Protein AF-0000000086152116 (afdb_homodimer)

Structure (mmCIF, N/CA/C/O backbone):
data_AF-0000000086152116-model_v1
#
loop_
_entity.id
_entity.type
_entity.pdbx_description
1 polymer 'Amino acid transporter transmembrane domain-containing protein'
#
loop_
_atom_site.group_PDB
_atom_site.id
_atom_site.type_symbol
_atom_site.label_atom_id
_atom_site.label_alt_id
_atom_site.label_comp_id
_atom_site.label_asym_id
_atom_site.label_entity_id
_atom_site.label_seq_id
_atom_site.pdbx_PDB_ins_code
_atom_site.Cartn_x
_atom_site.Cartn_y
_atom_site.Cartn_z
_atom_site.occupancy
_atom_site.B_iso_or_equiv
_atom_site.auth_seq_id
_atom_site.auth_comp_id
_atom_site.auth_asym_id
_atom_site.auth_atom_id
_atom_site.pdbx_PDB_model_num
ATOM 1 N N . MET A 1 1 ? 39.969 -23.703 12.078 1 17.89 1 MET A N 1
ATOM 2 C CA . MET A 1 1 ? 38.719 -24.203 11.516 1 17.89 1 MET A CA 1
ATOM 3 C C . MET A 1 1 ? 37.781 -23.047 11.133 1 17.89 1 MET A C 1
ATOM 5 O O . MET A 1 1 ? 37.344 -22.281 11.992 1 17.89 1 MET A O 1
ATOM 9 N N . ALA A 1 2 ? 38.031 -22.391 10.047 1 19.7 2 ALA A N 1
ATOM 10 C CA . ALA A 1 2 ? 37.781 -21.047 9.508 1 19.7 2 ALA A CA 1
ATOM 11 C C . ALA A 1 2 ? 36.281 -20.844 9.242 1 19.7 2 ALA A C 1
ATOM 13 O O . ALA A 1 2 ? 35.719 -21.469 8.328 1 19.7 2 ALA A O 1
ATOM 14 N N . GLY A 1 3 ? 35.469 -21 10.25 1 22.48 3 GLY A N 1
ATOM 15 C CA . GLY A 1 3 ? 34.031 -20.875 10.336 1 22.48 3 GLY A CA 1
ATOM 16 C C . GLY A 1 3 ? 33.469 -19.672 9.586 1 22.48 3 GLY A C 1
ATOM 17 O O . GLY A 1 3 ? 33.688 -18.531 10 1 22.48 3 GLY A O 1
ATOM 18 N N . GLY A 1 4 ? 33.75 -19.641 8.305 1 25.33 4 GLY A N 1
ATOM 19 C CA . GLY A 1 4 ? 33.469 -18.578 7.344 1 25.33 4 GLY A CA 1
ATOM 20 C C . GLY A 1 4 ? 32.094 -17.953 7.512 1 25.33 4 GLY A C 1
ATOM 21 O O . GLY A 1 4 ? 31.125 -18.641 7.766 1 25.33 4 GLY A O 1
ATOM 22 N N . GLY A 1 5 ? 32 -16.906 8.156 1 28.56 5 GLY A N 1
ATOM 23 C CA . GLY A 1 5 ? 30.875 -16.047 8.461 1 28.56 5 GLY A CA 1
ATOM 24 C C . GLY A 1 5 ? 29.922 -15.875 7.285 1 28.56 5 GLY A C 1
ATOM 25 O O . GLY A 1 5 ? 30.344 -15.914 6.129 1 28.56 5 GLY A O 1
ATOM 26 N N . PRO A 1 6 ? 28.656 -16.578 7.266 1 33.41 6 PRO A N 1
ATOM 27 C CA . PRO A 1 6 ? 27.719 -16.531 6.148 1 33.41 6 PRO A CA 1
ATOM 28 C C . PRO A 1 6 ? 27.656 -15.148 5.488 1 33.41 6 PRO A C 1
ATOM 30 O O . PRO A 1 6 ? 27.625 -14.125 6.184 1 33.41 6 PRO A O 1
ATOM 33 N N . THR A 1 7 ? 28.281 -14.789 4.547 1 36.78 7 THR A N 1
ATOM 34 C CA . THR A 1 7 ? 28.234 -13.586 3.727 1 36.78 7 THR A CA 1
ATOM 35 C C . THR A 1 7 ? 26.797 -13.148 3.482 1 36.78 7 THR A C 1
ATOM 37 O O . THR A 1 7 ? 25.906 -13.992 3.348 1 36.78 7 THR A O 1
ATOM 40 N N . SER A 1 8 ? 26.172 -11.984 3.898 1 45.09 8 SER A N 1
ATOM 41 C CA . SER A 1 8 ? 24.938 -11.258 4.156 1 45.09 8 SER A CA 1
ATOM 42 C C . SER A 1 8 ? 23.891 -11.539 3.076 1 45.09 8 SER A C 1
ATOM 44 O O . SER A 1 8 ? 22.688 -11.438 3.324 1 45.09 8 SER A O 1
ATOM 46 N N . GLY A 1 9 ? 24.203 -12.227 1.813 1 59.81 9 GLY A N 1
ATOM 47 C CA . GLY A 1 9 ? 23.266 -12.445 0.718 1 59.81 9 GLY A CA 1
ATOM 48 C C . GLY A 1 9 ? 23.031 -13.914 0.423 1 59.81 9 GLY A C 1
ATOM 49 O O . GLY A 1 9 ? 22.203 -14.266 -0.42 1 59.81 9 GLY A O 1
ATOM 50 N N . SER A 1 10 ? 23.594 -14.797 1.063 1 72.31 10 SER A N 1
ATOM 51 C CA . SER A 1 10 ? 23.484 -16.203 0.727 1 72.31 10 SER A CA 1
ATOM 52 C C . SER A 1 10 ? 22.625 -16.953 1.752 1 72.31 10 SER A C 1
ATOM 54 O O . SER A 1 10 ? 22.5 -16.516 2.895 1 72.31 10 SER A O 1
ATOM 56 N N . TYR A 1 11 ? 21.828 -17.984 1.289 1 79.88 11 TYR A N 1
ATOM 57 C CA . TYR A 1 11 ? 21.031 -18.812 2.191 1 79.88 11 TYR A CA 1
ATOM 58 C C . TYR A 1 11 ? 21.25 -20.297 1.926 1 79.88 11 TYR A C 1
ATOM 60 O O . TYR A 1 11 ? 21.797 -20.672 0.879 1 79.88 11 TYR A O 1
ATOM 68 N N . SER A 1 12 ? 20.906 -21.125 2.904 1 87.06 12 SER A N 1
ATOM 69 C CA . SER A 1 12 ? 21.078 -22.578 2.857 1 87.06 12 SER A CA 1
ATOM 70 C C . SER A 1 12 ? 20.172 -23.203 1.801 1 87.06 12 SER A C 1
ATOM 72 O O . SER A 1 12 ? 19.203 -22.594 1.354 1 87.06 12 SER A O 1
ATOM 74 N N . PRO A 1 13 ? 20.469 -24.469 1.345 1 90.62 13 PRO A N 1
ATOM 75 C CA . PRO A 1 13 ? 19.625 -25.172 0.378 1 90.62 13 PRO A CA 1
ATOM 76 C C . PRO A 1 13 ? 18.219 -25.406 0.893 1 90.62 13 PRO A C 1
ATOM 78 O O . PRO A 1 13 ? 17.25 -25.375 0.113 1 90.62 13 PRO A O 1
ATOM 81 N N . LEU A 1 14 ? 18.078 -25.609 2.168 1 89 14 LEU A N 1
ATOM 82 C CA . LEU A 1 14 ? 16.75 -25.781 2.729 1 89 14 LEU A CA 1
ATOM 83 C C . LEU A 1 14 ? 15.93 -24.5 2.594 1 89 14 LEU A C 1
ATOM 85 O O . LEU A 1 14 ? 14.742 -24.547 2.262 1 89 14 LEU A O 1
ATOM 89 N N . THR A 1 15 ? 16.609 -23.438 2.805 1 83.75 15 THR A N 1
ATOM 90 C CA . THR A 1 15 ? 15.938 -22.141 2.635 1 83.75 15 THR A CA 1
ATOM 91 C C . THR A 1 15 ? 15.609 -21.891 1.166 1 83.75 15 THR A C 1
ATOM 93 O O . THR A 1 15 ? 14.555 -21.344 0.847 1 83.75 15 THR A O 1
ATOM 96 N N . GLY A 1 16 ? 16.5 -22.328 0.352 1 86.19 16 GLY A N 1
ATOM 97 C CA . GLY A 1 16 ? 16.219 -22.25 -1.072 1 86.19 16 GLY A CA 1
ATOM 98 C C . GLY A 1 16 ? 15.016 -23.062 -1.494 1 86.19 16 GLY A C 1
ATOM 99 O O . GLY A 1 16 ? 14.203 -22.609 -2.305 1 86.19 16 GLY A O 1
ATOM 100 N N . PHE A 1 17 ? 14.906 -24.219 -0.862 1 90.19 17 PHE A N 1
ATOM 101 C CA . PHE A 1 17 ? 13.75 -25.062 -1.116 1 90.19 17 PHE A CA 1
ATOM 102 C C . PHE A 1 17 ? 12.461 -24.375 -0.715 1 90.19 17 PHE A C 1
ATOM 104 O O . PHE A 1 17 ? 11.484 -24.391 -1.468 1 90.19 17 PHE A O 1
ATOM 111 N N . ILE A 1 18 ? 12.453 -23.734 0.366 1 84 18 ILE A N 1
ATOM 112 C CA . ILE A 1 18 ? 11.258 -23.078 0.885 1 84 18 ILE A CA 1
ATOM 113 C C . ILE A 1 18 ? 10.898 -21.891 -0.006 1 84 18 ILE A C 1
ATOM 115 O O . ILE A 1 18 ? 9.719 -21.672 -0.309 1 84 18 ILE A O 1
ATOM 119 N N . PHE A 1 19 ? 11.852 -21.25 -0.47 1 83.38 19 PHE A N 1
ATOM 120 C CA . PHE A 1 19 ? 11.602 -20.078 -1.31 1 83.38 19 PHE A CA 1
ATOM 121 C C . PHE A 1 19 ? 11.016 -20.5 -2.654 1 83.38 19 PHE A C 1
ATOM 123 O O . PHE A 1 19 ? 10.07 -19.875 -3.143 1 83.38 19 PHE A O 1
ATOM 130 N N . ILE A 1 20 ? 11.57 -21.562 -3.188 1 88.69 20 ILE A N 1
ATOM 131 C CA . ILE A 1 20 ? 11.078 -22.031 -4.48 1 88.69 20 ILE A CA 1
ATOM 132 C C . ILE A 1 20 ? 9.672 -22.609 -4.324 1 88.69 20 ILE A C 1
ATOM 134 O O . ILE A 1 20 ? 8.805 -22.359 -5.16 1 88.69 20 ILE A O 1
ATOM 138 N N . PHE A 1 21 ? 9.5 -23.312 -3.252 1 89.44 21 PHE A N 1
ATOM 139 C CA . PHE A 1 21 ? 8.18 -23.859 -2.953 1 89.44 21 PHE A CA 1
ATOM 140 C C . PHE A 1 21 ? 7.148 -22.75 -2.832 1 89.44 21 PHE A C 1
ATOM 142 O O . PHE A 1 21 ? 6.074 -22.828 -3.432 1 89.44 21 PHE A O 1
ATOM 149 N N . ASN A 1 22 ? 7.5 -21.719 -2.197 1 84 22 ASN A N 1
ATOM 150 C CA . ASN A 1 22 ? 6.59 -20.609 -1.971 1 84 22 ASN A CA 1
ATOM 151 C C . ASN A 1 22 ? 6.34 -19.812 -3.254 1 84 22 ASN A C 1
ATOM 153 O O . ASN A 1 22 ? 5.254 -19.266 -3.447 1 84 22 ASN A O 1
ATOM 157 N N . LEU A 1 23 ? 7.25 -19.844 -3.998 1 84.44 23 LEU A N 1
ATOM 158 C CA . LEU A 1 23 ? 7.121 -19.125 -5.262 1 84.44 23 LEU A CA 1
ATOM 159 C C . LEU A 1 23 ? 6.121 -19.812 -6.184 1 84.44 23 LEU A C 1
ATOM 161 O O . LEU A 1 23 ? 5.352 -19.156 -6.879 1 84.44 23 LEU A O 1
ATOM 165 N N . ILE A 1 24 ? 6.191 -21.047 -6.129 1 90.19 24 ILE A N 1
ATOM 166 C CA . ILE A 1 24 ? 5.348 -21.828 -7.035 1 90.19 24 ILE A CA 1
ATOM 167 C C . ILE A 1 24 ? 3.906 -21.812 -6.535 1 90.19 24 ILE A C 1
ATOM 169 O O . ILE A 1 24 ? 2.975 -21.594 -7.312 1 90.19 24 ILE A O 1
ATOM 173 N N . VAL A 1 25 ? 3.836 -21.953 -5.227 1 88.75 25 VAL A N 1
ATOM 174 C CA . VAL A 1 25 ? 2.494 -22 -4.656 1 88.75 25 VAL A CA 1
ATOM 175 C C . VAL A 1 25 ? 1.938 -20.578 -4.531 1 88.75 25 VAL A C 1
ATOM 177 O O . VAL A 1 25 ? 2.092 -19.938 -3.49 1 88.75 25 VAL A O 1
ATOM 180 N N . GLY A 1 26 ? 1.409 -20.062 -5.551 1 82.69 26 GLY A N 1
ATOM 181 C CA . GLY A 1 26 ? 0.861 -18.719 -5.59 1 82.69 26 GLY A CA 1
ATOM 182 C C . GLY A 1 26 ? -0.635 -18.688 -5.844 1 82.69 26 GLY A C 1
ATOM 183 O O . GLY A 1 26 ? -1.378 -19.5 -5.297 1 82.69 26 GLY A O 1
ATOM 184 N N . ALA A 1 27 ? -1.077 -17.781 -6.578 1 81.81 27 ALA A N 1
ATOM 185 C CA . ALA A 1 27 ? -2.492 -17.547 -6.867 1 81.81 27 ALA A CA 1
ATOM 186 C C . ALA A 1 27 ? -3.084 -18.719 -7.645 1 81.81 27 ALA A C 1
ATOM 188 O O . ALA A 1 27 ? -4.273 -19.031 -7.516 1 81.81 27 ALA A O 1
ATOM 189 N N . GLY A 1 28 ? -2.26 -19.422 -8.414 1 89.69 28 GLY A N 1
ATOM 190 C CA . GLY A 1 28 ? -2.746 -20.578 -9.172 1 89.69 28 GLY A CA 1
ATOM 191 C C . GLY A 1 28 ? -3.26 -21.703 -8.297 1 89.69 28 GLY A C 1
ATOM 192 O O . GLY A 1 28 ? -4.164 -22.438 -8.688 1 89.69 28 GLY A O 1
ATOM 193 N N . ALA A 1 29 ? -2.744 -21.766 -7.117 1 91.81 29 ALA A N 1
ATOM 194 C CA . ALA A 1 29 ? -3.137 -22.828 -6.191 1 91.81 29 ALA A CA 1
ATOM 195 C C . ALA A 1 29 ? -4.574 -22.641 -5.715 1 91.81 29 ALA A C 1
ATOM 197 O O . ALA A 1 29 ? -5.242 -23.594 -5.324 1 91.81 29 ALA A O 1
ATOM 198 N N . LEU A 1 30 ? -5.055 -21.453 -5.816 1 91.94 30 LEU A N 1
ATOM 199 C CA . LEU A 1 30 ? -6.398 -21.141 -5.344 1 91.94 30 LEU A CA 1
ATOM 200 C C . LEU A 1 30 ? -7.445 -21.578 -6.367 1 91.94 30 LEU A C 1
ATOM 202 O O . LEU A 1 30 ? -8.609 -21.781 -6.023 1 91.94 30 LEU A O 1
ATOM 206 N N . THR A 1 31 ? -7.031 -21.766 -7.582 1 93.62 31 THR A N 1
ATOM 207 C CA . THR A 1 31 ? -8.008 -22.016 -8.633 1 93.62 31 THR A CA 1
ATOM 208 C C . THR A 1 31 ? -7.902 -23.453 -9.141 1 93.62 31 THR A C 1
ATOM 210 O O . THR A 1 31 ? -8.805 -23.953 -9.812 1 93.62 31 THR A O 1
ATOM 213 N N . ILE A 1 32 ? -6.855 -24.219 -8.797 1 95.38 32 ILE A N 1
ATOM 214 C CA . ILE A 1 32 ? -6.59 -25.531 -9.352 1 95.38 32 ILE A CA 1
ATOM 215 C C . ILE A 1 32 ? -7.699 -26.5 -8.938 1 95.38 32 ILE A C 1
ATOM 217 O O . ILE A 1 32 ? -8.172 -27.297 -9.758 1 95.38 32 ILE A O 1
ATOM 221 N N . PRO A 1 33 ? -8.211 -26.406 -7.711 1 95.94 33 PRO A N 1
ATOM 222 C CA . PRO A 1 33 ? -9.242 -27.391 -7.32 1 95.94 33 PRO A CA 1
ATOM 223 C C . PRO A 1 33 ? -10.516 -27.266 -8.156 1 95.94 33 PRO A C 1
ATOM 225 O O . PRO A 1 33 ? -11.109 -28.281 -8.523 1 95.94 33 PRO A O 1
ATOM 228 N N . HIS A 1 34 ? -10.898 -26.078 -8.453 1 95.31 34 HIS A N 1
ATOM 229 C CA . HIS A 1 34 ? -12.086 -25.859 -9.266 1 95.31 34 HIS A CA 1
ATOM 230 C C . HIS A 1 34 ? -11.906 -26.438 -10.664 1 95.31 34 HIS A C 1
ATOM 232 O O . HIS A 1 34 ? -12.758 -27.203 -11.141 1 95.31 34 HIS A O 1
ATOM 238 N N . ALA A 1 35 ? -10.812 -26.156 -11.32 1 93.94 35 ALA A N 1
ATOM 239 C CA . ALA A 1 35 ? -10.555 -26.641 -12.672 1 93.94 35 ALA A CA 1
ATOM 240 C C . ALA A 1 35 ? -10.344 -28.156 -12.688 1 93.94 35 ALA A C 1
ATOM 242 O O . ALA A 1 35 ? -10.773 -28.844 -13.617 1 93.94 35 ALA A O 1
ATOM 243 N N . PHE A 1 36 ? -9.711 -28.672 -11.688 1 95.69 36 PHE A N 1
ATOM 244 C CA . PHE A 1 36 ? -9.445 -30.109 -11.547 1 95.69 36 PHE A CA 1
ATOM 245 C C . PHE A 1 36 ? -10.75 -30.891 -11.43 1 95.69 36 PHE A C 1
ATOM 247 O O . PHE A 1 36 ? -10.93 -31.906 -12.094 1 95.69 36 PHE A O 1
ATOM 254 N N . ALA A 1 37 ? -11.672 -30.375 -10.625 1 94.56 37 ALA A N 1
ATOM 255 C CA . ALA A 1 37 ? -12.945 -31.047 -10.391 1 94.56 37 ALA A CA 1
ATOM 256 C C . ALA A 1 37 ? -13.812 -31.031 -11.641 1 94.56 37 ALA A C 1
ATOM 258 O O . ALA A 1 37 ? -14.617 -31.938 -11.859 1 94.56 37 ALA A O 1
ATOM 259 N N . GLN A 1 38 ? -13.641 -30.062 -12.477 1 92.81 38 GLN A N 1
ATOM 260 C CA . GLN A 1 38 ? -14.438 -29.953 -13.688 1 92.81 38 GLN A CA 1
ATOM 261 C C . GLN A 1 38 ? -13.984 -30.953 -14.742 1 92.81 38 GLN A C 1
ATOM 263 O O . GLN A 1 38 ? -14.766 -31.344 -15.617 1 92.81 38 GLN A O 1
ATOM 268 N N . VAL A 1 39 ? -12.766 -31.391 -14.719 1 93.38 39 VAL A N 1
ATOM 269 C CA . VAL A 1 39 ? -12.227 -32.344 -15.688 1 93.38 39 VAL A CA 1
ATOM 270 C C . VAL A 1 39 ? -12.469 -33.781 -15.188 1 93.38 39 VAL A C 1
ATOM 272 O O . VAL A 1 39 ? -12.852 -34.656 -15.969 1 93.38 39 VAL A O 1
ATOM 275 N N . GLY A 1 40 ? -12.312 -34.031 -13.953 1 94.25 40 GLY A N 1
ATOM 276 C CA . GLY A 1 40 ? -12.43 -35.344 -13.367 1 94.25 40 GLY A CA 1
ATOM 277 C C . GLY A 1 40 ? -11.148 -35.812 -12.711 1 94.25 40 GLY A C 1
ATOM 278 O O . GLY A 1 40 ? -10.055 -35.344 -13.039 1 94.25 40 GLY A O 1
ATOM 279 N N . LEU A 1 41 ? -11.258 -36.75 -11.867 1 94.25 41 LEU A N 1
ATOM 280 C CA . LEU A 1 41 ? -10.172 -37.188 -11.008 1 94.25 41 LEU A CA 1
ATOM 281 C C . LEU A 1 41 ? -9.062 -37.844 -11.828 1 94.25 41 LEU A C 1
ATOM 283 O O . LEU A 1 41 ? -7.887 -37.5 -11.672 1 94.25 41 LEU A O 1
ATOM 287 N N . LEU A 1 42 ? -9.367 -38.75 -12.711 1 92.94 42 LEU A N 1
ATOM 288 C CA . LEU A 1 42 ? -8.359 -39.5 -13.445 1 92.94 42 LEU A CA 1
ATOM 289 C C . LEU A 1 42 ? -7.652 -38.625 -14.469 1 92.94 42 LEU A C 1
ATOM 291 O O . LEU A 1 42 ? -6.422 -38.562 -14.484 1 92.94 42 LEU A O 1
ATOM 295 N N . TYR A 1 43 ? -8.422 -37.938 -15.297 1 93.06 43 TYR A N 1
ATOM 296 C CA . TYR A 1 43 ? -7.832 -37.062 -16.297 1 93.06 43 TYR A CA 1
ATOM 297 C C . TYR A 1 43 ? -7.105 -35.906 -15.641 1 93.06 43 TYR A C 1
ATOM 299 O O . TYR A 1 43 ? -6.051 -35.469 -16.125 1 93.06 43 TYR A O 1
ATOM 307 N N . GLY A 1 44 ? -7.66 -35.438 -14.57 1 94.56 44 GLY A N 1
ATOM 308 C CA . GLY A 1 44 ? -7.027 -34.344 -13.852 1 94.56 44 GLY A CA 1
ATOM 309 C C . GLY A 1 44 ? -5.691 -34.75 -13.234 1 94.56 44 GLY A C 1
ATOM 310 O O . GLY A 1 44 ? -4.715 -34 -13.344 1 94.56 44 GLY A O 1
ATOM 311 N N . ALA A 1 45 ? -5.645 -35.844 -12.641 1 95.69 45 ALA A N 1
ATOM 312 C CA . ALA A 1 45 ? -4.418 -36.312 -12 1 95.69 45 ALA A CA 1
ATOM 313 C C . ALA A 1 45 ? -3.33 -36.594 -13.039 1 95.69 45 ALA A C 1
ATOM 315 O O . ALA A 1 45 ? -2.16 -36.25 -12.82 1 95.69 45 ALA A O 1
ATOM 316 N N . LEU A 1 46 ? -3.717 -37.125 -14.109 1 94.5 46 LEU A N 1
ATOM 317 C CA . LEU A 1 46 ? -2.756 -37.406 -15.172 1 94.5 46 LEU A CA 1
ATOM 318 C C . LEU A 1 46 ? -2.221 -36.125 -15.781 1 94.5 46 LEU A C 1
ATOM 320 O O . LEU A 1 46 ? -1.016 -36 -16 1 94.5 46 LEU A O 1
ATOM 324 N N . ALA A 1 47 ? -3.119 -35.25 -16.047 1 93.69 47 ALA A N 1
ATOM 325 C CA . ALA A 1 47 ? -2.711 -33.969 -16.625 1 93.69 47 ALA A CA 1
ATOM 326 C C . ALA A 1 47 ? -1.817 -33.188 -15.656 1 93.69 47 ALA A C 1
ATOM 328 O O . ALA A 1 47 ? -0.811 -32.625 -16.062 1 93.69 47 ALA A O 1
ATOM 329 N N . LEU A 1 48 ? -2.182 -33.156 -14.414 1 96.19 48 LEU A N 1
ATOM 330 C CA . LEU A 1 48 ? -1.387 -32.5 -13.398 1 96.19 48 LEU A CA 1
ATOM 331 C C . LEU A 1 48 ? 0.013 -33.094 -13.312 1 96.19 48 LEU A C 1
ATOM 333 O O . LEU A 1 48 ? 1.002 -32.344 -13.227 1 96.19 48 LEU A O 1
ATOM 337 N N . GLY A 1 49 ? 0.13 -34.375 -13.359 1 96.19 49 GLY A N 1
ATOM 338 C CA . GLY A 1 49 ? 1.421 -35.031 -13.336 1 96.19 49 GLY A CA 1
ATOM 339 C C . GLY A 1 49 ? 2.268 -34.75 -14.562 1 96.19 49 GLY A C 1
ATOM 340 O O . GLY A 1 49 ? 3.461 -34.469 -14.445 1 96.19 49 GLY A O 1
ATOM 341 N N . LEU A 1 50 ? 1.684 -34.75 -15.672 1 94 50 LEU A N 1
ATOM 342 C CA . LEU A 1 50 ? 2.396 -34.5 -16.922 1 94 50 LEU A CA 1
ATOM 343 C C . LEU A 1 50 ? 2.889 -33.062 -16.984 1 94 50 LEU A C 1
ATOM 345 O O . LEU A 1 50 ? 4.012 -32.812 -17.422 1 94 50 LEU A O 1
ATOM 349 N N . LEU A 1 51 ? 2.037 -32.219 -16.609 1 94.25 51 LEU A N 1
ATOM 350 C CA . LEU A 1 51 ? 2.404 -30.812 -16.672 1 94.25 51 LEU A CA 1
ATOM 351 C C . LEU A 1 51 ? 3.449 -30.469 -15.609 1 94.25 51 LEU A C 1
ATOM 353 O O . LEU A 1 51 ? 4.301 -29.609 -15.82 1 94.25 51 LEU A O 1
ATOM 357 N N . ALA A 1 52 ? 3.348 -31.109 -14.461 1 96.5 52 ALA A N 1
ATOM 358 C CA . ALA A 1 52 ? 4.395 -30.953 -13.453 1 96.5 52 ALA A CA 1
ATOM 359 C C . ALA A 1 52 ? 5.742 -31.438 -13.984 1 96.5 52 ALA A C 1
ATOM 361 O O . ALA A 1 52 ? 6.773 -30.812 -13.758 1 96.5 52 ALA A O 1
ATOM 362 N N . LEU A 1 53 ? 5.719 -32.531 -14.68 1 95.06 53 LEU A N 1
ATOM 363 C CA . LEU A 1 53 ? 6.938 -33.062 -15.25 1 95.06 53 LEU A CA 1
ATOM 364 C C . LEU A 1 53 ? 7.512 -32.156 -16.312 1 95.06 53 LEU A C 1
ATOM 366 O O . LEU A 1 53 ? 8.719 -31.891 -16.344 1 95.06 53 LEU A O 1
ATOM 370 N N . THR A 1 54 ? 6.668 -31.703 -17.172 1 94.81 54 THR A N 1
ATOM 371 C CA . THR A 1 54 ? 7.133 -30.797 -18.219 1 94.81 54 THR A CA 1
ATOM 372 C C . THR A 1 54 ? 7.699 -29.516 -17.625 1 94.81 54 THR A C 1
ATOM 374 O O . THR A 1 54 ? 8.711 -29 -18.094 1 94.81 54 THR A O 1
ATOM 377 N N . SER A 1 55 ? 6.977 -29 -16.656 1 95.56 55 SER A N 1
ATOM 378 C CA . SER A 1 55 ? 7.465 -27.797 -15.969 1 95.56 55 SER A CA 1
ATOM 379 C C . SER A 1 55 ? 8.812 -28.047 -15.305 1 95.56 55 SER A C 1
ATOM 381 O O . SER A 1 55 ? 9.68 -27.172 -15.297 1 95.56 55 SER A O 1
ATOM 383 N N . TYR A 1 56 ? 9 -29.188 -14.75 1 96.31 56 TYR A N 1
ATOM 384 C CA . TYR A 1 56 ? 10.266 -29.547 -14.133 1 96.31 56 TYR A CA 1
ATOM 385 C C . TYR A 1 56 ? 11.383 -29.609 -15.172 1 96.31 56 TYR A C 1
ATOM 387 O O . TYR A 1 56 ? 12.484 -29.109 -14.938 1 96.31 56 TYR A O 1
ATOM 395 N N . VAL A 1 57 ? 11.117 -30.234 -16.266 1 96.12 57 VAL A N 1
ATOM 396 C CA . VAL A 1 57 ? 12.102 -30.344 -17.344 1 96.12 57 VAL A CA 1
ATOM 397 C C . VAL A 1 57 ? 12.57 -28.953 -17.766 1 96.12 57 VAL A C 1
ATOM 399 O O . VAL A 1 57 ? 13.773 -28.703 -17.891 1 96.12 57 VAL A O 1
ATOM 402 N N . THR A 1 58 ? 11.664 -28.078 -17.938 1 96.75 58 THR A N 1
ATOM 403 C CA . THR A 1 58 ? 12.031 -26.75 -18.391 1 96.75 58 THR A CA 1
ATOM 404 C C . THR A 1 58 ? 12.734 -25.969 -17.281 1 96.75 58 THR A C 1
ATOM 406 O O . THR A 1 58 ? 13.539 -25.062 -17.562 1 96.75 58 THR A O 1
ATOM 409 N N . ALA A 1 59 ? 12.406 -26.281 -16.062 1 96 59 ALA A N 1
ATOM 410 C CA . ALA A 1 59 ? 13.125 -25.656 -14.953 1 96 59 ALA A CA 1
ATOM 411 C C . ALA A 1 59 ? 14.602 -26.062 -14.969 1 96 59 ALA A C 1
ATOM 413 O O . ALA A 1 59 ? 15.469 -25.25 -14.633 1 96 59 ALA A O 1
ATOM 414 N N . THR A 1 60 ? 14.891 -27.281 -15.328 1 95.56 60 THR A N 1
ATOM 415 C CA . THR A 1 60 ? 16.281 -27.719 -15.438 1 95.56 60 THR A CA 1
ATOM 416 C C . THR A 1 60 ? 16.984 -27.016 -16.594 1 95.56 60 THR A C 1
ATOM 418 O O . THR A 1 60 ? 18.188 -26.781 -16.547 1 95.56 60 THR A O 1
ATOM 421 N N . PHE A 1 61 ? 16.219 -26.75 -17.641 1 95.94 61 PHE A N 1
ATOM 422 C CA . PHE A 1 61 ? 16.781 -25.969 -18.75 1 95.94 61 PHE A CA 1
ATOM 423 C C . PHE A 1 61 ? 17.203 -24.578 -18.266 1 95.94 61 PHE A C 1
ATOM 425 O O . PHE A 1 61 ? 18.234 -24.062 -18.703 1 95.94 61 PHE A O 1
ATOM 432 N N . MET A 1 62 ? 16.438 -24.062 -17.375 1 94.88 62 MET A N 1
ATOM 433 C CA . MET A 1 62 ? 16.766 -22.75 -16.828 1 94.88 62 MET A CA 1
ATOM 434 C C . MET A 1 62 ? 18.078 -22.781 -16.062 1 94.88 62 MET A C 1
ATOM 436 O O . MET A 1 62 ? 18.891 -21.875 -16.188 1 94.88 62 MET A O 1
ATOM 440 N N . ILE A 1 63 ? 18.266 -23.766 -15.336 1 93.94 63 ILE A N 1
ATOM 441 C CA . ILE A 1 63 ? 19.484 -23.906 -14.555 1 93.94 63 ILE A CA 1
ATOM 442 C C . ILE A 1 63 ? 20.688 -24.031 -15.484 1 93.94 63 ILE A C 1
ATOM 444 O O . ILE A 1 63 ? 21.719 -23.391 -15.258 1 93.94 63 ILE A O 1
ATOM 448 N N . GLU A 1 64 ? 20.547 -24.781 -16.453 1 94.12 64 GLU A N 1
ATOM 449 C CA . GLU A 1 64 ? 21.609 -24.938 -17.438 1 94.12 64 GLU A CA 1
ATOM 450 C C . GLU A 1 64 ? 21.922 -23.609 -18.125 1 94.12 64 GLU A C 1
ATOM 452 O O . GLU A 1 64 ? 23.094 -23.266 -18.328 1 94.12 64 GLU A O 1
ATOM 457 N N . ALA A 1 65 ? 20.891 -22.953 -18.422 1 93.94 65 ALA A N 1
ATOM 458 C CA . ALA A 1 65 ? 21.062 -21.672 -19.109 1 93.94 65 ALA A CA 1
ATOM 459 C C . ALA A 1 65 ? 21.766 -20.656 -18.203 1 93.94 65 ALA A C 1
ATOM 461 O O . ALA A 1 65 ? 22.578 -19.859 -18.656 1 93.94 65 ALA A O 1
ATOM 462 N N . ILE A 1 66 ? 21.422 -20.625 -16.953 1 93.62 66 ILE A N 1
ATOM 463 C CA . ILE A 1 66 ? 22.047 -19.703 -16.016 1 93.62 66 ILE A CA 1
ATOM 464 C C . ILE A 1 66 ? 23.547 -19.969 -15.938 1 93.62 66 ILE A C 1
ATOM 466 O O . ILE A 1 66 ? 24.359 -19.047 -16.047 1 93.62 66 ILE A O 1
ATOM 470 N N . ALA A 1 67 ? 23.938 -21.172 -15.789 1 92.5 67 ALA A N 1
ATOM 471 C CA . ALA A 1 67 ? 25.344 -21.562 -15.695 1 92.5 67 ALA A CA 1
ATOM 472 C C . ALA A 1 67 ? 26.078 -21.266 -17 1 92.5 67 ALA A C 1
ATOM 474 O O . ALA A 1 67 ? 27.219 -20.797 -16.984 1 92.5 67 ALA A O 1
ATOM 475 N N . GLY A 1 68 ? 25.422 -21.531 -18.047 1 92.12 68 GLY A N 1
ATOM 476 C CA . GLY A 1 68 ? 26.047 -21.312 -19.344 1 92.12 68 GLY A CA 1
ATOM 477 C C . GLY A 1 68 ? 26.25 -19.828 -19.656 1 92.12 68 GLY A C 1
ATOM 478 O O . GLY A 1 68 ? 27.297 -19.453 -20.172 1 92.12 68 GLY A O 1
ATOM 479 N N . VAL A 1 69 ? 25.281 -19.062 -19.391 1 92.06 69 VAL A N 1
ATOM 480 C CA . VAL A 1 69 ? 25.391 -17.625 -19.656 1 92.06 69 VAL A CA 1
ATOM 481 C C . VAL A 1 69 ? 26.453 -17 -18.766 1 92.06 69 VAL A C 1
ATOM 483 O O . VAL A 1 69 ? 27.188 -16.109 -19.188 1 92.06 69 VAL A O 1
ATOM 486 N N . ASN A 1 70 ? 26.484 -17.453 -17.531 1 90.19 70 ASN A N 1
ATOM 487 C CA . ASN A 1 70 ? 27.547 -16.984 -16.641 1 90.19 70 ASN A CA 1
ATOM 488 C C . ASN A 1 70 ? 28.938 -17.312 -17.203 1 90.19 70 ASN A C 1
ATOM 490 O O . ASN A 1 70 ? 29.859 -16.5 -17.094 1 90.19 70 ASN A O 1
ATOM 494 N N . ALA A 1 71 ? 29.094 -18.406 -17.766 1 88.12 71 ALA A N 1
ATOM 495 C CA . ALA A 1 71 ? 30.359 -18.812 -18.359 1 88.12 71 ALA A CA 1
ATOM 496 C C . ALA A 1 71 ? 30.688 -17.984 -19.594 1 88.12 71 ALA A C 1
ATOM 498 O O . ALA A 1 71 ? 31.828 -17.594 -19.797 1 88.12 71 ALA A O 1
ATOM 499 N N . LEU A 1 72 ? 29.703 -17.766 -20.375 1 87.69 72 LEU A N 1
ATOM 500 C CA . LEU A 1 72 ? 29.891 -16.969 -21.578 1 87.69 72 LEU A CA 1
ATOM 501 C C . LEU A 1 72 ? 30.281 -15.539 -21.234 1 87.69 72 LEU A C 1
ATOM 503 O O . LEU A 1 72 ? 31.141 -14.945 -21.891 1 87.69 72 LEU A O 1
ATOM 507 N N . ARG A 1 73 ? 29.641 -15.008 -20.281 1 86.88 73 ARG A N 1
ATOM 508 C CA . ARG A 1 73 ? 29.922 -13.633 -19.875 1 86.88 73 ARG A CA 1
ATOM 509 C C . ARG A 1 73 ? 31.312 -13.516 -19.266 1 86.88 73 ARG A C 1
ATOM 511 O O . ARG A 1 73 ? 32 -12.508 -19.453 1 86.88 73 ARG A O 1
ATOM 518 N N . LYS A 1 74 ? 31.656 -14.445 -18.484 1 83.69 74 LYS A N 1
ATOM 519 C CA . LYS A 1 74 ? 33 -14.461 -17.922 1 83.69 74 LYS A CA 1
ATOM 520 C C . LYS A 1 74 ? 34.062 -14.547 -19.016 1 83.69 74 LYS A C 1
ATOM 522 O O . LYS A 1 74 ? 35.094 -13.867 -18.953 1 83.69 74 LYS A O 1
ATOM 527 N N . ARG A 1 75 ? 33.844 -15.297 -19.922 1 80.62 75 ARG A N 1
ATOM 528 C CA . ARG A 1 75 ? 34.75 -15.453 -21.031 1 80.62 75 ARG A CA 1
ATOM 529 C C . ARG A 1 75 ? 34.875 -14.164 -21.828 1 80.62 75 ARG A C 1
ATOM 531 O O . ARG A 1 75 ? 35.969 -13.773 -22.219 1 80.62 75 ARG A O 1
ATOM 538 N N . SER A 1 76 ? 33.812 -13.594 -22.078 1 80.44 76 SER A N 1
ATOM 539 C CA . SER A 1 76 ? 33.812 -12.336 -22.828 1 80.44 76 SER A CA 1
ATOM 540 C C . SER A 1 76 ? 34.562 -11.25 -22.094 1 80.44 76 SER A C 1
ATOM 542 O O . SER A 1 76 ? 35.281 -10.453 -22.719 1 80.44 76 SER A O 1
ATOM 544 N N . ARG A 1 77 ? 34.5 -11.281 -20.828 1 76.81 77 ARG A N 1
ATOM 545 C CA . ARG A 1 77 ? 35.25 -10.305 -20.031 1 76.81 77 ARG A CA 1
ATOM 546 C C . ARG A 1 77 ? 36.75 -10.578 -20.047 1 76.81 77 ARG A C 1
ATOM 548 O O . ARG A 1 77 ? 37.531 -9.648 -20.078 1 76.81 77 ARG A O 1
ATOM 555 N N . GLU A 1 78 ? 37.125 -11.797 -20.078 1 73.38 78 GLU A N 1
ATOM 556 C CA . GLU A 1 78 ? 38.531 -12.195 -20.125 1 73.38 78 GLU A CA 1
ATOM 557 C C . GLU A 1 78 ? 39.156 -11.859 -21.484 1 73.38 78 GLU A C 1
ATOM 559 O O . GLU A 1 78 ? 40.312 -11.461 -21.547 1 73.38 78 GLU A O 1
ATOM 564 N N . LEU A 1 79 ? 38.469 -12.031 -22.438 1 69.88 79 LEU A N 1
ATOM 565 C CA . LEU A 1 79 ? 38.938 -11.719 -23.781 1 69.88 79 LEU A CA 1
ATOM 566 C C . LEU A 1 79 ? 39.094 -10.219 -23.969 1 69.88 79 LEU A C 1
ATOM 568 O O . LEU A 1 79 ? 40 -9.766 -24.672 1 69.88 79 LEU A O 1
ATOM 572 N N . GLU A 1 80 ? 38.312 -9.445 -23.391 1 64.06 80 GLU A N 1
ATOM 573 C CA . GLU A 1 80 ? 38.406 -7.992 -23.453 1 64.06 80 GLU A CA 1
ATOM 574 C C . GLU A 1 80 ? 39.594 -7.477 -22.656 1 64.06 80 GLU A C 1
ATOM 576 O O . GLU A 1 80 ? 40.281 -6.547 -23.094 1 64.06 80 GLU A O 1
ATOM 581 N N . THR A 1 81 ? 39.938 -8 -21.531 1 59 81 THR A N 1
ATOM 582 C CA . THR A 1 81 ? 41.062 -7.578 -20.703 1 59 81 THR A CA 1
ATOM 583 C C . THR A 1 81 ? 42.406 -8.102 -21.266 1 59 81 THR A C 1
ATOM 585 O O . THR A 1 81 ? 43.438 -7.48 -21.094 1 59 81 THR A O 1
ATOM 588 N N . GLY A 1 82 ? 42.562 -9.188 -21.844 1 50.81 82 GLY A N 1
ATOM 589 C CA . GLY A 1 82 ? 43.812 -9.719 -22.391 1 50.81 82 GLY A CA 1
ATOM 590 C C . GLY A 1 82 ? 44.281 -8.977 -23.609 1 50.81 82 GLY A C 1
ATOM 591 O O . GLY A 1 82 ? 45.438 -9.109 -24.016 1 50.81 82 GLY A O 1
ATOM 592 N N . SER A 1 83 ? 43.625 -8.297 -24.453 1 46.12 83 SER A N 1
ATOM 593 C CA . SER A 1 83 ? 44.188 -7.66 -25.641 1 46.12 83 SER A CA 1
ATOM 594 C C . SER A 1 83 ? 44.969 -6.402 -25.266 1 46.12 83 SER A C 1
ATOM 596 O O . SER A 1 83 ? 45.625 -5.797 -26.125 1 46.12 83 SER A O 1
ATOM 598 N N . THR A 1 84 ? 44.812 -5.57 -24.234 1 37.94 84 THR A N 1
ATOM 599 C CA . THR A 1 84 ? 45.688 -4.402 -24.094 1 37.94 84 THR A CA 1
ATOM 600 C C . THR A 1 84 ? 46.938 -4.762 -23.312 1 37.94 84 THR A C 1
ATOM 602 O O . THR A 1 84 ? 46.906 -4.961 -22.094 1 37.94 84 THR A O 1
ATOM 605 N N . PRO A 1 85 ? 48 -5.391 -23.922 1 37.47 85 PRO A N 1
ATOM 606 C CA . PRO A 1 85 ? 49.375 -5.465 -23.359 1 37.47 85 PRO A CA 1
ATOM 607 C C . PRO A 1 85 ? 49.969 -4.09 -23.094 1 37.47 85 PRO A C 1
ATOM 609 O O . PRO A 1 85 ? 51.188 -3.961 -22.969 1 37.47 85 PRO A O 1
ATOM 612 N N . SER A 1 86 ? 49.438 -2.893 -23.047 1 31.52 86 SER A N 1
ATOM 613 C CA . SER A 1 86 ? 50.344 -1.768 -22.891 1 31.52 86 SER A CA 1
ATOM 614 C C . SER A 1 86 ? 51.281 -1.973 -21.688 1 31.52 86 SER A C 1
ATOM 616 O O . SER A 1 86 ? 50.906 -2.615 -20.703 1 31.52 86 SER A O 1
ATOM 618 N N . THR A 1 87 ? 52.688 -1.587 -21.859 1 28.61 87 THR A N 1
ATOM 619 C CA . THR A 1 87 ? 54 -1.342 -21.234 1 28.61 87 THR A CA 1
ATOM 620 C C . THR A 1 87 ? 53.812 -0.485 -19.984 1 28.61 87 THR A C 1
ATOM 622 O O . THR A 1 87 ? 54.531 0.499 -19.797 1 28.61 87 THR A O 1
ATOM 625 N N . ARG A 1 88 ? 52.719 -0.012 -19.484 1 26.45 88 ARG A N 1
ATOM 626 C CA . ARG A 1 88 ? 53 0.881 -18.359 1 26.45 88 ARG A CA 1
ATOM 627 C C . ARG A 1 88 ? 53.844 0.185 -17.297 1 26.45 88 ARG A C 1
ATOM 629 O O . ARG A 1 88 ? 53.594 -0.967 -16.953 1 26.45 88 ARG A O 1
ATOM 636 N N . GLU A 1 89 ? 55.188 0.772 -17.016 1 25.33 89 GLU A N 1
ATOM 637 C CA . GLU A 1 89 ? 56.25 0.689 -16.031 1 25.33 89 GLU A CA 1
ATOM 638 C C . GLU A 1 89 ? 55.688 0.331 -14.656 1 25.33 89 GLU A C 1
ATOM 640 O O . GLU A 1 89 ? 54.531 0.652 -14.336 1 25.33 89 GLU A O 1
ATOM 645 N N . GLU A 1 90 ? 56.344 -0.569 -13.938 1 26.28 90 GLU A N 1
ATOM 646 C CA . GLU A 1 90 ? 56.344 -1.133 -12.594 1 26.28 90 GLU A CA 1
ATOM 647 C C . GLU A 1 90 ? 56.406 -0.035 -11.531 1 26.28 90 GLU A C 1
ATOM 649 O O . GLU A 1 90 ? 57.5 0.409 -11.164 1 26.28 90 GLU A O 1
ATOM 654 N N . ARG A 1 91 ? 55.875 1.226 -11.68 1 24.95 91 ARG A N 1
ATOM 655 C CA . ARG A 1 91 ? 56.094 1.975 -10.438 1 24.95 91 ARG A CA 1
ATOM 656 C C . ARG A 1 91 ? 55.719 1.129 -9.227 1 24.95 91 ARG A C 1
ATOM 658 O O . ARG A 1 91 ? 54.812 0.295 -9.289 1 24.95 91 ARG A O 1
ATOM 665 N N . SER A 1 92 ? 56.812 1.001 -8.258 1 22.97 92 SER A N 1
ATOM 666 C CA . SER A 1 92 ? 56.938 0.391 -6.941 1 22.97 92 SER A CA 1
ATOM 667 C C . SER A 1 92 ? 55.719 0.617 -6.082 1 22.97 92 SER A C 1
ATOM 669 O O . SER A 1 92 ? 55.25 1.751 -5.934 1 22.97 92 SER A O 1
ATOM 671 N N . GLU A 1 93 ? 54.844 -0.269 -6.152 1 24.2 93 GLU A N 1
ATOM 672 C CA . GLU A 1 93 ? 53.625 -0.463 -5.375 1 24.2 93 GLU A CA 1
ATOM 673 C C . GLU A 1 93 ? 53.906 -0.478 -3.877 1 24.2 93 GLU A C 1
ATOM 675 O O . GLU A 1 93 ? 53.906 -1.537 -3.246 1 24.2 93 GLU A O 1
ATOM 680 N N . ASP A 1 94 ? 55.125 0.194 -3.496 1 23.42 94 ASP A N 1
ATOM 681 C CA . ASP A 1 94 ? 55.312 -0.015 -2.062 1 23.42 94 ASP A CA 1
ATOM 682 C C . ASP A 1 94 ? 54.031 0.366 -1.302 1 23.42 94 ASP A C 1
ATOM 684 O O . ASP A 1 94 ? 53.719 -0.214 -0.256 1 23.42 94 ASP A O 1
ATOM 688 N N . GLU A 1 95 ? 53.75 1.675 -1.466 1 22.64 95 GLU A N 1
ATOM 689 C CA . GLU A 1 95 ? 53.094 2.223 -0.274 1 22.64 95 GLU A CA 1
ATOM 690 C C . GLU A 1 95 ? 51.719 1.604 -0.055 1 22.64 95 GLU A C 1
ATOM 692 O O . GLU A 1 95 ? 50.812 1.784 -0.873 1 22.64 95 GLU A O 1
ATOM 697 N N . SER A 1 96 ? 51.688 0.337 0.444 1 24.08 96 SER A N 1
ATOM 698 C CA . SER A 1 96 ? 50.594 -0.46 1.008 1 24.08 96 SER A CA 1
ATOM 699 C C . SER A 1 96 ? 49.719 0.381 1.921 1 24.08 96 SER A C 1
ATOM 701 O O . SER A 1 96 ? 49.75 0.23 3.145 1 24.08 96 SER A O 1
ATOM 703 N N . GLU A 1 97 ? 49.625 1.696 1.641 1 22.45 97 GLU A N 1
ATOM 704 C CA . GLU A 1 97 ? 48.812 2.324 2.682 1 22.45 97 GLU A CA 1
ATOM 705 C C . GLU A 1 97 ? 47.469 1.604 2.852 1 22.45 97 GLU A C 1
ATOM 707 O O . GLU A 1 97 ? 46.844 1.24 1.866 1 22.45 97 GLU A O 1
ATOM 712 N N . ASP A 1 98 ? 47.344 0.891 4.016 1 23.27 98 ASP A N 1
ATOM 713 C CA . ASP A 1 98 ? 46.281 0.228 4.75 1 23.27 98 ASP A CA 1
ATOM 714 C C . ASP A 1 98 ? 44.969 1.053 4.711 1 23.27 98 ASP A C 1
ATOM 716 O O . ASP A 1 98 ? 44.844 2.029 5.449 1 23.27 98 ASP A O 1
ATOM 720 N N . VAL A 1 99 ? 44.719 1.634 3.553 1 23.61 99 VAL A N 1
ATOM 721 C CA . VAL A 1 99 ? 43.469 2.348 3.723 1 23.61 99 VAL A CA 1
ATOM 722 C C . VAL A 1 99 ? 42.406 1.394 4.258 1 23.61 99 VAL A C 1
ATOM 724 O O . VAL A 1 99 ? 42.188 0.317 3.697 1 23.61 99 VAL A O 1
ATOM 727 N N . THR A 1 100 ? 42.281 1.382 5.594 1 24.34 100 THR A N 1
ATOM 728 C CA . THR A 1 100 ? 41.219 0.799 6.402 1 24.34 100 THR A CA 1
ATOM 729 C C . THR A 1 100 ? 39.844 1.029 5.75 1 24.34 100 THR A C 1
ATOM 731 O O . THR A 1 100 ? 39.469 2.172 5.488 1 24.34 100 THR A O 1
ATOM 734 N N . GLU A 1 101 ? 39.625 0.281 4.68 1 23.62 101 GLU A N 1
ATOM 735 C CA . GLU A 1 101 ? 38.312 0.17 4.074 1 23.62 101 GLU A CA 1
ATOM 736 C C . GLU A 1 101 ? 37.219 0.117 5.141 1 23.62 101 GLU A C 1
ATOM 738 O O . GLU A 1 101 ? 37.156 -0.834 5.922 1 23.62 101 GLU A O 1
ATOM 743 N N . ASP A 1 102 ? 37.094 1.178 5.855 1 23.03 102 ASP A N 1
ATOM 744 C CA . ASP A 1 102 ? 35.938 1.252 6.738 1 23.03 102 ASP A CA 1
ATOM 745 C C . ASP A 1 102 ? 34.688 0.792 6.02 1 23.03 102 ASP A C 1
ATOM 747 O O . ASP A 1 102 ? 34.281 1.362 4.996 1 23.03 102 ASP A O 1
ATOM 751 N N . SER A 1 103 ? 34.594 -0.559 5.883 1 25.02 103 SER A N 1
ATOM 752 C CA . SER A 1 103 ? 33.438 -1.329 5.52 1 25.02 103 SER A CA 1
ATOM 753 C C . SER A 1 103 ? 32.156 -0.706 6.102 1 25.02 103 SER A C 1
ATOM 755 O O . SER A 1 103 ? 31.891 -0.847 7.297 1 25.02 103 SER A O 1
ATOM 757 N N . ASN A 1 104 ? 32.062 0.528 6.082 1 24.61 104 ASN A N 1
ATOM 758 C CA . ASN A 1 104 ? 30.719 0.979 6.457 1 24.61 104 ASN A CA 1
ATOM 759 C C . ASN A 1 104 ? 29.625 0.156 5.77 1 24.61 104 ASN A C 1
ATOM 761 O O . ASN A 1 104 ? 29.422 0.28 4.562 1 24.61 104 ASN A O 1
ATOM 765 N N . ARG A 1 105 ? 29.5 -1.121 6.062 1 26.56 105 ARG A N 1
ATOM 766 C CA . ARG A 1 105 ? 28.5 -2.17 5.875 1 26.56 105 ARG A CA 1
ATOM 767 C C . ARG A 1 105 ? 27.078 -1.616 6.02 1 26.56 105 ARG A C 1
ATOM 769 O O . ARG A 1 105 ? 26.562 -1.514 7.133 1 26.56 105 ARG A O 1
ATOM 776 N N . ASP A 1 106 ? 26.812 -0.493 5.621 1 28.22 106 ASP A N 1
ATOM 777 C CA . ASP A 1 106 ? 25.391 -0.16 5.648 1 28.22 106 ASP A CA 1
ATOM 778 C C . ASP A 1 106 ? 24.547 -1.359 5.242 1 28.22 106 ASP A C 1
ATOM 780 O O . ASP A 1 106 ? 24.875 -2.072 4.293 1 28.22 106 ASP A O 1
ATOM 784 N N . GLU A 1 107 ? 23.906 -2.053 6.188 1 30.31 107 GLU A N 1
ATOM 785 C CA . GLU A 1 107 ? 22.875 -3.09 6.203 1 30.31 107 GLU A CA 1
ATOM 786 C C . GLU A 1 107 ? 21.953 -2.961 5 1 30.31 107 GLU A C 1
ATOM 788 O O . GLU A 1 107 ? 21.125 -2.049 4.945 1 30.31 107 GLU A O 1
ATOM 793 N N . ASN A 1 108 ? 22.406 -2.975 3.812 1 30.12 108 ASN A N 1
ATOM 794 C CA . ASN A 1 108 ? 21.578 -3.193 2.629 1 30.12 108 ASN A CA 1
ATOM 795 C C . ASN A 1 108 ? 20.469 -4.191 2.902 1 30.12 108 ASN A C 1
ATOM 797 O O . ASN A 1 108 ? 20.719 -5.371 3.148 1 30.12 108 ASN A O 1
ATOM 801 N N . LEU A 1 109 ? 19.547 -3.949 3.672 1 32.28 109 LEU A N 1
ATOM 802 C CA . LEU A 1 109 ? 18.328 -4.738 3.637 1 32.28 109 LEU A CA 1
ATOM 803 C C . LEU A 1 109 ? 18.094 -5.328 2.248 1 32.28 109 LEU A C 1
ATOM 805 O O . LEU A 1 109 ? 18.031 -4.59 1.264 1 32.28 109 LEU A O 1
ATOM 809 N N . THR A 1 110 ? 18.562 -6.461 1.949 1 33.25 110 THR A N 1
ATOM 810 C CA . THR A 1 110 ? 18.422 -7.332 0.787 1 33.25 110 THR A CA 1
ATOM 811 C C . THR A 1 110 ? 17.031 -7.23 0.196 1 33.25 110 THR A C 1
ATOM 813 O O . THR A 1 110 ? 16.047 -7.656 0.82 1 33.25 110 THR A O 1
ATOM 816 N N . THR A 1 111 ? 16.719 -6.188 -0.362 1 36.06 111 THR A N 1
ATOM 817 C CA . THR A 1 111 ? 15.523 -6.133 -1.192 1 36.06 111 THR A CA 1
ATOM 818 C C . THR A 1 111 ? 15.438 -7.363 -2.092 1 36.06 111 THR A C 1
ATOM 820 O O . THR A 1 111 ? 16.391 -7.703 -2.789 1 36.06 111 THR A O 1
ATOM 823 N N . GLU A 1 112 ? 14.695 -8.297 -1.729 1 35.62 112 GLU A N 1
ATOM 824 C CA . GLU A 1 112 ? 14.445 -9.469 -2.568 1 35.62 112 GLU A CA 1
ATOM 825 C C . GLU A 1 112 ? 14.203 -9.062 -4.02 1 35.62 112 GLU A C 1
ATOM 827 O O . GLU A 1 112 ? 13.586 -8.031 -4.285 1 35.62 112 GLU A O 1
ATOM 832 N N . PHE A 1 113 ? 14.898 -9.719 -4.863 1 36.19 113 PHE A N 1
ATOM 833 C CA . PHE A 1 113 ? 14.992 -9.703 -6.316 1 36.19 113 PHE A CA 1
ATOM 834 C C . PHE A 1 113 ? 13.602 -9.781 -6.945 1 36.19 113 PHE A C 1
ATOM 836 O O . PHE A 1 113 ? 12.75 -10.547 -6.484 1 36.19 113 PHE A O 1
ATOM 843 N N . MET A 1 114 ? 13.227 -8.766 -7.488 1 38.62 114 MET A N 1
ATOM 844 C CA . MET A 1 114 ? 12.062 -8.906 -8.367 1 38.62 114 MET A CA 1
ATOM 845 C C . MET A 1 114 ? 12.469 -9.469 -9.719 1 38.62 114 MET A C 1
ATOM 847 O O . MET A 1 114 ? 13.18 -8.812 -10.484 1 38.62 114 MET A O 1
ATOM 851 N N . PRO A 1 115 ? 12.445 -10.727 -9.969 1 34 115 PRO A N 1
ATOM 852 C CA . PRO A 1 115 ? 13.023 -11.5 -11.07 1 34 115 PRO A CA 1
ATOM 853 C C . PRO A 1 115 ? 12.852 -10.812 -12.422 1 34 115 PRO A C 1
ATOM 855 O O . PRO A 1 115 ? 13.625 -11.062 -13.352 1 34 115 PRO A O 1
ATOM 858 N N . LEU A 1 116 ? 11.812 -10.094 -12.562 1 39.06 116 LEU A N 1
ATOM 859 C CA . LEU A 1 116 ? 11.516 -9.531 -13.875 1 39.06 116 LEU A CA 1
ATOM 860 C C . LEU A 1 116 ? 11.844 -8.047 -13.922 1 39.06 116 LEU A C 1
ATOM 862 O O . LEU A 1 116 ? 11.375 -7.328 -14.805 1 39.06 116 LEU A O 1
ATOM 866 N N . MET A 1 117 ? 12.742 -7.676 -12.891 1 38.91 117 MET A N 1
ATOM 867 C CA . MET A 1 117 ? 13.164 -6.277 -12.93 1 38.91 117 MET A CA 1
ATOM 868 C C . MET A 1 117 ? 14.414 -6.109 -13.781 1 38.91 117 MET A C 1
ATOM 870 O O . MET A 1 117 ? 15.336 -6.922 -13.711 1 38.91 117 MET A O 1
ATOM 874 N N . VAL A 1 118 ? 14.484 -5.238 -14.758 1 38.59 118 VAL A N 1
ATOM 875 C CA . VAL A 1 118 ? 15.641 -4.867 -15.562 1 38.59 118 VAL A CA 1
ATOM 876 C C . VAL A 1 118 ? 16.719 -4.266 -14.664 1 38.59 118 VAL A C 1
ATOM 878 O O . VAL A 1 118 ? 16.438 -3.367 -13.867 1 38.59 118 VAL A O 1
ATOM 881 N N . PRO A 1 119 ? 17.859 -4.941 -14.445 1 36.25 119 PRO A N 1
ATOM 882 C CA . PRO A 1 119 ? 18.938 -4.406 -13.609 1 36.25 119 PRO A CA 1
ATOM 883 C C . PRO A 1 119 ? 19.344 -2.99 -14.008 1 36.25 119 PRO A C 1
ATOM 885 O O . PRO A 1 119 ? 19.359 -2.662 -15.195 1 36.25 119 PRO A O 1
ATOM 888 N N . THR A 1 120 ? 19.281 -2.102 -13.086 1 31.03 120 THR A N 1
ATOM 889 C CA . THR A 1 120 ? 20.016 -0.869 -13.352 1 31.03 120 THR A CA 1
ATOM 890 C C . THR A 1 120 ? 21.516 -1.131 -13.383 1 31.03 120 THR A C 1
ATOM 892 O O . THR A 1 120 ? 22 -2.082 -12.766 1 31.03 120 THR A O 1
ATOM 895 N N . GLN A 1 121 ? 22.375 -0.513 -14.234 1 32.09 121 GLN A N 1
ATOM 896 C CA . GLN A 1 121 ? 23.781 -0.574 -14.617 1 32.09 121 GLN A CA 1
ATOM 897 C C . GLN A 1 121 ? 24.672 -0.655 -13.391 1 32.09 121 GLN A C 1
ATOM 899 O O . GLN A 1 121 ? 25.844 -1.055 -13.492 1 32.09 121 GLN A O 1
ATOM 904 N N . ASP A 1 122 ? 24.328 -0.259 -12.25 1 31.89 122 ASP A N 1
ATOM 905 C CA . ASP A 1 122 ? 25.375 0.058 -11.289 1 31.89 122 ASP A CA 1
ATOM 906 C C . ASP A 1 122 ? 25.875 -1.203 -10.586 1 31.89 122 ASP A C 1
ATOM 908 O O . ASP A 1 122 ? 26.766 -1.134 -9.734 1 31.89 122 ASP A O 1
ATOM 912 N N . ASP A 1 123 ? 25.359 -2.311 -10.695 1 33.59 123 ASP A N 1
ATOM 913 C CA . ASP A 1 123 ? 25.766 -3.457 -9.891 1 33.59 123 ASP A CA 1
ATOM 914 C C . ASP A 1 123 ? 27.078 -4.039 -10.391 1 33.59 123 ASP A C 1
ATOM 916 O O . ASP A 1 123 ? 27.562 -5.039 -9.852 1 33.59 123 ASP A O 1
ATOM 920 N N . ASP A 1 124 ? 27.641 -3.67 -11.422 1 30.84 124 ASP A N 1
ATOM 921 C CA . ASP A 1 124 ? 28.859 -4.27 -11.945 1 30.84 124 ASP A CA 1
ATOM 922 C C . ASP A 1 124 ? 30.062 -3.924 -11.078 1 30.84 124 ASP A C 1
ATOM 924 O O . ASP A 1 124 ? 31.156 -4.449 -11.281 1 30.84 124 ASP A O 1
ATOM 928 N N . ARG A 1 125 ? 30 -2.889 -10.219 1 30.12 125 ARG A N 1
ATOM 929 C CA . ARG A 1 125 ? 31.266 -2.443 -9.641 1 30.12 125 ARG A CA 1
ATOM 930 C C . ARG A 1 125 ? 31.719 -3.377 -8.516 1 30.12 125 ARG A C 1
ATOM 932 O O . ARG A 1 125 ? 32.906 -3.412 -8.164 1 30.12 125 ARG A O 1
ATOM 939 N N . LEU A 1 126 ? 30.906 -4.02 -7.816 1 27.47 126 LEU A N 1
ATOM 940 C CA . LEU A 1 126 ? 31.391 -4.711 -6.621 1 27.47 126 LEU A CA 1
ATOM 941 C C . LEU A 1 126 ? 32.219 -5.934 -6.996 1 27.47 126 LEU A C 1
ATOM 943 O O . LEU A 1 126 ? 33.125 -6.316 -6.262 1 27.47 126 LEU A O 1
ATOM 947 N N . GLU A 1 127 ? 31.938 -6.535 -8.172 1 30.92 127 GLU A N 1
ATOM 948 C CA . GLU A 1 127 ? 32.562 -7.824 -8.453 1 30.92 127 GLU A CA 1
ATOM 949 C C . GLU A 1 127 ? 34.062 -7.656 -8.773 1 30.92 127 GLU A C 1
ATOM 951 O O . GLU A 1 127 ? 34.75 -8.641 -9.016 1 30.92 127 GLU A O 1
ATOM 956 N N . LYS A 1 128 ? 34.469 -6.469 -8.969 1 32.12 128 LYS A N 1
ATOM 957 C CA . LYS A 1 128 ? 35.875 -6.453 -9.398 1 32.12 128 LYS A CA 1
ATOM 958 C C . LYS A 1 128 ? 36.781 -7.047 -8.328 1 32.12 128 LYS A C 1
ATOM 960 O O . LYS A 1 128 ? 37.906 -7.418 -8.609 1 32.12 128 LYS A O 1
ATOM 965 N N . LYS A 1 129 ? 36.438 -6.879 -7.012 1 29.56 129 LYS A N 1
ATOM 966 C CA . LYS A 1 129 ? 37.562 -7.082 -6.105 1 29.56 129 LYS A CA 1
ATOM 967 C C . LYS A 1 129 ? 37.844 -8.57 -5.902 1 29.56 129 LYS A C 1
ATOM 969 O O . LYS A 1 129 ? 38.875 -8.938 -5.359 1 29.56 129 LYS A O 1
ATOM 974 N N . LEU A 1 130 ? 36.656 -9.422 -5.84 1 28.78 130 LEU A N 1
ATOM 975 C CA . LEU A 1 130 ? 37.031 -10.742 -5.336 1 28.78 130 LEU A CA 1
ATOM 976 C C . LEU A 1 130 ? 37.75 -11.547 -6.406 1 28.78 130 LEU A C 1
ATOM 978 O O . LEU A 1 130 ? 37.875 -12.773 -6.293 1 28.78 130 LEU A O 1
ATOM 982 N N . ARG A 1 131 ? 38.125 -11 -7.492 1 33.62 131 ARG A N 1
ATOM 983 C CA . ARG A 1 131 ? 38.719 -11.922 -8.453 1 33.62 131 ARG A CA 1
ATOM 984 C C . ARG A 1 131 ? 40.094 -12.383 -7.977 1 33.62 131 ARG A C 1
ATOM 986 O O . ARG A 1 131 ? 41.062 -11.602 -7.988 1 33.62 131 ARG A O 1
ATOM 993 N N . ILE A 1 132 ? 40.125 -13.266 -7.086 1 28.75 132 ILE A N 1
ATOM 994 C CA . ILE A 1 132 ? 41.375 -13.992 -7.012 1 28.75 132 ILE A CA 1
ATOM 995 C C . ILE A 1 132 ? 41.75 -14.508 -8.398 1 28.75 132 ILE A C 1
ATOM 997 O O . ILE A 1 132 ? 40.938 -15.109 -9.094 1 28.75 132 ILE A O 1
ATOM 1001 N N . ARG A 1 133 ? 42.781 -14.164 -9.047 1 33.16 133 ARG A N 1
ATOM 1002 C CA . ARG A 1 133 ? 43.531 -14.375 -10.281 1 33.16 133 ARG A CA 1
ATOM 1003 C C . ARG A 1 133 ? 43.688 -15.859 -10.586 1 33.16 133 ARG A C 1
ATOM 1005 O O . ARG A 1 133 ? 44.719 -16.453 -10.234 1 33.16 133 ARG A O 1
ATOM 1012 N N . SER A 1 134 ? 42.844 -16.859 -10.109 1 29.11 134 SER A N 1
ATOM 1013 C CA . SER A 1 134 ? 43.469 -18.078 -10.625 1 29.11 134 SER A CA 1
ATOM 1014 C C . SER A 1 134 ? 43.531 -18.062 -12.141 1 29.11 134 SER A C 1
ATOM 1016 O O . SER A 1 134 ? 42.594 -17.609 -12.812 1 29.11 134 SER A O 1
ATOM 1018 N N . PRO A 1 135 ? 44.594 -18.125 -12.914 1 35.84 135 PRO A N 1
ATOM 1019 C CA . PRO A 1 135 ? 44.969 -18.141 -14.336 1 35.84 135 PRO A CA 1
ATOM 1020 C C . PRO A 1 135 ? 44.094 -19.062 -15.172 1 35.84 135 PRO A C 1
ATOM 1022 O O . PRO A 1 135 ? 44.406 -19.344 -16.328 1 35.84 135 PRO A O 1
ATOM 1025 N N . GLU A 1 136 ? 43.281 -20 -14.617 1 38.5 136 GLU A N 1
ATOM 1026 C CA . GLU A 1 136 ? 42.812 -21.031 -15.523 1 38.5 136 GLU A CA 1
ATOM 1027 C C . GLU A 1 136 ? 41.781 -20.5 -16.484 1 38.5 136 GLU A C 1
ATOM 1029 O O . GLU A 1 136 ? 40.781 -19.922 -16.047 1 38.5 136 GLU A O 1
ATOM 1034 N N . LEU A 1 137 ? 41.969 -20.156 -17.781 1 44.62 137 LEU A N 1
ATOM 1035 C CA . LEU A 1 137 ? 41.312 -19.594 -18.953 1 44.62 137 LEU A CA 1
ATOM 1036 C C . LEU A 1 137 ? 40.062 -20.391 -19.312 1 44.62 137 LEU A C 1
ATOM 1038 O O . LEU A 1 137 ? 39.469 -20.156 -20.359 1 44.62 137 LEU A O 1
ATOM 1042 N N . GLY A 1 138 ? 39.562 -21.625 -18.828 1 50.41 138 GLY A N 1
ATOM 1043 C CA . GLY A 1 138 ? 38.438 -22.406 -19.281 1 50.41 138 GLY A CA 1
ATOM 1044 C C . GLY A 1 138 ? 37.094 -21.797 -18.891 1 50.41 138 GLY A C 1
ATOM 1045 O O . GLY A 1 138 ? 37.062 -20.781 -18.203 1 50.41 138 GLY A O 1
ATOM 1046 N N . PHE A 1 139 ? 35.844 -22.344 -19.609 1 62.09 139 PHE A N 1
ATOM 1047 C CA . PHE A 1 139 ? 34.531 -21.953 -19.188 1 62.09 139 PHE A CA 1
ATOM 1048 C C . PHE A 1 139 ? 34.281 -22.297 -17.719 1 62.09 139 PHE A C 1
ATOM 1050 O O . PHE A 1 139 ? 34.562 -23.422 -17.297 1 62.09 139 PHE A O 1
ATOM 1057 N N . ASP A 1 140 ? 34.188 -21.344 -16.875 1 73.06 140 ASP A N 1
ATOM 1058 C CA . ASP A 1 140 ? 33.844 -21.531 -15.477 1 73.06 140 ASP A CA 1
ATOM 1059 C C . ASP A 1 140 ? 32.344 -21.375 -15.25 1 73.06 140 ASP A C 1
ATOM 1061 O O . ASP A 1 140 ? 31.828 -20.266 -15.141 1 73.06 140 ASP A O 1
ATOM 1065 N N . PHE A 1 141 ? 31.734 -22.625 -15.414 1 82.38 141 PHE A N 1
ATOM 1066 C CA . PHE A 1 141 ? 30.297 -22.625 -15.18 1 82.38 141 PHE A CA 1
ATOM 1067 C C . PHE A 1 141 ? 29.984 -22.406 -13.695 1 82.38 141 PHE A C 1
ATOM 1069 O O . PHE A 1 141 ? 30.516 -23.109 -12.836 1 82.38 141 PHE A O 1
ATOM 1076 N N . ASP A 1 142 ? 29.328 -21.266 -13.375 1 80.38 142 ASP A N 1
ATOM 1077 C CA . ASP A 1 142 ? 29.031 -20.938 -11.984 1 80.38 142 ASP A CA 1
ATOM 1078 C C . ASP A 1 142 ? 27.625 -20.359 -11.844 1 80.38 142 ASP A C 1
ATOM 1080 O O . ASP A 1 142 ? 27.062 -19.828 -12.805 1 80.38 142 ASP A O 1
ATOM 1084 N N . LEU A 1 143 ? 27.031 -20.672 -10.789 1 85 143 LEU A N 1
ATOM 1085 C CA . LEU A 1 143 ? 25.703 -20.172 -10.453 1 85 143 LEU A CA 1
ATOM 1086 C C . LEU A 1 143 ? 25.812 -19.047 -9.414 1 85 143 LEU A C 1
ATOM 1088 O O . LEU A 1 143 ? 24.797 -18.656 -8.82 1 85 143 LEU A O 1
ATOM 1092 N N . THR A 1 144 ? 26.875 -18.469 -9.172 1 79.69 144 THR A N 1
ATOM 1093 C CA . THR A 1 144 ? 27.109 -17.578 -8.039 1 79.69 144 THR A CA 1
ATOM 1094 C C . THR A 1 144 ? 26.688 -16.156 -8.391 1 79.69 144 THR A C 1
ATOM 1096 O O . THR A 1 144 ? 26.312 -15.375 -7.516 1 79.69 144 THR A O 1
ATOM 1099 N N . ARG A 1 145 ? 26.672 -15.922 -9.664 1 81.31 145 ARG A N 1
ATOM 1100 C CA . ARG A 1 145 ? 26.312 -14.562 -10.055 1 81.31 145 ARG A CA 1
ATOM 1101 C C . ARG A 1 145 ? 24.812 -14.43 -10.258 1 81.31 145 ARG A C 1
ATOM 1103 O O . ARG A 1 145 ? 24.203 -15.227 -10.977 1 81.31 145 ARG A O 1
ATOM 1110 N N . LYS A 1 146 ? 24.312 -13.414 -9.555 1 82.25 146 LYS A N 1
ATOM 1111 C CA . LYS A 1 146 ? 22.891 -13.148 -9.68 1 82.25 146 LYS A CA 1
ATOM 1112 C C . LYS A 1 146 ? 22.562 -12.602 -11.07 1 82.25 146 LYS A C 1
ATOM 1114 O O . LYS A 1 146 ? 23.234 -11.703 -11.562 1 82.25 146 LYS A O 1
ATOM 1119 N N . MET A 1 147 ? 21.562 -13.305 -11.734 1 85.06 147 MET A N 1
ATOM 1120 C CA . MET A 1 147 ? 21.125 -12.883 -13.062 1 85.06 147 MET A CA 1
ATOM 1121 C C . MET A 1 147 ? 19.609 -12.875 -13.156 1 85.06 147 MET A C 1
ATOM 1123 O O . MET A 1 147 ? 18.938 -13.625 -12.445 1 85.06 147 MET A O 1
ATOM 1127 N N . GLU A 1 148 ? 19.156 -11.922 -13.938 1 85.25 148 GLU A N 1
ATOM 1128 C CA . GLU A 1 148 ? 17.734 -11.883 -14.219 1 85.25 148 GLU A CA 1
ATOM 1129 C C . GLU A 1 148 ? 17.422 -12.523 -15.57 1 85.25 148 GLU A C 1
ATOM 1131 O O . GLU A 1 148 ? 18.297 -12.633 -16.422 1 85.25 148 GLU A O 1
ATOM 1136 N N . LEU A 1 149 ? 16.25 -12.945 -15.656 1 89.81 149 LEU A N 1
ATOM 1137 C CA . LEU A 1 149 ? 15.812 -13.586 -16.891 1 89.81 149 LEU A CA 1
ATOM 1138 C C . LEU A 1 149 ? 15.992 -12.656 -18.078 1 89.81 149 LEU A C 1
ATOM 1140 O O . LEU A 1 149 ? 16.391 -13.094 -19.156 1 89.81 149 LEU A O 1
ATOM 1144 N N . ALA A 1 150 ? 15.773 -11.438 -17.828 1 87.56 150 ALA A N 1
ATOM 1145 C CA . ALA A 1 150 ? 15.906 -10.469 -18.906 1 87.56 150 ALA A CA 1
ATOM 1146 C C . ALA A 1 150 ? 17.359 -10.359 -19.375 1 87.56 150 ALA A C 1
ATOM 1148 O O . ALA A 1 150 ? 17.625 -10.227 -20.578 1 87.56 150 ALA A O 1
ATOM 1149 N N . GLN A 1 151 ? 18.25 -10.461 -18.531 1 88.06 151 GLN A N 1
ATOM 1150 C CA . GLN A 1 151 ? 19.672 -10.406 -18.859 1 88.06 151 GLN A CA 1
ATOM 1151 C C . GLN A 1 151 ? 20.094 -11.617 -19.688 1 88.06 151 GLN A C 1
ATOM 1153 O O . GLN A 1 151 ? 20.891 -11.492 -20.609 1 88.06 151 GLN A O 1
ATOM 1158 N N . MET A 1 152 ? 19.578 -12.703 -19.359 1 92.5 152 MET A N 1
ATOM 1159 C CA . MET A 1 152 ? 19.875 -13.914 -20.125 1 92.5 152 MET A CA 1
ATOM 1160 C C . MET A 1 152 ? 19.328 -13.812 -21.547 1 92.5 152 MET A C 1
ATOM 1162 O O . MET A 1 152 ? 20.016 -14.203 -22.5 1 92.5 152 MET A O 1
ATOM 1166 N N . ALA A 1 153 ? 18.156 -13.258 -21.609 1 92.62 153 ALA A N 1
ATOM 1167 C CA . ALA A 1 153 ? 17.547 -13.086 -22.922 1 92.62 153 ALA A CA 1
ATOM 1168 C C . ALA A 1 153 ? 18.359 -12.125 -23.781 1 92.62 153 ALA A C 1
ATOM 1170 O O . ALA A 1 153 ? 18.562 -12.383 -24.969 1 92.62 153 ALA A O 1
ATOM 1171 N N . HIS A 1 154 ? 18.906 -11.133 -23.172 1 90.19 154 HIS A N 1
ATOM 1172 C CA . HIS A 1 154 ? 19.688 -10.148 -23.906 1 90.19 154 HIS A CA 1
ATOM 1173 C C . HIS A 1 154 ? 21.016 -10.742 -24.375 1 90.19 154 HIS A C 1
ATOM 1175 O O . HIS A 1 154 ? 21.547 -10.328 -25.422 1 90.19 154 HIS A O 1
ATOM 1181 N N . THR A 1 155 ? 21.5 -11.633 -23.656 1 91.06 155 THR A N 1
ATOM 1182 C CA . THR A 1 155 ? 22.781 -12.242 -23.984 1 91.06 155 THR A CA 1
ATOM 1183 C C . THR A 1 155 ? 22.625 -13.281 -25.094 1 91.06 155 THR A C 1
ATOM 1185 O O . THR A 1 155 ? 23.5 -13.422 -25.938 1 91.06 155 THR A O 1
ATOM 1188 N N . LEU A 1 156 ? 21.5 -13.93 -25.141 1 94.12 156 LEU A N 1
ATOM 1189 C CA . LEU A 1 156 ? 21.422 -15.109 -26 1 94.12 156 LEU A CA 1
ATOM 1190 C C . LEU A 1 156 ? 20.5 -14.844 -27.203 1 94.12 156 LEU A C 1
ATOM 1192 O O . LEU A 1 156 ? 20.688 -15.445 -28.266 1 94.12 156 LEU A O 1
ATOM 1196 N N . PHE A 1 157 ? 19.516 -14.031 -27.078 1 94.06 157 PHE A N 1
ATOM 1197 C CA . PHE A 1 157 ? 18.5 -13.883 -28.109 1 94.06 157 PHE A CA 1
ATOM 1198 C C . PHE A 1 157 ? 18.875 -12.773 -29.078 1 94.06 157 PHE A C 1
ATOM 1200 O O . PHE A 1 157 ? 19.656 -11.883 -28.75 1 94.06 157 PHE A O 1
ATOM 1207 N N . SER A 1 158 ? 18.281 -12.922 -30.297 1 93.06 158 SER A N 1
ATOM 1208 C CA . SER A 1 158 ? 18.375 -11.852 -31.281 1 93.06 158 SER A CA 1
ATOM 1209 C C . SER A 1 158 ? 17.391 -10.727 -30.969 1 93.06 158 SER A C 1
ATOM 1211 O O . SER A 1 158 ? 16.625 -10.812 -30.016 1 93.06 158 SER A O 1
ATOM 1213 N N . HIS A 1 159 ? 17.406 -9.719 -31.734 1 91 159 HIS A N 1
ATOM 1214 C CA . HIS A 1 159 ? 16.531 -8.57 -31.5 1 91 159 HIS A CA 1
ATOM 1215 C C . HIS A 1 159 ? 15.062 -8.969 -31.562 1 91 159 HIS A C 1
ATOM 1217 O O . HIS A 1 159 ? 14.273 -8.57 -30.719 1 91 159 HIS A O 1
ATOM 1223 N N . ASN A 1 160 ? 14.75 -9.758 -32.5 1 92.31 160 ASN A N 1
ATOM 1224 C CA . ASN A 1 160 ? 13.375 -10.234 -32.625 1 92.31 160 ASN A CA 1
ATOM 1225 C C . ASN A 1 160 ? 12.992 -11.141 -31.469 1 92.31 160 ASN A C 1
ATOM 1227 O O . ASN A 1 160 ? 11.852 -11.133 -31.016 1 92.31 160 ASN A O 1
ATOM 1231 N N . GLY A 1 161 ? 13.969 -11.914 -31.031 1 93.19 161 GLY A N 1
ATOM 1232 C CA . GLY A 1 161 ? 13.742 -12.766 -29.891 1 93.19 161 GLY A CA 1
ATOM 1233 C C . GLY A 1 161 ? 13.508 -11.992 -28.609 1 93.19 161 GLY A C 1
ATOM 1234 O O . GLY A 1 161 ? 12.664 -12.367 -27.781 1 93.19 161 GLY A O 1
ATOM 1235 N N . ILE A 1 162 ? 14.18 -10.883 -28.5 1 92.88 162 ILE A N 1
ATOM 1236 C CA . ILE A 1 162 ? 14.031 -10.031 -27.328 1 92.88 162 ILE A CA 1
ATOM 1237 C C . ILE A 1 162 ? 12.664 -9.359 -27.328 1 92.88 162 ILE A C 1
ATOM 1239 O O . ILE A 1 162 ? 12 -9.273 -26.297 1 92.88 162 ILE A O 1
ATOM 1243 N N . LEU A 1 163 ? 12.266 -8.922 -28.453 1 93.19 163 LEU A N 1
ATOM 1244 C CA . LEU A 1 163 ? 10.945 -8.305 -28.578 1 93.19 163 LEU A CA 1
ATOM 1245 C C . LEU A 1 163 ? 9.844 -9.305 -28.234 1 93.19 163 LEU A C 1
ATOM 1247 O O . LEU A 1 163 ? 8.883 -8.961 -27.547 1 93.19 163 LEU A O 1
ATOM 1251 N N . ALA A 1 164 ? 10.016 -10.469 -28.734 1 93.69 164 ALA A N 1
ATOM 1252 C CA . ALA A 1 164 ? 9.039 -11.516 -28.438 1 93.69 164 ALA A CA 1
ATOM 1253 C C . ALA A 1 164 ? 9.031 -11.852 -26.953 1 93.69 164 ALA A C 1
ATOM 1255 O O . ALA A 1 164 ? 7.969 -12.07 -26.359 1 93.69 164 ALA A O 1
ATOM 1256 N N . PHE A 1 165 ? 10.18 -11.898 -26.406 1 94.12 165 PHE A N 1
ATOM 1257 C CA . PHE A 1 165 ? 10.328 -12.195 -24.984 1 94.12 165 PHE A CA 1
ATOM 1258 C C . PHE A 1 165 ? 9.617 -11.148 -24.141 1 94.12 165 PHE A C 1
ATOM 1260 O O . PHE A 1 165 ? 8.805 -11.492 -23.281 1 94.12 165 PHE A O 1
ATOM 1267 N N . TYR A 1 166 ? 9.859 -9.914 -24.406 1 93.06 166 TYR A N 1
ATOM 1268 C CA . TYR A 1 166 ? 9.266 -8.852 -23.609 1 93.06 166 TYR A CA 1
ATOM 1269 C C . TYR A 1 166 ? 7.758 -8.773 -23.828 1 93.06 166 TYR A C 1
ATOM 1271 O O . TYR A 1 166 ? 6.996 -8.469 -22.906 1 93.06 166 TYR A O 1
ATOM 1279 N N . THR A 1 167 ? 7.352 -9.047 -25 1 94.19 167 THR A N 1
ATOM 1280 C CA . THR A 1 167 ? 5.918 -9.07 -25.266 1 94.19 167 THR A CA 1
ATOM 1281 C C . THR A 1 167 ? 5.234 -10.172 -24.453 1 94.19 167 THR A C 1
ATOM 1283 O O . THR A 1 167 ? 4.168 -9.945 -23.875 1 94.19 167 THR A O 1
ATOM 1286 N N . CYS A 1 168 ? 5.863 -11.273 -24.422 1 93.75 168 CYS A N 1
ATOM 1287 C CA . CYS A 1 168 ? 5.332 -12.391 -23.641 1 93.75 168 CYS A CA 1
ATOM 1288 C C . CYS A 1 168 ? 5.277 -12.055 -22.156 1 93.75 168 CYS A C 1
ATOM 1290 O O . CYS A 1 168 ? 4.281 -12.336 -21.484 1 93.75 168 CYS A O 1
ATOM 1292 N N . VAL A 1 169 ? 6.27 -11.445 -21.672 1 94.44 169 VAL A N 1
ATOM 1293 C CA . VAL A 1 169 ? 6.344 -11.078 -20.266 1 94.44 169 VAL A CA 1
ATOM 1294 C C . VAL A 1 169 ? 5.27 -10.047 -19.938 1 94.44 169 VAL A C 1
ATOM 1296 O O . VAL A 1 169 ? 4.57 -10.164 -18.938 1 94.44 169 VAL A O 1
ATOM 1299 N N . VAL A 1 170 ? 5.102 -9.094 -20.797 1 95.69 170 VAL A N 1
ATOM 1300 C CA . VAL A 1 170 ? 4.137 -8.023 -20.578 1 95.69 170 VAL A CA 1
ATOM 1301 C C . VAL A 1 170 ? 2.721 -8.602 -20.562 1 95.69 170 VAL A C 1
ATOM 1303 O O . VAL A 1 170 ? 1.926 -8.273 -19.672 1 95.69 170 VAL A O 1
ATOM 1306 N N . VAL A 1 171 ? 2.443 -9.453 -21.453 1 95.75 171 VAL A N 1
ATOM 1307 C CA . VAL A 1 171 ? 1.113 -10.055 -21.516 1 95.75 171 VAL A CA 1
ATOM 1308 C C . VAL A 1 171 ? 0.876 -10.914 -20.281 1 95.75 171 VAL A C 1
ATOM 1310 O O . VAL A 1 171 ? -0.216 -10.906 -19.703 1 95.75 171 VAL A O 1
ATOM 1313 N N . TYR A 1 172 ? 1.848 -11.609 -19.891 1 95.69 172 TYR A N 1
ATOM 1314 C CA . TYR A 1 172 ? 1.739 -12.445 -18.703 1 95.69 172 TYR A CA 1
ATOM 1315 C C . TYR A 1 172 ? 1.471 -11.602 -17.453 1 95.69 172 TYR A C 1
ATOM 1317 O O . TYR A 1 172 ? 0.608 -11.938 -16.641 1 95.69 172 TYR A O 1
ATOM 1325 N N . LEU A 1 173 ? 2.197 -10.547 -17.312 1 96 173 LEU A N 1
ATOM 1326 C CA . LEU A 1 173 ? 2.047 -9.68 -16.141 1 96 173 LEU A CA 1
ATOM 1327 C C . LEU A 1 173 ? 0.678 -9.008 -16.141 1 96 173 LEU A C 1
ATOM 1329 O O . LEU A 1 173 ? 0.079 -8.82 -15.078 1 96 173 LEU A O 1
ATOM 1333 N N . TYR A 1 174 ? 0.196 -8.648 -17.328 1 97.19 174 TYR A N 1
ATOM 1334 C CA . TYR A 1 174 ? -1.167 -8.133 -17.406 1 97.19 174 TYR A CA 1
ATOM 1335 C C . TYR A 1 174 ? -2.172 -9.172 -16.922 1 97.19 174 TYR A C 1
ATOM 1337 O O . TYR A 1 174 ? -3.121 -8.844 -16.219 1 97.19 174 TYR A O 1
ATOM 1345 N N . GLY A 1 175 ? -1.932 -10.398 -17.344 1 96.25 175 GLY A N 1
ATOM 1346 C CA . GLY A 1 175 ? -2.789 -11.469 -16.859 1 96.25 175 GLY A CA 1
ATOM 1347 C C . GLY A 1 175 ? -2.74 -11.656 -15.359 1 96.25 175 GLY A C 1
ATOM 1348 O O . GLY A 1 175 ? -3.779 -11.812 -14.719 1 96.25 175 GLY A O 1
ATOM 1349 N N . ASP A 1 176 ? -1.589 -11.602 -14.781 1 95.25 176 ASP A N 1
ATOM 1350 C CA . ASP A 1 176 ? -1.409 -11.719 -13.336 1 95.25 176 ASP A CA 1
ATOM 1351 C C . ASP A 1 176 ? -2.176 -10.625 -12.594 1 95.25 176 ASP A C 1
ATOM 1353 O O . ASP A 1 176 ? -2.895 -10.906 -11.633 1 95.25 176 ASP A O 1
ATOM 1357 N N . LEU A 1 177 ? -1.992 -9.461 -13.062 1 97.19 177 LEU A N 1
ATOM 1358 C CA . LEU A 1 177 ? -2.633 -8.312 -12.422 1 97.19 177 LEU A CA 1
ATOM 1359 C C . LEU A 1 177 ? -4.152 -8.406 -12.531 1 97.19 177 LEU A C 1
ATOM 1361 O O . LEU A 1 177 ? -4.871 -8.07 -11.594 1 97.19 177 LEU A O 1
ATOM 1365 N N . ALA A 1 178 ? -4.609 -8.844 -13.656 1 97.25 178 ALA A N 1
ATOM 1366 C CA . ALA A 1 178 ? -6.051 -9.008 -13.836 1 97.25 178 ALA A CA 1
ATOM 1367 C C . ALA A 1 178 ? -6.609 -10.047 -12.875 1 97.25 178 ALA A C 1
ATOM 1369 O O . ALA A 1 178 ? -7.684 -9.859 -12.305 1 97.25 178 ALA A O 1
ATOM 1370 N N . ILE A 1 179 ? -5.898 -11.109 -12.734 1 96.19 179 ILE A N 1
ATOM 1371 C CA . ILE A 1 179 ? -6.316 -12.172 -11.82 1 96.19 179 ILE A CA 1
ATOM 1372 C C . ILE A 1 179 ? -6.434 -11.609 -10.406 1 96.19 179 ILE A C 1
ATOM 1374 O O . ILE A 1 179 ? -7.43 -11.844 -9.719 1 96.19 179 ILE A O 1
ATOM 1378 N N . TYR A 1 180 ? -5.453 -10.852 -9.984 1 96.06 180 TYR A N 1
ATOM 1379 C CA . TYR A 1 180 ? -5.457 -10.258 -8.648 1 96.06 180 TYR A CA 1
ATOM 1380 C C . TYR A 1 180 ? -6.598 -9.266 -8.492 1 96.06 180 TYR A C 1
ATOM 1382 O O . TYR A 1 180 ? -7.289 -9.258 -7.469 1 96.06 180 TYR A O 1
ATOM 1390 N N . ALA A 1 181 ? -6.816 -8.469 -9.547 1 97.19 181 ALA A N 1
ATOM 1391 C CA . ALA A 1 181 ? -7.828 -7.418 -9.523 1 97.19 181 ALA A CA 1
ATOM 1392 C C . ALA A 1 181 ? -9.234 -8.008 -9.492 1 97.19 181 ALA A C 1
ATOM 1394 O O . ALA A 1 181 ? -10.195 -7.328 -9.125 1 97.19 181 ALA A O 1
ATOM 1395 N N . VAL A 1 182 ? -9.367 -9.234 -9.875 1 96.5 182 VAL A N 1
ATOM 1396 C CA . VAL A 1 182 ? -10.68 -9.883 -9.828 1 96.5 182 VAL A CA 1
ATOM 1397 C C . VAL A 1 182 ? -10.82 -10.688 -8.539 1 96.5 182 VAL A C 1
ATOM 1399 O O . VAL A 1 182 ? -11.859 -10.633 -7.883 1 96.5 182 VAL A O 1
ATOM 1402 N N . ALA A 1 183 ? -9.781 -11.375 -8.148 1 95.75 183 ALA A N 1
ATOM 1403 C CA . ALA A 1 183 ? -9.836 -12.305 -7.023 1 95.75 183 ALA A CA 1
ATOM 1404 C C . ALA A 1 183 ? -10.07 -11.562 -5.707 1 95.75 183 ALA A C 1
ATOM 1406 O O . ALA A 1 183 ? -10.859 -12 -4.871 1 95.75 183 ALA A O 1
ATOM 1407 N N . VAL A 1 184 ? -9.445 -10.43 -5.488 1 95.5 184 VAL A N 1
ATOM 1408 C CA . VAL A 1 184 ? -9.516 -9.695 -4.227 1 95.5 184 VAL A CA 1
ATOM 1409 C C . VAL A 1 184 ? -10.906 -9.102 -4.055 1 95.5 184 VAL A C 1
ATOM 1411 O O . VAL A 1 184 ? -11.586 -9.367 -3.062 1 95.5 184 VAL A O 1
ATOM 1414 N N . PRO A 1 185 ? -11.445 -8.32 -5.016 1 96.12 185 PRO A N 1
ATOM 1415 C CA . PRO A 1 185 ? -12.789 -7.766 -4.863 1 96.12 185 PRO A CA 1
ATOM 1416 C C . PRO A 1 185 ? -13.867 -8.844 -4.77 1 96.12 185 PRO A C 1
ATOM 1418 O O . PRO A 1 185 ? -14.852 -8.68 -4.043 1 96.12 185 PRO A O 1
ATOM 1421 N N . LYS A 1 186 ? -13.648 -9.914 -5.496 1 94.38 186 LYS A N 1
ATOM 1422 C CA . LYS A 1 186 ? -14.602 -11.016 -5.426 1 94.38 186 LYS A CA 1
ATOM 1423 C C . LYS A 1 186 ? -14.648 -11.617 -4.023 1 94.38 186 LYS A C 1
ATOM 1425 O O . LYS A 1 186 ? -15.727 -11.867 -3.486 1 94.38 186 LYS A O 1
ATOM 1430 N N . SER A 1 187 ? -13.484 -11.859 -3.459 1 93.25 187 SER A N 1
ATOM 1431 C CA . SER A 1 187 ? -13.406 -12.375 -2.096 1 93.25 187 SER A CA 1
ATOM 1432 C C . SER A 1 187 ? -14.055 -11.414 -1.103 1 93.25 187 SER A C 1
ATOM 1434 O O . SER A 1 187 ? -14.781 -11.844 -0.204 1 93.25 187 SER A O 1
ATOM 1436 N N . LEU A 1 188 ? -13.891 -10.133 -1.32 1 92.88 188 LEU A N 1
ATOM 1437 C CA . LEU A 1 188 ? -14.453 -9.133 -0.427 1 92.88 188 LEU A CA 1
ATOM 1438 C C . LEU A 1 188 ? -15.969 -9.094 -0.543 1 92.88 188 LEU A C 1
ATOM 1440 O O . LEU A 1 188 ? -16.672 -8.992 0.467 1 92.88 188 LEU A O 1
ATOM 1444 N N . ARG A 1 189 ? -16.453 -9.148 -1.754 1 92.5 189 ARG A N 1
ATOM 1445 C CA . ARG A 1 189 ? -17.906 -9.164 -1.957 1 92.5 189 ARG A CA 1
ATOM 1446 C C . ARG A 1 189 ? -18.547 -10.359 -1.264 1 92.5 189 ARG A C 1
ATOM 1448 O O . ARG A 1 189 ? -19.578 -10.227 -0.613 1 92.5 189 ARG A O 1
ATOM 1455 N N . GLU A 1 190 ? -17.859 -11.5 -1.36 1 90.81 190 GLU A N 1
ATOM 1456 C CA . GLU A 1 190 ? -18.422 -12.727 -0.794 1 90.81 190 GLU A CA 1
ATOM 1457 C C . GLU A 1 190 ? -18.406 -12.68 0.731 1 90.81 190 GLU A C 1
ATOM 1459 O O . GLU A 1 190 ? -19.234 -13.336 1.38 1 90.81 190 GLU A O 1
ATOM 1464 N N . ILE A 1 191 ? -17.562 -11.914 1.303 1 87.38 191 ILE A N 1
ATOM 1465 C CA . ILE A 1 191 ? -17.5 -11.766 2.754 1 87.38 191 ILE A CA 1
ATOM 1466 C C . ILE A 1 191 ? -18.578 -10.789 3.221 1 87.38 191 ILE A C 1
ATOM 1468 O O . ILE A 1 191 ? -19.266 -11.039 4.211 1 87.38 191 ILE A O 1
ATOM 1472 N N . VAL A 1 192 ? -18.719 -9.672 2.494 1 88.12 192 VAL A N 1
ATOM 1473 C CA . VAL A 1 192 ? -19.609 -8.594 2.906 1 88.12 192 VAL A CA 1
ATOM 1474 C C . VAL A 1 192 ? -21.062 -8.961 2.566 1 88.12 192 VAL A C 1
ATOM 1476 O O . VAL A 1 192 ? -21.969 -8.68 3.344 1 88.12 192 VAL A O 1
ATOM 1479 N N . CYS A 1 193 ? -21.203 -9.547 1.371 1 88.94 193 CYS A N 1
ATOM 1480 C CA . CYS A 1 193 ? -22.516 -9.977 0.877 1 88.94 193 CYS A CA 1
ATOM 1481 C C . CYS A 1 193 ? -22.438 -11.391 0.301 1 88.94 193 CYS A C 1
ATOM 1483 O O . CYS A 1 193 ? -22.359 -11.562 -0.917 1 88.94 193 CYS A O 1
ATOM 1485 N N . PRO A 1 194 ? -22.516 -12.336 1.215 1 86.62 194 PRO A N 1
ATOM 1486 C CA . PRO A 1 194 ? -22.375 -13.719 0.763 1 86.62 194 PRO A CA 1
ATOM 1487 C C . PRO A 1 194 ? -23.484 -14.141 -0.188 1 86.62 194 PRO A C 1
ATOM 1489 O O . PRO A 1 194 ? -24.641 -13.727 -0.019 1 86.62 194 PRO A O 1
ATOM 1492 N N . ARG A 1 195 ? -23.125 -14.898 -1.154 1 86.62 195 ARG A N 1
ATOM 1493 C CA . ARG A 1 195 ? -24.078 -15.438 -2.121 1 86.62 195 ARG A CA 1
ATOM 1494 C C . ARG A 1 195 ? -25.078 -16.375 -1.445 1 86.62 195 ARG A C 1
ATOM 1496 O O . ARG A 1 195 ? -24.688 -17.297 -0.73 1 86.62 195 ARG A O 1
ATOM 1503 N N . PRO A 1 196 ? -26.359 -16.109 -1.658 1 83.44 196 PRO A N 1
ATOM 1504 C CA . PRO A 1 196 ? -27.359 -16.938 -1.004 1 83.44 196 PRO A CA 1
ATOM 1505 C C . PRO A 1 196 ? -27.438 -18.344 -1.586 1 83.44 196 PRO A C 1
ATOM 1507 O O . PRO A 1 196 ? -27.547 -19.328 -0.839 1 83.44 196 PRO A O 1
ATOM 1510 N N . HIS A 1 197 ? -27.344 -18.484 -2.914 1 81 197 HIS A N 1
ATOM 1511 C CA . HIS A 1 197 ? -27.391 -19.766 -3.602 1 81 197 HIS A CA 1
ATOM 1512 C C . HIS A 1 197 ? -26.344 -19.828 -4.711 1 81 197 HIS A C 1
ATOM 1514 O O . HIS A 1 197 ? -26 -18.797 -5.309 1 81 197 HIS A O 1
ATOM 1520 N N . PRO A 1 198 ? -25.734 -20.969 -4.906 1 77.5 198 PRO A N 1
ATOM 1521 C CA . PRO A 1 198 ? -24.672 -21.125 -5.91 1 77.5 198 PRO A CA 1
ATOM 1522 C C . PRO A 1 198 ? -25.125 -20.672 -7.305 1 77.5 198 PRO A C 1
ATOM 1524 O O . PRO A 1 198 ? -24.297 -20.266 -8.117 1 77.5 198 PRO A O 1
ATOM 1527 N N . GLU A 1 199 ? -26.375 -20.641 -7.523 1 78.75 199 GLU A N 1
ATOM 1528 C CA . GLU A 1 199 ? -26.859 -20.328 -8.859 1 78.75 199 GLU A CA 1
ATOM 1529 C C . GLU A 1 199 ? -27.234 -18.844 -8.977 1 78.75 199 GLU A C 1
ATOM 1531 O O . GLU A 1 199 ? -27.547 -18.375 -10.07 1 78.75 199 GLU A O 1
ATOM 1536 N N . ALA A 1 200 ? -27.047 -18.141 -7.961 1 81.94 200 ALA A N 1
ATOM 1537 C CA . ALA A 1 200 ? -27.438 -16.734 -8 1 81.94 200 ALA A CA 1
ATOM 1538 C C . ALA A 1 200 ? -26.359 -15.891 -8.688 1 81.94 200 ALA A C 1
ATOM 1540 O O . ALA A 1 200 ? -25.203 -15.859 -8.242 1 81.94 200 ALA A O 1
ATOM 1541 N N . VAL A 1 201 ? -26.719 -15.344 -9.805 1 82.94 201 VAL A N 1
ATOM 1542 C CA . VAL A 1 201 ? -25.766 -14.523 -10.555 1 82.94 201 VAL A CA 1
ATOM 1543 C C . VAL A 1 201 ? -25.719 -13.117 -9.961 1 82.94 201 VAL A C 1
ATOM 1545 O O . VAL A 1 201 ? -24.641 -12.602 -9.672 1 82.94 201 VAL A O 1
ATOM 1548 N N . VAL A 1 202 ? -26.844 -12.461 -9.719 1 90.12 202 VAL A N 1
ATOM 1549 C CA . VAL A 1 202 ? -26.938 -11.148 -9.094 1 90.12 202 VAL A CA 1
ATOM 1550 C C . VAL A 1 202 ? -27.938 -11.188 -7.945 1 90.12 202 VAL A C 1
ATOM 1552 O O . VAL A 1 202 ? -29.047 -11.703 -8.094 1 90.12 202 VAL A O 1
ATOM 1555 N N . TRP A 1 203 ? -27.5 -10.812 -6.789 1 88.81 203 TRP A N 1
ATOM 1556 C CA . TRP A 1 203 ? -28.406 -10.773 -5.645 1 88.81 203 TRP A CA 1
ATOM 1557 C C . TRP A 1 203 ? -28.297 -9.438 -4.91 1 88.81 203 TRP A C 1
ATOM 1559 O O . TRP A 1 203 ? -27.359 -8.672 -5.141 1 88.81 203 TRP A O 1
ATOM 1569 N N . GLU A 1 204 ? -29.25 -9.078 -4.051 1 86.69 204 GLU A N 1
ATOM 1570 C CA . GLU A 1 204 ? -29.328 -7.801 -3.354 1 86.69 204 GLU A CA 1
ATOM 1571 C C . GLU A 1 204 ? -28.516 -7.828 -2.057 1 86.69 204 GLU A C 1
ATOM 1573 O O . GLU A 1 204 ? -28.609 -8.789 -1.291 1 86.69 204 GLU A O 1
ATOM 1578 N N . CYS A 1 205 ? -27.656 -6.938 -1.873 1 84.56 205 CYS A N 1
ATOM 1579 C CA . CYS A 1 205 ? -26.844 -6.852 -0.673 1 84.56 205 CYS A CA 1
ATOM 1580 C C . CYS A 1 205 ? -27.391 -5.816 0.297 1 84.56 205 CYS A C 1
ATOM 1582 O O . CYS A 1 205 ? -27.672 -6.129 1.456 1 84.56 205 CYS A O 1
ATOM 1584 N N . SER A 1 206 ? -27.422 -4.562 -0.013 1 79.19 206 SER A N 1
ATOM 1585 C CA . SER A 1 206 ? -27.984 -3.477 0.792 1 79.19 206 SER A CA 1
ATOM 1586 C C . SER A 1 206 ? -28.938 -2.619 -0.023 1 79.19 206 SER A C 1
ATOM 1588 O O . SER A 1 206 ? -29.141 -2.867 -1.213 1 79.19 206 SER A O 1
ATOM 1590 N N . ASP A 1 207 ? -29.516 -1.763 0.764 1 73.88 207 ASP A N 1
ATOM 1591 C CA . ASP A 1 207 ? -30.484 -0.899 0.102 1 73.88 207 ASP A CA 1
ATOM 1592 C C . ASP A 1 207 ? -29.828 -0.077 -1.004 1 73.88 207 ASP A C 1
ATOM 1594 O O . ASP A 1 207 ? -29.016 0.802 -0.728 1 73.88 207 ASP A O 1
ATOM 1598 N N . GLY A 1 208 ? -30.109 -0.562 -2.262 1 73.81 208 GLY A N 1
ATOM 1599 C CA . GLY A 1 208 ? -29.641 0.209 -3.406 1 73.81 208 GLY A CA 1
ATOM 1600 C C . GLY A 1 208 ? -28.375 -0.332 -4.02 1 73.81 208 GLY A C 1
ATOM 1601 O O . GLY A 1 208 ? -27.891 0.183 -5.035 1 73.81 208 GLY A O 1
ATOM 1602 N N . LEU A 1 209 ? -27.812 -1.33 -3.322 1 83.38 209 LEU A N 1
ATOM 1603 C CA . LEU A 1 209 ? -26.578 -1.876 -3.865 1 83.38 209 LEU A CA 1
ATOM 1604 C C . LEU A 1 209 ? -26.719 -3.371 -4.137 1 83.38 209 LEU A C 1
ATOM 1606 O O . LEU A 1 209 ? -27.016 -4.145 -3.223 1 83.38 209 LEU A O 1
ATOM 1610 N N . ASN A 1 210 ? -26.641 -3.727 -5.383 1 89.81 210 ASN A N 1
ATOM 1611 C CA . ASN A 1 210 ? -26.641 -5.141 -5.75 1 89.81 210 ASN A CA 1
ATOM 1612 C C . ASN A 1 210 ? -25.25 -5.734 -5.711 1 89.81 210 ASN A C 1
ATOM 1614 O O . ASN A 1 210 ? -24.266 -5.016 -5.496 1 89.81 210 ASN A O 1
ATOM 1618 N N . SER A 1 211 ? -25.188 -7.023 -5.789 1 92.06 211 SER A N 1
ATOM 1619 C CA . SER A 1 211 ? -23.922 -7.727 -5.672 1 92.06 211 SER A CA 1
ATOM 1620 C C . SER A 1 211 ? -22.953 -7.312 -6.781 1 92.06 211 SER A C 1
ATOM 1622 O O . SER A 1 211 ? -21.75 -7.211 -6.555 1 92.06 211 SER A O 1
ATOM 1624 N N . SER A 1 212 ? -23.406 -7.051 -8.008 1 92.56 212 SER A N 1
ATOM 1625 C CA . SER A 1 212 ? -22.547 -6.625 -9.109 1 92.56 212 SER A CA 1
ATOM 1626 C C . SER A 1 212 ? -22.016 -5.219 -8.883 1 92.56 212 SER A C 1
ATOM 1628 O O . SER A 1 212 ? -20.844 -4.938 -9.164 1 92.56 212 SER A O 1
ATOM 1630 N N . ASP A 1 213 ? -22.844 -4.348 -8.336 1 90.56 213 ASP A N 1
ATOM 1631 C CA . ASP A 1 213 ? -22.422 -2.99 -8.016 1 90.56 213 ASP A CA 1
ATOM 1632 C C . ASP A 1 213 ? -21.391 -2.988 -6.887 1 90.56 213 ASP A C 1
ATOM 1634 O O . ASP A 1 213 ? -20.422 -2.215 -6.914 1 90.56 213 ASP A O 1
ATOM 1638 N N . LEU A 1 214 ? -21.688 -3.791 -5.977 1 92.12 214 LEU A N 1
ATOM 1639 C CA . LEU A 1 214 ? -20.75 -3.895 -4.859 1 92.12 214 LEU A CA 1
ATOM 1640 C C . LEU A 1 214 ? -19.391 -4.402 -5.328 1 92.12 214 LEU A C 1
ATOM 1642 O O . LEU A 1 214 ? -18.359 -3.896 -4.891 1 92.12 214 LEU A O 1
ATOM 1646 N N . TYR A 1 215 ? -19.406 -5.391 -6.199 1 94.69 215 TYR A N 1
ATOM 1647 C CA . TYR A 1 215 ? -18.156 -5.906 -6.777 1 94.69 215 TYR A CA 1
ATOM 1648 C C . TYR A 1 215 ? -17.391 -4.801 -7.492 1 94.69 215 TYR A C 1
ATOM 1650 O O . TYR A 1 215 ? -16.188 -4.629 -7.277 1 94.69 215 TYR A O 1
ATOM 1658 N N . ARG A 1 216 ? -18.062 -4.023 -8.297 1 94.19 216 ARG A N 1
ATOM 1659 C CA . ARG A 1 216 ? -17.406 -2.951 -9.047 1 94.19 216 ARG A CA 1
ATOM 1660 C C . ARG A 1 216 ? -16.875 -1.869 -8.117 1 94.19 216 ARG A C 1
ATOM 1662 O O . ARG A 1 216 ? -15.836 -1.274 -8.375 1 94.19 216 ARG A O 1
ATOM 1669 N N . LEU A 1 217 ? -17.594 -1.654 -7.078 1 91.44 217 LEU A N 1
ATOM 1670 C CA . LEU A 1 217 ? -17.125 -0.701 -6.082 1 91.44 217 LEU A CA 1
ATOM 1671 C C . LEU A 1 217 ? -15.82 -1.183 -5.441 1 91.44 217 LEU A C 1
ATOM 1673 O O . LEU A 1 217 ? -14.906 -0.39 -5.219 1 91.44 217 LEU A O 1
ATOM 1677 N N . PHE A 1 218 ? -15.75 -2.451 -5.18 1 94.38 218 PHE A N 1
ATOM 1678 C CA . PHE A 1 218 ? -14.555 -2.996 -4.559 1 94.38 218 PHE A CA 1
ATOM 1679 C C . PHE A 1 218 ? -13.391 -3.006 -5.547 1 94.38 218 PHE A C 1
ATOM 1681 O O . PHE A 1 218 ? -12.227 -2.891 -5.148 1 94.38 218 PHE A O 1
ATOM 1688 N N . VAL A 1 219 ? -13.672 -3.172 -6.848 1 96.38 219 VAL A N 1
ATOM 1689 C CA . VAL A 1 219 ? -12.617 -3.066 -7.852 1 96.38 219 VAL A CA 1
ATOM 1690 C C . VAL A 1 219 ? -12.039 -1.654 -7.848 1 96.38 219 VAL A C 1
ATOM 1692 O O . VAL A 1 219 ? -10.82 -1.477 -7.867 1 96.38 219 VAL A O 1
ATOM 1695 N N . ILE A 1 220 ? -12.898 -0.665 -7.738 1 92.44 220 ILE A N 1
ATOM 1696 C CA . ILE A 1 220 ? -12.477 0.729 -7.699 1 92.44 220 ILE A CA 1
ATOM 1697 C C . ILE A 1 220 ? -11.688 0.993 -6.418 1 92.44 220 ILE A C 1
ATOM 1699 O O . ILE A 1 220 ? -10.625 1.621 -6.453 1 92.44 220 ILE A O 1
ATOM 1703 N N . LEU A 1 221 ? -12.18 0.449 -5.371 1 91.56 221 LEU A N 1
ATOM 1704 C CA . LEU A 1 221 ? -11.508 0.614 -4.086 1 91.56 221 LEU A CA 1
ATOM 1705 C C . LEU A 1 221 ? -10.117 -0.007 -4.117 1 91.56 221 LEU A C 1
ATOM 1707 O O . LEU A 1 221 ? -9.164 0.58 -3.609 1 91.56 221 LEU A O 1
ATOM 1711 N N . PHE A 1 222 ? -10.047 -1.159 -4.641 1 94 222 PHE A N 1
ATOM 1712 C CA . PHE A 1 222 ? -8.781 -1.86 -4.785 1 94 222 PHE A CA 1
ATOM 1713 C C . PHE A 1 222 ? -7.789 -1.026 -5.59 1 94 222 PHE A C 1
ATOM 1715 O O . PHE A 1 222 ? -6.633 -0.867 -5.188 1 94 222 PHE A O 1
ATOM 1722 N N . GLY A 1 223 ? -8.227 -0.447 -6.672 1 92.19 223 GLY A N 1
ATOM 1723 C CA . GLY A 1 223 ? -7.387 0.38 -7.523 1 92.19 223 GLY A CA 1
ATOM 1724 C C . GLY A 1 223 ? -6.961 1.677 -6.863 1 92.19 223 GLY A C 1
ATOM 1725 O O . GLY A 1 223 ? -5.789 2.059 -6.934 1 92.19 223 GLY A O 1
ATOM 1726 N N . VAL A 1 224 ? -7.855 2.287 -6.164 1 87.31 224 VAL A N 1
ATOM 1727 C CA . VAL A 1 224 ? -7.59 3.604 -5.598 1 87.31 224 VAL A CA 1
ATOM 1728 C C . VAL A 1 224 ? -6.688 3.467 -4.371 1 87.31 224 VAL A C 1
ATOM 1730 O O . VAL A 1 224 ? -5.863 4.344 -4.102 1 87.31 224 VAL A O 1
ATOM 1733 N N . THR A 1 225 ? -6.793 2.373 -3.672 1 88.25 225 THR A N 1
ATOM 1734 C CA . THR A 1 225 ? -6.008 2.182 -2.459 1 88.25 225 THR A CA 1
ATOM 1735 C C . THR A 1 225 ? -4.594 1.714 -2.797 1 88.25 225 THR A C 1
ATOM 1737 O O . THR A 1 225 ? -3.623 2.162 -2.186 1 88.25 225 THR A O 1
ATOM 1740 N N . LEU A 1 226 ? -4.488 0.873 -3.748 1 90.94 226 LEU A N 1
ATOM 1741 C CA . LEU A 1 226 ? -3.184 0.284 -4.039 1 90.94 226 LEU A CA 1
ATOM 1742 C C . LEU A 1 226 ? -2.539 0.958 -5.246 1 90.94 226 LEU A C 1
ATOM 1744 O O . LEU A 1 226 ? -1.331 0.837 -5.457 1 90.94 226 LEU A O 1
ATOM 1748 N N . GLY A 1 227 ? -3.287 1.669 -6.039 1 88.06 227 GLY A N 1
ATOM 1749 C CA . GLY A 1 227 ? -2.807 2.311 -7.25 1 88.06 227 GLY A CA 1
ATOM 1750 C C . GLY A 1 227 ? -1.681 3.295 -7 1 88.06 227 GLY A C 1
ATOM 1751 O O . GLY A 1 227 ? -0.67 3.283 -7.707 1 88.06 227 GLY A O 1
ATOM 1752 N N . PRO A 1 228 ? -1.757 4.031 -5.988 1 83.81 228 PRO A N 1
ATOM 1753 C CA . PRO A 1 228 ? -0.714 5.027 -5.727 1 83.81 228 PRO A CA 1
ATOM 1754 C C . PRO A 1 228 ? 0.662 4.398 -5.52 1 83.81 228 PRO A C 1
ATOM 1756 O O . PRO A 1 228 ? 1.681 5.02 -5.836 1 83.81 228 PRO A O 1
ATOM 1759 N N . PHE A 1 229 ? 0.735 3.242 -5.137 1 85.25 229 PHE A N 1
ATOM 1760 C CA . PHE A 1 229 ? 2.012 2.596 -4.852 1 85.25 229 PHE A CA 1
ATOM 1761 C C . PHE A 1 229 ? 2.684 2.135 -6.137 1 85.25 229 PHE A C 1
ATOM 1763 O O . PHE A 1 229 ? 3.857 1.754 -6.129 1 85.25 229 PHE A O 1
ATOM 1770 N N . THR A 1 230 ? 1.949 2.193 -7.184 1 86.75 230 THR A N 1
ATOM 1771 C CA . THR A 1 230 ? 2.498 1.801 -8.477 1 86.75 230 THR A CA 1
ATOM 1772 C C . THR A 1 230 ? 3.412 2.891 -9.031 1 86.75 230 THR A C 1
ATOM 1774 O O . THR A 1 230 ? 4.234 2.631 -9.914 1 86.75 230 THR A O 1
ATOM 1777 N N . PHE A 1 231 ? 3.234 4.09 -8.539 1 83.06 231 PHE A N 1
ATOM 1778 C CA . PHE A 1 231 ? 3.988 5.227 -9.055 1 83.06 231 PHE A CA 1
ATOM 1779 C C . PHE A 1 231 ? 5.324 5.363 -8.336 1 83.06 231 PHE A C 1
ATOM 1781 O O . PHE A 1 231 ? 6.215 6.082 -8.797 1 83.06 231 PHE A O 1
ATOM 1788 N N . GLY A 1 232 ? 5.43 4.652 -7.277 1 77.38 232 GLY A N 1
ATOM 1789 C CA . GLY A 1 232 ? 6.668 4.73 -6.516 1 77.38 232 GLY A CA 1
ATOM 1790 C C . GLY A 1 232 ? 7.48 3.453 -6.566 1 77.38 232 GLY A C 1
ATOM 1791 O O . GLY A 1 232 ? 7.5 2.762 -7.586 1 77.38 232 GLY A O 1
ATOM 1792 N N . HIS A 1 233 ? 8.32 3.346 -5.594 1 77.5 233 HIS A N 1
ATOM 1793 C CA . HIS A 1 233 ? 9.141 2.146 -5.449 1 77.5 233 HIS A CA 1
ATOM 1794 C C . HIS A 1 233 ? 8.797 1.394 -4.168 1 77.5 233 HIS A C 1
ATOM 1796 O O . HIS A 1 233 ? 8.672 2 -3.102 1 77.5 233 HIS A O 1
ATOM 1802 N N . VAL A 1 234 ? 8.359 0.203 -4.453 1 76.06 234 VAL A N 1
ATOM 1803 C CA . VAL A 1 234 ? 8.047 -0.679 -3.334 1 76.06 234 VAL A CA 1
ATOM 1804 C C . VAL A 1 234 ? 8.977 -1.894 -3.363 1 76.06 234 VAL A C 1
ATOM 1806 O O . VAL A 1 234 ? 9.234 -2.461 -4.43 1 76.06 234 VAL A O 1
ATOM 1809 N N . HIS A 1 235 ? 9.625 -2.086 -2.246 1 69.56 235 HIS A N 1
ATOM 1810 C CA . HIS A 1 235 ? 10.461 -3.279 -2.162 1 69.56 235 HIS A CA 1
ATOM 1811 C C . HIS A 1 235 ? 9.859 -4.305 -1.204 1 69.56 235 HIS A C 1
ATOM 1813 O O . HIS A 1 235 ? 9.297 -3.939 -0.17 1 69.56 235 HIS A O 1
ATOM 1819 N N . LYS A 1 236 ? 9.875 -5.5 -1.747 1 67.31 236 LYS A N 1
ATOM 1820 C CA . LYS A 1 236 ? 9.438 -6.582 -0.867 1 67.31 236 LYS A CA 1
ATOM 1821 C C . LYS A 1 236 ? 10.508 -6.922 0.163 1 67.31 236 LYS A C 1
ATOM 1823 O O . LYS A 1 236 ? 11.672 -7.125 -0.19 1 67.31 236 LYS A O 1
ATOM 1828 N N . THR A 1 237 ? 10.086 -6.848 1.431 1 67.56 237 THR A N 1
ATOM 1829 C CA . THR A 1 237 ? 11.039 -7.148 2.498 1 67.56 237 THR A CA 1
ATOM 1830 C C . THR A 1 237 ? 11.008 -8.633 2.846 1 67.56 237 THR A C 1
ATOM 1832 O O . THR A 1 237 ? 10.039 -9.336 2.523 1 67.56 237 THR A O 1
ATOM 1835 N N . ARG A 1 238 ? 12.023 -9.148 3.324 1 70.25 238 ARG A N 1
ATOM 1836 C CA . ARG A 1 238 ? 12.117 -10.531 3.783 1 70.25 238 ARG A CA 1
ATOM 1837 C C . ARG A 1 238 ? 11.016 -10.852 4.793 1 70.25 238 ARG A C 1
ATOM 1839 O O . ARG A 1 238 ? 10.453 -11.945 4.781 1 70.25 238 ARG A O 1
ATOM 1846 N N . THR A 1 239 ? 10.703 -9.828 5.523 1 72.81 239 THR A N 1
ATOM 1847 C CA . THR A 1 239 ? 9.688 -10.031 6.551 1 72.81 239 THR A CA 1
ATOM 1848 C C . THR A 1 239 ? 8.312 -10.234 5.918 1 72.81 239 THR A C 1
ATOM 1850 O O . THR A 1 239 ? 7.559 -11.109 6.336 1 72.81 239 THR A O 1
ATOM 1853 N N . LEU A 1 240 ? 8.07 -9.469 4.961 1 73.88 240 LEU A N 1
ATOM 1854 C CA . LEU A 1 240 ? 6.789 -9.594 4.277 1 73.88 240 LEU A CA 1
ATOM 1855 C C . LEU A 1 240 ? 6.668 -10.961 3.604 1 73.88 240 LEU A C 1
ATOM 1857 O O . LEU A 1 240 ? 5.594 -11.562 3.604 1 73.88 240 LEU A O 1
ATOM 1861 N N . GLN A 1 241 ? 7.699 -11.508 3.152 1 72.56 241 GLN A N 1
ATOM 1862 C CA . GLN A 1 241 ? 7.715 -12.82 2.5 1 72.56 241 GLN A CA 1
ATOM 1863 C C . GLN A 1 241 ? 7.469 -13.938 3.508 1 72.56 241 GLN A C 1
ATOM 1865 O O . GLN A 1 241 ? 6.746 -14.891 3.217 1 72.56 241 GLN A O 1
ATOM 1870 N N . LEU A 1 242 ? 8.055 -13.734 4.625 1 76.94 242 LEU A N 1
ATOM 1871 C CA . LEU A 1 242 ? 7.883 -14.758 5.656 1 76.94 242 LEU A CA 1
ATOM 1872 C C . LEU A 1 242 ? 6.441 -14.789 6.156 1 76.94 242 LEU A C 1
ATOM 1874 O O . LEU A 1 242 ? 5.859 -15.867 6.316 1 76.94 242 LEU A O 1
ATOM 1878 N N . ILE A 1 243 ? 5.891 -13.641 6.324 1 76.88 243 ILE A N 1
ATOM 1879 C CA . ILE A 1 243 ? 4.52 -13.555 6.816 1 76.88 243 ILE A CA 1
ATOM 1880 C C . ILE A 1 243 ? 3.561 -14.148 5.785 1 76.88 243 ILE A C 1
ATOM 1882 O O . ILE A 1 243 ? 2.688 -14.945 6.129 1 76.88 243 ILE A O 1
ATOM 1886 N N . THR A 1 244 ? 3.748 -13.828 4.582 1 79.06 244 THR A N 1
ATOM 1887 C CA . THR A 1 244 ? 2.871 -14.328 3.527 1 79.06 244 THR A CA 1
ATOM 1888 C C . THR A 1 244 ? 3.021 -15.836 3.369 1 79.06 244 THR A C 1
ATOM 1890 O O . THR A 1 244 ? 2.049 -16.531 3.08 1 79.06 244 THR A O 1
ATOM 1893 N N . THR A 1 245 ? 4.234 -16.359 3.633 1 82.94 245 THR A N 1
ATOM 1894 C CA . THR A 1 245 ? 4.484 -17.797 3.541 1 82.94 245 THR A CA 1
ATOM 1895 C C . THR A 1 245 ? 3.74 -18.547 4.641 1 82.94 245 THR A C 1
ATOM 1897 O O . THR A 1 245 ? 3.098 -19.562 4.379 1 82.94 245 THR A O 1
ATOM 1900 N N . VAL A 1 246 ? 3.797 -17.953 5.781 1 85 246 VAL A N 1
ATOM 1901 C CA . VAL A 1 246 ? 3.139 -18.609 6.91 1 85 246 VAL A CA 1
ATOM 1902 C C . VAL A 1 246 ? 1.626 -18.609 6.695 1 85 246 VAL A C 1
ATOM 1904 O O . VAL A 1 246 ? 0.963 -19.625 6.906 1 85 246 VAL A O 1
ATOM 1907 N N . ILE A 1 247 ? 1.143 -17.531 6.246 1 86.5 247 ILE A N 1
ATOM 1908 C CA . ILE A 1 247 ? -0.294 -17.422 6.02 1 86.5 247 ILE A CA 1
ATOM 1909 C C . ILE A 1 247 ? -0.721 -18.375 4.906 1 86.5 247 ILE A C 1
ATOM 1911 O O . ILE A 1 247 ? -1.751 -19.031 5.012 1 86.5 247 ILE A O 1
ATOM 1915 N N . ARG A 1 248 ? 0.013 -18.453 3.871 1 87.38 248 ARG A N 1
ATOM 1916 C CA . ARG A 1 248 ? -0.284 -19.328 2.736 1 87.38 248 ARG A CA 1
ATOM 1917 C C . ARG A 1 248 ? -0.318 -20.797 3.16 1 87.38 248 ARG A C 1
ATOM 1919 O O . ARG A 1 248 ? -1.284 -21.5 2.879 1 87.38 248 ARG A O 1
ATOM 1926 N N . HIS A 1 249 ? 0.663 -21.25 3.932 1 88.75 249 HIS A N 1
ATOM 1927 C CA . HIS A 1 249 ? 0.744 -22.641 4.336 1 88.75 249 HIS A CA 1
ATOM 1928 C C . HIS A 1 249 ? -0.334 -22.984 5.363 1 88.75 249 HIS A C 1
ATOM 1930 O O . HIS A 1 249 ? -0.902 -24.078 5.336 1 88.75 249 HIS A O 1
ATOM 1936 N N . ALA A 1 250 ? -0.577 -22.031 6.203 1 92.25 250 ALA A N 1
ATOM 1937 C CA . ALA A 1 250 ? -1.654 -22.234 7.168 1 92.25 250 ALA A CA 1
ATOM 1938 C C . ALA A 1 250 ? -3.004 -22.359 6.465 1 92.25 250 ALA A C 1
ATOM 1940 O O . ALA A 1 250 ? -3.828 -23.203 6.836 1 92.25 250 ALA A O 1
ATOM 1941 N N . SER A 1 251 ? -3.178 -21.578 5.531 1 93.56 251 SER A N 1
ATOM 1942 C CA . SER A 1 251 ? -4.445 -21.578 4.805 1 93.56 251 SER A CA 1
ATOM 1943 C C . SER A 1 251 ? -4.629 -22.875 4.023 1 93.56 251 SER A C 1
ATOM 1945 O O . SER A 1 251 ? -5.695 -23.5 4.07 1 93.56 251 SER A O 1
ATOM 1947 N N . PHE A 1 252 ? -3.648 -23.391 3.371 1 93 252 PHE A N 1
ATOM 1948 C CA . PHE A 1 252 ? -3.738 -24.609 2.582 1 93 252 PHE A CA 1
ATOM 1949 C C . PHE A 1 252 ? -3.936 -25.828 3.482 1 93 252 PHE A C 1
ATOM 1951 O O . PHE A 1 252 ? -4.734 -26.703 3.174 1 93 252 PHE A O 1
ATOM 1958 N N . THR A 1 253 ? -3.24 -25.781 4.539 1 94.25 253 THR A N 1
ATOM 1959 C CA . THR A 1 253 ? -3.4 -26.875 5.484 1 94.25 253 THR A CA 1
ATOM 1960 C C . THR A 1 253 ? -4.812 -26.891 6.062 1 94.25 253 THR A C 1
ATOM 1962 O O . THR A 1 253 ? -5.434 -27.953 6.168 1 94.25 253 THR A O 1
ATOM 1965 N N . LEU A 1 254 ? -5.238 -25.734 6.367 1 95.69 254 LEU A N 1
ATOM 1966 C CA . LEU A 1 254 ? -6.582 -25.625 6.93 1 95.69 254 LEU A CA 1
ATOM 1967 C C . LEU A 1 254 ? -7.633 -26.078 5.922 1 95.69 254 LEU A C 1
ATOM 1969 O O . LEU A 1 254 ? -8.594 -26.75 6.285 1 95.69 254 LEU A O 1
ATOM 1973 N N . MET A 1 255 ? -7.52 -25.703 4.715 1 95.94 255 MET A N 1
ATOM 1974 C CA . MET A 1 255 ? -8.469 -26.094 3.676 1 95.94 255 MET A CA 1
ATOM 1975 C C . MET A 1 255 ? -8.5 -27.609 3.518 1 95.94 255 MET A C 1
ATOM 1977 O O . MET A 1 255 ? -9.57 -28.219 3.41 1 95.94 255 MET A O 1
ATOM 1981 N N . ILE A 1 256 ? -7.371 -28.25 3.57 1 95.94 256 ILE A N 1
ATOM 1982 C CA . ILE A 1 256 ? -7.273 -29.688 3.432 1 95.94 256 ILE A CA 1
ATOM 1983 C C . ILE A 1 256 ? -7.91 -30.375 4.645 1 95.94 256 ILE A C 1
ATOM 1985 O O . ILE A 1 256 ? -8.719 -31.297 4.496 1 95.94 256 ILE A O 1
ATOM 1989 N N . VAL A 1 257 ? -7.574 -29.844 5.789 1 96.38 257 VAL A N 1
ATOM 1990 C CA . VAL A 1 257 ? -8.102 -30.422 7.023 1 96.38 257 VAL A CA 1
ATOM 1991 C C . VAL A 1 257 ? -9.617 -30.281 7.059 1 96.38 257 VAL A C 1
ATOM 1993 O O . VAL A 1 257 ? -10.328 -31.234 7.398 1 96.38 257 VAL A O 1
ATOM 1996 N N . LEU A 1 258 ? -10.102 -29.141 6.727 1 96.06 258 LEU A N 1
ATOM 1997 C CA . LEU A 1 258 ? -11.539 -28.906 6.746 1 96.06 258 LEU A CA 1
ATOM 1998 C C . LEU A 1 258 ? -12.242 -29.781 5.719 1 96.06 258 LEU A C 1
ATOM 2000 O O . LEU A 1 258 ? -13.352 -30.266 5.961 1 96.06 258 LEU A O 1
ATOM 2004 N N . ALA A 1 259 ? -11.633 -29.984 4.57 1 96.25 259 ALA A N 1
ATOM 2005 C CA . ALA A 1 259 ? -12.203 -30.875 3.557 1 96.25 259 ALA A CA 1
ATOM 2006 C C . ALA A 1 259 ? -12.273 -32.312 4.059 1 96.25 259 ALA A C 1
ATOM 2008 O O . ALA A 1 259 ? -13.281 -33 3.879 1 96.25 259 ALA A O 1
ATOM 2009 N N . VAL A 1 260 ? -11.25 -32.719 4.762 1 96 260 VAL A N 1
ATOM 2010 C CA . VAL A 1 260 ? -11.188 -34.094 5.281 1 96 260 VAL A CA 1
ATOM 2011 C C . VAL A 1 260 ? -12.219 -34.281 6.391 1 96 260 VAL A C 1
ATOM 2013 O O . VAL A 1 260 ? -12.883 -35.312 6.469 1 96 260 VAL A O 1
ATOM 2016 N N . ILE A 1 261 ? -12.336 -33.281 7.211 1 95.31 261 ILE A N 1
ATOM 2017 C CA . ILE A 1 261 ? -13.344 -33.312 8.273 1 95.31 261 ILE A CA 1
ATOM 2018 C C . ILE A 1 261 ? -14.734 -33.438 7.66 1 95.31 261 ILE A C 1
ATOM 2020 O O . ILE A 1 261 ? -15.57 -34.188 8.125 1 95.31 261 ILE A O 1
ATOM 2024 N N . GLY A 1 262 ? -14.969 -32.656 6.648 1 94.81 262 GLY A N 1
ATOM 2025 C CA . GLY A 1 262 ? -16.25 -32.75 5.961 1 94.81 262 GLY A CA 1
ATOM 2026 C C . GLY A 1 262 ? -16.531 -34.094 5.359 1 94.81 262 GLY A C 1
ATOM 2027 O O . GLY A 1 262 ? -17.641 -34.594 5.445 1 94.81 262 GLY A O 1
ATOM 2028 N N . ILE A 1 263 ? -15.57 -34.75 4.816 1 94.94 263 ILE A N 1
ATOM 2029 C CA . ILE A 1 263 ? -15.703 -36.094 4.238 1 94.94 263 ILE A CA 1
ATOM 2030 C C . ILE A 1 263 ? -15.984 -37.125 5.348 1 94.94 263 ILE A C 1
ATOM 2032 O O . ILE A 1 263 ? -16.859 -37.969 5.203 1 94.94 263 ILE A O 1
ATOM 2036 N N . ALA A 1 264 ? -15.289 -36.938 6.41 1 94.69 264 ALA A N 1
ATOM 2037 C CA . ALA A 1 264 ? -15.438 -37.844 7.531 1 94.69 264 ALA A CA 1
ATOM 2038 C C . ALA A 1 264 ? -16.828 -37.719 8.156 1 94.69 264 ALA A C 1
ATOM 2040 O O . ALA A 1 264 ? -17.359 -38.719 8.68 1 94.69 264 ALA A O 1
ATOM 2041 N N . ARG A 1 265 ? -17.438 -36.594 8.062 1 94.69 265 ARG A N 1
ATOM 2042 C CA . ARG A 1 265 ? -18.766 -36.375 8.625 1 94.69 265 ARG A CA 1
ATOM 2043 C C . ARG A 1 265 ? -19.859 -36.812 7.66 1 94.69 265 ARG A C 1
ATOM 2045 O O . ARG A 1 265 ? -21.047 -36.656 7.953 1 94.69 265 ARG A O 1
ATOM 2052 N N . GLY A 1 266 ? -19.516 -37.219 6.473 1 92.19 266 GLY A N 1
ATOM 2053 C CA . GLY A 1 266 ? -20.484 -37.75 5.523 1 92.19 266 GLY A CA 1
ATOM 2054 C C . GLY A 1 266 ? -20.969 -36.719 4.52 1 92.19 266 GLY A C 1
ATOM 2055 O O . GLY A 1 266 ? -21.953 -36.938 3.82 1 92.19 266 GLY A O 1
ATOM 2056 N N . GLU A 1 267 ? -20.344 -35.594 4.531 1 91.75 267 GLU A N 1
ATOM 2057 C CA . GLU A 1 267 ? -20.75 -34.531 3.623 1 91.75 267 GLU A CA 1
ATOM 2058 C C . GLU A 1 267 ? -20.031 -34.625 2.279 1 91.75 267 GLU A C 1
ATOM 2060 O O . GLU A 1 267 ? -20.203 -33.781 1.411 1 91.75 267 GLU A O 1
ATOM 2065 N N . GLY A 1 268 ? -19.297 -35.688 2.119 1 92.5 268 GLY A N 1
ATOM 2066 C CA . GLY A 1 268 ? -18.547 -35.844 0.887 1 92.5 268 GLY A CA 1
ATOM 2067 C C . GLY A 1 268 ? -19.25 -36.75 -0.123 1 92.5 268 GLY A C 1
ATOM 2068 O O . GLY A 1 268 ? -20.391 -37.125 0.086 1 92.5 268 GLY A O 1
ATOM 2069 N N . ARG A 1 269 ? -18.547 -36.906 -1.186 1 92.81 269 ARG A N 1
ATOM 2070 C CA . ARG A 1 269 ? -19.047 -37.719 -2.285 1 92.81 269 ARG A CA 1
ATOM 2071 C C . ARG A 1 269 ? -18.5 -39.156 -2.217 1 92.81 269 ARG A C 1
ATOM 2073 O O . ARG A 1 269 ? -17.422 -39.375 -1.667 1 92.81 269 ARG A O 1
ATOM 2080 N N . SER A 1 270 ? -19.312 -40.094 -2.797 1 92.38 270 SER A N 1
ATOM 2081 C CA . SER A 1 270 ? -18.844 -41.469 -2.869 1 92.38 270 SER A CA 1
ATOM 2082 C C . SER A 1 270 ? -17.766 -41.656 -3.936 1 92.38 270 SER A C 1
ATOM 2084 O O . SER A 1 270 ? -17.703 -40.844 -4.887 1 92.38 270 SER A O 1
ATOM 2086 N N . ALA A 1 271 ? -16.891 -42.531 -3.727 1 90.88 271 ALA A N 1
ATOM 2087 C CA . ALA A 1 271 ? -15.805 -42.812 -4.66 1 90.88 271 ALA A CA 1
ATOM 2088 C C . ALA A 1 271 ? -16.344 -43.125 -6.055 1 90.88 271 ALA A C 1
ATOM 2090 O O . ALA A 1 271 ? -15.75 -42.719 -7.059 1 90.88 271 ALA A O 1
ATOM 2091 N N . GLU A 1 272 ? -17.484 -43.781 -6.125 1 92.19 272 GLU A N 1
ATOM 2092 C CA . GLU A 1 272 ? -18.094 -44.156 -7.402 1 92.19 272 GLU A CA 1
ATOM 2093 C C . GLU A 1 272 ? -18.562 -42.906 -8.156 1 92.19 272 GLU A C 1
ATOM 2095 O O . GLU A 1 272 ? -18.406 -42.812 -9.367 1 92.19 272 GLU A O 1
ATOM 2100 N N . GLU A 1 273 ? -19.047 -42.031 -7.41 1 92.25 273 GLU A N 1
ATOM 2101 C CA . GLU A 1 273 ? -19.547 -40.781 -8.016 1 92.25 273 GLU A CA 1
ATOM 2102 C C . GLU A 1 273 ? -18.391 -39.938 -8.547 1 92.25 273 GLU A C 1
ATOM 2104 O O . GLU A 1 273 ? -18.516 -39.312 -9.602 1 92.25 273 GLU A O 1
ATOM 2109 N N . VAL A 1 274 ? -17.328 -39.875 -7.793 1 93.12 274 VAL A N 1
ATOM 2110 C CA . VAL A 1 274 ? -16.172 -39.062 -8.148 1 93.12 274 VAL A CA 1
ATOM 2111 C C . VAL A 1 274 ? -15.5 -39.625 -9.391 1 93.12 274 VAL A C 1
ATOM 2113 O O . VAL A 1 274 ? -15.141 -38.875 -10.305 1 93.12 274 VAL A O 1
ATOM 2116 N N . ILE A 1 275 ? -15.406 -40.969 -9.484 1 91.31 275 ILE A N 1
ATOM 2117 C CA . ILE A 1 275 ? -14.719 -41.625 -10.594 1 91.31 275 ILE A CA 1
ATOM 2118 C C . ILE A 1 275 ? -15.602 -41.594 -11.844 1 91.31 275 ILE A C 1
ATOM 2120 O O . ILE A 1 275 ? -15.102 -41.469 -12.961 1 91.31 275 ILE A O 1
ATOM 2124 N N . ALA A 1 276 ? -16.891 -41.531 -11.641 1 89.12 276 ALA A N 1
ATOM 2125 C CA . ALA A 1 276 ? -17.844 -41.531 -12.742 1 89.12 276 ALA A CA 1
ATOM 2126 C C . ALA A 1 276 ? -17.906 -40.156 -13.438 1 89.12 276 ALA A C 1
ATOM 2128 O O . ALA A 1 276 ? -18.219 -40.094 -14.625 1 89.12 276 ALA A O 1
ATOM 2129 N N . TYR A 1 277 ? -17.562 -39.156 -12.766 1 88.94 277 TYR A N 1
ATOM 2130 C CA . TYR A 1 277 ? -17.625 -37.844 -13.344 1 88.94 277 TYR A CA 1
ATOM 2131 C C . TYR A 1 277 ? -16.375 -37.531 -14.172 1 88.94 277 TYR A C 1
ATOM 2133 O O . TYR A 1 277 ? -15.266 -37.5 -13.641 1 88.94 277 TYR A O 1
ATOM 2141 N N . GLU A 1 278 ? -16.547 -37.469 -15.547 1 87.81 278 GLU A N 1
ATOM 2142 C CA . GLU A 1 278 ? -15.453 -37.125 -16.453 1 87.81 278 GLU A CA 1
ATOM 2143 C C . GLU A 1 278 ? -15.93 -36.188 -17.578 1 87.81 278 GLU A C 1
ATOM 2145 O O . GLU A 1 278 ? -16.875 -36.531 -18.297 1 87.81 278 GLU A O 1
ATOM 2150 N N . LYS A 1 279 ? -15.398 -35.062 -17.625 1 89.75 279 LYS A N 1
ATOM 2151 C CA . LYS A 1 279 ? -15.641 -34.125 -18.719 1 89.75 279 LYS A CA 1
ATOM 2152 C C . LYS A 1 279 ? -14.336 -33.656 -19.359 1 89.75 279 LYS A C 1
ATOM 2154 O O . LYS A 1 279 ? -13.859 -32.562 -19.094 1 89.75 279 LYS A O 1
ATOM 2159 N N . PRO A 1 280 ? -13.844 -34.375 -20.344 1 84.88 280 PRO A N 1
ATOM 2160 C CA . PRO A 1 280 ? -12.547 -34.062 -20.953 1 84.88 280 PRO A CA 1
ATOM 2161 C C . PRO A 1 280 ? -12.555 -32.781 -21.766 1 84.88 280 PRO A C 1
ATOM 2163 O O . PRO A 1 280 ? -11.492 -32.25 -22.078 1 84.88 280 PRO A O 1
ATOM 2166 N N . THR A 1 281 ? -13.711 -32.219 -22.047 1 82.75 281 THR A N 1
ATOM 2167 C CA . THR A 1 281 ? -13.805 -30.969 -22.812 1 82.75 281 THR A CA 1
ATOM 2168 C C . THR A 1 281 ? -13.219 -29.797 -22.031 1 82.75 281 THR A C 1
ATOM 2170 O O . THR A 1 281 ? -12.766 -28.812 -22.625 1 82.75 281 THR A O 1
ATOM 2173 N N . ASN A 1 282 ? -13.172 -29.969 -20.719 1 87.12 282 ASN A N 1
ATOM 2174 C CA . ASN A 1 282 ? -12.688 -28.875 -19.891 1 87.12 282 ASN A CA 1
ATOM 2175 C C . ASN A 1 282 ? -11.18 -28.984 -19.641 1 87.12 282 ASN A C 1
ATOM 2177 O O . ASN A 1 282 ? -10.617 -28.203 -18.875 1 87.12 282 ASN A O 1
ATOM 2181 N N . ILE A 1 283 ? -10.539 -29.828 -20.375 1 87.44 283 ILE A N 1
ATOM 2182 C CA . ILE A 1 283 ? -9.125 -30.109 -20.125 1 87.44 283 ILE A CA 1
ATOM 2183 C C . ILE A 1 283 ? -8.281 -28.922 -20.609 1 87.44 283 ILE A C 1
ATOM 2185 O O . ILE A 1 283 ? -7.211 -28.656 -20.062 1 87.44 283 ILE A O 1
ATOM 2189 N N . ALA A 1 284 ? -8.789 -28.219 -21.594 1 85.81 284 ALA A N 1
ATOM 2190 C CA . ALA A 1 284 ? -8.031 -27.078 -22.141 1 85.81 284 ALA A CA 1
ATOM 2191 C C . ALA A 1 284 ? -7.859 -26 -21.078 1 85.81 284 ALA A C 1
ATOM 2193 O O . ALA A 1 284 ? -6.758 -25.469 -20.891 1 85.81 284 ALA A O 1
ATOM 2194 N N . THR A 1 285 ? -8.922 -25.734 -20.391 1 87.38 285 THR A N 1
ATOM 2195 C CA . THR A 1 285 ? -8.852 -24.75 -19.312 1 87.38 285 THR A CA 1
ATOM 2196 C C . THR A 1 285 ? -7.973 -25.234 -18.172 1 87.38 285 THR A C 1
ATOM 2198 O O . THR A 1 285 ? -7.211 -24.453 -17.594 1 87.38 285 THR A O 1
ATOM 2201 N N . PHE A 1 286 ? -8.086 -26.469 -17.938 1 92.5 286 PHE A N 1
ATOM 2202 C CA . PHE A 1 286 ? -7.297 -27.047 -16.859 1 92.5 286 PHE A CA 1
ATOM 2203 C C . PHE A 1 286 ? -5.809 -27 -17.203 1 92.5 286 PHE A C 1
ATOM 2205 O O . PHE A 1 286 ? -4.977 -26.766 -16.312 1 92.5 286 PHE A O 1
ATOM 2212 N N . PHE A 1 287 ? -5.457 -27.125 -18.453 1 92.5 287 PHE A N 1
ATOM 2213 C CA . PHE A 1 287 ? -4.07 -27.047 -18.906 1 92.5 287 PHE A CA 1
ATOM 2214 C C . PHE A 1 287 ? -3.49 -25.672 -18.609 1 92.5 287 PHE A C 1
ATOM 2216 O O . PHE A 1 287 ? -2.383 -25.547 -18.078 1 92.5 287 PHE A O 1
ATOM 2223 N N . GLY A 1 288 ? -4.246 -24.688 -18.906 1 92.12 288 GLY A N 1
ATOM 2224 C CA . GLY A 1 288 ? -3.801 -23.328 -18.641 1 92.12 288 GLY A CA 1
ATOM 2225 C C . GLY A 1 288 ? -3.639 -23.031 -17.156 1 92.12 288 GLY A C 1
ATOM 2226 O O . GLY A 1 288 ? -2.664 -22.391 -16.75 1 92.12 288 GLY A O 1
ATOM 2227 N N . VAL A 1 289 ? -4.547 -23.516 -16.375 1 93.75 289 VAL A N 1
ATOM 2228 C CA . VAL A 1 289 ? -4.512 -23.297 -14.922 1 93.75 289 VAL A CA 1
ATOM 2229 C C . VAL A 1 289 ? -3.285 -23.984 -14.328 1 93.75 289 VAL A C 1
ATOM 2231 O O . VAL A 1 289 ? -2.617 -23.422 -13.453 1 93.75 289 VAL A O 1
ATOM 2234 N N . CYS A 1 290 ? -2.945 -25.125 -14.852 1 94 290 CYS A N 1
ATOM 2235 C CA . CYS A 1 290 ? -1.795 -25.859 -14.352 1 94 290 CYS A CA 1
ATOM 2236 C C . CYS A 1 290 ? -0.492 -25.156 -14.703 1 94 290 CYS A C 1
ATOM 2238 O O . CYS A 1 290 ? 0.404 -25.047 -13.867 1 94 290 CYS A O 1
ATOM 2240 N N . ILE A 1 291 ? -0.403 -24.703 -15.875 1 94.38 291 ILE A N 1
ATOM 2241 C CA . ILE A 1 291 ? 0.802 -23.984 -16.297 1 94.38 291 ILE A CA 1
ATOM 2242 C C . ILE A 1 291 ? 0.999 -22.75 -15.414 1 94.38 291 ILE A C 1
ATOM 2244 O O . ILE A 1 291 ? 2.104 -22.5 -14.93 1 94.38 291 ILE A O 1
ATOM 2248 N N . TYR A 1 292 ? -0.076 -22.062 -15.195 1 94.81 292 TYR A N 1
ATOM 2249 C CA . TYR A 1 292 ? -0.013 -20.875 -14.344 1 94.81 292 TYR A CA 1
ATOM 2250 C C . TYR A 1 292 ? 0.39 -21.234 -12.922 1 94.81 292 TYR A C 1
ATOM 2252 O O . TYR A 1 292 ? 1.131 -20.5 -12.266 1 94.81 292 TYR A O 1
ATOM 2260 N N . SER A 1 293 ? -0.032 -22.344 -12.438 1 94.81 293 SER A N 1
ATOM 2261 C CA . SER A 1 293 ? 0.194 -22.75 -11.055 1 94.81 293 SER A CA 1
ATOM 2262 C C . SER A 1 293 ? 1.63 -23.219 -10.836 1 94.81 293 SER A C 1
ATOM 2264 O O . SER A 1 293 ? 2.145 -23.172 -9.719 1 94.81 293 SER A O 1
ATOM 2266 N N . PHE A 1 294 ? 2.27 -23.656 -11.859 1 95.31 294 PHE A N 1
ATOM 2267 C CA . PHE A 1 294 ? 3.643 -24.125 -11.719 1 95.31 294 PHE A CA 1
ATOM 2268 C C . PHE A 1 294 ? 4.625 -23.062 -12.211 1 95.31 294 PHE A C 1
ATOM 2270 O O . PHE A 1 294 ? 5.793 -23.359 -12.469 1 95.31 294 PHE A O 1
ATOM 2277 N N . MET A 1 295 ? 4.133 -21.875 -12.289 1 92.88 295 MET A N 1
ATOM 2278 C CA . MET A 1 295 ? 4.957 -20.797 -12.82 1 92.88 295 MET A CA 1
ATOM 2279 C C . MET A 1 295 ? 6.047 -20.406 -11.828 1 92.88 295 MET A C 1
ATOM 2281 O O . MET A 1 295 ? 5.758 -20.078 -10.672 1 92.88 295 MET A O 1
ATOM 2285 N N . CYS A 1 296 ? 7.375 -20.516 -12.109 1 91.81 296 CYS A N 1
ATOM 2286 C CA . CYS A 1 296 ? 8.5 -20.094 -11.273 1 91.81 296 CYS A CA 1
ATOM 2287 C C . CYS A 1 296 ? 9.711 -19.766 -12.133 1 91.81 296 CYS A C 1
ATOM 2289 O O . CYS A 1 296 ? 10.711 -19.234 -11.617 1 91.81 296 CYS A O 1
ATOM 2291 N N . HIS A 1 297 ? 9.703 -19.984 -13.391 1 92.69 297 HIS A N 1
ATOM 2292 C CA . HIS A 1 297 ? 10.844 -19.938 -14.297 1 92.69 297 HIS A CA 1
ATOM 2293 C C . HIS A 1 297 ? 11.422 -18.531 -14.383 1 92.69 297 HIS A C 1
ATOM 2295 O O . HIS A 1 297 ? 12.633 -18.359 -14.5 1 92.69 297 HIS A O 1
ATOM 2301 N N . HIS A 1 298 ? 10.547 -17.578 -14.258 1 87.69 298 HIS A N 1
ATOM 2302 C CA . HIS A 1 298 ? 11.008 -16.188 -14.383 1 87.69 298 HIS A CA 1
ATOM 2303 C C . HIS A 1 298 ? 11.727 -15.742 -13.117 1 87.69 298 HIS A C 1
ATOM 2305 O O . HIS A 1 298 ? 12.461 -14.742 -13.141 1 87.69 298 HIS A O 1
ATOM 2311 N N . SER A 1 299 ? 11.562 -16.469 -12.078 1 86.19 299 SER A N 1
ATOM 2312 C CA . SER A 1 299 ? 12.148 -16.062 -10.805 1 86.19 299 SER A CA 1
ATOM 2313 C C . SER A 1 299 ? 13.289 -16.984 -10.406 1 86.19 299 SER A C 1
ATOM 2315 O O . SER A 1 299 ? 14.078 -16.656 -9.516 1 86.19 299 SER A O 1
ATOM 2317 N N . ILE A 1 300 ? 13.492 -18.031 -11.055 1 88 300 ILE A N 1
ATOM 2318 C CA . ILE A 1 300 ? 14.492 -19.031 -10.711 1 88 300 ILE A CA 1
ATOM 2319 C C . ILE A 1 300 ? 15.891 -18.422 -10.773 1 88 300 ILE A C 1
ATOM 2321 O O . ILE A 1 300 ? 16.703 -18.641 -9.875 1 88 300 ILE A O 1
ATOM 2325 N N . PRO A 1 301 ? 16.219 -17.625 -11.766 1 87.19 301 PRO A N 1
ATOM 2326 C CA . PRO A 1 301 ? 17.562 -17.078 -11.852 1 87.19 301 PRO A CA 1
ATOM 2327 C C . PRO A 1 301 ? 17.938 -16.219 -10.648 1 87.19 301 PRO A C 1
ATOM 2329 O O . PRO A 1 301 ? 19.078 -16.219 -10.203 1 87.19 301 PRO A O 1
ATOM 2332 N N . GLY A 1 302 ? 17 -15.625 -10.07 1 84.31 302 GLY A N 1
ATOM 2333 C CA . GLY A 1 302 ? 17.266 -14.781 -8.914 1 84.31 302 GLY A CA 1
ATOM 2334 C C . GLY A 1 302 ? 17.344 -15.562 -7.613 1 84.31 302 GLY A C 1
ATOM 2335 O O . GLY A 1 302 ? 17.922 -15.086 -6.633 1 84.31 302 GLY A O 1
ATOM 2336 N N . LEU A 1 303 ? 16.891 -16.719 -7.637 1 85.25 303 LEU A N 1
ATOM 2337 C CA . LEU A 1 303 ? 16.781 -17.469 -6.391 1 85.25 303 LEU A CA 1
ATOM 2338 C C . LEU A 1 303 ? 17.906 -18.484 -6.266 1 85.25 303 LEU A C 1
ATOM 2340 O O . LEU A 1 303 ? 18.219 -18.953 -5.16 1 85.25 303 LEU A O 1
ATOM 2344 N N . VAL A 1 304 ? 18.547 -18.781 -7.309 1 87.62 304 VAL A N 1
ATOM 2345 C CA . VAL A 1 304 ? 19.516 -19.859 -7.305 1 87.62 304 VAL A CA 1
ATOM 2346 C C . VAL A 1 304 ? 20.891 -19.312 -6.887 1 87.62 304 VAL A C 1
ATOM 2348 O O . VAL A 1 304 ? 21.656 -20.016 -6.219 1 87.62 304 VAL A O 1
ATOM 2351 N N . ALA A 1 305 ? 21.188 -18.062 -7.195 1 84.88 305 ALA A N 1
ATOM 2352 C CA . ALA A 1 305 ? 22.5 -17.484 -6.961 1 84.88 305 ALA A CA 1
ATOM 2353 C C . ALA A 1 305 ? 22.812 -17.406 -5.469 1 84.88 305 ALA A C 1
ATOM 2355 O O . ALA A 1 305 ? 23.922 -17.75 -5.039 1 84.88 305 ALA A O 1
ATOM 2356 N N . PRO A 1 306 ? 21.859 -17.078 -4.703 1 84.94 306 PRO A N 1
ATOM 2357 C CA . PRO A 1 306 ? 22.188 -16.938 -3.283 1 84.94 306 PRO A CA 1
ATOM 2358 C C . PRO A 1 306 ? 22.281 -18.281 -2.557 1 84.94 306 PRO A C 1
ATOM 2360 O O . PRO A 1 306 ? 22.703 -18.328 -1.402 1 84.94 306 PRO A O 1
ATOM 2363 N N . ILE A 1 307 ? 21.969 -19.391 -3.182 1 88.12 307 ILE A N 1
ATOM 2364 C CA . ILE A 1 307 ? 22.094 -20.688 -2.539 1 88.12 307 ILE A CA 1
ATOM 2365 C C . ILE A 1 307 ? 23.562 -21.031 -2.34 1 88.12 307 ILE A C 1
ATOM 2367 O O . ILE A 1 307 ? 24.359 -20.922 -3.271 1 88.12 307 ILE A O 1
ATOM 2371 N N . THR A 1 308 ? 23.984 -21.375 -1.146 1 87.31 308 THR A N 1
ATOM 2372 C CA . THR A 1 308 ? 25.375 -21.578 -0.764 1 87.31 308 THR A CA 1
ATOM 2373 C C . THR A 1 308 ? 25.969 -22.781 -1.477 1 87.31 308 THR A C 1
ATOM 2375 O O . THR A 1 308 ? 27.047 -22.703 -2.066 1 87.31 308 THR A O 1
ATOM 2378 N N . ASN A 1 309 ? 25.328 -23.953 -1.389 1 88.75 309 ASN A N 1
ATOM 2379 C CA . ASN A 1 309 ? 25.828 -25.156 -2.049 1 88.75 309 ASN A CA 1
ATOM 2380 C C . ASN A 1 309 ? 25.219 -25.328 -3.439 1 88.75 309 ASN A C 1
ATOM 2382 O O . ASN A 1 309 ? 24.109 -25.844 -3.582 1 88.75 309 ASN A O 1
ATOM 2386 N N . LYS A 1 310 ? 26.062 -25.047 -4.41 1 89.38 310 LYS A N 1
ATOM 2387 C CA . LYS A 1 310 ? 25.562 -25.031 -5.785 1 89.38 310 LYS A CA 1
ATOM 2388 C C . LYS A 1 310 ? 25.359 -26.453 -6.301 1 89.38 310 LYS A C 1
ATOM 2390 O O . LYS A 1 310 ? 24.578 -26.688 -7.223 1 89.38 310 LYS A O 1
ATOM 2395 N N . ALA A 1 311 ? 26 -27.344 -5.754 1 88.75 311 ALA A N 1
ATOM 2396 C CA . ALA A 1 311 ? 25.906 -28.734 -6.199 1 88.75 311 ALA A CA 1
ATOM 2397 C C . ALA A 1 311 ? 24.531 -29.312 -5.863 1 88.75 311 ALA A C 1
ATOM 2399 O O . ALA A 1 311 ? 24.094 -30.281 -6.5 1 88.75 311 ALA A O 1
ATOM 2400 N N . LYS A 1 312 ? 23.891 -28.734 -4.926 1 92 312 LYS A N 1
ATOM 2401 C CA . LYS A 1 312 ? 22.625 -29.281 -4.469 1 92 312 LYS A CA 1
ATOM 2402 C C . LYS A 1 312 ? 21.453 -28.547 -5.129 1 92 312 LYS A C 1
ATOM 2404 O O . LYS A 1 312 ? 20.281 -28.844 -4.844 1 92 312 LYS A O 1
ATOM 2409 N N . VAL A 1 313 ? 21.688 -27.688 -5.992 1 92.38 313 VAL A N 1
ATOM 2410 C CA . VAL A 1 313 ? 20.656 -26.875 -6.621 1 92.38 313 VAL A CA 1
ATOM 2411 C C . VAL A 1 313 ? 19.719 -27.781 -7.422 1 92.38 313 VAL A C 1
ATOM 2413 O O . VAL A 1 313 ? 18.5 -27.625 -7.367 1 92.38 313 VAL A O 1
ATOM 2416 N N . GLY A 1 314 ? 20.297 -28.734 -8.148 1 92.62 314 GLY A N 1
ATOM 2417 C CA . GLY A 1 314 ? 19.484 -29.672 -8.914 1 92.62 314 GLY A CA 1
ATOM 2418 C C . GLY A 1 314 ? 18.516 -30.469 -8.055 1 92.62 314 GLY A C 1
ATOM 2419 O O . GLY A 1 314 ? 17.344 -30.641 -8.422 1 92.62 314 GLY A O 1
ATOM 2420 N N . LYS A 1 315 ? 18.969 -30.891 -6.922 1 93.56 315 LYS A N 1
ATOM 2421 C CA . LYS A 1 315 ? 18.125 -31.672 -6.004 1 93.56 315 LYS A CA 1
ATOM 2422 C C . LYS A 1 315 ? 17.062 -30.781 -5.363 1 93.56 315 LYS A C 1
ATOM 2424 O O . LYS A 1 315 ? 15.938 -31.219 -5.145 1 93.56 315 LYS A O 1
ATOM 2429 N N . VAL A 1 316 ? 17.406 -29.578 -5.074 1 94.25 316 VAL A N 1
ATOM 2430 C CA . VAL A 1 316 ? 16.469 -28.641 -4.453 1 94.25 316 VAL A CA 1
ATOM 2431 C C . VAL A 1 316 ? 15.289 -28.391 -5.387 1 94.25 316 VAL A C 1
ATOM 2433 O O . VAL A 1 316 ? 14.141 -28.406 -4.953 1 94.25 316 VAL A O 1
ATOM 2436 N N . ILE A 1 317 ? 15.547 -28.25 -6.621 1 94.69 317 ILE A N 1
ATOM 2437 C CA . ILE A 1 317 ? 14.492 -27.984 -7.594 1 94.69 317 ILE A CA 1
ATOM 2438 C C . ILE A 1 317 ? 13.609 -29.219 -7.754 1 94.69 317 ILE A C 1
ATOM 2440 O O . ILE A 1 317 ? 12.375 -29.109 -7.781 1 94.69 317 ILE A O 1
ATOM 2444 N N . ALA A 1 318 ? 14.219 -30.359 -7.801 1 95.56 318 ALA A N 1
ATOM 2445 C CA . ALA A 1 318 ? 13.461 -31.609 -7.945 1 95.56 318 ALA A CA 1
ATOM 2446 C C . ALA A 1 318 ? 12.531 -31.828 -6.762 1 95.56 318 ALA A C 1
ATOM 2448 O O . ALA A 1 318 ? 11.352 -32.156 -6.941 1 95.56 318 ALA A O 1
ATOM 2449 N N . TRP A 1 319 ? 13.023 -31.609 -5.609 1 95.25 319 TRP A N 1
ATOM 2450 C CA . TRP A 1 319 ? 12.219 -31.797 -4.406 1 95.25 319 TRP A CA 1
ATOM 2451 C C . TRP A 1 319 ? 11.125 -30.75 -4.305 1 95.25 319 TRP A C 1
ATOM 2453 O O . TRP A 1 319 ? 10.031 -31.031 -3.801 1 95.25 319 TRP A O 1
ATOM 2463 N N . ALA A 1 320 ? 11.469 -29.547 -4.742 1 94.75 320 ALA A N 1
ATOM 2464 C CA . ALA A 1 320 ? 10.461 -28.484 -4.719 1 94.75 320 ALA A CA 1
ATOM 2465 C C . ALA A 1 320 ? 9.281 -28.844 -5.617 1 94.75 320 ALA A C 1
ATOM 2467 O O . ALA A 1 320 ? 8.125 -28.734 -5.203 1 94.75 320 ALA A O 1
ATOM 2468 N N . PHE A 1 321 ? 9.539 -29.359 -6.762 1 96.31 321 PHE A N 1
ATOM 2469 C CA . PHE A 1 321 ? 8.477 -29.703 -7.699 1 96.31 321 PHE A CA 1
ATOM 2470 C C . PHE A 1 321 ? 7.68 -30.891 -7.195 1 96.31 321 PHE A C 1
ATOM 2472 O O . PHE A 1 321 ? 6.457 -30.938 -7.344 1 96.31 321 PHE A O 1
ATOM 2479 N N . LEU A 1 322 ? 8.375 -31.812 -6.613 1 96.38 322 LEU A N 1
ATOM 2480 C CA . LEU A 1 322 ? 7.703 -32.969 -6.07 1 96.38 322 LEU A CA 1
ATOM 2481 C C . LEU A 1 322 ? 6.793 -32.594 -4.906 1 96.38 322 LEU A C 1
ATOM 2483 O O . LEU A 1 322 ? 5.68 -33.125 -4.785 1 96.38 322 LEU A O 1
ATOM 2487 N N . ALA A 1 323 ? 7.277 -31.734 -4.102 1 95.31 323 ALA A N 1
ATOM 2488 C CA . ALA A 1 323 ? 6.492 -31.281 -2.957 1 95.31 323 ALA A CA 1
ATOM 2489 C C . ALA A 1 323 ? 5.254 -30.516 -3.412 1 95.31 323 ALA A C 1
ATOM 2491 O O . ALA A 1 323 ? 4.156 -30.734 -2.896 1 95.31 323 ALA A O 1
ATOM 2492 N N . VAL A 1 324 ? 5.426 -29.641 -4.367 1 95.75 324 VAL A N 1
ATOM 2493 C CA . VAL A 1 324 ? 4.312 -28.844 -4.875 1 95.75 324 VAL A CA 1
ATOM 2494 C C . VAL A 1 324 ? 3.275 -29.766 -5.52 1 95.75 324 VAL A C 1
ATOM 2496 O O . VAL A 1 324 ? 2.074 -29.609 -5.293 1 95.75 324 VAL A O 1
ATOM 2499 N N . LEU A 1 325 ? 3.76 -30.719 -6.305 1 97.06 325 LEU A N 1
ATOM 2500 C CA . LEU A 1 325 ? 2.859 -31.672 -6.949 1 97.06 325 LEU A CA 1
ATOM 2501 C C . LEU A 1 325 ? 2.053 -32.438 -5.91 1 97.06 325 LEU A C 1
ATOM 2503 O O . LEU A 1 325 ? 0.846 -32.656 -6.074 1 97.06 325 LEU A O 1
ATOM 2507 N N . SER A 1 326 ? 2.689 -32.844 -4.867 1 96.12 326 SER A N 1
ATOM 2508 C CA . SER A 1 326 ? 2.016 -33.594 -3.807 1 96.12 326 SER A CA 1
ATOM 2509 C C . SER A 1 326 ? 0.942 -32.719 -3.135 1 96.12 326 SER A C 1
ATOM 2511 O O . SER A 1 326 ? -0.179 -33.188 -2.918 1 96.12 326 SER A O 1
ATOM 2513 N N . VAL A 1 327 ? 1.245 -31.5 -2.859 1 94.94 327 VAL A N 1
ATOM 2514 C CA . VAL A 1 327 ? 0.296 -30.609 -2.199 1 94.94 327 VAL A CA 1
ATOM 2515 C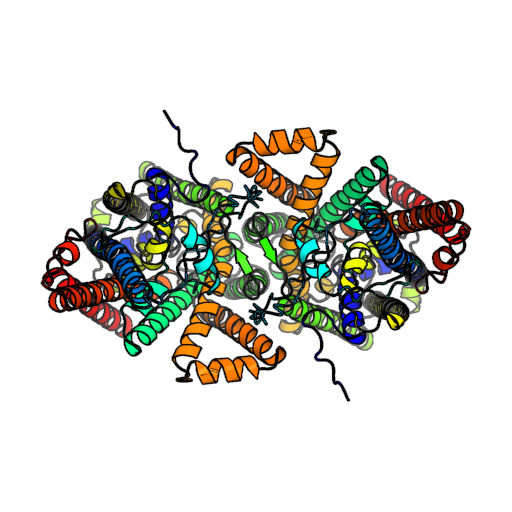 C . VAL A 1 327 ? -0.881 -30.328 -3.131 1 94.94 327 VAL A C 1
ATOM 2517 O O . VAL A 1 327 ? -2.035 -30.328 -2.699 1 94.94 327 VAL A O 1
ATOM 2520 N N . TYR A 1 328 ? -0.588 -30.078 -4.398 1 96.88 328 TYR A N 1
ATOM 2521 C CA . TYR A 1 328 ? -1.646 -29.812 -5.367 1 96.88 328 TYR A CA 1
ATOM 2522 C C . TYR A 1 328 ? -2.57 -31.016 -5.516 1 96.88 328 TYR A C 1
ATOM 2524 O O . TYR A 1 328 ? -3.793 -30.859 -5.578 1 96.88 328 TYR A O 1
ATOM 2532 N N . LEU A 1 329 ? -1.967 -32.188 -5.516 1 97 329 LEU A N 1
ATOM 2533 C CA . LEU A 1 329 ? -2.766 -33.406 -5.652 1 97 329 LEU A CA 1
ATOM 2534 C C . LEU A 1 329 ? -3.662 -33.594 -4.434 1 97 329 LEU A C 1
ATOM 2536 O O . LEU A 1 329 ? -4.848 -33.906 -4.574 1 97 329 LEU A O 1
ATOM 2540 N N . ILE A 1 330 ? -3.133 -33.406 -3.264 1 96.62 330 ILE A N 1
ATOM 2541 C CA . ILE A 1 330 ? -3.904 -33.594 -2.037 1 96.62 330 ILE A CA 1
ATOM 2542 C C . ILE A 1 330 ? -5.023 -32.531 -1.981 1 96.62 330 ILE A C 1
ATOM 2544 O O . ILE A 1 330 ? -6.156 -32.875 -1.619 1 96.62 330 ILE A O 1
ATOM 2548 N N . LEU A 1 331 ? -4.699 -31.375 -2.35 1 96.44 331 LEU A N 1
ATOM 2549 C CA . LEU A 1 331 ? -5.676 -30.297 -2.34 1 96.44 331 LEU A CA 1
ATOM 2550 C C . LEU A 1 331 ? -6.812 -30.578 -3.316 1 96.44 331 LEU A C 1
ATOM 2552 O O . LEU A 1 331 ? -7.984 -30.438 -2.965 1 96.44 331 LEU A O 1
ATOM 2556 N N . CYS A 1 332 ? -6.492 -31.016 -4.516 1 97 332 CYS A N 1
ATOM 2557 C CA . CYS A 1 332 ? -7.477 -31.266 -5.566 1 97 332 CYS A CA 1
ATOM 2558 C C . CYS A 1 332 ? -8.32 -32.5 -5.246 1 97 332 CYS A C 1
ATOM 2560 O O . CYS A 1 332 ? -9.539 -32.469 -5.402 1 97 332 CYS A O 1
ATOM 2562 N N . VAL A 1 333 ? -7.68 -33.531 -4.754 1 96.25 333 VAL A N 1
ATOM 2563 C CA . VAL A 1 333 ? -8.391 -34.75 -4.453 1 96.25 333 VAL A CA 1
ATOM 2564 C C . VAL A 1 333 ? -9.328 -34.531 -3.266 1 96.25 333 VAL A C 1
ATOM 2566 O O . VAL A 1 333 ? -10.484 -34.969 -3.293 1 96.25 333 VAL A O 1
ATOM 2569 N N . SER A 1 334 ? -8.875 -33.844 -2.266 1 96.06 334 SER A N 1
ATOM 2570 C CA . SER A 1 334 ? -9.727 -33.562 -1.116 1 96.06 334 SER A CA 1
ATOM 2571 C C . SER A 1 334 ? -10.914 -32.688 -1.507 1 96.06 334 SER A C 1
ATOM 2573 O O . SER A 1 334 ? -12.031 -32.906 -1.04 1 96.06 334 SER A O 1
ATOM 2575 N N . ALA A 1 335 ? -10.672 -31.75 -2.332 1 96.62 335 ALA A N 1
ATOM 2576 C CA . ALA A 1 335 ? -11.75 -30.875 -2.781 1 96.62 335 ALA A CA 1
ATOM 2577 C C . ALA A 1 335 ? -12.773 -31.641 -3.613 1 96.62 335 ALA A C 1
ATOM 2579 O O . ALA A 1 335 ? -13.977 -31.438 -3.463 1 96.62 335 ALA A O 1
ATOM 2580 N N . THR A 1 336 ? -12.312 -32.562 -4.492 1 95.88 336 THR A N 1
ATOM 2581 C CA . THR A 1 336 ? -13.18 -33.312 -5.398 1 95.88 336 THR A CA 1
ATOM 2582 C C . THR A 1 336 ? -14.031 -34.312 -4.621 1 95.88 336 THR A C 1
ATOM 2584 O O . THR A 1 336 ? -15.172 -34.594 -5 1 95.88 336 THR A O 1
ATOM 2587 N N . PHE A 1 337 ? -13.523 -34.781 -3.525 1 96.19 337 PHE A N 1
ATOM 2588 C CA . PHE A 1 337 ? -14.281 -35.75 -2.725 1 96.19 337 PHE A CA 1
ATOM 2589 C C . PHE A 1 337 ? -15.234 -35 -1.782 1 96.19 337 PHE A C 1
ATOM 2591 O O . PHE A 1 337 ? -16.234 -35.594 -1.354 1 96.19 337 PHE A O 1
ATOM 2598 N N . ARG A 1 338 ? -14.961 -33.781 -1.503 1 95.75 338 ARG A N 1
ATOM 2599 C CA . ARG A 1 338 ? -15.766 -33.062 -0.533 1 95.75 338 ARG A CA 1
ATOM 2600 C C . ARG A 1 338 ? -16.938 -32.344 -1.214 1 95.75 338 ARG A C 1
ATOM 2602 O O . ARG A 1 338 ? -18.031 -32.281 -0.656 1 95.75 338 ARG A O 1
ATOM 2609 N N . PHE A 1 339 ? -16.703 -31.828 -2.357 1 94.5 339 PHE A N 1
ATOM 2610 C CA . PHE A 1 339 ? -17.688 -30.984 -3.004 1 94.5 339 PHE A CA 1
ATOM 2611 C C . PHE A 1 339 ? -18.031 -31.5 -4.398 1 94.5 339 PHE A C 1
ATOM 2613 O O . PHE A 1 339 ? -17.203 -32.156 -5.035 1 94.5 339 PHE A O 1
ATOM 2620 N N . LYS A 1 340 ? -19.219 -31.125 -4.859 1 92.62 340 LYS A N 1
ATOM 2621 C CA . LYS A 1 340 ? -19.578 -31.344 -6.254 1 92.62 340 LYS A CA 1
ATOM 2622 C C . LYS A 1 340 ? -18.891 -30.344 -7.168 1 92.62 340 LYS A C 1
ATOM 2624 O O . LYS A 1 340 ? -18.578 -29.219 -6.75 1 92.62 340 LYS A O 1
ATOM 2629 N N . PRO A 1 341 ? -18.516 -30.75 -8.383 1 91.12 341 PRO A N 1
ATOM 2630 C CA . PRO A 1 341 ? -17.781 -29.875 -9.289 1 91.12 341 PRO A CA 1
ATOM 2631 C C . PRO A 1 341 ? -18.438 -28.516 -9.461 1 91.12 341 PRO A C 1
ATOM 2633 O O . PRO A 1 341 ? -17.75 -27.5 -9.57 1 91.12 341 PRO A O 1
ATOM 2636 N N . ASP A 1 342 ? -19.719 -28.359 -9.406 1 88.62 342 ASP A N 1
ATOM 2637 C CA . ASP A 1 342 ? -20.438 -27.109 -9.617 1 88.62 342 ASP A CA 1
ATOM 2638 C C . ASP A 1 342 ? -20.469 -26.281 -8.336 1 88.62 342 ASP A C 1
ATOM 2640 O O . ASP A 1 342 ? -20.766 -25.078 -8.375 1 88.62 342 ASP A O 1
ATOM 2644 N N . GLU A 1 343 ? -20.094 -26.906 -7.246 1 90.62 343 GLU A N 1
ATOM 2645 C CA . GLU A 1 343 ? -20.156 -26.219 -5.957 1 90.62 343 GLU A CA 1
ATOM 2646 C C . GLU A 1 343 ? -18.797 -25.625 -5.594 1 90.62 343 GLU A C 1
ATOM 2648 O O . GLU A 1 343 ? -18.688 -24.828 -4.66 1 90.62 343 GLU A O 1
ATOM 2653 N N . ILE A 1 344 ? -17.844 -26.062 -6.309 1 92.69 344 ILE A N 1
ATOM 2654 C CA . ILE A 1 344 ? -16.516 -25.531 -6.016 1 92.69 344 ILE A CA 1
ATOM 2655 C C . ILE A 1 344 ? -16.359 -24.156 -6.645 1 92.69 344 ILE A C 1
ATOM 2657 O O . ILE A 1 344 ? -16.516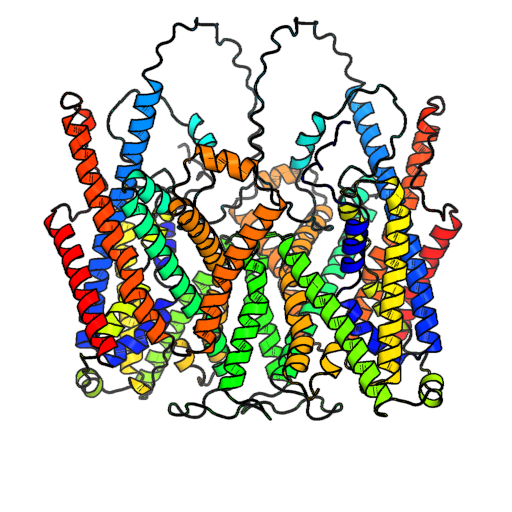 -24 -7.859 1 92.69 344 ILE A O 1
ATOM 2661 N N . ASP A 1 345 ? -16.078 -23.172 -5.852 1 91.69 345 ASP A N 1
ATOM 2662 C CA . ASP A 1 345 ? -15.875 -21.812 -6.316 1 91.69 345 ASP A CA 1
ATOM 2663 C C . ASP A 1 345 ? -14.57 -21.672 -7.094 1 91.69 345 ASP A C 1
ATOM 2665 O O . ASP A 1 345 ? -13.664 -22.5 -6.938 1 91.69 345 ASP A O 1
ATOM 2669 N N . ASP A 1 346 ? -14.523 -20.719 -7.961 1 90.56 346 ASP A N 1
ATOM 2670 C CA . ASP A 1 346 ? -13.297 -20.484 -8.727 1 90.56 346 ASP A CA 1
ATOM 2671 C C . ASP A 1 346 ? -12.133 -20.125 -7.805 1 90.56 346 ASP A C 1
ATOM 2673 O O . ASP A 1 346 ? -10.977 -20.422 -8.125 1 90.56 346 ASP A O 1
ATOM 2677 N N . VAL A 1 347 ? -12.477 -19.5 -6.766 1 92.88 347 VAL A N 1
ATOM 2678 C CA . VAL A 1 347 ? -11.516 -19.328 -5.68 1 92.88 347 VAL A CA 1
ATOM 2679 C C . VAL A 1 347 ? -11.859 -20.266 -4.531 1 92.88 347 VAL A C 1
ATOM 2681 O O . VAL A 1 347 ? -12.82 -20.031 -3.795 1 92.88 347 VAL A O 1
ATOM 2684 N N . TYR A 1 348 ? -11.016 -21.188 -4.328 1 95.44 348 TYR A N 1
ATOM 2685 C CA . TYR A 1 348 ? -11.344 -22.344 -3.49 1 95.44 348 TYR A CA 1
ATOM 2686 C C . TYR A 1 348 ? -11.547 -21.922 -2.041 1 95.44 348 TYR A C 1
ATOM 2688 O O . TYR A 1 348 ? -12.336 -22.531 -1.312 1 95.44 348 TYR A O 1
ATOM 2696 N N . THR A 1 349 ? -10.906 -20.859 -1.588 1 93.88 349 THR A N 1
ATOM 2697 C CA . THR A 1 349 ? -11.023 -20.391 -0.209 1 93.88 349 THR A CA 1
ATOM 2698 C C . THR A 1 349 ? -12.461 -19.984 0.106 1 93.88 349 THR A C 1
ATOM 2700 O O . THR A 1 349 ? -12.883 -20.031 1.263 1 93.88 349 THR A O 1
ATOM 2703 N N . LEU A 1 350 ? -13.195 -19.656 -0.888 1 92.06 350 LEU A N 1
ATOM 2704 C CA . LEU A 1 350 ? -14.555 -19.141 -0.708 1 92.06 350 LEU A CA 1
ATOM 2705 C C . LEU A 1 350 ? -15.539 -20.281 -0.461 1 92.06 350 LEU A C 1
ATOM 2707 O O . LEU A 1 350 ? -16.688 -20.047 -0.061 1 92.06 350 LEU A O 1
ATOM 2711 N N . ASN A 1 351 ? -15.117 -21.531 -0.656 1 93.38 351 ASN A N 1
ATOM 2712 C CA . ASN A 1 351 ? -15.969 -22.672 -0.369 1 93.38 351 ASN A CA 1
ATOM 2713 C C . ASN A 1 351 ? -16.203 -22.828 1.13 1 93.38 351 ASN A C 1
ATOM 2715 O O . ASN A 1 351 ? -17.172 -23.484 1.543 1 93.38 351 ASN A O 1
ATOM 2719 N N . PHE A 1 352 ? -15.383 -22.234 1.919 1 92.38 352 PHE A N 1
ATOM 2720 C CA . PHE A 1 352 ? -15.461 -22.406 3.365 1 92.38 352 PHE A CA 1
ATOM 2721 C C . PHE A 1 352 ? -16.016 -21.141 4.031 1 92.38 352 PHE A C 1
ATOM 2723 O O . PHE A 1 352 ? -15.891 -20.984 5.246 1 92.38 352 PHE A O 1
ATOM 2730 N N . LYS A 1 353 ? -16.625 -20.25 3.307 1 85.12 353 LYS A N 1
ATOM 2731 C CA . LYS A 1 353 ? -17.109 -18.969 3.805 1 85.12 353 LYS A CA 1
ATOM 2732 C C . LYS A 1 353 ? -18.25 -19.172 4.809 1 85.12 353 LYS A C 1
ATOM 2734 O O . LYS A 1 353 ? -18.484 -18.312 5.664 1 85.12 353 LYS A O 1
ATOM 2739 N N . LYS A 1 354 ? -18.953 -20.312 4.664 1 83.5 354 LYS A N 1
ATOM 2740 C CA . LYS A 1 354 ? -20.094 -20.562 5.539 1 83.5 354 LYS A CA 1
ATOM 2741 C C . LYS A 1 354 ? -19.719 -21.547 6.648 1 83.5 354 LYS A C 1
ATOM 2743 O O . LYS A 1 354 ? -20.594 -22.125 7.289 1 83.5 354 LYS A O 1
ATOM 2748 N N . TYR A 1 355 ? -18.5 -21.734 6.863 1 88.06 355 TYR A N 1
ATOM 2749 C CA . TYR A 1 355 ? -18.078 -22.641 7.926 1 88.06 355 TYR A CA 1
ATOM 2750 C C . TYR A 1 355 ? -18.547 -22.141 9.289 1 88.06 355 TYR A C 1
ATOM 2752 O O . TYR A 1 355 ? -18.562 -20.938 9.539 1 88.06 355 TYR A O 1
ATOM 2760 N N . PRO A 1 356 ? -18.922 -22.938 10.195 1 86.81 356 PRO A N 1
ATOM 2761 C CA . PRO A 1 356 ? -19.547 -22.562 11.461 1 86.81 356 PRO A CA 1
ATOM 2762 C C . PRO A 1 356 ? -18.625 -21.703 12.344 1 86.81 356 PRO A C 1
ATOM 2764 O O . PRO A 1 356 ? -19.109 -20.797 13.031 1 86.81 356 PRO A O 1
ATOM 2767 N N . ILE A 1 357 ? -17.406 -22.062 12.375 1 89.94 357 ILE A N 1
ATOM 2768 C CA . ILE A 1 357 ? -16.469 -21.234 13.109 1 89.94 357 ILE A CA 1
ATOM 2769 C C . ILE A 1 357 ? -16.109 -20 12.281 1 89.94 357 ILE A C 1
ATOM 2771 O O . ILE A 1 357 ? -15.305 -20.078 11.352 1 89.94 357 ILE A O 1
ATOM 2775 N N . ARG A 1 358 ? -16.625 -18.812 12.641 1 85.56 358 ARG A N 1
ATOM 2776 C CA . ARG A 1 358 ? -16.531 -17.578 11.859 1 85.56 358 ARG A CA 1
ATOM 2777 C C . ARG A 1 358 ? -15.086 -17.125 11.695 1 85.56 358 ARG A C 1
ATOM 2779 O O . ARG A 1 358 ? -14.711 -16.625 10.641 1 85.56 358 ARG A O 1
ATOM 2786 N N . ALA A 1 359 ? -14.32 -17.375 12.68 1 87 359 ALA A N 1
ATOM 2787 C CA . ALA A 1 359 ? -12.922 -16.953 12.617 1 87 359 ALA A CA 1
ATOM 2788 C C . ALA A 1 359 ? -12.18 -17.656 11.492 1 87 359 ALA A C 1
ATOM 2790 O O . ALA A 1 359 ? -11.367 -17.062 10.789 1 87 359 ALA A O 1
ATOM 2791 N N . VAL A 1 360 ? -12.484 -18.938 11.352 1 91.5 360 VAL A N 1
ATOM 2792 C CA . VAL A 1 360 ? -11.844 -19.734 10.32 1 91.5 360 VAL A CA 1
ATOM 2793 C C . VAL A 1 360 ? -12.344 -19.297 8.945 1 91.5 360 VAL A C 1
ATOM 2795 O O . VAL A 1 360 ? -11.562 -19.172 8 1 91.5 360 VAL A O 1
ATOM 2798 N N . ALA A 1 361 ? -13.594 -19 8.898 1 90.69 361 ALA A N 1
ATOM 2799 C CA . ALA A 1 361 ? -14.195 -18.578 7.641 1 90.69 361 ALA A CA 1
ATOM 2800 C C . ALA A 1 361 ? -13.594 -17.25 7.176 1 90.69 361 ALA A C 1
ATOM 2802 O O . ALA A 1 361 ? -13.227 -17.109 6.008 1 90.69 361 ALA A O 1
ATOM 2803 N N . TYR A 1 362 ? -13.461 -16.359 8.094 1 87.44 362 TYR A N 1
ATOM 2804 C CA . TYR A 1 362 ? -12.898 -15.062 7.758 1 87.44 362 TYR A CA 1
ATOM 2805 C C . TYR A 1 362 ? -11.414 -15.18 7.418 1 87.44 362 TYR A C 1
ATOM 2807 O O . TYR A 1 362 ? -10.93 -14.516 6.5 1 87.44 362 TYR A O 1
ATOM 2815 N N . PHE A 1 363 ? -10.758 -16.031 8.148 1 91.5 363 PHE A N 1
ATOM 2816 C CA . PHE A 1 363 ? -9.328 -16.203 7.898 1 91.5 363 PHE A CA 1
ATOM 2817 C C . PHE A 1 363 ? -9.086 -16.719 6.484 1 91.5 363 PHE A C 1
ATOM 2819 O O . PHE A 1 363 ? -8.266 -16.156 5.754 1 91.5 363 PHE A O 1
ATOM 2826 N N . LEU A 1 364 ? -9.789 -17.688 6.078 1 93.5 364 LEU A N 1
ATOM 2827 C CA . LEU A 1 364 ? -9.602 -18.297 4.762 1 93.5 364 LEU A CA 1
ATOM 2828 C C . LEU A 1 364 ? -10.07 -17.344 3.662 1 93.5 364 LEU A C 1
ATOM 2830 O O . LEU A 1 364 ? -9.445 -17.266 2.602 1 93.5 364 LEU A O 1
ATOM 2834 N N . SER A 1 365 ? -11.117 -16.594 3.957 1 90.75 365 SER A N 1
ATOM 2835 C CA . SER A 1 365 ? -11.648 -15.688 2.943 1 90.75 365 SER A CA 1
ATOM 2836 C C . SER A 1 365 ? -10.75 -14.469 2.771 1 90.75 365 SER A C 1
ATOM 2838 O O . SER A 1 365 ? -10.711 -13.867 1.696 1 90.75 365 SER A O 1
ATOM 2840 N N . LEU A 1 366 ? -10.047 -14.117 3.807 1 90.62 366 LEU A N 1
ATOM 2841 C CA . LEU A 1 366 ? -9.203 -12.922 3.768 1 90.62 366 LEU A CA 1
ATOM 2842 C C . LEU A 1 366 ? -7.793 -13.273 3.305 1 90.62 366 LEU A C 1
ATOM 2844 O O . LEU A 1 366 ? -7.004 -12.383 2.982 1 90.62 366 LEU A O 1
ATOM 2848 N N . PHE A 1 367 ? -7.562 -14.547 3.211 1 89.75 367 PHE A N 1
ATOM 2849 C CA . PHE A 1 367 ? -6.234 -15 2.816 1 89.75 367 PHE A CA 1
ATOM 2850 C C . PHE A 1 367 ? -5.852 -14.43 1.455 1 89.75 367 PHE A C 1
ATOM 2852 O O . PHE A 1 367 ? -4.82 -13.766 1.321 1 89.75 367 PHE A O 1
ATOM 2859 N N . PRO A 1 368 ? -6.598 -14.617 0.466 1 89.31 368 PRO A N 1
ATOM 2860 C CA . PRO A 1 368 ? -6.227 -14.055 -0.836 1 89.31 368 PRO A CA 1
ATOM 2861 C C . PRO A 1 368 ? -6.176 -12.531 -0.828 1 89.31 368 PRO A C 1
ATOM 2863 O O . PRO A 1 368 ? -5.355 -11.93 -1.532 1 89.31 368 PRO A O 1
ATOM 2866 N N . VAL A 1 369 ? -6.977 -11.922 -0.087 1 91.56 369 VAL A N 1
ATOM 2867 C CA . VAL A 1 369 ? -7.012 -10.469 -0.003 1 91.56 369 VAL A CA 1
ATOM 2868 C C . VAL A 1 369 ? -5.68 -9.945 0.533 1 91.56 369 VAL A C 1
ATOM 2870 O O . VAL A 1 369 ? -5.109 -9 -0.014 1 91.56 369 VAL A O 1
ATOM 2873 N N . CYS A 1 370 ? -5.148 -10.602 1.474 1 88.81 370 CYS A N 1
ATOM 2874 C CA . CYS A 1 370 ? -3.904 -10.18 2.102 1 88.81 370 CYS A CA 1
ATOM 2875 C C . CYS A 1 370 ? -2.713 -10.453 1.191 1 88.81 370 CYS A C 1
ATOM 2877 O O . CYS A 1 370 ? -1.948 -9.539 0.874 1 88.81 370 CYS A O 1
ATOM 2879 N N . THR A 1 371 ? -2.596 -11.594 0.747 1 88.25 371 THR A N 1
ATOM 2880 C CA . THR A 1 371 ? -1.399 -12.008 0.02 1 88.25 371 THR A CA 1
ATOM 2881 C C . THR A 1 371 ? -1.373 -11.383 -1.373 1 88.25 371 THR A C 1
ATOM 2883 O O . THR A 1 371 ? -0.329 -10.914 -1.827 1 88.25 371 THR A O 1
ATOM 2886 N N . LEU A 1 372 ? -2.49 -11.328 -2.064 1 91.94 372 LEU A N 1
ATOM 2887 C CA . LEU A 1 372 ? -2.529 -10.812 -3.428 1 91.94 372 LEU A CA 1
ATOM 2888 C C . LEU A 1 372 ? -2.418 -9.289 -3.432 1 91.94 372 LEU A C 1
ATOM 2890 O O . LEU A 1 372 ? -1.794 -8.711 -4.324 1 91.94 372 LEU A O 1
ATOM 2894 N N . SER A 1 373 ? -2.969 -8.625 -2.426 1 91.69 373 SER A N 1
ATOM 2895 C CA . SER A 1 373 ? -2.863 -7.176 -2.342 1 91.69 373 SER A CA 1
ATOM 2896 C C . SER A 1 373 ? -1.43 -6.738 -2.066 1 91.69 373 SER A C 1
ATOM 2898 O O . SER A 1 373 ? -0.977 -5.711 -2.578 1 91.69 373 SER A O 1
ATOM 2900 N N . ALA A 1 374 ? -0.769 -7.531 -1.305 1 87.25 374 ALA A N 1
ATOM 2901 C CA . ALA A 1 374 ? 0.616 -7.211 -0.972 1 87.25 374 ALA A CA 1
ATOM 2902 C C . ALA A 1 374 ? 1.514 -7.309 -2.201 1 87.25 374 ALA A C 1
ATOM 2904 O O . ALA A 1 374 ? 2.504 -6.582 -2.318 1 87.25 374 ALA A O 1
ATOM 2905 N N . ASN A 1 375 ? 1.163 -8.125 -3.146 1 88.69 375 ASN A N 1
ATOM 2906 C CA . ASN A 1 375 ? 2.004 -8.359 -4.312 1 88.69 375 ASN A CA 1
ATOM 2907 C C . ASN A 1 375 ? 1.566 -7.516 -5.504 1 88.69 375 ASN A C 1
ATOM 2909 O O . ASN A 1 375 ? 2.32 -7.352 -6.465 1 88.69 375 ASN A O 1
ATOM 2913 N N . PHE A 1 376 ? 0.411 -6.906 -5.426 1 93 376 PHE A N 1
ATOM 2914 C CA . PHE A 1 376 ? -0.178 -6.215 -6.566 1 93 376 PHE A CA 1
ATOM 2915 C C . PHE A 1 376 ? 0.694 -5.043 -6.996 1 93 376 PHE A C 1
ATOM 2917 O O . PHE A 1 376 ? 1.071 -4.938 -8.164 1 93 376 PHE A O 1
ATOM 2924 N N . PRO A 1 377 ? 1.138 -4.18 -6.039 1 90.25 377 PRO A N 1
ATOM 2925 C CA . PRO A 1 377 ? 1.983 -3.061 -6.469 1 90.25 377 PRO A CA 1
ATOM 2926 C C . PRO A 1 377 ? 3.338 -3.52 -7.004 1 90.25 377 PRO A C 1
ATOM 2928 O O . PRO A 1 377 ? 3.893 -2.885 -7.906 1 90.25 377 PRO A O 1
ATOM 2931 N N . LEU A 1 378 ? 3.854 -4.59 -6.52 1 88.12 378 LEU A N 1
ATOM 2932 C CA . LEU A 1 378 ? 5.137 -5.105 -6.977 1 88.12 378 LEU A CA 1
ATOM 2933 C C . LEU A 1 378 ? 5.055 -5.559 -8.43 1 88.12 378 LEU A C 1
ATOM 2935 O O . LEU A 1 378 ? 5.953 -5.273 -9.227 1 88.12 378 LEU A O 1
ATOM 2939 N N . ILE A 1 379 ? 3.982 -6.23 -8.742 1 91.75 379 ILE A N 1
ATOM 2940 C CA . ILE A 1 379 ? 3.797 -6.707 -10.109 1 91.75 379 ILE A CA 1
ATOM 2941 C C . ILE A 1 379 ? 3.535 -5.52 -11.039 1 91.75 379 ILE A C 1
ATOM 2943 O O . ILE A 1 379 ? 3.988 -5.508 -12.18 1 91.75 379 ILE A O 1
ATOM 2947 N N . CYS A 1 380 ? 2.842 -4.504 -10.531 1 94 380 CYS A N 1
ATOM 2948 C CA . CYS A 1 380 ? 2.59 -3.307 -11.328 1 94 380 CYS A CA 1
ATOM 2949 C C . CYS A 1 380 ? 3.895 -2.604 -11.68 1 94 380 CYS A C 1
ATOM 2951 O O . CYS A 1 380 ? 4.094 -2.195 -12.828 1 94 380 CYS A O 1
ATOM 2953 N N . ILE A 1 381 ? 4.742 -2.525 -10.719 1 89.81 381 ILE A N 1
ATOM 2954 C CA . ILE A 1 381 ? 6.027 -1.867 -10.93 1 89.81 381 ILE A CA 1
ATOM 2955 C C . ILE A 1 381 ? 6.867 -2.682 -11.914 1 89.81 381 ILE A C 1
ATOM 2957 O O . ILE A 1 381 ? 7.516 -2.123 -12.797 1 89.81 381 ILE A O 1
ATOM 2961 N N . THR A 1 382 ? 6.871 -3.975 -11.797 1 89.25 382 THR A N 1
ATOM 2962 C CA . THR A 1 382 ? 7.578 -4.848 -12.727 1 89.25 382 THR A CA 1
ATOM 2963 C C . THR A 1 382 ? 7.039 -4.672 -14.141 1 89.25 382 THR A C 1
ATOM 2965 O O . THR A 1 382 ? 7.812 -4.613 -15.102 1 89.25 382 THR A O 1
ATOM 2968 N N . LEU A 1 383 ? 5.75 -4.617 -14.25 1 94.62 383 LEU A N 1
ATOM 2969 C CA . LEU A 1 383 ? 5.133 -4.422 -15.555 1 94.62 383 LEU A CA 1
ATOM 2970 C C . LEU A 1 383 ? 5.512 -3.062 -16.141 1 94.62 383 LEU A C 1
ATOM 2972 O O . LEU A 1 383 ? 5.824 -2.957 -17.328 1 94.62 383 LEU A O 1
ATOM 2976 N N . ARG A 1 384 ? 5.453 -2.027 -15.273 1 92.19 384 ARG A N 1
ATOM 2977 C CA . ARG A 1 384 ? 5.824 -0.681 -15.695 1 92.19 384 ARG A CA 1
ATOM 2978 C C . ARG A 1 384 ? 7.227 -0.663 -16.297 1 92.19 384 ARG A C 1
ATOM 2980 O O . ARG A 1 384 ? 7.434 -0.109 -17.375 1 92.19 384 ARG A O 1
ATOM 2987 N N . GLU A 1 385 ? 8.18 -1.327 -15.711 1 89.31 385 GLU A N 1
ATOM 2988 C CA . GLU A 1 385 ? 9.562 -1.367 -16.172 1 89.31 385 GLU A CA 1
ATOM 2989 C C . GLU A 1 385 ? 9.695 -2.188 -17.453 1 89.31 385 GLU A C 1
ATOM 2991 O O . GLU A 1 385 ? 10.469 -1.829 -18.344 1 89.31 385 GLU A O 1
ATOM 2996 N N . ASN A 1 386 ? 8.969 -3.227 -17.516 1 91.19 386 ASN A N 1
ATOM 2997 C CA . ASN A 1 386 ? 9.031 -4.059 -18.703 1 91.19 386 ASN A CA 1
ATOM 2998 C C . ASN A 1 386 ? 8.367 -3.373 -19.906 1 91.19 386 ASN A C 1
ATOM 3000 O O . ASN A 1 386 ? 8.797 -3.551 -21.047 1 91.19 386 ASN A O 1
ATOM 3004 N N . LEU A 1 387 ? 7.289 -2.623 -19.625 1 92.81 387 LEU A N 1
ATOM 3005 C CA . LEU A 1 387 ? 6.652 -1.849 -20.688 1 92.81 387 LEU A CA 1
ATOM 3006 C C . LEU A 1 387 ? 7.602 -0.788 -21.234 1 92.81 387 LEU A C 1
ATOM 3008 O O . LEU A 1 387 ? 7.688 -0.588 -22.453 1 92.81 387 LEU A O 1
ATOM 3012 N N . HIS A 1 388 ? 8.328 -0.199 -20.312 1 88.56 388 HIS A N 1
ATOM 3013 C CA . HIS A 1 388 ? 9.312 0.81 -20.703 1 88.56 388 HIS A CA 1
ATOM 3014 C C . HIS A 1 388 ? 10.422 0.203 -21.562 1 88.56 388 HIS A C 1
ATOM 3016 O O . HIS A 1 388 ? 10.812 0.776 -22.578 1 88.56 388 HIS A O 1
ATOM 3022 N N . THR A 1 389 ? 10.883 -0.938 -21.172 1 86.88 389 THR A N 1
ATOM 3023 C CA . THR A 1 389 ? 11.945 -1.619 -21.906 1 86.88 389 THR A CA 1
ATOM 3024 C C . THR A 1 389 ? 11.453 -2.092 -23.266 1 86.88 389 THR A C 1
ATOM 3026 O O . THR A 1 389 ? 12.18 -2.021 -24.266 1 86.88 389 THR A O 1
ATOM 3029 N N . LEU A 1 390 ? 10.258 -2.559 -23.297 1 90.44 390 LEU A N 1
ATOM 3030 C CA . LEU A 1 390 ? 9.68 -3.006 -24.562 1 90.44 390 LEU A CA 1
ATOM 3031 C C . LEU A 1 390 ? 9.531 -1.842 -25.531 1 90.44 390 LEU A C 1
ATOM 3033 O O . LEU A 1 390 ? 9.867 -1.97 -26.719 1 90.44 390 LEU A O 1
ATOM 3037 N N . ALA A 1 391 ? 9.062 -0.689 -25.047 1 88.12 391 ALA A N 1
ATOM 3038 C CA . ALA A 1 391 ? 8.891 0.494 -25.891 1 88.12 391 ALA A CA 1
ATOM 3039 C C . ALA A 1 391 ? 10.234 0.977 -26.422 1 88.12 391 ALA A C 1
ATOM 3041 O O . ALA A 1 391 ? 10.328 1.406 -27.578 1 88.12 391 ALA A O 1
ATOM 3042 N N . LYS A 1 392 ? 11.242 0.877 -25.641 1 83.12 392 LYS A N 1
ATOM 3043 C CA . LYS A 1 392 ? 12.586 1.278 -26.047 1 83.12 392 LYS A CA 1
ATOM 3044 C C . LYS A 1 392 ? 13.125 0.36 -27.141 1 83.12 392 LYS A C 1
ATOM 3046 O O . LYS A 1 392 ? 13.812 0.814 -28.047 1 83.12 392 LYS A O 1
ATOM 3051 N N . ASN A 1 393 ? 12.812 -0.842 -27 1 82.94 393 ASN A N 1
ATOM 3052 C CA . ASN A 1 393 ? 13.312 -1.818 -27.953 1 82.94 393 ASN A CA 1
ATOM 3053 C C . ASN A 1 393 ? 12.539 -1.763 -29.281 1 82.94 393 ASN A C 1
ATOM 3055 O O . ASN A 1 393 ? 13.07 -2.127 -30.328 1 82.94 393 ASN A O 1
ATOM 3059 N N . ILE A 1 394 ? 11.336 -1.362 -29.172 1 83.44 394 ILE A N 1
ATOM 3060 C CA . ILE A 1 394 ? 10.547 -1.216 -30.391 1 83.44 394 ILE A CA 1
ATOM 3061 C C . ILE A 1 394 ? 11.023 0.002 -31.172 1 83.44 394 ILE A C 1
ATOM 3063 O O . ILE A 1 394 ? 11.102 -0.034 -32.406 1 83.44 394 ILE A O 1
ATOM 3067 N N . GLY A 1 395 ? 11.25 1.188 -30.312 1 71.88 395 GLY A N 1
ATOM 3068 C CA . GLY A 1 395 ? 11.711 2.406 -30.969 1 71.88 395 GLY A CA 1
ATOM 3069 C C . GLY A 1 395 ? 13.148 2.322 -31.453 1 71.88 395 GLY A C 1
ATOM 3070 O O . GLY A 1 395 ? 14.039 1.917 -30.703 1 71.88 395 GLY A O 1
ATOM 3071 N N . SER A 1 396 ? 13.562 1.554 -32.5 1 59.97 396 SER A N 1
ATOM 3072 C CA . SER A 1 396 ? 14.828 1.365 -33.219 1 59.97 396 SER A CA 1
ATOM 3073 C C . SER A 1 396 ? 15.82 2.471 -32.875 1 59.97 396 SER A C 1
ATOM 3075 O O . SER A 1 396 ? 16.719 2.762 -33.656 1 59.97 396 SER A O 1
ATOM 3077 N N . GLU A 1 397 ? 15.594 3.264 -31.922 1 54.31 397 GLU A N 1
ATOM 3078 C CA . GLU A 1 397 ? 16.578 4.344 -31.828 1 54.31 397 GLU A CA 1
ATOM 3079 C C . GLU A 1 397 ? 17.906 3.838 -31.297 1 54.31 397 GLU A C 1
ATOM 3081 O O . GLU A 1 397 ? 17.938 2.99 -30.391 1 54.31 397 GLU A O 1
ATOM 3086 N N . THR A 1 398 ? 18.938 4.027 -32 1 51.34 398 THR A N 1
ATOM 3087 C CA . THR A 1 398 ? 20.328 3.717 -31.688 1 51.34 398 THR A CA 1
ATOM 3088 C C . THR A 1 398 ? 20.703 4.273 -30.312 1 51.34 398 THR A C 1
ATOM 3090 O O . THR A 1 398 ? 20.109 5.242 -29.844 1 51.34 398 THR A O 1
ATOM 3093 N N . ASP A 1 399 ? 21.422 3.521 -29.578 1 51.09 399 ASP A N 1
ATOM 3094 C CA . ASP A 1 399 ? 21.922 3.898 -28.25 1 51.09 399 ASP A CA 1
ATOM 3095 C C . ASP A 1 399 ? 22.297 5.383 -28.203 1 51.09 399 ASP A C 1
ATOM 3097 O O . ASP A 1 399 ? 22.047 6.055 -27.203 1 51.09 399 ASP A O 1
ATOM 3101 N N . GLU A 1 400 ? 22.875 5.816 -29.312 1 52.59 400 GLU A N 1
ATOM 3102 C CA . GLU A 1 400 ? 23.344 7.199 -29.422 1 52.59 400 GLU A CA 1
ATOM 3103 C C . GLU A 1 400 ? 22.156 8.172 -29.438 1 52.59 400 GLU A C 1
ATOM 3105 O O . GLU A 1 400 ? 22.219 9.234 -28.812 1 52.59 400 GLU A O 1
ATOM 3110 N N . GLN A 1 401 ? 21.156 7.832 -30.109 1 53.53 401 GLN A N 1
ATOM 3111 C CA . GLN A 1 401 ? 20 8.711 -30.234 1 53.53 401 GLN A CA 1
ATOM 3112 C C . GLN A 1 401 ? 19.203 8.75 -28.938 1 53.53 401 GLN A C 1
ATOM 3114 O O . GLN A 1 401 ? 18.594 9.766 -28.609 1 53.53 401 GLN A O 1
ATOM 3119 N N . ARG A 1 402 ? 19.297 7.805 -28.188 1 56.88 402 ARG A N 1
ATOM 3120 C CA . ARG A 1 402 ? 18.641 7.652 -26.906 1 56.88 402 ARG A CA 1
ATOM 3121 C C . ARG A 1 402 ? 19.234 8.594 -25.859 1 56.88 402 ARG A C 1
ATOM 3123 O O . ARG A 1 402 ? 18.516 9.211 -25.078 1 56.88 402 ARG A O 1
ATOM 3130 N N . GLU A 1 403 ? 20.609 8.398 -25.953 1 53.94 403 GLU A N 1
ATOM 3131 C CA . GLU A 1 403 ? 21.312 9.297 -25.047 1 53.94 403 GLU A CA 1
ATOM 3132 C C . GLU A 1 403 ? 21.016 10.758 -25.391 1 53.94 403 GLU A C 1
ATOM 3134 O O . GLU A 1 403 ? 20.875 11.594 -24.5 1 53.94 403 GLU A O 1
ATOM 3139 N N . ALA A 1 404 ? 20.953 10.891 -26.672 1 53.84 404 ALA A N 1
ATOM 3140 C CA . ALA A 1 404 ? 20.688 12.258 -27.141 1 53.84 404 ALA A CA 1
ATOM 3141 C C . ALA A 1 404 ? 19.281 12.703 -26.734 1 53.84 404 ALA A C 1
ATOM 3143 O O . ALA A 1 404 ? 19.078 13.852 -26.328 1 53.84 404 ALA A O 1
ATOM 3144 N N . ARG A 1 405 ? 18.297 11.836 -26.828 1 56.72 405 ARG A N 1
ATOM 3145 C CA . ARG A 1 405 ? 16.922 12.188 -26.484 1 56.72 405 ARG A CA 1
ATOM 3146 C C . ARG A 1 405 ? 16.734 12.297 -24.984 1 56.72 405 ARG A C 1
ATOM 3148 O O . ARG A 1 405 ? 15.992 13.156 -24.5 1 56.72 405 ARG A O 1
ATOM 3155 N N . HIS A 1 406 ? 17.328 11.297 -24.297 1 55.16 406 HIS A N 1
ATOM 3156 C CA . HIS A 1 406 ? 17.266 11.398 -22.844 1 55.16 406 HIS A CA 1
ATOM 3157 C C . HIS A 1 406 ? 17.859 12.719 -22.359 1 55.16 406 HIS A C 1
ATOM 3159 O O . HIS A 1 406 ? 17.344 13.328 -21.422 1 55.16 406 HIS A O 1
ATOM 3165 N N . ALA A 1 407 ? 19.078 12.969 -23.141 1 51.25 407 ALA A N 1
ATOM 3166 C CA . ALA A 1 407 ? 19.75 14.234 -22.828 1 51.25 407 ALA A CA 1
ATOM 3167 C C . ALA A 1 407 ? 18.859 15.422 -23.141 1 51.25 407 ALA A C 1
ATOM 3169 O O . ALA A 1 407 ? 18.922 16.453 -22.469 1 51.25 407 ALA A O 1
ATOM 3170 N N . ARG A 1 408 ? 18.078 15.211 -24.188 1 51.47 408 ARG A N 1
ATOM 3171 C CA . ARG A 1 408 ? 17.25 16.328 -24.641 1 51.47 408 ARG A CA 1
ATOM 3172 C C . ARG A 1 408 ? 15.891 16.328 -23.938 1 51.47 408 ARG A C 1
ATOM 3174 O O . ARG A 1 408 ? 15.156 17.312 -24 1 51.47 408 ARG A O 1
ATOM 3181 N N . MET A 1 409 ? 15.602 15.062 -23.5 1 54.03 409 MET A N 1
ATOM 3182 C CA . MET A 1 409 ? 14.266 15.031 -22.906 1 54.03 409 MET A CA 1
ATOM 3183 C C . MET A 1 409 ? 14.219 15.828 -21.609 1 54.03 409 MET A C 1
ATOM 3185 O O . MET A 1 409 ? 15.055 15.625 -20.719 1 54.03 409 MET A O 1
ATOM 3189 N N . SER A 1 410 ? 13.539 16.922 -21.625 1 56.72 410 SER A N 1
ATOM 3190 C CA . SER A 1 410 ? 13.305 17.766 -20.453 1 56.72 410 SER A CA 1
ATOM 3191 C C . SER A 1 410 ? 12.82 16.938 -19.266 1 56.72 410 SER A C 1
ATOM 3193 O O . SER A 1 410 ? 12.219 15.875 -19.438 1 56.72 410 SER A O 1
ATOM 3195 N N . SER A 1 411 ? 13.359 17.016 -18.078 1 59.06 411 SER A N 1
ATOM 3196 C CA . SER A 1 411 ? 13 16.391 -16.797 1 59.06 411 SER A CA 1
ATOM 3197 C C . SER A 1 411 ? 11.492 16.219 -16.672 1 59.06 411 SER A C 1
ATOM 3199 O O . SER A 1 411 ? 11.023 15.195 -16.188 1 59.06 411 SER A O 1
ATOM 3201 N N . THR A 1 412 ? 10.844 17.109 -17.328 1 60.78 412 THR A N 1
ATOM 3202 C CA . THR A 1 412 ? 9.391 17.078 -17.25 1 60.78 412 THR A CA 1
ATOM 3203 C C . THR A 1 412 ? 8.828 15.977 -18.141 1 60.78 412 THR A C 1
ATOM 3205 O O . THR A 1 412 ? 7.883 15.281 -17.766 1 60.78 412 THR A O 1
ATOM 3208 N N . ARG A 1 413 ? 9.391 15.891 -19.312 1 64.38 413 ARG A N 1
ATOM 3209 C CA . ARG A 1 413 ? 8.906 14.867 -20.219 1 64.38 413 ARG A CA 1
ATOM 3210 C C . ARG A 1 413 ? 9.203 13.469 -19.688 1 64.38 413 ARG A C 1
ATOM 3212 O O . ARG A 1 413 ? 8.375 12.555 -19.828 1 64.38 413 ARG A O 1
ATOM 3219 N N . ALA A 1 414 ? 10.352 13.305 -19.047 1 66.88 414 ALA A N 1
ATOM 3220 C CA . ALA A 1 414 ? 10.695 12.023 -18.453 1 66.88 414 ALA A CA 1
ATOM 3221 C C . ALA A 1 414 ? 9.719 11.656 -17.328 1 66.88 414 ALA A C 1
ATOM 3223 O O . ALA A 1 414 ? 9.32 10.5 -17.203 1 66.88 414 ALA A O 1
ATOM 3224 N N . PHE A 1 415 ? 9.359 12.711 -16.703 1 69.12 415 PHE A N 1
ATOM 3225 C CA . PHE A 1 415 ? 8.375 12.547 -15.648 1 69.12 415 PHE A CA 1
ATOM 3226 C C . PHE A 1 415 ? 7.035 12.078 -16.219 1 69.12 415 PHE A C 1
ATOM 3228 O O . PHE A 1 415 ? 6.422 11.148 -15.688 1 69.12 415 PHE A O 1
ATOM 3235 N N . PHE A 1 416 ? 6.691 12.625 -17.266 1 71 416 PHE A N 1
ATOM 3236 C CA . PHE A 1 416 ? 5.402 12.312 -17.875 1 71 416 PHE A CA 1
ATOM 3237 C C . PHE A 1 416 ? 5.406 10.906 -18.469 1 71 416 PHE A C 1
ATOM 3239 O O . PHE A 1 416 ? 4.426 10.172 -18.344 1 71 416 PHE A O 1
ATOM 3246 N N . VAL A 1 417 ? 6.496 10.523 -18.953 1 76.75 417 VAL A N 1
ATOM 3247 C CA . VAL A 1 417 ? 6.57 9.211 -19.578 1 76.75 417 VAL A CA 1
ATOM 3248 C C . VAL A 1 417 ? 6.527 8.117 -18.516 1 76.75 417 VAL A C 1
ATOM 3250 O O . VAL A 1 417 ? 5.824 7.117 -18.672 1 76.75 417 VAL A O 1
ATOM 3253 N N . ARG A 1 418 ? 7.133 8.383 -17.453 1 77.88 418 ARG A N 1
ATOM 3254 C CA . ARG A 1 418 ? 7.145 7.391 -16.391 1 77.88 418 ARG A CA 1
ATOM 3255 C C . ARG A 1 418 ? 5.754 7.207 -15.789 1 77.88 418 ARG A C 1
ATOM 3257 O O . ARG A 1 418 ? 5.34 6.082 -15.5 1 77.88 418 ARG A O 1
ATOM 3264 N N . ASN A 1 419 ? 5.098 8.281 -15.742 1 83.12 419 ASN A N 1
ATOM 3265 C CA . ASN A 1 419 ? 3.752 8.211 -15.188 1 83.12 419 ASN A CA 1
ATOM 3266 C C . ASN A 1 419 ? 2.77 7.582 -16.172 1 83.12 419 ASN A C 1
ATOM 3268 O O . ASN A 1 419 ? 1.819 6.91 -15.758 1 83.12 419 ASN A O 1
ATOM 3272 N N . LEU A 1 420 ? 3.031 7.758 -17.344 1 87.38 420 LEU A N 1
ATOM 3273 C CA . LEU A 1 420 ? 2.184 7.148 -18.359 1 87.38 420 LEU A CA 1
ATOM 3274 C C . LEU A 1 420 ? 2.316 5.629 -18.344 1 87.38 420 LEU A C 1
ATOM 3276 O O . LEU A 1 420 ? 1.318 4.91 -18.453 1 87.38 420 LEU A O 1
ATOM 3280 N N . TYR A 1 421 ? 3.51 5.145 -18.125 1 90.81 421 TYR A N 1
ATOM 3281 C CA . TYR A 1 421 ? 3.713 3.699 -18.078 1 90.81 421 TYR A CA 1
ATOM 3282 C C . TYR A 1 421 ? 3.102 3.105 -16.812 1 90.81 421 TYR A C 1
ATOM 3284 O O . TYR A 1 421 ? 2.635 1.964 -16.828 1 90.81 421 TYR A O 1
ATOM 3292 N N . ALA A 1 422 ? 3.129 3.898 -15.781 1 90.94 422 ALA A N 1
ATOM 3293 C CA . ALA A 1 422 ? 2.49 3.441 -14.547 1 90.94 422 ALA A CA 1
ATOM 3294 C C . ALA A 1 422 ? 0.979 3.318 -14.727 1 90.94 422 ALA A C 1
ATOM 3296 O O . ALA A 1 422 ? 0.372 2.344 -14.281 1 90.94 422 ALA A O 1
ATOM 3297 N N . LEU A 1 423 ? 0.432 4.238 -15.445 1 91.31 423 LEU A N 1
ATOM 3298 C CA . LEU A 1 423 ? -1.003 4.207 -15.703 1 91.31 423 LEU A CA 1
ATOM 3299 C C . LEU A 1 423 ? -1.357 3.082 -16.672 1 91.31 423 LEU A C 1
ATOM 3301 O O . LEU A 1 423 ? -2.393 2.43 -16.516 1 91.31 423 LEU A O 1
ATOM 3305 N N . LEU A 1 424 ? -0.5 2.898 -17.578 1 94.31 424 LEU A N 1
ATOM 3306 C CA . LEU A 1 424 ? -0.716 1.822 -18.531 1 94.31 424 LEU A CA 1
ATOM 3307 C C . LEU A 1 424 ? -0.605 0.459 -17.859 1 94.31 424 LEU A C 1
ATOM 3309 O O . LEU A 1 424 ? -1.216 -0.513 -18.312 1 94.31 424 LEU A O 1
ATOM 3313 N N . ALA A 1 425 ? 0.179 0.387 -16.844 1 95.44 425 ALA A N 1
ATOM 3314 C CA . ALA A 1 425 ? 0.323 -0.869 -16.109 1 95.44 425 ALA A CA 1
ATOM 3315 C C . ALA A 1 425 ? -0.881 -1.117 -15.211 1 95.44 425 ALA A C 1
ATOM 3317 O O . ALA A 1 425 ? -1.289 -2.264 -15.008 1 95.44 425 ALA A O 1
ATOM 3318 N N . LEU A 1 426 ? -1.5 -0.059 -14.758 1 95.69 426 LEU A N 1
ATOM 3319 C CA . LEU A 1 426 ? -2.51 -0.169 -13.711 1 95.69 426 LEU A CA 1
ATOM 3320 C C . LEU A 1 426 ? -3.91 -0.229 -14.312 1 95.69 426 LEU A C 1
ATOM 3322 O O . LEU A 1 426 ? -4.73 -1.054 -13.898 1 95.69 426 LEU A O 1
ATOM 3326 N N . VAL A 1 427 ? -4.23 0.47 -15.305 1 95.56 427 VAL A N 1
ATOM 3327 C CA . VAL A 1 427 ? -5.598 0.746 -15.742 1 95.56 427 VAL A CA 1
ATOM 3328 C C . VAL A 1 427 ? -6.148 -0.455 -16.5 1 95.56 427 VAL A C 1
ATOM 3330 O O . VAL A 1 427 ? -7.254 -0.926 -16.219 1 95.56 427 VAL A O 1
ATOM 3333 N N . PRO A 1 428 ? -5.422 -1.048 -17.375 1 96.25 428 PRO A N 1
ATOM 3334 C CA . PRO A 1 428 ? -6.008 -2.125 -18.172 1 96.25 428 PRO A CA 1
ATOM 3335 C C . PRO A 1 428 ? -6.449 -3.316 -17.328 1 96.25 428 PRO A C 1
ATOM 3337 O O . PRO A 1 428 ? -7.566 -3.816 -17.484 1 96.25 428 PRO A O 1
ATOM 3340 N N . PRO A 1 429 ? -5.629 -3.795 -16.422 1 97.25 429 PRO A N 1
ATOM 3341 C CA . PRO A 1 429 ? -6.094 -4.914 -15.609 1 97.25 429 PRO A CA 1
ATOM 3342 C C . PRO A 1 429 ? -7.34 -4.574 -14.797 1 97.25 429 PRO A C 1
ATOM 3344 O O . PRO A 1 429 ? -8.203 -5.434 -14.594 1 97.25 429 PRO A O 1
ATOM 3347 N N . LEU A 1 430 ? -7.461 -3.363 -14.352 1 96.94 430 LEU A N 1
ATOM 3348 C CA . LEU A 1 430 ? -8.633 -2.943 -13.586 1 96.94 430 LEU A CA 1
ATOM 3349 C C . LEU A 1 430 ? -9.867 -2.891 -14.484 1 96.94 430 LEU A C 1
ATOM 3351 O O . LEU A 1 430 ? -10.977 -3.213 -14.039 1 96.94 430 LEU A O 1
ATOM 3355 N N . VAL A 1 431 ? -9.672 -2.531 -15.719 1 96.38 431 VAL A N 1
ATOM 3356 C CA . VAL A 1 431 ? -10.773 -2.494 -16.672 1 96.38 431 VAL A CA 1
ATOM 3357 C C . VAL A 1 431 ? -11.258 -3.914 -16.953 1 96.38 431 VAL A C 1
ATOM 3359 O O . VAL A 1 431 ? -12.469 -4.168 -17.016 1 96.38 431 VAL A O 1
ATOM 3362 N N . VAL A 1 432 ? -10.336 -4.812 -17.062 1 95.88 432 VAL A N 1
ATOM 3363 C CA . VAL A 1 432 ? -10.695 -6.215 -17.25 1 95.88 432 VAL A CA 1
ATOM 3364 C C . VAL A 1 432 ? -11.484 -6.719 -16.047 1 95.88 432 VAL A C 1
ATOM 3366 O O . VAL A 1 432 ? -12.5 -7.41 -16.203 1 95.88 432 VAL A O 1
ATOM 3369 N N . ALA A 1 433 ? -11.047 -6.336 -14.891 1 96.5 433 ALA A N 1
ATOM 3370 C CA . ALA A 1 433 ? -11.711 -6.766 -13.664 1 96.5 433 ALA A CA 1
ATOM 3371 C C . ALA A 1 433 ? -13.109 -6.168 -13.547 1 96.5 433 ALA A C 1
ATOM 3373 O O . ALA A 1 433 ? -13.992 -6.762 -12.938 1 96.5 433 ALA A O 1
ATOM 3374 N N . PHE A 1 434 ? -13.336 -5.039 -14.195 1 94.69 434 PHE A N 1
ATOM 3375 C CA . PHE A 1 434 ? -14.633 -4.371 -14.125 1 94.69 434 PHE A CA 1
ATOM 3376 C C . PHE A 1 434 ? -15.68 -5.137 -14.93 1 94.69 434 PHE A C 1
ATOM 3378 O O . PHE A 1 434 ? -16.875 -5.094 -14.609 1 94.69 434 PHE A O 1
ATOM 3385 N N . PHE A 1 435 ? -15.195 -5.949 -15.883 1 92.75 435 PHE A N 1
ATOM 3386 C CA . PHE A 1 435 ? -16.156 -6.59 -16.781 1 92.75 435 PHE A CA 1
ATOM 3387 C C . PHE A 1 435 ? -16.125 -8.102 -16.609 1 92.75 435 PHE A C 1
ATOM 3389 O O . PHE A 1 435 ? -16.953 -8.812 -17.172 1 92.75 435 PHE A O 1
ATOM 3396 N N . THR A 1 436 ? -15.211 -8.586 -15.875 1 91.25 436 THR A N 1
ATOM 3397 C CA . THR A 1 436 ? -15.102 -10.031 -15.711 1 91.25 436 THR A CA 1
ATOM 3398 C C . THR A 1 436 ? -14.977 -10.391 -14.227 1 91.25 436 THR A C 1
ATOM 3400 O O . THR A 1 436 ? -14.266 -9.727 -13.477 1 91.25 436 THR A O 1
ATOM 3403 N N . GLU A 1 437 ? -15.695 -11.453 -13.875 1 91.75 437 GLU A N 1
ATOM 3404 C CA . GLU A 1 437 ? -15.641 -11.898 -12.484 1 91.75 437 GLU A CA 1
ATOM 3405 C C . GLU A 1 437 ? -15.109 -13.328 -12.383 1 91.75 437 GLU A C 1
ATOM 3407 O O . GLU A 1 437 ? -14.977 -13.867 -11.281 1 91.75 437 GLU A O 1
ATOM 3412 N N . ASP A 1 438 ? -14.719 -13.953 -13.453 1 90.94 438 ASP A N 1
ATOM 3413 C CA . ASP A 1 438 ? -14.281 -15.344 -13.453 1 90.94 438 ASP A CA 1
ATOM 3414 C C . ASP A 1 438 ? -12.766 -15.438 -13.352 1 90.94 438 ASP A C 1
ATOM 3416 O O . ASP A 1 438 ? -12.055 -15.242 -14.336 1 90.94 438 ASP A O 1
ATOM 3420 N N . VAL A 1 439 ? -12.375 -15.891 -12.195 1 92.31 439 VAL A N 1
ATOM 3421 C CA . VAL A 1 439 ? -10.938 -15.977 -11.93 1 92.31 439 VAL A CA 1
ATOM 3422 C C . VAL A 1 439 ? -10.352 -17.188 -12.664 1 92.31 439 VAL A C 1
ATOM 3424 O O . VAL A 1 439 ? -9.25 -17.094 -13.219 1 92.31 439 VAL A O 1
ATOM 3427 N N . SER A 1 440 ? -11.078 -18.266 -12.688 1 89.81 440 SER A N 1
ATOM 3428 C CA . SER A 1 440 ? -10.578 -19.5 -13.305 1 89.81 440 SER A CA 1
ATOM 3429 C C . SER A 1 440 ? -10.344 -19.312 -14.797 1 89.81 440 SER A C 1
ATOM 3431 O O . SER A 1 440 ? -9.344 -19.797 -15.344 1 89.81 440 SER A O 1
ATOM 3433 N N . MET A 1 441 ? -11.219 -18.609 -15.383 1 88.69 441 MET A N 1
ATOM 3434 C CA . MET A 1 441 ? -11.062 -18.344 -16.812 1 88.69 441 MET A CA 1
ATOM 3435 C C . MET A 1 441 ? -9.828 -17.484 -17.062 1 88.69 441 MET A C 1
ATOM 3437 O O . MET A 1 441 ? -9.062 -17.75 -18 1 88.69 441 MET A O 1
ATOM 3441 N N . LEU A 1 442 ? -9.617 -16.5 -16.266 1 92.5 442 LEU A N 1
ATOM 3442 C CA . LEU A 1 442 ? -8.477 -15.602 -16.438 1 92.5 442 LEU A CA 1
ATOM 3443 C C . LEU A 1 442 ? -7.168 -16.344 -16.203 1 92.5 442 LEU A C 1
ATOM 3445 O O . LEU A 1 442 ? -6.199 -16.156 -16.938 1 92.5 442 LEU A O 1
ATOM 3449 N N . VAL A 1 443 ? -7.145 -17.156 -15.172 1 93.69 443 VAL A N 1
ATOM 3450 C CA . VAL A 1 443 ? -5.961 -17.953 -14.867 1 93.69 443 VAL A CA 1
ATOM 3451 C C . VAL A 1 443 ? -5.68 -18.922 -16.016 1 93.69 443 VAL A C 1
ATOM 3453 O O . VAL A 1 443 ? -4.531 -19.094 -16.422 1 93.69 443 VAL A O 1
ATOM 3456 N N . GLY A 1 444 ? -6.73 -19.547 -16.531 1 90.88 444 GLY A N 1
ATOM 3457 C CA . GLY A 1 444 ? -6.59 -20.453 -17.656 1 90.88 444 GLY A CA 1
ATOM 3458 C C . GLY A 1 444 ? -6.043 -19.781 -18.891 1 90.88 444 GLY A C 1
ATOM 3459 O O . GLY A 1 444 ? -5.148 -20.328 -19.547 1 90.88 444 GLY A O 1
ATOM 3460 N N . PHE A 1 445 ? -6.5 -18.625 -19.125 1 90.62 445 PHE A N 1
ATOM 3461 C CA . PHE A 1 445 ? -6.062 -17.875 -20.297 1 90.62 445 PHE A CA 1
ATOM 3462 C C . PHE A 1 445 ? -4.621 -17.406 -20.125 1 90.62 445 PHE A C 1
ATOM 3464 O O . PHE A 1 445 ? -3.822 -17.5 -21.062 1 90.62 445 PHE A O 1
ATOM 3471 N N . THR A 1 446 ? -4.316 -16.875 -19 1 93.69 446 THR A N 1
ATOM 3472 C CA . THR A 1 446 ? -2.975 -16.359 -18.734 1 93.69 446 THR A CA 1
ATOM 3473 C C . THR A 1 446 ? -1.944 -17.484 -18.797 1 93.69 446 THR A C 1
ATOM 3475 O O . THR A 1 446 ? -0.859 -17.312 -19.359 1 93.69 446 THR A O 1
ATOM 3478 N N . GLY A 1 447 ? -2.285 -18.656 -18.297 1 93.5 447 GLY A N 1
ATOM 3479 C CA . GLY A 1 447 ? -1.39 -19.797 -18.328 1 93.5 447 GLY A CA 1
ATOM 3480 C C . GLY A 1 447 ? -1.243 -20.406 -19.719 1 93.5 447 GLY A C 1
ATOM 3481 O O . GLY A 1 447 ? -0.137 -20.766 -20.125 1 93.5 447 GLY A O 1
ATOM 3482 N N . ALA A 1 448 ? -2.252 -20.391 -20.484 1 91.44 448 ALA A N 1
ATOM 3483 C CA . ALA A 1 448 ? -2.299 -21.109 -21.75 1 91.44 448 ALA A CA 1
ATOM 3484 C C . ALA A 1 448 ? -1.501 -20.375 -22.828 1 91.44 448 ALA A C 1
ATOM 3486 O O . ALA A 1 448 ? -0.971 -20.984 -23.75 1 91.44 448 ALA A O 1
ATOM 3487 N N . TYR A 1 449 ? -1.377 -19.125 -22.672 1 92.5 449 TYR A N 1
ATOM 3488 C CA . TYR A 1 449 ? -0.7 -18.375 -23.719 1 92.5 449 TYR A CA 1
ATOM 3489 C C . TYR A 1 449 ? 0.603 -17.766 -23.219 1 92.5 449 TYR A C 1
ATOM 3491 O O . TYR A 1 449 ? 1.653 -18.406 -23.25 1 92.5 449 TYR A O 1
ATOM 3499 N N . ALA A 1 450 ? 0.482 -16.734 -22.5 1 92.94 450 ALA A N 1
ATOM 3500 C CA . ALA A 1 450 ? 1.698 -16.062 -22.047 1 92.94 450 ALA A CA 1
ATOM 3501 C C . ALA A 1 450 ? 2.453 -16.938 -21.031 1 92.94 450 ALA A C 1
ATOM 3503 O O . ALA A 1 450 ? 3.686 -16.953 -21.031 1 92.94 450 ALA A O 1
ATOM 3504 N N . GLY A 1 451 ? 1.739 -17.609 -20.25 1 94.75 451 GLY A N 1
ATOM 3505 C CA . GLY A 1 451 ? 2.383 -18.5 -19.297 1 94.75 451 GLY A CA 1
ATOM 3506 C C . GLY A 1 451 ? 3.139 -19.625 -19.953 1 94.75 451 GLY A C 1
ATOM 3507 O O . GLY A 1 451 ? 4.262 -19.953 -19.547 1 94.75 451 GLY A O 1
ATOM 3508 N N . LEU A 1 452 ? 2.533 -20.172 -20.938 1 95.44 452 LEU A N 1
ATOM 3509 C CA . LEU A 1 452 ? 3.188 -21.234 -21.703 1 95.44 452 LEU A CA 1
ATOM 3510 C C . LEU A 1 452 ? 4.453 -20.719 -22.375 1 95.44 452 LEU A C 1
ATOM 3512 O O . LEU A 1 452 ? 5.465 -21.406 -22.422 1 95.44 452 LEU A O 1
ATOM 3516 N N . GLY A 1 453 ? 4.395 -19.516 -22.844 1 94.75 453 GLY A N 1
ATOM 3517 C CA . GLY A 1 453 ? 5.57 -18.906 -23.453 1 94.75 453 GLY A CA 1
ATOM 3518 C C . GLY A 1 453 ? 6.734 -18.766 -22.484 1 94.75 453 GLY A C 1
ATOM 3519 O O . GLY A 1 453 ? 7.852 -19.188 -22.797 1 94.75 453 GLY A O 1
ATOM 3520 N N . ILE A 1 454 ? 6.457 -18.328 -21.344 1 94.31 454 ILE A N 1
ATOM 3521 C CA . ILE A 1 454 ? 7.5 -18.047 -20.375 1 94.31 454 ILE A CA 1
ATOM 3522 C C . ILE A 1 454 ? 8 -19.359 -19.766 1 94.31 454 ILE A C 1
ATOM 3524 O O . ILE A 1 454 ? 9.188 -19.5 -19.469 1 94.31 454 ILE A O 1
ATOM 3528 N N . GLN A 1 455 ? 7.125 -20.266 -19.578 1 95.62 455 GLN A N 1
ATOM 3529 C CA . GLN A 1 455 ? 7.465 -21.469 -18.828 1 95.62 455 GLN A CA 1
ATOM 3530 C C . GLN A 1 455 ? 8.055 -22.547 -19.75 1 95.62 455 GLN A C 1
ATOM 3532 O O . GLN A 1 455 ? 8.906 -23.328 -19.328 1 95.62 455 GLN A O 1
ATOM 3537 N N . TRP A 1 456 ? 7.605 -22.656 -21.031 1 96.12 456 TRP A N 1
ATOM 3538 C CA . TRP A 1 456 ? 8.031 -23.734 -21.906 1 96.12 456 TRP A CA 1
ATOM 3539 C C . TRP A 1 456 ? 8.891 -23.219 -23.047 1 96.12 456 TRP A C 1
ATOM 3541 O O . TRP A 1 456 ? 10.047 -23.625 -23.203 1 96.12 456 TRP A O 1
ATOM 3551 N N . VAL A 1 457 ? 8.484 -22.234 -23.688 1 95.56 457 VAL A N 1
ATOM 3552 C CA . VAL A 1 457 ? 9.117 -21.781 -24.938 1 95.56 457 VAL A CA 1
ATOM 3553 C C . VAL A 1 457 ? 10.422 -21.062 -24.625 1 95.56 457 VAL A C 1
ATOM 3555 O O . VAL A 1 457 ? 11.469 -21.375 -25.188 1 95.56 457 VAL A O 1
ATOM 3558 N N . VAL A 1 458 ? 10.391 -20.125 -23.719 1 95.5 458 VAL A N 1
ATOM 3559 C CA . VAL A 1 458 ? 11.539 -19.281 -23.438 1 95.5 458 VAL A CA 1
ATOM 3560 C C . VAL A 1 458 ? 12.695 -20.141 -22.906 1 95.5 458 VAL A C 1
ATOM 3562 O O . VAL A 1 458 ? 13.805 -20.078 -23.438 1 95.5 458 VAL A O 1
ATOM 3565 N N . PRO A 1 459 ? 12.461 -20.969 -21.953 1 95.62 459 PRO A N 1
ATOM 3566 C CA . PRO A 1 459 ? 13.578 -21.797 -21.5 1 95.62 459 PRO A CA 1
ATOM 3567 C C . PRO A 1 459 ? 14.133 -22.703 -22.594 1 95.62 459 PRO A C 1
ATOM 3569 O O . PRO A 1 459 ? 15.352 -22.906 -22.688 1 95.62 459 PRO A O 1
ATOM 3572 N N . ALA A 1 460 ? 13.305 -23.266 -23.391 1 95.94 460 ALA A N 1
ATOM 3573 C CA . ALA A 1 460 ? 13.75 -24.125 -24.484 1 95.94 460 ALA A CA 1
ATOM 3574 C C . ALA A 1 460 ? 14.57 -23.328 -25.516 1 95.94 460 ALA A C 1
ATOM 3576 O O . ALA A 1 460 ? 15.594 -23.812 -25.984 1 95.94 460 ALA A O 1
ATOM 3577 N N . CYS A 1 461 ? 14.141 -22.156 -25.812 1 95.56 461 CYS A N 1
ATOM 3578 C CA . CYS A 1 461 ? 14.875 -21.328 -26.75 1 95.56 461 CYS A CA 1
ATOM 3579 C C . CYS A 1 461 ? 16.203 -20.875 -26.141 1 95.56 461 CYS A C 1
ATOM 3581 O O . CYS A 1 461 ? 17.203 -20.75 -26.859 1 95.56 461 CYS A O 1
ATOM 3583 N N . LEU A 1 462 ? 16.188 -20.578 -24.891 1 95.31 462 LEU A N 1
ATOM 3584 C CA . LEU A 1 462 ? 17.422 -20.141 -24.234 1 95.31 462 LEU A CA 1
ATOM 3585 C C . LEU A 1 462 ? 18.484 -21.234 -24.312 1 95.31 462 LEU A C 1
ATOM 3587 O O . LEU A 1 462 ? 19.625 -20.969 -24.688 1 95.31 462 LEU A O 1
ATOM 3591 N N . VAL A 1 463 ? 18.156 -22.453 -24 1 95.38 463 VAL A N 1
ATOM 3592 C CA . VAL A 1 463 ? 19.109 -23.547 -24 1 95.38 463 VAL A CA 1
ATOM 3593 C C . VAL A 1 463 ? 19.547 -23.875 -25.422 1 95.38 463 VAL A C 1
ATOM 3595 O O . VAL A 1 463 ? 20.703 -24.219 -25.672 1 95.38 463 VAL A O 1
ATOM 3598 N N . TYR A 1 464 ? 18.562 -23.781 -26.297 1 94.88 464 TYR A N 1
ATOM 3599 C CA . TYR A 1 464 ? 18.906 -24.016 -27.703 1 94.88 464 TYR A CA 1
ATOM 3600 C C . TYR A 1 464 ? 19.969 -23.031 -28.172 1 94.88 464 TYR A C 1
ATOM 3602 O O . TYR A 1 464 ? 20.969 -23.422 -28.781 1 94.88 464 TYR A O 1
ATOM 3610 N N . CYS A 1 465 ? 19.766 -21.766 -27.953 1 94.75 465 CYS A N 1
ATOM 3611 C CA . CYS A 1 465 ? 20.719 -20.734 -28.344 1 94.75 465 CYS A CA 1
ATOM 3612 C C . CYS A 1 465 ? 22.031 -20.875 -27.578 1 94.75 465 CYS A C 1
ATOM 3614 O O . CYS A 1 465 ? 23.094 -20.625 -28.125 1 94.75 465 CYS A O 1
ATOM 3616 N N . LEU A 1 466 ? 21.953 -21.219 -26.375 1 94.06 466 LEU A N 1
ATOM 3617 C CA . LEU A 1 466 ? 23.156 -21.391 -25.547 1 94.06 466 LEU A CA 1
ATOM 3618 C C . LEU A 1 466 ? 24.031 -22.516 -26.094 1 94.06 466 LEU A C 1
ATOM 3620 O O . LEU A 1 466 ? 25.234 -22.344 -26.281 1 94.06 466 LEU A O 1
ATOM 3624 N N . ARG A 1 467 ? 23.453 -23.656 -26.312 1 92.44 467 ARG A N 1
ATOM 3625 C CA . ARG A 1 467 ? 24.219 -24.797 -26.812 1 92.44 467 ARG A CA 1
ATOM 3626 C C . ARG A 1 467 ? 24.828 -24.5 -28.172 1 92.44 467 ARG A C 1
ATOM 3628 O O . ARG A 1 467 ? 25.953 -24.891 -28.469 1 92.44 467 ARG A O 1
ATOM 3635 N N . ARG A 1 468 ? 24.094 -23.797 -28.938 1 91.75 468 ARG A N 1
ATOM 3636 C CA . ARG A 1 468 ? 24.609 -23.391 -30.234 1 91.75 468 ARG A CA 1
ATOM 3637 C C . ARG A 1 468 ? 25.781 -22.438 -30.094 1 91.75 468 ARG A C 1
ATOM 3639 O O . ARG A 1 468 ? 26.797 -22.562 -30.797 1 91.75 468 ARG A O 1
ATOM 3646 N N . GLN A 1 469 ? 25.656 -21.516 -29.25 1 90.94 469 GLN A N 1
ATOM 3647 C CA . GLN A 1 469 ? 26.719 -20.547 -29.047 1 90.94 469 GLN A CA 1
ATOM 3648 C C . GLN A 1 469 ? 27.953 -21.203 -28.438 1 90.94 469 GLN A C 1
ATOM 3650 O O . GLN A 1 469 ? 29.078 -20.844 -28.766 1 90.94 469 GLN A O 1
ATOM 3655 N N . LEU A 1 470 ? 27.719 -22.078 -27.516 1 88.31 470 LEU A N 1
ATOM 3656 C CA . LEU A 1 470 ? 28.844 -22.797 -26.906 1 88.31 470 LEU A CA 1
ATOM 3657 C C . LEU A 1 470 ? 29.562 -23.656 -27.938 1 88.31 470 LEU A C 1
ATOM 3659 O O . LEU A 1 470 ? 30.797 -23.734 -27.938 1 88.31 470 LEU A O 1
ATOM 3663 N N . GLU A 1 471 ? 28.812 -24.219 -28.797 1 87.31 471 GLU A N 1
ATOM 3664 C CA . GLU A 1 471 ? 29.406 -25.031 -29.844 1 87.31 471 GLU A CA 1
ATOM 3665 C C . GLU A 1 471 ? 30.203 -24.156 -30.828 1 87.31 471 GLU A C 1
ATOM 3667 O O . GLU A 1 471 ? 31.266 -24.578 -31.312 1 87.31 471 GLU A O 1
ATOM 3672 N N . GLN A 1 472 ? 29.672 -23.047 -31.094 1 87.5 472 GLN A N 1
ATOM 3673 C CA . GLN A 1 472 ? 30.359 -22.125 -31.984 1 87.5 472 GLN A CA 1
ATOM 3674 C C . GLN A 1 472 ? 31.672 -21.641 -31.359 1 87.5 472 GLN A C 1
ATOM 3676 O O . GLN A 1 472 ? 32.688 -21.516 -32.062 1 87.5 472 GLN A O 1
ATOM 3681 N N . GLU A 1 473 ? 31.625 -21.359 -30.172 1 83.06 473 GLU A N 1
ATOM 3682 C CA . GLU A 1 473 ? 32.812 -20.906 -29.484 1 83.06 473 GLU A CA 1
ATOM 3683 C C . GLU A 1 473 ? 33.875 -22.016 -29.359 1 83.06 473 GLU A C 1
ATOM 3685 O O . GLU A 1 473 ? 35.062 -21.75 -29.438 1 83.06 473 GLU A O 1
ATOM 3690 N N . ARG A 1 474 ? 33.375 -23.172 -29.141 1 81.06 474 ARG A N 1
ATOM 3691 C CA . ARG A 1 474 ? 34.281 -24.328 -29.078 1 81.06 474 ARG A CA 1
ATOM 3692 C C . ARG A 1 474 ? 34.938 -24.594 -30.422 1 81.06 474 ARG A C 1
ATOM 3694 O O . ARG A 1 474 ? 36.094 -24.984 -30.469 1 81.06 474 ARG A O 1
ATOM 3701 N N . SER A 1 475 ? 34.219 -24.359 -31.422 1 81.81 475 SER A N 1
ATOM 3702 C CA . SER A 1 475 ? 34.75 -24.594 -32.781 1 81.81 475 SER A CA 1
ATOM 3703 C C . SER A 1 475 ? 35.75 -23.516 -33.156 1 81.81 475 SER A C 1
ATOM 3705 O O . SER A 1 475 ? 36.625 -23.75 -34 1 81.81 475 SER A O 1
ATOM 3707 N N . ARG A 1 476 ? 35.594 -22.359 -32.625 1 75.56 476 ARG A N 1
ATOM 3708 C CA . ARG A 1 476 ? 36.5 -21.266 -32.938 1 75.56 476 ARG A CA 1
ATOM 3709 C C . ARG A 1 476 ? 37.812 -21.438 -32.219 1 75.56 476 ARG A C 1
ATOM 3711 O O . ARG A 1 476 ? 38.875 -21.047 -32.75 1 75.56 476 ARG A O 1
ATOM 3718 N N . SER A 1 477 ? 37.812 -21.938 -31.141 1 70.75 477 SER A N 1
ATOM 3719 C CA . SER A 1 477 ? 39.062 -22.156 -30.422 1 70.75 477 SER A CA 1
ATOM 3720 C C . SER A 1 477 ? 39.219 -23.625 -30.031 1 70.75 477 SER A C 1
ATOM 3722 O O . SER A 1 477 ? 39.094 -23.984 -28.875 1 70.75 477 SER A O 1
ATOM 3724 N N . PRO A 1 478 ? 39.531 -24.484 -31.062 1 61.34 478 PRO A N 1
ATOM 3725 C CA . PRO A 1 478 ? 39.594 -25.922 -30.781 1 61.34 478 PRO A CA 1
ATOM 3726 C C . PRO A 1 478 ? 40.781 -26.281 -29.875 1 61.34 478 PRO A C 1
ATOM 3728 O O . PRO A 1 478 ? 40.75 -27.297 -29.188 1 61.34 478 PRO A O 1
ATOM 3731 N N . THR A 1 479 ? 41.844 -25.547 -29.922 1 58.09 479 THR A N 1
ATOM 3732 C CA . THR A 1 479 ? 43.062 -25.875 -29.234 1 58.09 479 THR A CA 1
ATOM 3733 C C . THR A 1 479 ? 42.969 -25.578 -27.75 1 58.09 479 THR A C 1
ATOM 3735 O O . THR A 1 479 ? 43.812 -25.984 -26.953 1 58.09 479 THR A O 1
ATOM 3738 N N . ASP A 1 480 ? 41.906 -24.859 -27.391 1 54.75 480 ASP A N 1
ATOM 3739 C CA . ASP A 1 480 ? 41.812 -24.5 -25.984 1 54.75 480 ASP A CA 1
ATOM 3740 C C . ASP A 1 480 ? 41 -25.516 -25.203 1 54.75 480 ASP A C 1
ATOM 3742 O O . ASP A 1 480 ? 39.781 -25.625 -25.375 1 54.75 480 ASP A O 1
ATOM 3746 N N . LEU A 1 481 ? 41.688 -26.609 -24.719 1 52.06 481 LEU A N 1
ATOM 3747 C CA . LEU A 1 481 ? 41.156 -27.734 -23.969 1 52.06 481 LEU A CA 1
ATOM 3748 C C . LEU A 1 481 ? 40.094 -27.25 -22.969 1 52.06 481 LEU A C 1
ATOM 3750 O O . LEU A 1 481 ? 39.156 -27.984 -22.656 1 52.06 481 LEU A O 1
ATOM 3754 N N . LYS A 1 482 ? 40.25 -26.078 -22.5 1 54.16 482 LYS A N 1
ATOM 3755 C CA . LYS A 1 482 ? 39.406 -25.562 -21.406 1 54.16 482 LYS A CA 1
ATOM 3756 C C . LYS A 1 482 ? 38.031 -25.172 -21.875 1 54.16 482 LYS A C 1
ATOM 3758 O O . LYS A 1 482 ? 37.094 -25.078 -21.078 1 54.16 482 LYS A O 1
ATOM 3763 N N . THR A 1 483 ? 37.969 -25.031 -23.25 1 55.53 483 THR A N 1
ATOM 3764 C CA . THR A 1 483 ? 36.688 -24.719 -23.844 1 55.53 483 THR A CA 1
ATOM 3765 C C . THR A 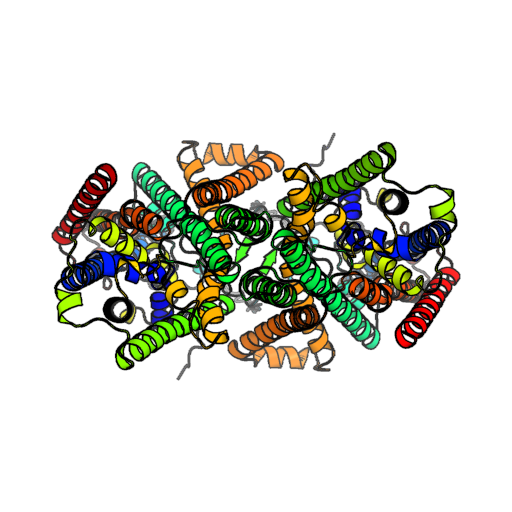1 483 ? 35.812 -25.969 -23.906 1 55.53 483 THR A C 1
ATOM 3767 O O . THR A 1 483 ? 34.594 -25.875 -24.125 1 55.53 483 THR A O 1
ATOM 3770 N N . HIS A 1 484 ? 36.438 -27.141 -23.625 1 57.34 484 HIS A N 1
ATOM 3771 C CA . HIS A 1 484 ? 35.688 -28.375 -23.734 1 57.34 484 HIS A CA 1
ATOM 3772 C C . HIS A 1 484 ? 35.125 -28.797 -22.391 1 57.34 484 HIS A C 1
ATOM 3774 O O . HIS A 1 484 ? 34.594 -29.906 -22.25 1 57.34 484 HIS A O 1
ATOM 3780 N N . ALA A 1 485 ? 35.094 -27.844 -21.391 1 66.69 485 ALA A N 1
ATOM 3781 C CA . ALA A 1 485 ? 34.562 -28.188 -20.078 1 66.69 485 ALA A CA 1
ATOM 3782 C C . ALA A 1 485 ? 33.031 -28.344 -20.141 1 66.69 485 ALA A C 1
ATOM 3784 O O . ALA A 1 485 ? 32.344 -27.594 -20.844 1 66.69 485 ALA A O 1
ATOM 3785 N N . THR A 1 486 ? 32.656 -29.531 -19.688 1 79.06 486 THR A N 1
ATOM 3786 C CA . THR A 1 486 ? 31.234 -29.828 -19.656 1 79.06 486 THR A CA 1
ATOM 3787 C C . THR A 1 486 ? 30.531 -29.078 -18.531 1 79.06 486 THR A C 1
ATOM 3789 O O . THR A 1 486 ? 31.141 -28.797 -17.5 1 79.06 486 THR A O 1
ATOM 3792 N N . ASN A 1 487 ? 29.359 -28.562 -18.828 1 84.69 487 ASN A N 1
ATOM 3793 C CA . ASN A 1 487 ? 28.531 -27.859 -17.859 1 84.69 487 ASN A CA 1
ATOM 3794 C C . ASN A 1 487 ? 28.047 -28.812 -16.75 1 84.69 487 ASN A C 1
ATOM 3796 O O . ASN A 1 487 ? 27.234 -29.703 -17.016 1 84.69 487 ASN A O 1
ATOM 3800 N N . PRO A 1 488 ? 28.562 -28.719 -15.617 1 85.19 488 PRO A N 1
ATOM 3801 C CA . PRO A 1 488 ? 28.141 -29.609 -14.531 1 85.19 488 PRO A CA 1
ATOM 3802 C C . PRO A 1 488 ? 26.672 -29.406 -14.156 1 85.19 488 PRO A C 1
ATOM 3804 O O . PRO A 1 488 ? 26.078 -30.281 -13.516 1 85.19 488 PRO A O 1
ATOM 3807 N N . PHE A 1 489 ? 26.109 -28.359 -14.547 1 88.69 489 PHE A N 1
ATOM 3808 C CA . PHE A 1 489 ? 24.734 -28.062 -14.203 1 88.69 489 PHE A CA 1
ATOM 3809 C C . PHE A 1 489 ? 23.812 -28.25 -15.406 1 88.69 489 PHE A C 1
ATOM 3811 O O . PHE A 1 489 ? 22.719 -27.703 -15.453 1 88.69 489 PHE A O 1
ATOM 3818 N N . ALA A 1 490 ? 24.312 -28.984 -16.312 1 90.31 490 ALA A N 1
ATOM 3819 C CA . ALA A 1 490 ? 23.5 -29.281 -17.5 1 90.31 490 ALA A CA 1
ATOM 3820 C C . ALA A 1 490 ? 22.281 -30.125 -17.125 1 90.31 490 ALA A C 1
ATOM 3822 O O . ALA A 1 490 ? 22.344 -30.938 -16.219 1 90.31 490 ALA A O 1
ATOM 3823 N N . SER A 1 491 ? 21.219 -29.844 -17.828 1 92.25 491 SER A N 1
ATOM 3824 C CA . SER A 1 491 ? 19.984 -30.594 -17.625 1 92.25 491 SER A CA 1
ATOM 3825 C C . SER A 1 491 ? 20.188 -32.094 -17.906 1 92.25 491 SER A C 1
ATOM 3827 O O . SER A 1 491 ? 20.969 -32.469 -18.797 1 92.25 491 SER A O 1
ATOM 3829 N N . PRO A 1 492 ? 19.578 -32.938 -17.062 1 90.38 492 PRO A N 1
ATOM 3830 C CA . PRO A 1 492 ? 19.625 -34.375 -17.359 1 90.38 492 PRO A CA 1
ATOM 3831 C C . PRO A 1 492 ? 19 -34.719 -18.703 1 90.38 492 PRO A C 1
ATOM 3833 O O . PRO A 1 492 ? 19.234 -35.812 -19.234 1 90.38 492 PRO A O 1
ATOM 3836 N N . PHE A 1 493 ? 18.266 -33.781 -19.219 1 92.12 493 PHE A N 1
ATOM 3837 C CA . PHE A 1 493 ? 17.625 -33.969 -20.516 1 92.12 493 PHE A CA 1
ATOM 3838 C C . PHE A 1 493 ? 18.438 -33.25 -21.609 1 92.12 493 PHE A C 1
ATOM 3840 O O . PHE A 1 493 ? 17.969 -32.312 -22.234 1 92.12 493 PHE A O 1
ATOM 3847 N N . VAL A 1 494 ? 19.484 -33.812 -21.938 1 88.31 494 VAL A N 1
ATOM 3848 C CA . VAL A 1 494 ? 20.531 -33.188 -22.75 1 88.31 494 VAL A CA 1
ATOM 3849 C C . VAL A 1 494 ? 20.203 -33.344 -24.234 1 88.31 494 VAL A C 1
ATOM 3851 O O . VAL A 1 494 ? 20.531 -32.5 -25.047 1 88.31 494 VAL A O 1
ATOM 3854 N N . HIS A 1 495 ? 19.422 -34.344 -24.562 1 90.38 495 HIS A N 1
ATOM 3855 C CA . HIS A 1 495 ? 19.172 -34.625 -25.969 1 90.38 495 HIS A CA 1
ATOM 3856 C C . HIS A 1 495 ? 18.312 -33.531 -26.594 1 90.38 495 HIS A C 1
ATOM 3858 O O . HIS A 1 495 ? 17.375 -33.031 -25.953 1 90.38 495 HIS A O 1
ATOM 3864 N N . MET A 1 496 ? 18.609 -33.219 -27.812 1 91.75 496 MET A N 1
ATOM 3865 C CA . MET A 1 496 ? 17.875 -32.188 -28.531 1 91.75 496 MET A CA 1
ATOM 3866 C C . MET A 1 496 ? 16.422 -32.562 -28.734 1 91.75 496 MET A C 1
ATOM 3868 O O . MET A 1 496 ? 15.562 -31.719 -28.938 1 91.75 496 MET A O 1
ATOM 3872 N N . GLY A 1 497 ? 16.203 -33.812 -28.734 1 92.56 497 GLY A N 1
ATOM 3873 C CA . GLY A 1 497 ? 14.836 -34.312 -28.875 1 92.56 497 GLY A CA 1
ATOM 3874 C C . GLY A 1 497 ? 13.898 -33.75 -27.812 1 92.56 497 GLY A C 1
ATOM 3875 O O . GLY A 1 497 ? 12.719 -33.5 -28.094 1 92.56 497 GLY A O 1
ATOM 3876 N N . TRP A 1 498 ? 14.43 -33.562 -26.672 1 92.75 498 TRP A N 1
ATOM 3877 C CA . TRP A 1 498 ? 13.609 -33 -25.594 1 92.75 498 TRP A CA 1
ATOM 3878 C C . TRP A 1 498 ? 13.203 -31.562 -25.906 1 92.75 498 TRP A C 1
ATOM 3880 O O . TRP A 1 498 ? 12.086 -31.141 -25.594 1 92.75 498 TRP A O 1
ATOM 3890 N N . LEU A 1 499 ? 14.055 -30.766 -26.453 1 94.94 499 LEU A N 1
ATOM 3891 C CA . LEU A 1 499 ? 13.742 -29.391 -26.812 1 94.94 499 LEU A CA 1
ATOM 3892 C C . LEU A 1 499 ? 12.648 -29.344 -27.875 1 94.94 499 LEU A C 1
ATOM 3894 O O . LEU A 1 499 ? 11.703 -28.562 -27.766 1 94.94 499 LEU A O 1
ATOM 3898 N N . TYR A 1 500 ? 12.766 -30.234 -28.844 1 94.38 500 TYR A N 1
ATOM 3899 C CA . TYR A 1 500 ? 11.773 -30.281 -29.906 1 94.38 500 TYR A CA 1
ATOM 3900 C C . TYR A 1 500 ? 10.438 -30.797 -29.375 1 94.38 500 TYR A C 1
ATOM 3902 O O . TYR A 1 500 ? 9.375 -30.344 -29.812 1 94.38 500 TYR A O 1
ATOM 3910 N N . LEU A 1 501 ? 10.57 -31.672 -28.484 1 93.94 501 LEU A N 1
ATOM 3911 C CA . LEU A 1 501 ? 9.352 -32.219 -27.875 1 93.94 501 LEU A CA 1
ATOM 3912 C C . LEU A 1 501 ? 8.609 -31.109 -27.125 1 93.94 501 LEU A C 1
ATOM 3914 O O . LEU A 1 501 ? 7.383 -31 -27.234 1 93.94 501 LEU A O 1
ATOM 3918 N N . ILE A 1 502 ? 9.336 -30.328 -26.344 1 94.62 502 ILE A N 1
ATOM 3919 C CA . ILE A 1 502 ? 8.719 -29.25 -25.562 1 94.62 502 ILE A CA 1
ATOM 3920 C C . ILE A 1 502 ? 8.125 -28.219 -26.516 1 94.62 502 ILE A C 1
ATOM 3922 O O . ILE A 1 502 ? 7.023 -27.719 -26.281 1 94.62 502 ILE A O 1
ATOM 3926 N N . MET A 1 503 ? 8.742 -27.938 -27.578 1 94.88 503 MET A N 1
ATOM 3927 C CA . MET A 1 503 ? 8.242 -26.969 -28.547 1 94.88 503 MET A CA 1
ATOM 3928 C C . MET A 1 503 ? 7 -27.516 -29.25 1 94.88 503 MET A C 1
ATOM 3930 O O . MET A 1 503 ? 6.043 -26.766 -29.484 1 94.88 503 MET A O 1
ATOM 3934 N N . ALA A 1 504 ? 7.043 -28.766 -29.516 1 93.62 504 ALA A N 1
ATOM 3935 C CA . ALA A 1 504 ? 5.891 -29.391 -30.156 1 93.62 504 ALA A CA 1
ATOM 3936 C C . ALA A 1 504 ? 4.691 -29.438 -29.219 1 93.62 504 ALA A C 1
ATOM 3938 O O . ALA A 1 504 ? 3.562 -29.156 -29.625 1 93.62 504 ALA A O 1
ATOM 3939 N N . LEU A 1 505 ? 5.008 -29.797 -28.016 1 91.12 505 LEU A N 1
ATOM 3940 C CA . LEU A 1 505 ? 3.951 -29.828 -27.016 1 91.12 505 LEU A CA 1
ATOM 3941 C C . LEU A 1 505 ? 3.361 -28.453 -26.797 1 91.12 505 LEU A C 1
ATOM 3943 O O . LEU A 1 505 ? 2.16 -28.312 -26.547 1 91.12 505 LEU A O 1
ATOM 3947 N N . SER A 1 506 ? 4.199 -27.453 -26.828 1 93 506 SER A N 1
ATOM 3948 C CA . SER A 1 506 ? 3.729 -26.078 -26.672 1 93 506 SER A CA 1
ATOM 3949 C C . SER A 1 506 ? 2.803 -25.688 -27.828 1 93 506 SER A C 1
ATOM 3951 O O . SER A 1 506 ? 1.745 -25.094 -27.594 1 93 506 SER A O 1
ATOM 3953 N N . GLY A 1 507 ? 3.16 -25.984 -29.031 1 90.81 507 GLY A N 1
ATOM 3954 C CA . GLY A 1 507 ? 2.307 -25.719 -30.172 1 90.81 507 GLY A CA 1
ATOM 3955 C C . GLY A 1 507 ? 0.979 -26.453 -30.109 1 90.81 507 GLY A C 1
ATOM 3956 O O . GLY A 1 507 ? -0.07 -25.875 -30.406 1 90.81 507 GLY A O 1
ATOM 3957 N N . PHE A 1 508 ? 1.064 -27.641 -29.703 1 87 508 PHE A N 1
ATOM 3958 C CA . PHE A 1 508 ? -0.136 -28.453 -29.578 1 87 508 PHE A CA 1
ATOM 3959 C C . PHE A 1 508 ? -1.062 -27.891 -28.5 1 87 508 PHE A C 1
ATOM 3961 O O . PHE A 1 508 ? -2.277 -27.828 -28.703 1 87 508 PHE A O 1
ATOM 3968 N N . ALA A 1 509 ? -0.504 -27.531 -27.406 1 86.06 509 ALA A N 1
ATOM 3969 C CA . ALA A 1 509 ? -1.294 -27 -26.297 1 86.06 509 ALA A CA 1
ATOM 3970 C C . ALA A 1 509 ? -1.981 -25.688 -26.703 1 86.06 509 ALA A C 1
ATOM 3972 O O . ALA A 1 509 ? -3.16 -25.484 -26.406 1 86.06 509 ALA A O 1
ATOM 3973 N N . VAL A 1 510 ? -1.313 -24.828 -27.422 1 89.06 510 VAL A N 1
ATOM 3974 C CA . VAL A 1 510 ? -1.874 -23.547 -27.844 1 89.06 510 VAL A CA 1
ATOM 3975 C C . VAL A 1 510 ? -3.027 -23.781 -28.812 1 89.06 510 VAL A C 1
ATOM 3977 O O . VAL A 1 510 ? -4.074 -23.141 -28.719 1 89.06 510 VAL A O 1
ATOM 3980 N N . VAL A 1 511 ? -2.896 -24.734 -29.672 1 87.25 511 VAL A N 1
ATOM 3981 C CA . VAL A 1 511 ? -3.92 -25.047 -30.672 1 87.25 511 VAL A CA 1
ATOM 3982 C C . VAL A 1 511 ? -5.141 -25.656 -29.984 1 87.25 511 VAL A C 1
ATOM 3984 O O . VAL A 1 511 ? -6.277 -25.281 -30.281 1 87.25 511 VAL A O 1
ATOM 3987 N N . LEU A 1 512 ? -4.871 -26.547 -29.125 1 81.88 512 LEU A N 1
ATOM 3988 C CA . LEU A 1 512 ? -5.957 -27.203 -28.406 1 81.88 512 LEU A CA 1
ATOM 3989 C C . LEU A 1 512 ? -6.762 -26.203 -27.594 1 81.88 512 LEU A C 1
ATOM 3991 O O . LEU A 1 512 ? -7.992 -26.234 -27.594 1 81.88 512 LEU A O 1
ATOM 3995 N N . ILE A 1 513 ? -6.105 -25.375 -26.938 1 83.5 513 ILE A N 1
ATOM 3996 C CA . ILE A 1 513 ? -6.762 -24.391 -26.078 1 83.5 513 ILE A CA 1
ATOM 3997 C C . ILE A 1 513 ? -7.531 -23.391 -26.938 1 83.5 513 ILE A C 1
ATOM 3999 O O . ILE A 1 513 ? -8.656 -23.016 -26.609 1 83.5 513 ILE A O 1
ATOM 4003 N N . THR A 1 514 ? -6.984 -22.953 -28.047 1 85.25 514 THR A N 1
ATOM 4004 C CA . THR A 1 514 ? -7.633 -21.984 -28.922 1 85.25 514 THR A CA 1
ATOM 4005 C C . THR A 1 514 ? -8.883 -22.578 -29.562 1 85.25 514 THR A C 1
ATOM 4007 O O . THR A 1 514 ? -9.906 -21.906 -29.688 1 85.25 514 THR A O 1
ATOM 4010 N N . ILE A 1 515 ? -8.859 -23.828 -29.906 1 82.38 515 ILE A N 1
ATOM 4011 C CA . ILE A 1 515 ? -10.008 -24.5 -30.5 1 82.38 515 ILE A CA 1
ATOM 4012 C C . ILE A 1 515 ? -11.117 -24.656 -29.469 1 82.38 515 ILE A C 1
ATOM 4014 O O . ILE A 1 515 ? -12.297 -24.422 -29.766 1 82.38 515 ILE A O 1
ATOM 4018 N N . THR A 1 516 ? -10.758 -24.953 -28.312 1 77.88 516 THR A N 1
ATOM 4019 C CA . THR A 1 516 ? -11.75 -25.188 -27.266 1 77.88 516 THR A CA 1
ATOM 4020 C C . THR A 1 516 ? -12.375 -23.859 -26.828 1 77.88 516 THR A C 1
ATOM 4022 O O . THR A 1 516 ? -13.57 -23.797 -26.547 1 77.88 516 THR A O 1
ATOM 4025 N N . HIS A 1 517 ? -11.578 -22.797 -26.672 1 72.88 517 HIS A N 1
ATOM 4026 C CA . HIS A 1 517 ? -12.117 -21.5 -26.281 1 72.88 517 HIS A CA 1
ATOM 4027 C C . HIS A 1 517 ? -12.945 -20.875 -27.406 1 72.88 517 HIS A C 1
ATOM 4029 O O . HIS A 1 517 ? -13.898 -20.141 -27.141 1 72.88 517 HIS A O 1
ATOM 4035 N N . GLY A 1 518 ? -12.461 -20.969 -28.641 1 61.62 518 GLY A N 1
ATOM 4036 C CA . GLY A 1 518 ? -13.227 -20.484 -29.781 1 61.62 518 GLY A CA 1
ATOM 4037 C C . GLY A 1 518 ? -14.531 -21.234 -29.984 1 61.62 518 GLY A C 1
ATOM 4038 O O . GLY A 1 518 ? -15.508 -20.672 -30.484 1 61.62 518 GLY A O 1
ATOM 4039 N N . LEU A 1 519 ? -14.523 -22.406 -29.562 1 51.31 519 LEU A N 1
ATOM 4040 C CA . LEU A 1 519 ? -15.734 -23.203 -29.734 1 51.31 519 LEU A CA 1
ATOM 4041 C C . LEU A 1 519 ? -16.734 -22.922 -28.609 1 51.31 519 LEU A C 1
ATOM 4043 O O . LEU A 1 519 ? -17.906 -23.297 -28.703 1 51.31 519 LEU A O 1
ATOM 4047 N N . HIS A 1 520 ? -16.328 -22.344 -27.5 1 50.5 520 HIS A N 1
ATOM 4048 C CA . HIS A 1 520 ? -17.312 -21.984 -26.5 1 50.5 520 HIS A CA 1
ATOM 4049 C C . HIS A 1 520 ? -17.547 -20.469 -26.484 1 50.5 520 HIS A C 1
ATOM 4051 O O . HIS A 1 520 ? -16.609 -19.688 -26.641 1 50.5 520 HIS A O 1
ATOM 4057 N N . MET B 1 1 ? 23.859 35.625 -20.797 1 17.2 1 MET B N 1
ATOM 4058 C CA . MET B 1 1 ? 22.859 35.594 -19.719 1 17.2 1 MET B CA 1
ATOM 4059 C C . MET B 1 1 ? 22.594 34.188 -19.25 1 17.2 1 MET B C 1
ATOM 4061 O O . MET B 1 1 ? 22.156 33.344 -20.031 1 17.2 1 MET B O 1
ATOM 4065 N N . ALA B 1 2 ? 23.406 33.625 -18.406 1 19.45 2 ALA B N 1
ATOM 4066 C CA . ALA B 1 2 ? 23.781 32.281 -18.016 1 19.45 2 ALA B CA 1
ATOM 4067 C C . ALA B 1 2 ? 22.609 31.578 -17.328 1 19.45 2 ALA B C 1
ATOM 4069 O O . ALA B 1 2 ? 22.203 31.969 -16.219 1 19.45 2 ALA B O 1
ATOM 4070 N N . GLY B 1 3 ? 21.516 31.406 -18.016 1 21.91 3 GLY B N 1
ATOM 4071 C CA . GLY B 1 3 ? 20.25 30.812 -17.641 1 21.91 3 GLY B CA 1
ATOM 4072 C C . GLY B 1 3 ? 20.406 29.516 -16.859 1 21.91 3 GLY B C 1
ATOM 4073 O O . GLY B 1 3 ? 20.859 28.516 -17.391 1 21.91 3 GLY B O 1
ATOM 4074 N N . GLY B 1 4 ? 21 29.641 -15.688 1 25.33 4 GLY B N 1
ATOM 4075 C CA . GLY B 1 4 ? 21.406 28.609 -14.742 1 25.33 4 GLY B CA 1
ATOM 4076 C C . GLY B 1 4 ? 20.359 27.516 -14.586 1 25.33 4 GLY B C 1
ATOM 4077 O O . GLY B 1 4 ? 19.156 27.797 -14.5 1 25.33 4 GLY B O 1
ATOM 4078 N N . GLY B 1 5 ? 20.484 26.5 -15.273 1 28.31 5 GLY B N 1
ATOM 4079 C CA . GLY B 1 5 ? 19.672 25.297 -15.312 1 28.31 5 GLY B CA 1
ATOM 4080 C C . GLY B 1 5 ? 19.219 24.844 -13.93 1 28.31 5 GLY B C 1
ATOM 4081 O O . GLY B 1 5 ? 19.906 25.078 -12.938 1 28.31 5 GLY B O 1
ATOM 4082 N N . PRO B 1 6 ? 17.859 25.031 -13.516 1 33.12 6 PRO B N 1
ATOM 4083 C CA . PRO B 1 6 ? 17.344 24.688 -12.188 1 33.12 6 PRO B CA 1
ATOM 4084 C C . PRO B 1 6 ? 17.969 23.422 -11.609 1 33.12 6 PRO B C 1
ATOM 4086 O O . PRO B 1 6 ? 18.141 22.438 -12.32 1 33.12 6 PRO B O 1
ATOM 4089 N N . THR B 1 7 ? 18.906 23.391 -10.883 1 36.62 7 THR B N 1
ATOM 4090 C CA . THR B 1 7 ? 19.531 22.297 -10.141 1 36.62 7 THR B CA 1
ATOM 4091 C C . THR B 1 7 ? 18.469 21.359 -9.57 1 36.62 7 THR B C 1
ATOM 4093 O O . THR B 1 7 ? 17.391 21.812 -9.164 1 36.62 7 THR B O 1
ATOM 4096 N N . SER B 1 8 ? 18.25 20.031 -9.875 1 45.12 8 SER B N 1
ATOM 4097 C CA . SER B 1 8 ? 17.344 18.891 -9.867 1 45.12 8 SER B CA 1
ATOM 4098 C C . SER B 1 8 ? 16.562 18.812 -8.562 1 45.12 8 SER B C 1
ATOM 4100 O O . SER B 1 8 ? 15.445 18.266 -8.523 1 45.12 8 SER B O 1
ATOM 4102 N N . GLY B 1 9 ? 16.891 19.594 -7.375 1 59.59 9 GLY B N 1
ATOM 4103 C CA . GLY B 1 9 ? 16.219 19.5 -6.082 1 59.59 9 GLY B CA 1
ATOM 4104 C C . GLY B 1 9 ? 15.547 20.797 -5.668 1 59.59 9 GLY B C 1
ATOM 4105 O O . GLY B 1 9 ? 14.867 20.844 -4.645 1 59.59 9 GLY B O 1
ATOM 4106 N N . SER B 1 10 ? 15.578 21.781 -6.391 1 71.94 10 SER B N 1
ATOM 4107 C CA . SER B 1 10 ? 15.039 23.078 -5.973 1 71.94 10 SER B CA 1
ATOM 4108 C C . SER B 1 10 ? 13.766 23.422 -6.742 1 71.94 10 SER B C 1
ATOM 4110 O O . SER B 1 10 ? 13.547 22.906 -7.844 1 71.94 10 SER B O 1
ATOM 4112 N N . TYR B 1 11 ? 12.758 24.094 -6.055 1 79.56 11 TYR B N 1
ATOM 4113 C CA . TYR B 1 11 ? 11.531 24.531 -6.711 1 79.56 11 TYR B CA 1
ATOM 4114 C C . TYR B 1 11 ? 11.266 26 -6.434 1 79.56 11 TYR B C 1
ATOM 4116 O O . TYR B 1 11 ? 11.844 26.578 -5.516 1 79.56 11 TYR B O 1
ATOM 4124 N N . SER B 1 12 ? 10.414 26.609 -7.27 1 86.5 12 SER B N 1
ATOM 4125 C CA . SER B 1 12 ? 10.055 28.031 -7.195 1 86.5 12 SER B CA 1
ATOM 4126 C C . SER B 1 12 ? 9.242 28.328 -5.934 1 86.5 12 SER B C 1
ATOM 4128 O O . SER B 1 12 ? 8.695 27.406 -5.316 1 86.5 12 SER B O 1
ATOM 4130 N N . PRO B 1 13 ? 9.156 29.609 -5.5 1 90.25 13 PRO B N 1
ATOM 4131 C CA . PRO B 1 13 ? 8.352 29.984 -4.336 1 90.25 13 PRO B CA 1
ATOM 4132 C C . PRO B 1 13 ? 6.867 29.656 -4.512 1 90.25 13 PRO B C 1
ATOM 4134 O O . PRO B 1 13 ? 6.191 29.312 -3.539 1 90.25 13 PRO B O 1
ATOM 4137 N N . LEU B 1 14 ? 6.379 29.75 -5.703 1 88.62 14 LEU B N 1
ATOM 4138 C CA . LEU B 1 14 ? 4.984 29.391 -5.945 1 88.62 14 LEU B CA 1
ATOM 4139 C C . LEU B 1 14 ? 4.75 27.906 -5.691 1 88.62 14 LEU B C 1
ATOM 4141 O O . LEU B 1 14 ? 3.738 27.531 -5.098 1 88.62 14 LEU B O 1
ATOM 4145 N N . THR B 1 15 ? 5.723 27.156 -6.102 1 83.31 15 THR B N 1
ATOM 4146 C CA . THR B 1 15 ? 5.633 25.719 -5.844 1 83.31 15 THR B CA 1
ATOM 4147 C C . THR B 1 15 ? 5.754 25.438 -4.352 1 83.31 15 THR B C 1
ATOM 4149 O O . THR B 1 15 ? 5.078 24.547 -3.83 1 83.31 15 THR B O 1
ATOM 4152 N N . GLY B 1 16 ? 6.586 26.203 -3.74 1 85.88 16 GLY B N 1
ATOM 4153 C CA . GLY B 1 16 ? 6.688 26.078 -2.297 1 85.88 16 GLY B CA 1
ATOM 4154 C C . GLY B 1 16 ? 5.391 26.406 -1.577 1 85.88 16 GLY B C 1
ATOM 4155 O O . GLY B 1 16 ? 5.012 25.719 -0.628 1 85.88 16 GLY B O 1
ATOM 4156 N N . PHE B 1 17 ? 4.723 27.406 -2.129 1 89.81 17 PHE B N 1
ATOM 4157 C CA . PHE B 1 17 ? 3.428 27.797 -1.584 1 89.81 17 PHE B CA 1
ATOM 4158 C C . PHE B 1 17 ? 2.426 26.656 -1.716 1 89.81 17 PHE B C 1
ATOM 4160 O O . PHE B 1 17 ? 1.713 26.328 -0.762 1 89.81 17 PHE B O 1
ATOM 4167 N N . ILE B 1 18 ? 2.402 26.016 -2.781 1 83.62 18 ILE B N 1
ATOM 4168 C CA . ILE B 1 18 ? 1.452 24.938 -3.049 1 83.62 18 ILE B CA 1
ATOM 4169 C C . ILE B 1 18 ? 1.762 23.75 -2.152 1 83.62 18 ILE B C 1
ATOM 4171 O O . ILE B 1 18 ? 0.851 23.125 -1.604 1 83.62 18 ILE B O 1
ATOM 4175 N N . PHE B 1 19 ? 2.965 23.516 -1.945 1 82.75 19 PHE B N 1
ATOM 4176 C CA . PHE B 1 19 ? 3.354 22.375 -1.125 1 82.75 19 PHE B CA 1
ATOM 4177 C C . PHE B 1 19 ? 2.98 22.609 0.334 1 82.75 19 PHE B C 1
ATOM 4179 O O . PHE B 1 19 ? 2.457 21.703 0.996 1 82.75 19 PHE B O 1
ATOM 4186 N N . ILE B 1 20 ? 3.217 23.812 0.778 1 88.12 20 ILE B N 1
ATOM 4187 C CA . ILE B 1 20 ? 2.9 24.125 2.168 1 88.12 20 ILE B CA 1
ATOM 4188 C C . ILE B 1 20 ? 1.386 24.141 2.363 1 88.12 20 ILE B C 1
ATOM 4190 O O . ILE B 1 20 ? 0.877 23.625 3.363 1 88.12 20 ILE B O 1
ATOM 4194 N N . PHE B 1 21 ? 0.723 24.672 1.389 1 88.88 21 PHE B N 1
ATOM 4195 C CA . PHE B 1 21 ? -0.735 24.688 1.424 1 88.88 21 PHE B CA 1
ATOM 4196 C C . PHE B 1 21 ? -1.288 23.266 1.49 1 88.88 21 PHE B C 1
ATOM 4198 O O . PHE B 1 21 ? -2.146 22.969 2.324 1 88.88 21 PHE B O 1
ATOM 4205 N N . ASN B 1 22 ? -0.736 22.422 0.741 1 83.56 22 ASN B N 1
ATOM 4206 C CA . ASN B 1 22 ? -1.203 21.047 0.674 1 83.56 22 ASN B CA 1
ATOM 4207 C C . ASN B 1 22 ? -0.846 20.266 1.94 1 83.56 22 ASN B C 1
ATOM 4209 O O . ASN B 1 22 ? -1.58 19.375 2.35 1 83.56 22 ASN B O 1
ATOM 4213 N N . LEU B 1 23 ? 0.134 20.656 2.461 1 83.81 23 LEU B N 1
ATOM 4214 C CA . LEU B 1 23 ? 0.57 19.984 3.684 1 83.81 23 LEU B CA 1
ATOM 4215 C C . LEU B 1 23 ? -0.372 20.297 4.84 1 83.81 23 LEU B C 1
ATOM 4217 O O . LEU B 1 23 ? -0.662 19.438 5.664 1 83.81 23 LEU B O 1
ATOM 4221 N N . ILE B 1 24 ? -0.772 21.484 4.828 1 89.81 24 ILE B N 1
ATOM 4222 C CA . ILE B 1 24 ? -1.606 21.922 5.941 1 89.81 24 ILE B CA 1
ATOM 4223 C C . ILE B 1 24 ? -3.018 21.359 5.781 1 89.81 24 ILE B C 1
ATOM 4225 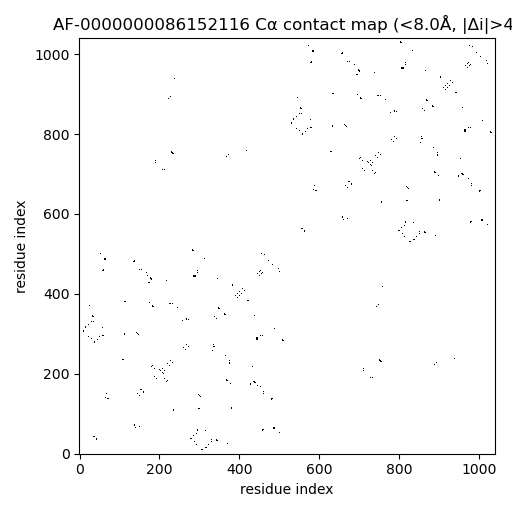O O . ILE B 1 24 ? -3.594 20.844 6.738 1 89.81 24 ILE B O 1
ATOM 4229 N N . VAL B 1 25 ? -3.436 21.422 4.527 1 88.31 25 VAL B N 1
ATOM 4230 C CA . VAL B 1 25 ? -4.793 20.953 4.277 1 88.31 25 VAL B CA 1
ATOM 4231 C C . VAL B 1 25 ? -4.801 19.422 4.211 1 88.31 25 VAL B C 1
ATOM 4233 O O . VAL B 1 25 ? -4.668 18.844 3.131 1 88.31 25 VAL B O 1
ATOM 4236 N N . GLY B 1 26 ? -4.855 18.781 5.301 1 82.25 26 GLY B N 1
ATOM 4237 C CA . GLY B 1 26 ? -4.844 17.328 5.402 1 82.25 26 GLY B CA 1
ATOM 4238 C C . GLY B 1 26 ? -6.125 16.766 5.984 1 82.25 26 GLY B C 1
ATOM 4239 O O . GLY B 1 26 ? -7.223 17.219 5.645 1 82.25 26 GLY B O 1
ATOM 4240 N N . ALA B 1 27 ? -6.02 15.789 6.762 1 81.38 27 ALA B N 1
ATOM 4241 C CA . ALA B 1 27 ? -7.148 15.07 7.352 1 81.38 27 ALA B CA 1
ATOM 4242 C C . ALA B 1 27 ? -7.941 15.969 8.289 1 81.38 27 ALA B C 1
ATOM 4244 O O . ALA B 1 27 ? -9.148 15.805 8.445 1 81.38 27 ALA B O 1
ATOM 4245 N N . GLY B 1 28 ? -7.285 16.969 8.883 1 89.38 28 GLY B N 1
ATOM 4246 C CA . GLY B 1 28 ? -7.977 17.875 9.781 1 89.38 28 GLY B CA 1
ATOM 4247 C C . GLY B 1 28 ? -9.055 18.703 9.094 1 89.38 28 GLY B C 1
ATOM 4248 O O . GLY B 1 28 ? -10.055 19.062 9.711 1 89.38 28 GLY B O 1
ATOM 4249 N N . ALA B 1 29 ? -8.883 18.906 7.836 1 91.69 29 ALA B N 1
ATOM 4250 C CA . ALA B 1 29 ? -9.836 19.703 7.07 1 91.69 29 ALA B CA 1
ATOM 4251 C C . ALA B 1 29 ? -11.164 18.969 6.922 1 91.69 29 ALA B C 1
ATOM 4253 O O . ALA B 1 29 ? -12.211 19.594 6.738 1 91.69 29 ALA B O 1
ATOM 4254 N N . LEU B 1 30 ? -11.133 17.703 7.082 1 91.81 30 LEU B N 1
ATOM 4255 C CA . LEU B 1 30 ? -12.336 16.906 6.91 1 91.81 30 LEU B CA 1
ATOM 4256 C C . LEU B 1 30 ? -13.211 16.953 8.164 1 91.81 30 LEU B C 1
ATOM 4258 O O . LEU B 1 30 ? -14.414 16.703 8.094 1 91.81 30 LEU B O 1
ATOM 4262 N N . THR B 1 31 ? -12.633 17.328 9.258 1 93.5 31 THR B N 1
ATOM 4263 C CA . THR B 1 31 ? -13.367 17.25 10.516 1 93.5 31 THR B CA 1
ATOM 4264 C C . THR B 1 31 ? -13.688 18.656 11.039 1 93.5 31 THR B C 1
ATOM 4266 O O . THR B 1 31 ? -14.531 18.797 11.93 1 93.5 31 THR B O 1
ATOM 4269 N N . ILE B 1 32 ? -13.109 19.719 10.508 1 95.31 32 ILE B N 1
ATOM 4270 C CA . ILE B 1 32 ? -13.234 21.078 11.039 1 95.31 32 ILE B CA 1
ATOM 4271 C C . ILE B 1 32 ? -14.688 21.531 10.938 1 95.31 32 ILE B C 1
ATOM 4273 O O . ILE B 1 32 ? -15.219 22.141 11.867 1 95.31 32 ILE B O 1
ATOM 4277 N N . PRO B 1 33 ? -15.391 21.219 9.859 1 95.88 33 PRO B N 1
ATOM 4278 C CA . PRO B 1 33 ? -16.766 21.719 9.758 1 95.88 33 PRO B CA 1
ATOM 4279 C C . PRO B 1 33 ? -17.672 21.172 10.852 1 95.88 33 PRO B C 1
ATOM 4281 O O . PRO B 1 33 ? -18.5 21.906 11.391 1 95.88 33 PRO B O 1
ATOM 4284 N N . HIS B 1 34 ? -17.516 19.938 11.172 1 95.25 34 HIS B N 1
ATOM 4285 C CA . HIS B 1 34 ? -18.328 19.344 12.227 1 95.25 34 HIS B CA 1
ATOM 4286 C C . HIS B 1 34 ? -18.062 20.016 13.57 1 95.25 34 HIS B C 1
ATOM 4288 O O . HIS B 1 34 ? -19 20.406 14.258 1 95.25 34 HIS B O 1
ATOM 4294 N N . ALA B 1 35 ? -16.828 20.172 13.938 1 93.88 35 ALA B N 1
ATOM 4295 C CA . ALA B 1 35 ? -16.469 20.781 15.219 1 93.88 35 ALA B CA 1
ATOM 4296 C C . ALA B 1 35 ? -16.828 22.266 15.25 1 93.88 35 ALA B C 1
ATOM 4298 O O . ALA B 1 35 ? -17.25 22.781 16.281 1 93.88 35 ALA B O 1
ATOM 4299 N N . PHE B 1 36 ? -16.672 22.922 14.164 1 95.62 36 PHE B N 1
ATOM 4300 C CA . PHE B 1 36 ? -17 24.344 14.031 1 95.62 36 PHE B CA 1
ATOM 4301 C C . PHE B 1 36 ? -18.484 24.578 14.242 1 95.62 36 PHE B C 1
ATOM 4303 O O . PHE B 1 36 ? -18.875 25.484 14.977 1 95.62 36 PHE B O 1
ATOM 4310 N N . ALA B 1 37 ? -19.297 23.734 13.648 1 94.5 37 ALA B N 1
ATOM 4311 C CA . ALA B 1 37 ? -20.75 23.875 13.734 1 94.5 37 ALA B CA 1
ATOM 4312 C C . ALA B 1 37 ? -21.25 23.594 15.148 1 94.5 37 ALA B C 1
ATOM 4314 O O . ALA B 1 37 ? -22.266 24.156 15.578 1 94.5 37 ALA B O 1
ATOM 4315 N N . GLN B 1 38 ? -20.547 22.797 15.875 1 92.81 38 GLN B N 1
ATOM 4316 C CA . GLN B 1 38 ? -20.953 22.453 17.234 1 92.81 38 GLN B CA 1
ATOM 4317 C C . GLN B 1 38 ? -20.688 23.609 18.203 1 92.81 38 GLN B C 1
ATOM 4319 O O . GLN B 1 38 ? -21.328 23.719 19.234 1 92.81 38 GLN B O 1
ATOM 4324 N N . VAL B 1 39 ? -19.75 24.469 17.922 1 93.31 39 VAL B N 1
ATOM 4325 C CA . VAL B 1 39 ? -19.391 25.594 18.781 1 93.31 39 VAL B CA 1
ATOM 4326 C C . VAL B 1 39 ? -20.25 26.797 18.422 1 93.31 39 VAL B C 1
ATOM 4328 O O . VAL B 1 39 ? -20.734 27.516 19.297 1 93.31 39 VAL B O 1
ATOM 4331 N N . GLY B 1 40 ? -20.484 27.031 17.203 1 94.12 40 GLY B N 1
ATOM 4332 C CA . GLY B 1 40 ? -21.203 28.188 16.719 1 94.12 40 GLY B CA 1
ATOM 4333 C C . GLY B 1 40 ? -20.375 29.078 15.805 1 94.12 40 GLY B C 1
ATOM 4334 O O . GLY B 1 40 ? -19.141 29.047 15.859 1 94.12 40 GLY B O 1
ATOM 4335 N N . LEU B 1 41 ? -21 29.844 15.047 1 94.19 41 LEU B N 1
ATOM 4336 C CA . LEU B 1 41 ? -20.375 30.625 13.984 1 94.19 41 LEU B CA 1
ATOM 4337 C C . LEU B 1 41 ? -19.438 31.672 14.562 1 94.19 41 LEU B C 1
ATOM 4339 O O . LEU B 1 41 ? -18.297 31.781 14.133 1 94.19 41 LEU B O 1
ATOM 4343 N N . LEU B 1 42 ? -19.859 32.438 15.547 1 92.81 42 LEU B N 1
ATOM 4344 C CA . LEU B 1 42 ? -19.062 33.531 16.078 1 92.81 42 LEU B CA 1
ATOM 4345 C C . LEU B 1 42 ? -17.875 33.031 16.859 1 92.81 42 LEU B C 1
ATOM 4347 O O . LEU B 1 42 ? -16.734 33.406 16.594 1 92.81 42 LEU B O 1
ATOM 4351 N N . TYR B 1 43 ? -18.125 32.156 17.812 1 92.88 43 TYR B N 1
ATOM 4352 C CA . TYR B 1 43 ? -17.047 31.594 18.609 1 92.88 43 TYR B CA 1
ATOM 4353 C C . TYR B 1 43 ? -16.109 30.75 17.766 1 92.88 43 TYR B C 1
ATOM 4355 O O . TYR B 1 43 ? -14.883 30.766 17.969 1 92.88 43 TYR B O 1
ATOM 4363 N N . GLY B 1 44 ? -16.688 30.094 16.812 1 94.5 44 GLY B N 1
ATOM 4364 C CA . GLY B 1 44 ? -15.875 29.281 15.914 1 94.5 44 GLY B CA 1
ATOM 4365 C C . GLY B 1 44 ? -14.953 30.109 15.039 1 94.5 44 GLY B C 1
ATOM 4366 O O . GLY B 1 44 ? -13.773 29.781 14.891 1 94.5 44 GLY B O 1
ATOM 4367 N N . ALA B 1 45 ? -15.445 31.125 14.492 1 95.62 45 ALA B N 1
ATOM 4368 C CA . ALA B 1 45 ? -14.648 31.984 13.617 1 95.62 45 ALA B CA 1
ATOM 4369 C C . ALA B 1 45 ? -13.539 32.688 14.391 1 95.62 45 ALA B C 1
ATOM 4371 O O . ALA B 1 45 ? -12.414 32.812 13.906 1 95.62 45 ALA B O 1
ATOM 4372 N N . LEU B 1 46 ? -13.844 33.094 15.555 1 94.38 46 LEU B N 1
ATOM 4373 C CA . LEU B 1 46 ? -12.852 33.75 16.391 1 94.38 46 LEU B CA 1
ATOM 4374 C C . LEU B 1 46 ? -11.75 32.781 16.812 1 94.38 46 LEU B C 1
ATOM 4376 O O . LEU B 1 46 ? -10.562 33.125 16.75 1 94.38 46 LEU B O 1
ATOM 4380 N N . ALA B 1 47 ? -12.18 31.656 17.219 1 93.56 47 ALA B N 1
ATOM 4381 C CA . ALA B 1 47 ? -11.211 30.641 17.625 1 93.56 47 ALA B CA 1
ATOM 4382 C C . ALA B 1 47 ? -10.336 30.203 16.453 1 93.56 47 ALA B C 1
ATOM 4384 O O . ALA B 1 47 ? -9.117 30.047 16.594 1 93.56 47 ALA B O 1
ATOM 4385 N N . LEU B 1 48 ? -10.93 30 15.32 1 96.12 48 LEU B N 1
ATOM 4386 C CA . LEU B 1 48 ? -10.195 29.609 14.125 1 96.12 48 LEU B CA 1
ATOM 4387 C C . LEU B 1 48 ? -9.172 30.688 13.75 1 96.12 48 LEU B C 1
ATOM 4389 O O . LEU B 1 48 ? -8.031 30.375 13.406 1 96.12 48 LEU B O 1
ATOM 4393 N N . GLY B 1 49 ? -9.531 31.922 13.836 1 96.06 49 GLY B N 1
ATOM 4394 C CA . GLY B 1 49 ? -8.617 33.031 13.555 1 96.06 49 GLY B CA 1
ATOM 4395 C C . GLY B 1 49 ? -7.469 33.125 14.547 1 96.06 49 GLY B C 1
ATOM 4396 O O . GLY B 1 49 ? -6.312 33.281 14.148 1 96.06 49 GLY B O 1
ATOM 4397 N N . LEU B 1 50 ? -7.75 32.938 15.75 1 93.88 50 LEU B N 1
ATOM 4398 C CA . LEU B 1 50 ? -6.73 33.031 16.797 1 93.88 50 LEU B CA 1
ATOM 4399 C C . LEU B 1 50 ? -5.742 31.875 16.672 1 93.88 50 LEU B C 1
ATOM 4401 O O . LEU B 1 50 ? -4.535 32.062 16.844 1 93.88 50 LEU B O 1
ATOM 4405 N N . LEU B 1 51 ? -6.281 30.766 16.469 1 94.06 51 LEU B N 1
ATOM 4406 C CA . LEU B 1 51 ? -5.414 29.594 16.375 1 94.06 51 LEU B CA 1
ATOM 4407 C C . LEU B 1 51 ? -4.59 29.625 15.094 1 94.06 51 LEU B C 1
ATOM 4409 O O . LEU B 1 51 ? -3.455 29.141 15.062 1 94.06 51 LEU B O 1
ATOM 4413 N N . ALA B 1 52 ? -5.184 30.125 14.031 1 96.31 52 ALA B N 1
ATOM 4414 C CA . ALA B 1 52 ? -4.41 30.328 12.812 1 96.31 52 ALA B CA 1
ATOM 4415 C C . ALA B 1 52 ? -3.254 31.297 13.047 1 96.31 52 ALA B C 1
ATOM 4417 O O . ALA B 1 52 ? -2.143 31.078 12.555 1 96.31 52 ALA B O 1
ATOM 4418 N N . LEU B 1 53 ? -3.508 32.312 13.773 1 94.94 53 LEU B N 1
ATOM 4419 C CA . LEU B 1 53 ? -2.482 33.312 14.086 1 94.94 53 LEU B CA 1
ATOM 4420 C C . LEU B 1 53 ? -1.382 32.719 14.945 1 94.94 53 LEU B C 1
ATOM 4422 O O . LEU B 1 53 ? -0.195 32.906 14.688 1 94.94 53 LEU B O 1
ATOM 4426 N N . THR B 1 54 ? -1.777 32 15.953 1 94.69 54 THR B N 1
ATOM 4427 C CA . THR B 1 54 ? -0.787 31.391 16.828 1 94.69 54 THR B CA 1
ATOM 4428 C C . THR B 1 54 ? 0.06 30.391 16.047 1 94.69 54 THR B C 1
ATOM 4430 O O . THR B 1 54 ? 1.271 30.297 16.266 1 94.69 54 THR B O 1
ATOM 4433 N N . SER B 1 55 ? -0.621 29.609 15.234 1 95.38 55 SER B N 1
ATOM 4434 C CA . SER B 1 55 ? 0.105 28.641 14.406 1 95.38 55 SER B CA 1
ATOM 4435 C C . SER B 1 55 ? 1.075 29.344 13.461 1 95.38 55 SER B C 1
ATOM 4437 O O . SER B 1 55 ? 2.176 28.859 13.211 1 95.38 55 SER B O 1
ATOM 4439 N N . TYR B 1 56 ? 0.692 30.453 12.945 1 96.19 56 TYR B N 1
ATOM 4440 C CA . TYR B 1 56 ? 1.564 31.234 12.07 1 96.19 56 TYR B CA 1
ATOM 4441 C C . TYR B 1 56 ? 2.783 31.75 12.836 1 96.19 56 TYR B C 1
ATOM 4443 O O . TYR B 1 56 ? 3.908 31.672 12.336 1 96.19 56 TYR B O 1
ATOM 4451 N N . VAL B 1 57 ? 2.572 32.281 13.992 1 96.06 57 VAL B N 1
ATOM 4452 C CA . VAL B 1 57 ? 3.66 32.781 14.82 1 96.06 57 VAL B CA 1
ATOM 4453 C C . VAL B 1 57 ? 4.688 31.688 15.07 1 96.06 57 VAL B C 1
ATOM 4455 O O . VAL B 1 57 ? 5.891 31.906 14.906 1 96.06 57 VAL B O 1
ATOM 4458 N N . THR B 1 58 ? 4.234 30.547 15.398 1 96.62 58 THR B N 1
ATOM 4459 C CA . THR B 1 58 ? 5.156 29.453 15.703 1 96.62 58 THR B CA 1
ATOM 4460 C C . THR B 1 58 ? 5.832 28.938 14.43 1 96.62 58 THR B C 1
ATOM 4462 O O . THR B 1 58 ? 6.945 28.422 14.477 1 96.62 58 THR B O 1
ATOM 4465 N N . ALA B 1 59 ? 5.137 29.062 13.328 1 95.81 59 ALA B N 1
ATOM 4466 C CA . ALA B 1 59 ? 5.77 28.703 12.062 1 95.81 59 ALA B CA 1
ATOM 4467 C C . ALA B 1 59 ? 6.953 29.609 11.758 1 95.81 59 ALA B C 1
ATOM 4469 O O . ALA B 1 59 ? 7.957 29.172 11.195 1 95.81 59 ALA B O 1
ATOM 4470 N N . THR B 1 60 ? 6.844 30.875 12.094 1 95.38 60 THR B N 1
ATOM 4471 C CA . THR B 1 60 ? 7.957 31.797 11.898 1 95.38 60 THR B CA 1
ATOM 4472 C C . THR B 1 60 ? 9.109 31.469 12.844 1 95.38 60 THR B C 1
ATOM 4474 O O . THR B 1 60 ? 10.273 31.688 12.508 1 95.38 60 THR B O 1
ATOM 4477 N N . PHE B 1 61 ? 8.758 30.969 14.031 1 95.88 61 PHE B N 1
ATOM 4478 C CA . PHE B 1 61 ? 9.797 30.5 14.938 1 95.88 61 PHE B CA 1
ATOM 4479 C C . PHE B 1 61 ? 10.594 29.359 14.312 1 95.88 61 PHE B C 1
ATOM 4481 O O . PHE B 1 61 ? 11.805 29.266 14.477 1 95.88 61 PHE B O 1
ATOM 4488 N N . MET B 1 62 ? 9.891 28.562 13.586 1 94.75 62 MET B N 1
ATOM 4489 C CA . MET B 1 62 ? 10.539 27.422 12.938 1 94.75 62 MET B CA 1
ATOM 4490 C C . MET B 1 62 ? 11.531 27.906 11.883 1 94.75 62 MET B C 1
ATOM 4492 O O . MET B 1 62 ? 12.641 27.375 11.781 1 94.75 62 MET B O 1
ATOM 4496 N N . ILE B 1 63 ? 11.172 28.859 11.18 1 93.81 63 ILE B N 1
ATOM 4497 C CA . ILE B 1 63 ? 12.047 29.406 10.148 1 93.81 63 ILE B CA 1
ATOM 4498 C C . ILE B 1 63 ? 13.297 30 10.789 1 93.81 63 ILE B C 1
ATOM 4500 O O . ILE B 1 63 ? 14.414 29.797 10.305 1 93.81 63 ILE B O 1
ATOM 4504 N N . GLU B 1 64 ? 13.117 30.688 11.789 1 94 64 GLU B N 1
ATOM 4505 C CA . GLU B 1 64 ? 14.242 31.266 12.523 1 94 64 GLU B CA 1
ATOM 4506 C C . GLU B 1 64 ? 15.164 30.188 13.062 1 94 64 GLU B C 1
ATOM 4508 O O . GLU B 1 64 ? 16.391 30.297 12.977 1 94 64 GLU B O 1
ATOM 4513 N N . ALA B 1 65 ? 14.562 29.203 13.555 1 93.81 65 ALA B N 1
ATOM 4514 C CA . ALA B 1 65 ? 15.344 28.109 14.125 1 93.81 65 ALA B CA 1
ATOM 4515 C C . ALA B 1 65 ? 16.141 27.391 13.039 1 93.81 65 ALA B C 1
ATOM 4517 O O . ALA B 1 65 ? 17.281 26.969 13.273 1 93.81 65 ALA B O 1
ATOM 4518 N N . ILE B 1 66 ? 15.562 27.172 11.906 1 93.44 66 ILE B N 1
ATOM 4519 C CA . ILE B 1 66 ? 16.25 26.516 10.797 1 93.44 66 ILE B CA 1
ATOM 4520 C C . ILE B 1 66 ? 17.484 27.312 10.406 1 93.44 66 ILE B C 1
ATOM 4522 O O . ILE B 1 66 ? 18.578 26.766 10.289 1 93.44 66 ILE B O 1
ATOM 4526 N N . ALA B 1 67 ? 17.359 28.578 10.227 1 92.19 67 ALA B N 1
ATOM 4527 C CA . ALA B 1 67 ? 18.453 29.453 9.828 1 92.19 67 ALA B CA 1
ATOM 4528 C C . ALA B 1 67 ? 19.531 29.5 10.914 1 92.19 67 ALA B C 1
ATOM 4530 O O . ALA B 1 67 ? 20.719 29.484 10.609 1 92.19 67 ALA B O 1
ATOM 4531 N N . GLY B 1 68 ? 19.078 29.562 12.094 1 92 68 GLY B N 1
ATOM 4532 C CA . GLY B 1 68 ? 20.016 29.641 13.211 1 92 68 GLY B CA 1
ATOM 4533 C C . GLY B 1 68 ? 20.812 28.359 13.406 1 92 68 GLY B C 1
ATOM 4534 O O . GLY B 1 68 ? 22.016 28.406 13.648 1 92 68 GLY B O 1
ATOM 4535 N N . VAL B 1 69 ? 20.172 27.266 13.328 1 91.88 69 VAL B N 1
ATOM 4536 C CA . VAL B 1 69 ? 20.844 25.984 13.508 1 91.88 69 VAL B CA 1
ATOM 4537 C C . VAL B 1 69 ? 21.844 25.766 12.367 1 91.88 69 VAL B C 1
ATOM 4539 O O . VAL B 1 69 ? 22.922 25.219 12.57 1 91.88 69 VAL B O 1
ATOM 4542 N N . ASN B 1 70 ? 21.422 26.125 11.172 1 90.12 70 ASN B N 1
ATOM 4543 C CA . ASN B 1 70 ? 22.344 26.047 10.047 1 90.12 70 ASN B CA 1
ATOM 4544 C C . ASN B 1 70 ? 23.594 26.891 10.297 1 90.12 70 ASN B C 1
ATOM 4546 O O . ASN B 1 70 ? 24.703 26.469 9.945 1 90.12 70 ASN B O 1
ATOM 4550 N N . ALA B 1 71 ? 23.469 27.984 10.852 1 87.69 71 ALA B N 1
ATOM 4551 C CA . ALA B 1 71 ? 24.594 28.875 11.164 1 87.69 71 ALA B CA 1
ATOM 4552 C C . ALA B 1 71 ? 25.469 28.266 12.258 1 87.69 71 ALA B C 1
ATOM 4554 O O . ALA B 1 71 ? 26.703 28.344 12.18 1 87.69 71 ALA B O 1
ATOM 4555 N N . LEU B 1 72 ? 24.859 27.734 13.227 1 87.44 72 LEU B N 1
ATOM 4556 C CA . LEU B 1 72 ? 25.594 27.125 14.32 1 87.44 72 LEU B CA 1
ATOM 4557 C C . LEU B 1 72 ? 26.391 25.922 13.828 1 87.44 72 LEU B C 1
ATOM 4559 O O . LEU B 1 72 ? 27.531 25.719 14.25 1 87.44 72 LEU B O 1
ATOM 4563 N N . ARG B 1 73 ? 25.797 25.141 13.031 1 86.69 73 ARG B N 1
ATOM 4564 C CA . ARG B 1 73 ? 26.453 23.953 12.516 1 86.69 73 ARG B CA 1
ATOM 4565 C C . ARG B 1 73 ? 27.609 24.328 11.594 1 86.69 73 ARG B C 1
ATOM 4567 O O . ARG B 1 73 ? 28.641 23.656 11.578 1 86.69 73 ARG B O 1
ATOM 4574 N N . LYS B 1 74 ? 27.406 25.297 10.805 1 83.31 74 LYS B N 1
ATOM 4575 C CA . LYS B 1 74 ? 28.484 25.781 9.945 1 83.31 74 LYS B CA 1
ATOM 4576 C C . LYS B 1 74 ? 29.656 26.297 10.773 1 83.31 74 LYS B C 1
ATOM 4578 O O . LYS B 1 74 ? 30.828 26.047 10.445 1 83.31 74 LYS B O 1
ATOM 4583 N N . ARG B 1 75 ? 29.359 26.953 11.742 1 80.38 75 ARG B N 1
ATOM 4584 C CA . ARG B 1 75 ? 30.391 27.484 12.617 1 80.38 75 ARG B CA 1
ATOM 4585 C C . ARG B 1 75 ? 31.156 26.375 13.328 1 80.38 75 ARG B C 1
ATOM 4587 O O . ARG B 1 75 ? 32.375 26.422 13.445 1 80.38 75 ARG B O 1
ATOM 4594 N N . SER B 1 76 ? 30.469 25.453 13.773 1 80.38 76 SER B N 1
ATOM 4595 C CA . SER B 1 76 ? 31.094 24.312 14.445 1 80.38 76 SER B CA 1
ATOM 4596 C C . SER B 1 76 ? 32.031 23.562 13.508 1 80.38 76 SER B C 1
ATOM 4598 O O . SER B 1 76 ? 33.094 23.094 13.914 1 80.38 76 SER B O 1
ATOM 4600 N N . ARG B 1 77 ? 31.672 23.516 12.289 1 76.5 77 ARG B N 1
ATOM 4601 C CA . ARG B 1 77 ? 32.5 22.844 11.297 1 76.5 77 ARG B CA 1
ATOM 4602 C C . ARG B 1 77 ? 33.75 23.656 10.992 1 76.5 77 ARG B C 1
ATOM 4604 O O . ARG B 1 77 ? 34.812 23.094 10.781 1 76.5 77 ARG B O 1
ATOM 4611 N N . GLU B 1 78 ? 33.656 24.938 10.977 1 73.44 78 GLU B N 1
ATOM 4612 C CA . GLU B 1 78 ? 34.781 25.828 10.719 1 73.44 78 GLU B CA 1
ATOM 4613 C C . GLU B 1 78 ? 35.781 25.797 11.883 1 73.44 78 GLU B C 1
ATOM 4615 O O . GLU B 1 78 ? 37 25.859 11.672 1 73.44 78 GLU B O 1
ATOM 4620 N N . LEU B 1 79 ? 35.312 25.75 12.984 1 70.19 79 LEU B N 1
ATOM 4621 C CA . LEU B 1 79 ? 36.188 25.703 14.164 1 70.19 79 LEU B CA 1
ATOM 4622 C C . LEU B 1 79 ? 36.906 24.375 14.25 1 70.19 79 LEU B C 1
ATOM 4624 O O . LEU B 1 79 ? 38.062 24.328 14.672 1 70.19 79 LEU B O 1
ATOM 4628 N N . GLU B 1 80 ? 36.344 23.344 13.82 1 64.25 80 GLU B N 1
ATOM 4629 C CA . GLU B 1 80 ? 37 22.031 13.805 1 64.25 80 GLU B CA 1
ATOM 4630 C C . GLU B 1 80 ? 38.062 21.953 12.727 1 64.25 80 GLU B C 1
ATOM 4632 O O . GLU B 1 80 ? 39.125 21.359 12.945 1 64.25 80 GLU B O 1
ATOM 4637 N N . THR B 1 81 ? 37.938 22.531 11.57 1 59 81 THR B N 1
ATOM 4638 C CA . THR B 1 81 ? 38.906 22.516 10.484 1 59 81 THR B CA 1
ATOM 4639 C C . THR B 1 81 ? 40.031 23.516 10.75 1 59 81 THR B C 1
ATOM 4641 O O . THR B 1 81 ? 41.188 23.297 10.32 1 59 81 THR B O 1
ATOM 4644 N N . GLY B 1 82 ? 39.938 24.594 11.336 1 50.59 82 GLY B N 1
ATOM 4645 C CA . GLY B 1 82 ? 41 25.562 11.594 1 50.59 82 GLY B CA 1
ATOM 4646 C C . GLY B 1 82 ? 41.969 25.109 12.641 1 50.59 82 GLY B C 1
ATOM 4647 O O . GLY B 1 82 ? 43.062 25.688 12.766 1 50.59 82 GLY B O 1
ATOM 4648 N N . SER B 1 83 ? 41.875 24.25 13.57 1 46.03 83 SER B N 1
ATOM 4649 C CA . SER B 1 83 ? 42.875 23.938 14.562 1 46.03 83 SER B CA 1
ATOM 4650 C C . SER B 1 83 ? 43.969 23.047 13.969 1 46.03 83 SER B C 1
ATOM 4652 O O . SER B 1 83 ? 44.969 22.75 14.625 1 46.03 83 SER B O 1
ATOM 4654 N N . THR B 1 84 ? 43.906 22.156 12.969 1 38.44 84 THR B N 1
ATOM 4655 C CA . THR B 1 84 ? 45.094 21.391 12.602 1 38.44 84 THR B CA 1
ATOM 4656 C C . THR B 1 84 ? 45.938 22.141 11.586 1 38.44 84 THR B C 1
ATOM 4658 O O . THR B 1 84 ? 45.562 22.266 10.422 1 38.44 84 THR B O 1
ATOM 4661 N N . PRO B 1 85 ? 46.812 23.109 11.93 1 36.62 85 PRO B N 1
ATOM 4662 C CA . PRO B 1 85 ? 47.875 23.656 11.086 1 36.62 85 PRO B CA 1
ATOM 4663 C C . PRO B 1 85 ? 48.875 22.609 10.641 1 36.62 85 PRO B C 1
ATOM 4665 O O . PRO B 1 85 ? 50 22.938 10.242 1 36.62 85 PRO B O 1
ATOM 4668 N N . SER B 1 86 ? 48.812 21.266 10.664 1 33.12 86 SER B N 1
ATOM 4669 C CA . SER B 1 86 ? 50.031 20.578 10.281 1 33.12 86 SER B CA 1
ATOM 4670 C C . SER B 1 86 ? 50.562 21.094 8.945 1 33.12 86 SER B C 1
ATOM 4672 O O . SER B 1 86 ? 49.812 21.547 8.102 1 33.12 86 SER B O 1
ATOM 4674 N N . THR B 1 87 ? 52.062 21.141 8.797 1 31.17 87 THR B N 1
ATOM 4675 C CA . THR B 1 87 ? 53.188 21.375 7.891 1 31.17 87 THR B CA 1
ATOM 4676 C C . THR B 1 87 ? 53 20.547 6.609 1 31.17 87 THR B C 1
ATOM 4678 O O . THR B 1 87 ? 54 20.188 5.965 1 31.17 87 THR B O 1
ATOM 4681 N N . ARG B 1 88 ? 52.062 19.766 6.324 1 26.38 88 ARG B N 1
ATOM 4682 C CA . ARG B 1 88 ? 52.344 18.984 5.129 1 26.38 88 ARG B CA 1
ATOM 4683 C C . ARG B 1 88 ? 52.625 19.891 3.932 1 26.38 88 ARG B C 1
ATOM 4685 O O . ARG B 1 88 ? 51.906 20.875 3.705 1 26.38 88 ARG B O 1
ATOM 4692 N N . GLU B 1 89 ? 53.938 19.719 3.311 1 27.41 89 GLU B N 1
ATOM 4693 C CA . GLU B 1 89 ? 54.656 20.125 2.113 1 27.41 89 GLU B CA 1
ATOM 4694 C C . GLU B 1 89 ? 53.719 20.25 0.913 1 27.41 89 GLU B C 1
ATOM 4696 O O . GLU B 1 89 ? 52.719 19.547 0.833 1 27.41 89 GLU B O 1
ATOM 4701 N N . GLU B 1 90 ? 53.875 21.281 0.131 1 25.94 90 GLU B N 1
ATOM 4702 C CA . GLU B 1 90 ? 53.406 21.828 -1.134 1 25.94 90 GLU B CA 1
ATOM 4703 C C . GLU B 1 90 ? 53.531 20.812 -2.26 1 25.94 90 GLU B C 1
ATOM 4705 O O . GLU B 1 90 ? 54.562 20.75 -2.928 1 25.94 90 GLU B O 1
ATOM 4710 N N . ARG B 1 91 ? 53.438 19.438 -2.066 1 25.62 91 ARG B N 1
ATOM 4711 C CA . ARG B 1 91 ? 53.594 18.781 -3.363 1 25.62 91 ARG B CA 1
ATOM 4712 C C . ARG B 1 91 ? 52.719 19.438 -4.414 1 25.62 91 ARG B C 1
ATOM 4714 O O . ARG B 1 91 ? 51.625 19.906 -4.098 1 25.62 91 ARG B O 1
ATOM 4721 N N . SER B 1 92 ? 53.406 19.922 -5.566 1 22.94 92 SER B N 1
ATOM 4722 C CA . SER B 1 92 ? 53.031 20.5 -6.848 1 22.94 92 SER B CA 1
ATOM 4723 C C . SER B 1 92 ? 51.812 19.828 -7.438 1 22.94 92 SER B C 1
ATOM 4725 O O . SER B 1 92 ? 51.781 18.609 -7.609 1 22.94 92 SER B O 1
ATOM 4727 N N . GLU B 1 93 ? 50.688 20.281 -7.082 1 24.22 93 GLU B N 1
ATOM 4728 C CA . GLU B 1 93 ? 49.344 19.922 -7.566 1 24.22 93 GLU B CA 1
ATOM 4729 C C . GLU B 1 93 ? 49.281 20.078 -9.086 1 24.22 93 GLU B C 1
ATOM 4731 O O . GLU B 1 93 ? 48.75 21.078 -9.586 1 24.22 93 GLU B O 1
ATOM 4736 N N . ASP B 1 94 ? 50.5 19.844 -9.781 1 23.05 94 ASP B N 1
ATOM 4737 C CA . ASP B 1 94 ? 50.281 20.078 -11.203 1 23.05 94 ASP B CA 1
ATOM 4738 C C . ASP B 1 94 ? 49.062 19.297 -11.703 1 23.05 94 ASP B C 1
ATOM 4740 O O . ASP B 1 94 ? 48.312 19.766 -12.555 1 23.05 94 ASP B O 1
ATOM 4744 N N . GLU B 1 95 ? 49.312 17.953 -11.641 1 22.77 95 GLU B N 1
ATOM 4745 C CA . GLU B 1 95 ? 48.656 17.203 -12.719 1 22.77 95 GLU B CA 1
ATOM 4746 C C . GLU B 1 95 ? 47.156 17.25 -12.586 1 22.77 95 GLU B C 1
ATOM 4748 O O . GLU B 1 95 ? 46.594 16.734 -11.625 1 22.77 95 GLU B O 1
ATOM 4753 N N . SER B 1 96 ? 46.5 18.391 -12.93 1 23.95 96 SER B N 1
ATOM 4754 C CA . SER B 1 96 ? 45.094 18.703 -13.148 1 23.95 96 SER B CA 1
ATOM 4755 C C . SER B 1 96 ? 44.406 17.609 -13.953 1 23.95 96 SER B C 1
ATOM 4757 O O . SER B 1 96 ? 44.156 17.781 -15.141 1 23.95 96 SER B O 1
ATOM 4759 N N . GLU B 1 97 ? 44.875 16.344 -13.781 1 22.61 97 GLU B N 1
ATOM 4760 C CA . GLU B 1 97 ? 44.156 15.461 -14.68 1 22.61 97 GLU B CA 1
ATOM 4761 C C . GLU B 1 97 ? 42.656 15.625 -14.5 1 22.61 97 GLU B C 1
ATOM 4763 O O . GLU B 1 97 ? 42.156 15.742 -13.375 1 22.61 97 GLU B O 1
ATOM 4768 N N . ASP B 1 98 ? 42 16.188 -15.562 1 23.12 98 ASP B N 1
ATOM 4769 C CA . ASP B 1 98 ? 40.594 16.391 -16 1 23.12 98 ASP B CA 1
ATOM 4770 C C . ASP B 1 98 ? 39.75 15.148 -15.75 1 23.12 98 ASP B C 1
ATOM 4772 O O . ASP B 1 98 ? 39.812 14.188 -16.516 1 23.12 98 ASP B O 1
ATOM 4776 N N . VAL B 1 99 ? 40.031 14.508 -14.633 1 23.67 99 VAL B N 1
ATOM 4777 C CA . VAL B 1 99 ? 39.094 13.375 -14.578 1 23.67 99 VAL B CA 1
ATOM 4778 C C . VAL B 1 99 ? 37.688 13.867 -14.773 1 23.67 99 VAL B C 1
ATOM 4780 O O . VAL B 1 99 ? 37.219 14.789 -14.094 1 23.67 99 VAL B O 1
ATOM 4783 N N . THR B 1 100 ? 37.219 13.828 -16.047 1 24.19 100 THR B N 1
ATOM 4784 C CA . THR B 1 100 ? 35.875 13.961 -16.531 1 24.19 100 THR B CA 1
ATOM 4785 C C . THR B 1 100 ? 34.875 13.234 -15.617 1 24.19 100 THR B C 1
ATOM 4787 O O . THR B 1 100 ? 35.031 12.039 -15.375 1 24.19 100 THR B O 1
ATOM 4790 N N . GLU B 1 101 ? 34.656 13.852 -14.484 1 23.61 101 GLU B N 1
ATOM 4791 C CA . GLU B 1 101 ? 33.594 13.469 -13.578 1 23.61 101 GLU B CA 1
ATOM 4792 C C . GLU B 1 101 ? 32.312 13.086 -14.352 1 23.61 101 GLU B C 1
ATOM 4794 O O . GLU B 1 101 ? 31.703 13.938 -14.992 1 23.61 101 GLU B O 1
ATOM 4799 N N . ASP B 1 102 ? 32.438 12.062 -15.125 1 23.05 102 ASP B N 1
ATOM 4800 C CA . ASP B 1 102 ? 31.188 11.555 -15.711 1 23.05 102 ASP B CA 1
ATOM 4801 C C . ASP B 1 102 ? 30.078 11.469 -14.664 1 23.05 102 ASP B C 1
ATOM 4803 O O . ASP B 1 102 ? 30.234 10.781 -13.656 1 23.05 102 ASP B O 1
ATOM 4807 N N . SER B 1 103 ? 29.547 12.68 -14.375 1 25 103 SER B N 1
ATOM 4808 C CA . SER B 1 103 ? 28.297 12.922 -13.656 1 25 103 SER B CA 1
ATOM 4809 C C . SER B 1 103 ? 27.266 11.852 -13.984 1 25 103 SER B C 1
ATOM 4811 O O . SER B 1 103 ? 26.672 11.867 -15.062 1 25 103 SER B O 1
ATOM 4813 N N . ASN B 1 104 ? 27.609 10.672 -14.031 1 24.36 104 ASN B N 1
ATOM 4814 C CA . ASN B 1 104 ? 26.5 9.734 -14.117 1 24.36 104 ASN B CA 1
ATOM 4815 C C . ASN B 1 104 ? 25.391 10.102 -13.148 1 24.36 104 ASN B C 1
ATOM 4817 O O . ASN B 1 104 ? 25.531 9.961 -11.93 1 24.36 104 ASN B O 1
ATOM 4821 N N . ARG B 1 105 ? 24.703 11.203 -13.336 1 26.77 105 ARG B N 1
ATOM 4822 C CA . ARG B 1 105 ? 23.469 11.812 -12.867 1 26.77 105 ARG B CA 1
ATOM 4823 C C . ARG B 1 105 ? 22.375 10.758 -12.672 1 26.77 105 ARG B C 1
ATOM 4825 O O . ARG B 1 105 ? 21.672 10.406 -13.625 1 26.77 105 ARG B O 1
ATOM 4832 N N . ASP B 1 106 ? 22.641 9.633 -12.289 1 28.23 106 ASP B N 1
ATOM 4833 C CA . ASP B 1 106 ? 21.484 8.789 -11.984 1 28.23 106 ASP B CA 1
ATOM 4834 C C . ASP B 1 106 ? 20.391 9.594 -11.305 1 28.23 106 ASP B C 1
ATOM 4836 O O . ASP B 1 106 ? 20.656 10.414 -10.43 1 28.23 106 ASP B O 1
ATOM 4840 N N . GLU B 1 107 ? 19.312 9.922 -12.008 1 30.36 107 GLU B N 1
ATOM 4841 C CA . GLU B 1 107 ? 18 10.492 -11.727 1 30.36 107 GLU B CA 1
ATOM 4842 C C . GLU B 1 107 ? 17.516 10.086 -10.336 1 30.36 107 GLU B C 1
ATOM 4844 O O . GLU B 1 107 ? 17.141 8.922 -10.117 1 30.36 107 GLU B O 1
ATOM 4849 N N . ASN B 1 108 ? 18.203 10.328 -9.305 1 29.95 108 ASN B N 1
ATOM 4850 C CA . ASN B 1 108 ? 17.672 10.281 -7.949 1 29.95 108 ASN B CA 1
ATOM 4851 C C . ASN B 1 108 ? 16.219 10.766 -7.906 1 29.95 108 ASN B C 1
ATOM 4853 O O . ASN B 1 108 ? 15.945 11.938 -8.172 1 29.95 108 ASN B O 1
ATOM 4857 N N . LEU B 1 109 ? 15.32 10.148 -8.461 1 32.06 109 LEU B N 1
ATOM 4858 C CA . LEU B 1 109 ? 13.93 10.398 -8.117 1 32.06 109 LEU B CA 1
ATOM 4859 C C . LEU B 1 109 ? 13.805 10.914 -6.688 1 32.06 109 LEU B C 1
ATOM 4861 O O . LEU B 1 109 ? 14.227 10.242 -5.746 1 32.06 109 LEU B O 1
ATOM 4865 N N . THR B 1 110 ? 13.852 12.172 -6.473 1 33.22 110 THR B N 1
ATOM 4866 C CA . THR B 1 110 ? 13.656 12.992 -5.281 1 33.22 110 THR B CA 1
ATOM 4867 C C . THR B 1 110 ? 12.578 12.398 -4.383 1 33.22 110 THR B C 1
ATOM 4869 O O . THR B 1 110 ? 11.398 12.383 -4.746 1 33.22 110 THR B O 1
ATOM 4872 N N . THR B 1 111 ? 12.812 11.336 -3.838 1 35.69 111 THR B N 1
ATOM 4873 C CA . THR B 1 111 ? 11.953 10.875 -2.756 1 35.69 111 THR B CA 1
ATOM 4874 C C . THR B 1 111 ? 11.625 12.008 -1.793 1 35.69 111 THR B C 1
ATOM 4876 O O . THR B 1 111 ? 12.531 12.711 -1.323 1 35.69 111 THR B O 1
ATOM 4879 N N . GLU B 1 112 ? 10.539 12.594 -1.936 1 35.5 112 GLU B N 1
ATOM 4880 C CA . GLU B 1 112 ? 10.07 13.617 -1.001 1 35.5 112 GLU B CA 1
ATOM 4881 C C . GLU B 1 112 ? 10.336 13.203 0.444 1 35.5 112 GLU B C 1
ATOM 4883 O O . GLU B 1 112 ? 10.242 12.023 0.788 1 35.5 112 GLU B O 1
ATOM 4888 N N . PHE B 1 113 ? 10.906 14.109 1.135 1 35.88 113 PHE B N 1
ATOM 4889 C CA . PHE B 1 113 ? 11.344 14.188 2.523 1 35.88 113 PHE B CA 1
ATOM 4890 C C . PHE B 1 113 ? 10.227 13.773 3.469 1 35.88 113 PHE B C 1
ATOM 4892 O O . PHE B 1 113 ? 9.062 14.148 3.27 1 35.88 113 PHE B O 1
ATOM 4899 N N . MET B 1 114 ? 10.391 12.711 4.012 1 38.28 114 MET B N 1
ATOM 4900 C CA . MET B 1 114 ? 9.516 12.43 5.148 1 38.28 114 MET B CA 1
ATOM 4901 C C . MET B 1 114 ? 9.992 13.164 6.395 1 38.28 114 MET B C 1
ATOM 4903 O O . MET B 1 114 ? 11.055 12.844 6.941 1 38.28 114 MET B O 1
ATOM 4907 N N . PRO B 1 115 ? 9.57 14.344 6.684 1 34.06 115 PRO B N 1
ATOM 4908 C CA . PRO B 1 115 ? 10.062 15.32 7.656 1 34.06 115 PRO B CA 1
ATOM 4909 C C . PRO B 1 115 ? 10.484 14.68 8.977 1 34.06 115 PRO B C 1
ATOM 4911 O O . PRO B 1 115 ? 11.312 15.242 9.695 1 34.06 115 PRO B O 1
ATOM 4914 N N . LEU B 1 116 ? 9.844 13.656 9.336 1 38.56 116 LEU B N 1
ATOM 4915 C CA . LEU B 1 116 ? 10.094 13.094 10.656 1 38.56 116 LEU B CA 1
ATOM 4916 C C . LEU B 1 116 ? 10.945 11.836 10.562 1 38.56 116 LEU B C 1
ATOM 4918 O O . LEU B 1 116 ? 11 11.039 11.5 1 38.56 116 LEU B O 1
ATOM 4922 N N . MET B 1 117 ? 11.656 11.766 9.328 1 38.62 117 MET B N 1
ATOM 4923 C CA . MET B 1 117 ? 12.555 10.617 9.195 1 38.62 117 MET B CA 1
ATOM 4924 C C . MET B 1 117 ? 13.945 10.961 9.711 1 38.62 117 MET B C 1
ATOM 4926 O O . MET B 1 117 ? 14.469 12.039 9.43 1 38.62 117 MET B O 1
ATOM 4930 N N . VAL B 1 118 ? 14.555 10.258 10.617 1 38 118 VAL B N 1
ATOM 4931 C CA . VAL B 1 118 ? 15.922 10.375 11.102 1 38 118 VAL B CA 1
ATOM 4932 C C . VAL B 1 118 ? 16.906 10.133 9.953 1 38 118 VAL B C 1
ATOM 4934 O O . VAL B 1 118 ? 16.781 9.133 9.234 1 38 118 VAL B O 1
ATOM 4937 N N . PRO B 1 119 ? 17.578 11.164 9.445 1 36.16 119 PRO B N 1
ATOM 4938 C CA . PRO B 1 119 ? 18.547 10.977 8.359 1 36.16 119 PRO B CA 1
ATOM 4939 C C . PRO B 1 119 ? 19.531 9.844 8.641 1 36.16 119 PRO B C 1
ATOM 4941 O O . PRO B 1 119 ? 19.953 9.656 9.789 1 36.16 119 PRO B O 1
ATOM 4944 N N . THR B 1 120 ? 19.562 8.922 7.777 1 31.25 120 THR B N 1
ATOM 4945 C CA . THR B 1 120 ? 20.75 8.07 7.844 1 31.25 120 THR B CA 1
ATOM 4946 C C . THR B 1 120 ? 22.016 8.859 7.531 1 31.25 120 THR B C 1
ATOM 4948 O O . THR B 1 120 ? 21.969 9.875 6.832 1 31.25 120 THR B O 1
ATOM 4951 N N . GLN B 1 121 ? 23.203 8.664 8.164 1 31.95 121 GLN B N 1
ATOM 4952 C CA . GLN B 1 121 ? 24.547 9.25 8.219 1 31.95 121 GLN B CA 1
ATOM 4953 C C . GLN B 1 121 ? 25.047 9.594 6.824 1 31.95 121 GLN B C 1
ATOM 4955 O O . GLN B 1 121 ? 25.984 10.391 6.676 1 31.95 121 GLN B O 1
ATOM 4960 N N . ASP B 1 122 ? 24.594 9.047 5.797 1 32 122 ASP B N 1
ATOM 4961 C CA . ASP B 1 122 ? 25.438 9.094 4.605 1 32 122 ASP B CA 1
ATOM 4962 C C . ASP B 1 122 ? 25.281 10.422 3.867 1 32 122 ASP B C 1
ATOM 4964 O O . ASP B 1 122 ? 25.906 10.641 2.834 1 32 122 ASP B O 1
ATOM 4968 N N . ASP B 1 123 ? 24.406 11.258 4.145 1 33.5 123 ASP B N 1
ATOM 4969 C CA . ASP B 1 123 ? 24.172 12.438 3.316 1 33.5 123 ASP B CA 1
ATOM 4970 C C . ASP B 1 123 ? 25.266 13.484 3.531 1 33.5 123 ASP B C 1
ATOM 4972 O O . ASP B 1 123 ? 25.219 14.57 2.941 1 33.5 123 ASP B O 1
ATOM 4976 N N . ASP B 1 124 ? 26.141 13.398 4.406 1 30.94 124 ASP B N 1
ATOM 4977 C CA . ASP B 1 124 ? 27.156 14.422 4.656 1 30.94 124 ASP B CA 1
ATOM 4978 C C . ASP B 1 124 ? 28.172 14.484 3.514 1 30.94 124 ASP B C 1
ATOM 4980 O O . ASP B 1 124 ? 29.016 15.383 3.473 1 30.94 124 ASP B O 1
ATOM 4984 N N . ARG B 1 125 ? 28.234 13.445 2.654 1 31.86 125 ARG B N 1
ATOM 4985 C CA . ARG B 1 125 ? 29.391 13.453 1.775 1 31.86 125 ARG B CA 1
ATOM 4986 C C . ARG B 1 125 ? 29.219 14.453 0.635 1 31.86 125 ARG B C 1
ATOM 4988 O O . ARG B 1 125 ? 30.188 14.875 0.013 1 31.86 125 ARG B O 1
ATOM 4995 N N . LEU B 1 126 ? 28.094 14.789 0.205 1 27.62 126 LEU B N 1
ATOM 4996 C CA . LEU B 1 126 ? 28 15.547 -1.037 1 27.62 126 LEU B CA 1
ATOM 4997 C C . LEU B 1 126 ? 28.391 17 -0.81 1 27.62 126 LEU B C 1
ATOM 4999 O O . LEU B 1 126 ? 28.875 17.672 -1.729 1 27.62 126 LEU B O 1
ATOM 5003 N N . GLU B 1 127 ? 28.172 17.516 0.405 1 31.77 127 GLU B N 1
ATOM 5004 C CA . GLU B 1 127 ? 28.344 18.953 0.604 1 31.77 127 GLU B CA 1
ATOM 5005 C C . GLU B 1 127 ? 29.812 19.359 0.553 1 31.77 127 GLU B C 1
ATOM 5007 O O . GLU B 1 127 ? 30.141 20.547 0.607 1 31.77 127 GLU B O 1
ATOM 5012 N N . LYS B 1 128 ? 30.656 18.484 0.567 1 32.59 128 LYS B N 1
ATOM 5013 C CA . LYS B 1 128 ? 32.031 18.984 0.673 1 32.59 128 LYS B CA 1
ATOM 5014 C C . LYS B 1 128 ? 32.375 19.844 -0.529 1 32.59 128 LYS B C 1
ATOM 5016 O O . LYS B 1 128 ? 33.312 20.672 -0.454 1 32.59 128 LYS B O 1
ATOM 5021 N N . LYS B 1 129 ? 31.797 19.5 -1.713 1 30.98 129 LYS B N 1
ATOM 5022 C CA . LYS B 1 129 ? 32.562 20.062 -2.822 1 30.98 129 LYS B CA 1
ATOM 5023 C C . LYS B 1 129 ? 32.25 21.531 -3.014 1 30.98 129 LYS B C 1
ATOM 5025 O O . LYS B 1 129 ? 32.938 22.219 -3.781 1 30.98 129 LYS B O 1
ATOM 5030 N N . LEU B 1 130 ? 30.875 21.859 -2.779 1 28.67 130 LEU B N 1
ATOM 5031 C CA . LEU B 1 130 ? 30.641 23.188 -3.34 1 28.67 130 LEU B CA 1
ATOM 5032 C C . LEU B 1 130 ? 31.25 24.266 -2.455 1 28.67 130 LEU B C 1
ATOM 5034 O O . LEU B 1 130 ? 30.969 25.453 -2.619 1 28.67 130 LEU B O 1
ATOM 5038 N N . ARG B 1 131 ? 31.812 23.969 -1.331 1 33.06 131 ARG B N 1
ATOM 5039 C CA . ARG B 1 131 ? 32.219 25.109 -0.515 1 33.06 131 ARG B CA 1
ATOM 5040 C C . ARG B 1 131 ? 33.312 25.922 -1.213 1 33.06 131 ARG B C 1
ATOM 5042 O O . ARG B 1 131 ? 34.438 25.453 -1.34 1 33.06 131 ARG B O 1
ATOM 5049 N N . ILE B 1 132 ? 32.906 26.766 -2.121 1 28.17 132 ILE B N 1
ATOM 5050 C CA . ILE B 1 132 ? 33.844 27.844 -2.42 1 28.17 132 ILE B CA 1
ATOM 5051 C C . ILE B 1 132 ? 34.25 28.547 -1.124 1 28.17 132 ILE B C 1
ATOM 5053 O O . ILE B 1 132 ? 33.406 28.859 -0.282 1 28.17 132 ILE B O 1
ATOM 5057 N N . ARG B 1 133 ? 35.469 28.719 -0.753 1 33.72 133 ARG B N 1
ATOM 5058 C CA . ARG B 1 133 ? 36.344 29.219 0.301 1 33.72 133 ARG B CA 1
ATOM 5059 C C . ARG B 1 133 ? 36.031 30.672 0.633 1 33.72 133 ARG B C 1
ATOM 5061 O O . ARG B 1 133 ? 36.719 31.594 0.172 1 33.72 133 ARG B O 1
ATOM 5068 N N . SER B 1 134 ? 34.844 31.281 0.396 1 31.22 134 SER B N 1
ATOM 5069 C CA . SER B 1 134 ? 35.125 32.656 0.831 1 31.22 134 SER B CA 1
ATOM 5070 C C . SER B 1 134 ? 35.531 32.688 2.299 1 31.22 134 SER B C 1
ATOM 5072 O O . SER B 1 134 ? 35 31.953 3.119 1 31.22 134 SER B O 1
ATOM 5074 N N . PRO B 1 135 ? 36.625 33.156 2.834 1 35.59 135 PRO B N 1
ATOM 5075 C CA . PRO B 1 135 ? 37.25 33.344 4.141 1 35.59 135 PRO B CA 1
ATOM 5076 C C . PRO B 1 135 ? 36.312 33.938 5.18 1 35.59 135 PRO B C 1
ATOM 5078 O O . PRO B 1 135 ? 36.75 34.344 6.262 1 35.59 135 PRO B O 1
ATOM 5081 N N . GLU B 1 136 ? 35.125 34.531 4.809 1 38.81 136 GLU B N 1
ATOM 5082 C CA . GLU B 1 136 ? 34.531 35.375 5.855 1 38.81 136 GLU B CA 1
ATOM 5083 C C . GLU B 1 136 ? 33.969 34.531 6.984 1 38.81 136 GLU B C 1
ATOM 5085 O O . GLU B 1 136 ? 33.156 33.625 6.742 1 38.81 136 GLU B O 1
ATOM 5090 N N . LEU B 1 137 ? 34.5 34.344 8.18 1 44.22 137 LEU B N 1
ATOM 5091 C CA . LEU B 1 137 ? 34.344 33.625 9.438 1 44.22 137 LEU B CA 1
ATOM 5092 C C . LEU B 1 137 ? 33 33.938 10.086 1 44.22 137 LEU B C 1
ATOM 5094 O O . LEU B 1 137 ? 32.75 33.531 11.234 1 44.22 137 LEU B O 1
ATOM 5098 N N . GLY B 1 138 ? 31.984 34.875 9.703 1 50.22 138 GLY B N 1
ATOM 5099 C CA . GLY B 1 138 ? 30.766 35.219 10.43 1 50.22 138 GLY B CA 1
ATOM 5100 C C . GLY B 1 138 ? 29.703 34.156 10.32 1 50.22 138 GLY B C 1
ATOM 5101 O O . GLY B 1 138 ? 29.875 33.156 9.625 1 50.22 138 GLY B O 1
ATOM 5102 N N . PHE B 1 139 ? 28.547 34.219 11.297 1 60.53 139 PHE B N 1
ATOM 5103 C CA . PHE B 1 139 ? 27.391 33.344 11.172 1 60.53 139 PHE B CA 1
ATOM 5104 C C . PHE B 1 139 ? 26.719 33.531 9.812 1 60.53 139 PHE B C 1
ATOM 5106 O O . PHE B 1 139 ? 26.438 34.656 9.391 1 60.53 139 PHE B O 1
ATOM 5113 N N . ASP B 1 140 ? 26.781 32.562 8.961 1 71.75 140 ASP B N 1
ATOM 5114 C CA . ASP B 1 140 ? 26.078 32.562 7.68 1 71.75 140 ASP B CA 1
ATOM 5115 C C . ASP B 1 140 ? 24.734 31.844 7.801 1 71.75 140 ASP B C 1
ATOM 5117 O O . ASP B 1 140 ? 24.672 30.609 7.766 1 71.75 140 ASP B O 1
ATOM 5121 N N . PHE B 1 141 ? 23.766 32.781 8.156 1 81.69 141 PHE B N 1
ATOM 5122 C CA . PHE B 1 141 ? 22.422 32.25 8.25 1 81.69 141 PHE B CA 1
ATOM 5123 C C . PHE B 1 141 ? 21.891 31.859 6.871 1 81.69 141 PHE B C 1
ATOM 5125 O O . PHE B 1 141 ? 21.906 32.656 5.941 1 81.69 141 PHE B O 1
ATOM 5132 N N . ASP B 1 142 ? 21.656 30.516 6.652 1 79.69 142 ASP B N 1
ATOM 5133 C CA . ASP B 1 142 ? 21.203 30.047 5.352 1 79.69 142 ASP B CA 1
ATOM 5134 C C . ASP B 1 142 ? 20.109 28.984 5.508 1 79.69 142 ASP B C 1
ATOM 5136 O O . ASP B 1 142 ? 20.031 28.328 6.543 1 79.69 142 ASP B O 1
ATOM 5140 N N . LEU B 1 143 ? 19.219 29.016 4.641 1 84.25 143 LEU B N 1
ATOM 5141 C CA . LEU B 1 143 ? 18.141 28.047 4.59 1 84.25 143 LEU B CA 1
ATOM 5142 C C . LEU B 1 143 ? 18.391 27 3.504 1 84.25 143 LEU B C 1
ATOM 5144 O O . LEU B 1 143 ? 17.484 26.25 3.145 1 84.25 143 LEU B O 1
ATOM 5148 N N . THR B 1 144 ? 19.516 26.875 3.008 1 79.19 144 THR B N 1
ATOM 5149 C CA . THR B 1 144 ? 19.797 26.062 1.819 1 79.19 144 THR B CA 1
ATOM 5150 C C . THR B 1 144 ? 20.016 24.609 2.191 1 79.19 144 THR B C 1
ATOM 5152 O O . THR B 1 144 ? 19.75 23.703 1.391 1 79.19 144 THR B O 1
ATOM 5155 N N . ARG B 1 145 ? 20.391 24.438 3.408 1 80.31 145 ARG B N 1
ATOM 5156 C CA . ARG B 1 145 ? 20.656 23.062 3.805 1 80.31 145 ARG B CA 1
ATOM 5157 C C . ARG B 1 145 ? 19.391 22.391 4.34 1 80.31 145 ARG B C 1
ATOM 5159 O O . ARG B 1 145 ? 18.719 22.938 5.215 1 80.31 145 ARG B O 1
ATOM 5166 N N . LYS B 1 146 ? 19.156 21.234 3.725 1 81.94 146 LYS B N 1
ATOM 5167 C CA . LYS B 1 146 ? 18 20.469 4.164 1 81.94 146 LYS B CA 1
ATOM 5168 C C . LYS B 1 146 ? 18.219 19.906 5.562 1 81.94 146 LYS B C 1
ATOM 5170 O O . LYS B 1 146 ? 19.266 19.328 5.855 1 81.94 146 LYS B O 1
ATOM 5175 N N . MET B 1 147 ? 17.219 20.219 6.457 1 84.69 147 MET B N 1
ATOM 5176 C CA . MET B 1 147 ? 17.281 19.734 7.832 1 84.69 147 MET B CA 1
ATOM 5177 C C . MET B 1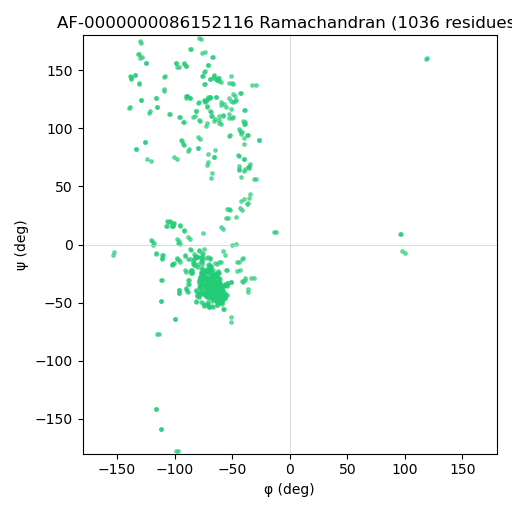 147 ? 15.922 19.172 8.266 1 84.69 147 MET B C 1
ATOM 5179 O O . MET B 1 147 ? 14.883 19.578 7.754 1 84.69 147 MET B O 1
ATOM 5183 N N . GLU B 1 148 ? 16.062 18.141 9.086 1 84.88 148 GLU B N 1
ATOM 5184 C CA . GLU B 1 148 ? 14.844 17.594 9.68 1 84.88 148 GLU B CA 1
ATOM 5185 C C . GLU B 1 148 ? 14.633 18.125 11.102 1 84.88 148 GLU B C 1
ATOM 5187 O O . GLU B 1 148 ? 15.586 18.594 11.734 1 84.88 148 GLU B O 1
ATOM 5192 N N . LEU B 1 149 ? 13.438 18.094 11.461 1 89.56 149 LEU B N 1
ATOM 5193 C CA . LEU B 1 149 ? 13.086 18.594 12.789 1 89.56 149 LEU B CA 1
ATOM 5194 C C . LEU B 1 149 ? 13.859 17.844 13.867 1 89.56 149 LEU B C 1
ATOM 5196 O O . LEU B 1 149 ? 14.305 18.438 14.852 1 89.56 149 LEU B O 1
ATOM 5200 N N . ALA B 1 150 ? 14.055 16.609 13.602 1 87.38 150 ALA B N 1
ATOM 5201 C CA . ALA B 1 150 ? 14.773 15.805 14.578 1 87.38 150 ALA B CA 1
ATOM 5202 C C . ALA B 1 150 ? 16.234 16.25 14.703 1 87.38 150 ALA B C 1
ATOM 5204 O O . ALA B 1 150 ? 16.781 16.266 15.805 1 87.38 150 ALA B O 1
ATOM 5205 N N . GLN B 1 151 ? 16.797 16.656 13.688 1 87.81 151 GLN B N 1
ATOM 5206 C CA . GLN B 1 151 ? 18.172 17.125 13.688 1 87.81 151 GLN B CA 1
ATOM 5207 C C . GLN B 1 151 ? 18.297 18.453 14.453 1 87.81 151 GLN B C 1
ATOM 5209 O O . GLN B 1 151 ? 19.281 18.672 15.164 1 87.81 151 GLN B O 1
ATOM 5214 N N . MET B 1 152 ? 17.359 19.266 14.305 1 92.31 152 MET B N 1
ATOM 5215 C CA . MET B 1 152 ? 17.359 20.531 15.031 1 92.31 152 MET B CA 1
ATOM 5216 C C . MET B 1 152 ? 17.234 20.297 16.531 1 92.31 152 MET B C 1
ATOM 5218 O O . MET B 1 152 ? 17.922 20.953 17.328 1 92.31 152 MET B O 1
ATOM 5222 N N . ALA B 1 153 ? 16.391 19.344 16.828 1 92.5 153 ALA B N 1
ATOM 5223 C CA . ALA B 1 153 ? 16.188 19.016 18.234 1 92.5 153 ALA B CA 1
ATOM 5224 C C . ALA B 1 153 ? 17.469 18.469 18.859 1 92.5 153 ALA B C 1
ATOM 5226 O O . ALA B 1 153 ? 17.844 18.828 19.969 1 92.5 153 ALA B O 1
ATOM 5227 N N . HIS B 1 154 ? 18.203 17.734 18.094 1 89.94 154 HIS B N 1
ATOM 5228 C CA . HIS B 1 154 ? 19.438 17.125 18.594 1 89.94 154 HIS B CA 1
ATOM 5229 C C . HIS B 1 154 ? 20.516 18.188 18.766 1 89.94 154 H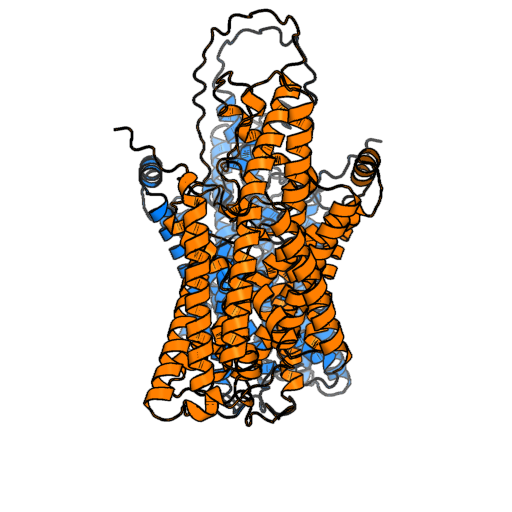IS B C 1
ATOM 5231 O O . HIS B 1 154 ? 21.375 18.047 19.641 1 89.94 154 HIS B O 1
ATOM 5237 N N . THR B 1 155 ? 20.453 19.172 17.984 1 90.94 155 THR B N 1
ATOM 5238 C CA . THR B 1 155 ? 21.453 20.219 18.047 1 90.94 155 THR B CA 1
ATOM 5239 C C . THR B 1 155 ? 21.188 21.172 19.203 1 90.94 155 THR B C 1
ATOM 5241 O O . THR B 1 155 ? 22.109 21.672 19.844 1 90.94 155 THR B O 1
ATOM 5244 N N . LEU B 1 156 ? 19.953 21.359 19.562 1 93.94 156 LEU B N 1
ATOM 5245 C CA . LEU B 1 156 ? 19.641 22.469 20.469 1 93.94 156 LEU B CA 1
ATOM 5246 C C . LEU B 1 156 ? 19.188 21.938 21.828 1 93.94 156 LEU B C 1
ATOM 5248 O O . LEU B 1 156 ? 19.359 22.594 22.844 1 93.94 156 LEU B O 1
ATOM 5252 N N . PHE B 1 157 ? 18.562 20.797 21.891 1 93.94 157 PHE B N 1
ATOM 5253 C CA . PHE B 1 157 ? 17.938 20.328 23.109 1 93.94 157 PHE B CA 1
ATOM 5254 C C . PHE B 1 157 ? 18.891 19.469 23.938 1 93.94 157 PHE B C 1
ATOM 5256 O O . PHE B 1 157 ? 19.859 18.922 23.391 1 93.94 157 PHE B O 1
ATOM 5263 N N . SER B 1 158 ? 18.594 19.453 25.234 1 93 158 SER B N 1
ATOM 5264 C CA . SER B 1 158 ? 19.281 18.547 26.141 1 93 158 SER B CA 1
ATOM 5265 C C . SER B 1 158 ? 18.75 17.125 26 1 93 158 SER B C 1
ATOM 5267 O O . SER B 1 158 ? 17.812 16.875 25.25 1 93 158 SER B O 1
ATOM 5269 N N . HIS B 1 159 ? 19.297 16.219 26.688 1 90.88 159 HIS B N 1
ATOM 5270 C CA . HIS B 1 159 ? 18.891 14.82 26.625 1 90.88 159 HIS B CA 1
ATOM 5271 C C . HIS B 1 159 ? 17.422 14.656 27.031 1 90.88 159 HIS B C 1
ATOM 5273 O O . HIS B 1 159 ? 16.672 13.953 26.359 1 90.88 159 HIS B O 1
ATOM 5279 N N . ASN B 1 160 ? 17.062 15.312 28.062 1 92.19 160 ASN B N 1
ATOM 5280 C CA . ASN B 1 160 ? 15.68 15.25 28.5 1 92.19 160 ASN B CA 1
ATOM 5281 C C . ASN B 1 160 ? 14.742 15.906 27.5 1 92.19 160 ASN B C 1
ATOM 5283 O O . ASN B 1 160 ? 13.609 15.461 27.312 1 92.19 160 ASN B O 1
ATOM 5287 N N . GLY B 1 161 ? 15.25 16.969 26.891 1 92.94 161 GLY B N 1
ATOM 5288 C CA . GLY B 1 161 ? 14.469 17.625 25.859 1 92.94 161 GLY B CA 1
ATOM 5289 C C . GLY B 1 161 ? 14.258 16.75 24.641 1 92.94 161 GLY B C 1
ATOM 5290 O O . GLY B 1 161 ? 13.172 16.766 24.047 1 92.94 161 GLY B O 1
ATOM 5291 N N . ILE B 1 162 ? 15.242 15.961 24.328 1 92.69 162 ILE B N 1
ATOM 5292 C CA . ILE B 1 162 ? 15.164 15.07 23.188 1 92.69 162 ILE B CA 1
ATOM 5293 C C . ILE B 1 162 ? 14.172 13.938 23.469 1 92.69 162 ILE B C 1
ATOM 5295 O O . ILE B 1 162 ? 13.367 13.57 22.609 1 92.69 162 ILE B O 1
ATOM 5299 N N . LEU B 1 163 ? 14.211 13.438 24.641 1 93.19 163 LEU B N 1
ATOM 5300 C CA . LEU B 1 163 ? 13.281 12.391 25.031 1 93.19 163 LEU B CA 1
ATOM 5301 C C . LEU B 1 163 ? 11.844 12.891 24.984 1 93.19 163 LEU B C 1
ATOM 5303 O O . LEU B 1 163 ? 10.945 12.195 24.516 1 93.19 163 LEU B O 1
ATOM 5307 N N . ALA B 1 164 ? 11.68 14.062 25.484 1 93.5 164 ALA B N 1
ATOM 5308 C CA . ALA B 1 164 ? 10.352 14.664 25.469 1 93.5 164 ALA B CA 1
ATOM 5309 C C . ALA B 1 164 ? 9.883 14.906 24.031 1 93.5 164 ALA B C 1
ATOM 5311 O O . ALA B 1 164 ? 8.711 14.695 23.703 1 93.5 164 ALA B O 1
ATOM 5312 N N . PHE B 1 165 ? 10.789 15.352 23.25 1 94.06 165 PHE B N 1
ATOM 5313 C CA . PHE B 1 165 ? 10.492 15.625 21.844 1 94.06 165 PHE B CA 1
ATOM 5314 C C . PHE B 1 165 ? 10.039 14.352 21.141 1 94.06 165 PHE B C 1
ATOM 5316 O O . PHE B 1 165 ? 8.984 14.328 20.5 1 94.06 165 PHE B O 1
ATOM 5323 N N . TYR B 1 166 ? 10.773 13.297 21.281 1 93 166 TYR B N 1
ATOM 5324 C CA . TYR B 1 166 ? 10.445 12.055 20.594 1 93 166 TYR B CA 1
ATOM 5325 C C . TYR B 1 166 ? 9.172 11.438 21.156 1 93 166 TYR B C 1
ATOM 5327 O O . TYR B 1 166 ? 8.391 10.836 20.406 1 93 166 TYR B O 1
ATOM 5335 N N . THR B 1 167 ? 8.961 11.594 22.391 1 94.19 167 THR B N 1
ATOM 5336 C CA . THR B 1 167 ? 7.723 11.094 22.969 1 94.19 167 THR B CA 1
ATOM 5337 C C . THR B 1 167 ? 6.52 11.82 22.391 1 94.19 167 THR B C 1
ATOM 5339 O O . THR B 1 167 ? 5.508 11.203 22.062 1 94.19 167 THR B O 1
ATOM 5342 N N . CYS B 1 168 ? 6.68 13.086 22.266 1 93.69 168 CYS B N 1
ATOM 5343 C CA . CYS B 1 168 ? 5.613 13.898 21.688 1 93.69 168 CYS B CA 1
ATOM 5344 C C . CYS B 1 168 ? 5.348 13.5 20.234 1 93.69 168 CYS B C 1
ATOM 5346 O O . CYS B 1 168 ? 4.195 13.367 19.828 1 93.69 168 CYS B O 1
ATOM 5348 N N . VAL B 1 169 ? 6.352 13.281 19.516 1 94.38 169 VAL B N 1
ATOM 5349 C CA . VAL B 1 169 ? 6.234 12.914 18.109 1 94.38 169 VAL B CA 1
ATOM 5350 C C . VAL B 1 169 ? 5.57 11.539 17.984 1 94.38 169 VAL B C 1
ATOM 5352 O O . VAL B 1 169 ? 4.668 11.344 17.172 1 94.38 169 VAL B O 1
ATOM 5355 N N . VAL B 1 170 ? 5.965 10.633 18.812 1 95.56 170 VAL B N 1
ATOM 5356 C CA . VAL B 1 170 ? 5.441 9.273 18.781 1 95.56 170 VAL B CA 1
ATOM 5357 C C . VAL B 1 170 ? 3.947 9.289 19.109 1 95.56 170 VAL B C 1
ATOM 5359 O O . VAL B 1 170 ? 3.148 8.656 18.406 1 95.56 170 VAL B O 1
ATOM 5362 N N . VAL B 1 171 ? 3.586 10.023 20.062 1 95.69 171 VAL B N 1
ATOM 5363 C CA . VAL B 1 171 ? 2.182 10.086 20.453 1 95.69 171 VAL B CA 1
ATOM 5364 C C . VAL B 1 171 ? 1.367 10.75 19.344 1 95.69 171 VAL B C 1
ATOM 5366 O O . VAL B 1 171 ? 0.257 10.312 19.047 1 95.69 171 VAL B O 1
ATOM 5369 N N . TYR B 1 172 ? 1.911 11.727 18.781 1 95.69 172 TYR B N 1
ATOM 5370 C CA . TYR B 1 172 ? 1.233 12.414 17.688 1 95.69 172 TYR B CA 1
ATOM 5371 C C . TYR B 1 172 ? 1.019 11.477 16.5 1 95.69 172 TYR B C 1
ATOM 5373 O O . TYR B 1 172 ? -0.069 11.43 15.93 1 95.69 172 TYR B O 1
ATOM 5381 N N . LEU B 1 173 ? 2.021 10.75 16.141 1 95.81 173 LEU B N 1
ATOM 5382 C CA . LEU B 1 173 ? 1.941 9.836 15.008 1 95.81 173 LEU B CA 1
ATOM 5383 C C . LEU B 1 173 ? 0.953 8.711 15.289 1 95.81 173 LEU B C 1
ATOM 5385 O O . LEU B 1 173 ? 0.241 8.266 14.383 1 95.81 173 LEU B O 1
ATOM 5389 N N . TYR B 1 174 ? 0.926 8.258 16.547 1 97.12 174 TYR B N 1
ATOM 5390 C CA . TYR B 1 174 ? -0.093 7.277 16.906 1 97.12 174 TYR B CA 1
ATOM 5391 C C . TYR B 1 174 ? -1.492 7.848 16.703 1 97.12 174 TYR B C 1
ATOM 5393 O O . TYR B 1 174 ? -2.385 7.156 16.219 1 97.12 174 TYR B O 1
ATOM 5401 N N . GLY B 1 175 ? -1.635 9.086 17.109 1 96.25 175 GLY B N 1
ATOM 5402 C CA . GLY B 1 175 ? -2.912 9.75 16.891 1 96.25 175 GLY B CA 1
ATOM 5403 C C . GLY B 1 175 ? -3.273 9.875 15.422 1 96.25 175 GLY B C 1
ATOM 5404 O O . GLY B 1 175 ? -4.414 9.609 15.031 1 96.25 175 GLY B O 1
ATOM 5405 N N . ASP B 1 176 ? -2.348 10.219 14.594 1 95.12 176 ASP B N 1
ATOM 5406 C CA . ASP B 1 176 ? -2.555 10.336 13.148 1 95.12 176 ASP B CA 1
ATOM 5407 C C . ASP B 1 176 ? -3.01 9.008 12.555 1 95.12 176 ASP B C 1
ATOM 5409 O O . ASP B 1 176 ? -3.979 8.969 11.789 1 95.12 176 ASP B O 1
ATOM 5413 N N . LEU B 1 177 ? -2.311 8.016 12.914 1 97.19 177 LEU B N 1
ATOM 5414 C CA . LEU B 1 177 ? -2.611 6.691 12.383 1 97.19 177 LEU B CA 1
ATOM 5415 C C . LEU B 1 177 ? -3.988 6.223 12.836 1 97.19 177 LEU B C 1
ATOM 5417 O O . LEU B 1 177 ? -4.727 5.602 12.07 1 97.19 177 LEU B O 1
ATOM 5421 N N . ALA B 1 178 ? -4.309 6.496 14.062 1 97.25 178 ALA B N 1
ATOM 5422 C CA . ALA B 1 178 ? -5.625 6.121 14.57 1 97.25 178 ALA B CA 1
ATOM 5423 C C . ALA B 1 178 ? -6.73 6.84 13.797 1 97.25 178 ALA B C 1
ATOM 5425 O O . ALA B 1 178 ? -7.762 6.242 13.477 1 97.25 178 ALA B O 1
ATOM 5426 N N . ILE B 1 179 ? -6.516 8.094 13.547 1 96.19 179 ILE B N 1
ATOM 5427 C CA . ILE B 1 179 ? -7.488 8.883 12.797 1 96.19 179 ILE B CA 1
ATOM 5428 C C . ILE B 1 179 ? -7.707 8.258 11.422 1 96.19 179 ILE B C 1
ATOM 5430 O O . ILE B 1 179 ? -8.852 8.078 10.992 1 96.19 179 ILE B O 1
ATOM 5434 N N . TYR B 1 180 ? -6.637 7.898 10.758 1 96.06 180 TYR B N 1
ATOM 5435 C CA . TYR B 1 180 ? -6.727 7.293 9.43 1 96.06 180 TYR B CA 1
ATOM 5436 C C . TYR B 1 180 ? -7.426 5.941 9.492 1 96.06 180 TYR B C 1
ATOM 5438 O O . TYR B 1 180 ? -8.273 5.637 8.656 1 96.06 180 TYR B O 1
ATOM 5446 N N . ALA B 1 181 ? -7.098 5.164 10.539 1 97.19 181 ALA B N 1
ATOM 5447 C CA . ALA B 1 181 ? -7.625 3.811 10.688 1 97.19 181 ALA B CA 1
ATOM 5448 C C . ALA B 1 181 ? -9.117 3.84 11.008 1 97.19 181 ALA B C 1
ATOM 5450 O O . ALA B 1 181 ? -9.812 2.84 10.828 1 97.19 181 ALA B O 1
ATOM 5451 N N . VAL B 1 182 ? -9.602 4.945 11.469 1 96.5 182 VAL B N 1
ATOM 5452 C CA . VAL B 1 182 ? -11.023 5.059 11.75 1 96.5 182 VAL B CA 1
ATOM 5453 C C . VAL B 1 182 ? -11.742 5.699 10.562 1 96.5 182 VAL B C 1
ATOM 5455 O O . VAL B 1 182 ? -12.812 5.242 10.148 1 96.5 182 VAL B O 1
ATOM 5458 N N . ALA B 1 183 ? -11.156 6.711 9.969 1 95.69 183 ALA B N 1
ATOM 5459 C CA . ALA B 1 183 ? -11.805 7.504 8.93 1 95.69 183 ALA B CA 1
ATOM 5460 C C . ALA B 1 183 ? -12.031 6.672 7.672 1 95.69 183 ALA B C 1
ATOM 5462 O O . ALA B 1 183 ? -13.102 6.75 7.055 1 95.69 183 ALA B O 1
ATOM 5463 N N . VAL B 1 184 ? -11.102 5.832 7.262 1 95.44 184 VAL B N 1
ATOM 5464 C CA . VAL B 1 184 ? -11.18 5.074 6.02 1 95.44 184 VAL B CA 1
ATOM 5465 C C . VAL B 1 184 ? -12.258 3.996 6.141 1 95.44 184 VAL B C 1
ATOM 5467 O O . VAL B 1 184 ? -13.195 3.953 5.34 1 95.44 184 VAL B O 1
ATOM 5470 N N . PRO B 1 185 ? -12.234 3.115 7.16 1 96.12 185 PRO B N 1
ATOM 5471 C CA . PRO B 1 185 ? -13.273 2.096 7.285 1 96.12 185 PRO B CA 1
ATOM 5472 C C . PRO B 1 185 ? -14.664 2.697 7.488 1 96.12 185 PRO B C 1
ATOM 5474 O O . PRO B 1 185 ? -15.656 2.152 6.992 1 96.12 185 PRO B O 1
ATOM 5477 N N . LYS B 1 186 ? -14.695 3.812 8.188 1 94.38 186 LYS B N 1
ATOM 5478 C CA . LYS B 1 186 ? -15.977 4.48 8.383 1 94.38 186 LYS B CA 1
ATOM 5479 C C . LYS B 1 186 ? -16.547 4.961 7.055 1 94.38 186 LYS B C 1
ATOM 5481 O O . LYS B 1 186 ? -17.734 4.777 6.785 1 94.38 186 LYS B O 1
ATOM 5486 N N . SER B 1 187 ? -15.719 5.586 6.258 1 93.19 187 SER B N 1
ATOM 5487 C CA . SER B 1 187 ? -16.141 6.035 4.938 1 93.19 187 SER B CA 1
ATOM 5488 C C . SER B 1 187 ? -16.594 4.863 4.074 1 93.19 187 SER B C 1
ATOM 5490 O O . SER B 1 187 ? -17.609 4.953 3.383 1 93.19 187 SER B O 1
ATOM 5492 N N . LEU B 1 188 ? -15.93 3.738 4.191 1 92.81 188 LEU B N 1
ATOM 5493 C CA . LEU B 1 188 ? -16.266 2.559 3.402 1 92.81 188 LEU B CA 1
ATOM 5494 C C . LEU B 1 188 ? -17.594 1.969 3.852 1 92.81 188 LEU B C 1
ATOM 5496 O O . LEU B 1 188 ? -18.422 1.573 3.021 1 92.81 188 LEU B O 1
ATOM 5500 N N . ARG B 1 189 ? -17.781 1.896 5.145 1 92.44 189 ARG B N 1
ATOM 5501 C CA . ARG B 1 189 ? -19.047 1.384 5.664 1 92.44 189 ARG B CA 1
ATOM 5502 C C . ARG B 1 189 ? -20.219 2.23 5.184 1 92.44 189 ARG B C 1
ATOM 5504 O O . ARG B 1 189 ? -21.266 1.696 4.781 1 92.44 189 ARG B O 1
ATOM 5511 N N . GLU B 1 190 ? -20 3.555 5.172 1 90.81 190 GLU B N 1
ATOM 5512 C CA . GLU B 1 190 ? -21.094 4.461 4.797 1 90.81 190 GLU B CA 1
ATOM 5513 C C . GLU B 1 190 ? -21.406 4.355 3.309 1 90.81 190 GLU B C 1
ATOM 5515 O O . GLU B 1 190 ? -22.531 4.637 2.885 1 90.81 190 GLU B O 1
ATOM 5520 N N . ILE B 1 191 ? -20.484 3.924 2.527 1 87.31 191 ILE B N 1
ATOM 5521 C CA . ILE B 1 191 ? -20.688 3.75 1.095 1 87.31 191 ILE B CA 1
ATOM 5522 C C . ILE B 1 191 ? -21.406 2.426 0.835 1 87.31 191 ILE B C 1
ATOM 5524 O O . ILE B 1 191 ? -22.344 2.363 0.035 1 87.31 191 ILE B O 1
ATOM 5528 N N . VAL B 1 192 ? -20.969 1.37 1.53 1 88.06 192 VAL B N 1
ATOM 5529 C CA . VAL B 1 192 ? -21.469 0.021 1.281 1 88.06 192 VAL B CA 1
ATOM 5530 C C . VAL B 1 192 ? -22.828 -0.16 1.952 1 88.06 192 VAL B C 1
ATOM 5532 O O . VAL B 1 192 ? -23.734 -0.786 1.388 1 88.06 192 VAL B O 1
ATOM 5535 N N . CYS B 1 193 ? -22.906 0.38 3.178 1 88.94 193 CYS B N 1
ATOM 5536 C CA . CYS B 1 193 ? -24.125 0.319 3.969 1 88.94 193 CYS B CA 1
ATOM 5537 C C . CYS B 1 193 ? -24.453 1.679 4.578 1 88.94 193 CYS B C 1
ATOM 5539 O O . CYS B 1 193 ? -24.172 1.92 5.754 1 88.94 193 CYS B O 1
ATOM 5541 N N . PRO B 1 194 ? -25.078 2.5 3.752 1 86.69 194 PRO B N 1
ATOM 5542 C CA . PRO B 1 194 ? -25.359 3.855 4.223 1 86.69 194 PRO B CA 1
ATOM 5543 C C . PRO B 1 194 ? -26.312 3.877 5.418 1 86.69 194 PRO B C 1
ATOM 5545 O O . PRO B 1 194 ? -27.234 3.062 5.492 1 86.69 194 PRO B O 1
ATOM 5548 N N . ARG B 1 195 ? -26.047 4.754 6.312 1 86.5 195 ARG B N 1
ATOM 5549 C CA . ARG B 1 195 ? -26.891 4.941 7.488 1 86.5 195 ARG B CA 1
ATOM 5550 C C . ARG B 1 195 ? -28.281 5.418 7.098 1 86.5 195 ARG B C 1
ATOM 5552 O O . ARG B 1 195 ? -28.422 6.391 6.355 1 86.5 195 ARG B O 1
ATOM 5559 N N . PRO B 1 196 ? -29.281 4.695 7.586 1 83.12 196 PRO B N 1
ATOM 5560 C CA . PRO B 1 196 ? -30.656 5.07 7.215 1 83.12 196 PRO B CA 1
ATOM 5561 C C . PRO B 1 196 ? -31.109 6.379 7.863 1 83.12 196 PRO B C 1
ATOM 5563 O O . PRO B 1 196 ? -31.734 7.207 7.207 1 83.12 196 PRO B O 1
ATOM 5566 N N . HIS B 1 197 ? -30.766 6.59 9.148 1 80.88 197 HIS B N 1
ATOM 5567 C CA . HIS B 1 197 ? -31.125 7.797 9.883 1 80.88 197 HIS B CA 1
ATOM 5568 C C . HIS B 1 197 ? -29.953 8.289 10.734 1 80.88 197 HIS B C 1
ATOM 5570 O O . HIS B 1 197 ? -29.141 7.484 11.195 1 80.88 197 HIS B O 1
ATOM 5576 N N . PRO B 1 198 ? -29.797 9.57 10.836 1 77.31 198 PRO B N 1
ATOM 5577 C CA . PRO B 1 198 ? -28.672 10.141 11.578 1 77.31 198 PRO B CA 1
ATOM 5578 C C . PRO B 1 198 ? -28.594 9.625 13.016 1 77.31 198 PRO B C 1
ATOM 5580 O O . PRO B 1 198 ? -27.5 9.578 13.602 1 77.31 198 PRO B O 1
ATOM 5583 N N . GLU B 1 199 ? -29.656 9.156 13.508 1 78.69 199 GLU B N 1
ATOM 5584 C CA . GLU B 1 199 ? -29.688 8.734 14.906 1 78.69 199 GLU B CA 1
ATOM 5585 C C . GLU B 1 199 ? -29.438 7.234 15.039 1 78.69 199 GLU B C 1
ATOM 5587 O O . GLU B 1 199 ? -29.312 6.715 16.156 1 78.69 199 GLU B O 1
ATOM 5592 N N . ALA B 1 200 ? -29.234 6.59 13.977 1 81.81 200 ALA B N 1
ATOM 5593 C CA . ALA B 1 200 ? -29.047 5.145 14.039 1 81.81 200 ALA B CA 1
ATOM 5594 C C . ALA B 1 200 ? -27.609 4.793 14.43 1 81.81 200 ALA B C 1
ATOM 5596 O O . ALA B 1 200 ? -26.672 5.172 13.734 1 81.81 200 ALA B O 1
ATOM 5597 N N . VAL B 1 201 ? -27.5 4.195 15.562 1 82.75 201 VAL B N 1
ATOM 5598 C CA . VAL B 1 201 ? -26.172 3.811 16.047 1 82.75 201 VAL B CA 1
ATOM 5599 C C . VAL B 1 201 ? -25.734 2.504 15.391 1 82.75 201 VAL B C 1
ATOM 5601 O O . VAL B 1 201 ? -24.641 2.408 14.852 1 82.75 201 VAL B O 1
ATOM 5604 N N . VAL B 1 202 ? -26.578 1.471 15.383 1 90 202 VAL B N 1
ATOM 5605 C CA . VAL B 1 202 ? -26.312 0.192 14.734 1 90 202 VAL B CA 1
ATOM 5606 C C . VAL B 1 202 ? -27.484 -0.19 13.844 1 90 202 VAL B C 1
ATOM 5608 O O . VAL B 1 202 ? -28.641 -0.095 14.258 1 90 202 VAL B O 1
ATOM 5611 N N . TRP B 1 203 ? -27.219 -0.431 12.609 1 88.88 203 TRP B N 1
ATOM 5612 C CA . TRP B 1 203 ? -28.281 -0.847 11.695 1 88.88 203 TRP B CA 1
ATOM 5613 C C . TRP B 1 203 ? -27.859 -2.074 10.891 1 88.88 203 TRP B C 1
ATOM 5615 O O . TRP B 1 203 ? -26.672 -2.434 10.875 1 88.88 203 TRP B O 1
ATOM 5625 N N . GLU B 1 204 ? -28.781 -2.805 10.25 1 86.56 204 GLU B N 1
ATOM 5626 C CA . GLU B 1 204 ? -28.531 -4.051 9.531 1 86.56 204 GLU B CA 1
ATOM 5627 C C . GLU B 1 204 ? -28.109 -3.779 8.086 1 86.56 204 GLU B C 1
ATOM 5629 O O . GLU B 1 204 ? -28.734 -2.963 7.402 1 86.56 204 GLU B O 1
ATOM 5634 N N . CYS B 1 205 ? -27.047 -4.293 7.676 1 84.38 205 CYS B N 1
ATOM 5635 C CA . CYS B 1 205 ? -26.547 -4.113 6.32 1 84.38 205 CYS B CA 1
ATOM 5636 C C . CYS B 1 205 ? -26.891 -5.32 5.449 1 84.38 205 CYS B C 1
ATOM 5638 O O . CYS B 1 205 ? -27.484 -5.176 4.387 1 84.38 205 CYS B O 1
ATOM 5640 N N . SER B 1 206 ? -26.391 -6.492 5.723 1 79.44 206 SER B N 1
ATOM 5641 C CA . SER B 1 206 ? -26.672 -7.738 5.016 1 79.44 206 SER B CA 1
ATOM 5642 C C . SER B 1 206 ? -27.047 -8.852 5.988 1 79.44 206 SER B C 1
ATOM 5644 O O . SER B 1 206 ? -27.078 -8.641 7.203 1 79.44 206 SER B O 1
ATOM 5646 N N . ASP B 1 207 ? -27.391 -9.914 5.312 1 74.06 207 ASP B N 1
ATOM 5647 C CA . ASP B 1 207 ? -27.797 -11.047 6.141 1 74.06 207 ASP B CA 1
ATOM 5648 C C . ASP B 1 207 ? -26.656 -11.5 7.051 1 74.06 207 ASP B C 1
ATOM 5650 O O . ASP B 1 207 ? -25.641 -12.008 6.578 1 74.06 207 ASP B O 1
ATOM 5654 N N . GLY B 1 208 ? -26.828 -11.109 8.359 1 73.88 208 GLY B N 1
ATOM 5655 C CA . GLY B 1 208 ? -25.875 -11.586 9.352 1 73.88 208 GLY B CA 1
ATOM 5656 C C . GLY B 1 208 ? -24.781 -10.594 9.656 1 73.88 208 GLY B C 1
ATOM 5657 O O . GLY B 1 208 ? -23.906 -10.867 10.484 1 73.88 208 GLY B O 1
ATOM 5658 N N . LEU B 1 209 ? -24.812 -9.508 8.891 1 83.38 209 LEU B N 1
ATOM 5659 C CA . LEU B 1 209 ? -23.766 -8.523 9.141 1 83.38 209 LEU B CA 1
ATOM 5660 C C . LEU B 1 209 ? -24.359 -7.168 9.492 1 83.38 209 LEU B C 1
ATOM 5662 O O . LEU B 1 209 ? -25.109 -6.586 8.703 1 83.38 209 LEU B O 1
ATOM 5666 N N . ASN B 1 210 ? -24.156 -6.75 10.719 1 89.81 210 ASN B N 1
ATOM 5667 C CA . ASN B 1 210 ? -24.609 -5.426 11.141 1 89.81 210 ASN B CA 1
ATOM 5668 C C . ASN B 1 210 ? -23.562 -4.355 10.812 1 89.81 210 ASN B C 1
ATOM 5670 O O . ASN B 1 210 ? -22.469 -4.672 10.352 1 89.81 210 ASN B O 1
ATOM 5674 N N . SER B 1 211 ? -23.969 -3.141 10.938 1 92.06 211 SER B N 1
ATOM 5675 C CA . SER B 1 211 ? -23.109 -2.021 10.57 1 92.06 211 SER B CA 1
ATOM 5676 C C . SER B 1 211 ? -21.844 -2.004 11.414 1 92.06 211 SER B C 1
ATOM 5678 O O . SER B 1 211 ? -20.766 -1.654 10.922 1 92.06 211 SER B O 1
ATOM 5680 N N . SER B 1 212 ? -21.891 -2.365 12.703 1 92.56 212 SER B N 1
ATOM 5681 C CA . SER B 1 212 ? -20.703 -2.393 13.562 1 92.56 212 SER B CA 1
ATOM 5682 C C . SER B 1 212 ? -19.75 -3.51 13.156 1 92.56 212 SER B C 1
ATOM 5684 O O . SER B 1 212 ? -18.531 -3.322 13.156 1 92.56 212 SER B O 1
ATOM 5686 N N . ASP B 1 213 ? -20.297 -4.645 12.781 1 90.44 213 ASP B N 1
ATOM 5687 C CA . ASP B 1 213 ? -19.484 -5.758 12.312 1 90.44 213 ASP B CA 1
ATOM 5688 C C . ASP B 1 213 ? -18.812 -5.43 10.984 1 90.44 213 ASP B C 1
ATOM 5690 O O . ASP B 1 213 ? -17.656 -5.797 10.758 1 90.44 213 ASP B O 1
ATOM 5694 N N . LEU B 1 214 ? -19.578 -4.836 10.195 1 92.12 214 LEU B N 1
ATOM 5695 C CA . LEU B 1 214 ? -19.016 -4.445 8.898 1 92.12 214 LEU B CA 1
ATOM 5696 C C . LEU B 1 214 ? -17.875 -3.451 9.07 1 92.12 214 LEU B C 1
ATOM 5698 O O . LEU B 1 214 ? -16.859 -3.553 8.391 1 92.12 214 LEU B O 1
ATOM 5702 N N . TYR B 1 215 ? -18.047 -2.49 9.977 1 94.62 215 TYR B N 1
ATOM 5703 C CA . TYR B 1 215 ? -17 -1.528 10.273 1 94.62 215 TYR B CA 1
ATOM 5704 C C . TYR B 1 215 ? -15.734 -2.236 10.758 1 94.62 215 TYR B C 1
ATOM 5706 O O . TYR B 1 215 ? -14.633 -1.959 10.266 1 94.62 215 TYR B O 1
ATOM 5714 N N . ARG B 1 216 ? -15.867 -3.176 11.648 1 94.19 216 ARG B N 1
ATOM 5715 C CA . ARG B 1 216 ? -14.727 -3.898 12.188 1 94.19 216 ARG B CA 1
ATOM 5716 C C . ARG B 1 216 ? -14.055 -4.746 11.117 1 94.19 216 ARG B C 1
ATOM 5718 O O . ARG B 1 216 ? -12.828 -4.895 11.109 1 94.19 216 ARG B O 1
ATOM 5725 N N . LEU B 1 217 ? -14.844 -5.258 10.266 1 91.5 217 LEU B N 1
ATOM 5726 C CA . LEU B 1 217 ? -14.289 -6.012 9.141 1 91.5 217 LEU B CA 1
ATOM 5727 C C . LEU B 1 217 ? -13.445 -5.113 8.25 1 91.5 217 LEU B C 1
ATOM 5729 O O . LEU B 1 217 ? -12.375 -5.52 7.789 1 91.5 217 LEU B O 1
ATOM 5733 N N . PHE B 1 218 ? -13.914 -3.92 8.031 1 94.38 218 PHE B N 1
ATOM 5734 C CA . PHE B 1 218 ? -13.172 -2.996 7.184 1 94.38 218 PHE B CA 1
ATOM 5735 C C . PHE B 1 218 ? -11.906 -2.516 7.883 1 94.38 218 PHE B C 1
ATOM 5737 O O . PHE B 1 218 ? -10.906 -2.211 7.23 1 94.38 218 PHE B O 1
ATOM 5744 N N . VAL B 1 219 ? -11.922 -2.406 9.211 1 96.38 219 VAL B N 1
ATOM 5745 C CA . VAL B 1 219 ? -10.711 -2.068 9.945 1 96.38 219 VAL B CA 1
ATOM 5746 C C . VAL B 1 219 ? -9.664 -3.166 9.75 1 96.38 219 VAL B C 1
ATOM 5748 O O . VAL B 1 219 ? -8.5 -2.881 9.492 1 96.38 219 VAL B O 1
ATOM 5751 N N . ILE B 1 220 ? -10.102 -4.41 9.797 1 92.38 220 ILE B N 1
ATOM 5752 C CA . ILE B 1 220 ? -9.211 -5.551 9.602 1 92.38 220 ILE B CA 1
ATOM 5753 C C . ILE B 1 220 ? -8.688 -5.559 8.164 1 92.38 220 ILE B C 1
ATOM 5755 O O . ILE B 1 220 ? -7.492 -5.75 7.934 1 92.38 220 ILE B O 1
ATOM 5759 N N . LEU B 1 221 ? -9.578 -5.285 7.285 1 91.56 221 LEU B N 1
ATOM 5760 C CA . LEU B 1 221 ? -9.195 -5.246 5.875 1 91.56 221 LEU B CA 1
ATOM 5761 C C . LEU B 1 221 ? -8.164 -4.156 5.617 1 91.56 221 LEU B C 1
ATOM 5763 O O . LEU B 1 221 ? -7.199 -4.375 4.883 1 91.56 221 LEU B O 1
ATOM 5767 N N . PHE B 1 222 ? -8.406 -3.033 6.164 1 93.94 222 PHE B N 1
ATOM 5768 C CA . PHE B 1 222 ? -7.484 -1.908 6.051 1 93.94 222 PHE B CA 1
ATOM 5769 C C . PHE B 1 222 ? -6.102 -2.285 6.57 1 93.94 222 PHE B C 1
ATOM 5771 O O . PHE B 1 222 ? -5.094 -2.023 5.91 1 93.94 222 PHE B O 1
ATOM 5778 N N . GLY B 1 223 ? -6.043 -2.939 7.691 1 92.12 223 GLY B N 1
ATOM 5779 C CA . GLY B 1 223 ? -4.789 -3.359 8.297 1 92.12 223 GLY B CA 1
ATOM 5780 C C . GLY B 1 223 ? -4.078 -4.438 7.496 1 92.12 223 GLY B C 1
ATOM 5781 O O . GLY B 1 223 ? -2.865 -4.359 7.285 1 92.12 223 GLY B O 1
ATOM 5782 N N . VAL B 1 224 ? -4.824 -5.363 6.992 1 87.31 224 VAL B N 1
ATOM 5783 C CA . VAL B 1 224 ? -4.23 -6.512 6.316 1 87.31 224 VAL B CA 1
ATOM 5784 C C . VAL B 1 224 ? -3.742 -6.102 4.93 1 87.31 224 VAL B C 1
ATOM 5786 O O . VAL B 1 224 ? -2.74 -6.625 4.438 1 87.31 224 VAL B O 1
ATOM 5789 N N . THR B 1 225 ? -4.395 -5.16 4.32 1 88.25 225 THR B N 1
ATOM 5790 C CA . THR B 1 225 ? -4.027 -4.742 2.971 1 88.25 225 THR B CA 1
ATOM 5791 C C . THR B 1 225 ? -2.85 -3.775 3.002 1 88.25 225 THR B C 1
ATOM 5793 O O . THR B 1 225 ? -1.945 -3.861 2.168 1 88.25 225 THR B O 1
ATOM 5796 N N . LEU B 1 226 ? -2.85 -2.9 3.941 1 90.88 226 LEU B N 1
ATOM 5797 C CA . LEU B 1 226 ? -1.825 -1.861 3.953 1 90.88 226 LEU B CA 1
ATOM 5798 C C . LEU B 1 226 ? -0.723 -2.197 4.953 1 90.88 226 LEU B C 1
ATOM 5800 O O . LEU B 1 226 ? 0.369 -1.627 4.895 1 90.88 226 LEU B O 1
ATOM 5804 N N . GLY B 1 227 ? -0.956 -3.109 5.859 1 88.06 227 GLY B N 1
ATOM 5805 C CA . GLY B 1 227 ? -0.011 -3.477 6.902 1 88.06 227 GLY B CA 1
ATOM 5806 C C . GLY B 1 227 ? 1.312 -3.982 6.359 1 88.06 227 GLY B C 1
ATOM 5807 O O . GLY B 1 227 ? 2.377 -3.566 6.816 1 88.06 227 GLY B O 1
ATOM 5808 N N . PRO B 1 228 ? 1.285 -4.73 5.355 1 83.94 228 PRO B N 1
ATOM 5809 C CA . PRO B 1 228 ? 2.533 -5.281 4.82 1 83.94 228 PRO B CA 1
ATOM 5810 C C . PRO B 1 228 ? 3.492 -4.199 4.332 1 83.94 228 PRO B C 1
ATOM 5812 O O . PRO B 1 228 ? 4.711 -4.383 4.371 1 83.94 228 PRO B O 1
ATOM 5815 N N . PHE B 1 229 ? 3.047 -3.113 4 1 85.19 229 PHE B N 1
ATOM 5816 C CA . PHE B 1 229 ? 3.893 -2.053 3.463 1 85.19 229 PHE B CA 1
ATOM 5817 C C . PHE B 1 229 ? 4.617 -1.318 4.586 1 85.19 229 PHE B C 1
ATOM 5819 O O . PHE B 1 229 ? 5.523 -0.526 4.328 1 85.19 229 PHE B O 1
ATOM 5826 N N . THR B 1 230 ? 4.203 -1.6 5.77 1 86.69 230 THR B N 1
ATOM 5827 C CA . THR B 1 230 ? 4.84 -0.974 6.922 1 86.69 230 THR B CA 1
ATOM 5828 C C . THR B 1 230 ? 6.188 -1.627 7.215 1 86.69 230 THR B C 1
ATOM 5830 O O . THR B 1 230 ? 7.027 -1.047 7.906 1 86.69 230 THR B O 1
ATOM 5833 N N . PHE B 1 231 ? 6.359 -2.83 6.711 1 83.06 231 PHE B N 1
ATOM 5834 C CA . PHE B 1 231 ? 7.574 -3.584 7 1 83.06 231 PHE B CA 1
ATOM 5835 C C . PHE B 1 231 ? 8.664 -3.256 5.988 1 83.06 231 PHE B C 1
ATOM 5837 O O . PHE B 1 231 ? 9.836 -3.578 6.203 1 83.06 231 PHE B O 1
ATOM 5844 N N . GLY B 1 232 ? 8.273 -2.604 4.965 1 77.31 232 GLY B N 1
ATOM 5845 C CA . GLY B 1 232 ? 9.242 -2.256 3.938 1 77.31 232 GLY B CA 1
ATOM 5846 C C . GLY B 1 232 ? 9.523 -0.766 3.861 1 77.31 232 GLY B C 1
ATOM 5847 O O . GLY B 1 232 ? 9.531 -0.077 4.883 1 77.31 232 GLY B O 1
ATOM 5848 N N . HIS B 1 233 ? 10.023 -0.397 2.721 1 77.44 233 HIS B N 1
ATOM 5849 C CA . HIS B 1 233 ? 10.289 1.012 2.453 1 77.44 233 HIS B CA 1
ATOM 5850 C C . HIS B 1 233 ? 9.414 1.532 1.317 1 77.44 233 HIS B C 1
ATOM 5852 O O . HIS B 1 233 ? 9.273 0.874 0.284 1 77.44 233 HIS B O 1
ATOM 5858 N N . VAL B 1 234 ? 8.641 2.492 1.755 1 75.88 234 VAL B N 1
ATOM 5859 C CA . VAL B 1 234 ? 7.789 3.154 0.772 1 75.88 234 VAL B CA 1
ATOM 5860 C C . VAL B 1 234 ? 8.188 4.621 0.645 1 75.88 234 VAL B C 1
ATOM 5862 O O . VAL B 1 234 ? 8.461 5.289 1.647 1 75.88 234 VAL B O 1
ATOM 5865 N N . HIS B 1 235 ? 8.453 5.004 -0.567 1 69.75 235 HIS B N 1
ATOM 5866 C CA . HIS B 1 235 ? 8.758 6.414 -0.787 1 69.75 235 HIS B CA 1
ATOM 5867 C C . HIS B 1 235 ? 7.617 7.109 -1.526 1 69.75 235 HIS B C 1
ATOM 5869 O O . HIS B 1 235 ? 7 6.523 -2.418 1 69.75 235 HIS B O 1
ATOM 5875 N N . LYS B 1 236 ? 7.305 8.234 -0.939 1 67.06 236 LYS B N 1
ATOM 5876 C CA . LYS B 1 236 ? 6.312 9.047 -1.641 1 67.06 236 LYS B CA 1
ATOM 5877 C C . LYS B 1 236 ? 6.914 9.711 -2.871 1 67.06 236 LYS B C 1
ATOM 5879 O O . LYS B 1 236 ? 7.973 10.344 -2.787 1 67.06 236 LYS B O 1
ATOM 5884 N N . THR B 1 237 ? 6.273 9.438 -4.012 1 67.31 237 THR B N 1
ATOM 5885 C CA . THR B 1 237 ? 6.777 10.016 -5.254 1 67.31 237 THR B CA 1
ATOM 5886 C C . THR B 1 237 ? 6.129 11.367 -5.52 1 67.31 237 THR B C 1
ATOM 5888 O O . THR B 1 237 ? 5.078 11.688 -4.957 1 67.31 237 THR B O 1
ATOM 5891 N N . ARG B 1 238 ? 6.742 12.203 -6.207 1 70.12 238 ARG B N 1
ATOM 5892 C CA . ARG B 1 238 ? 6.211 13.5 -6.613 1 70.12 238 ARG B CA 1
ATOM 5893 C C . ARG B 1 238 ? 4.875 13.344 -7.332 1 70.12 238 ARG B C 1
ATOM 5895 O O . ARG B 1 238 ? 3.965 14.148 -7.145 1 70.12 238 ARG B O 1
ATOM 5902 N N . THR B 1 239 ? 4.797 12.25 -8.016 1 72.38 239 THR B N 1
ATOM 5903 C CA . THR B 1 239 ? 3.576 12.008 -8.781 1 72.38 239 THR B CA 1
ATOM 5904 C C . THR B 1 239 ? 2.404 11.727 -7.844 1 72.38 239 THR B C 1
ATOM 5906 O O . THR B 1 239 ? 1.305 12.242 -8.039 1 72.38 239 THR B O 1
ATOM 5909 N N . LEU B 1 240 ? 2.695 10.969 -6.879 1 73.69 240 LEU B N 1
ATOM 5910 C CA . LEU B 1 240 ? 1.644 10.648 -5.918 1 73.69 240 LEU B CA 1
ATOM 5911 C C . LEU B 1 240 ? 1.186 11.898 -5.176 1 73.69 240 LEU B C 1
ATOM 5913 O O . LEU B 1 240 ? -0.006 12.062 -4.906 1 73.69 240 LEU B O 1
ATOM 5917 N N . GLN B 1 241 ? 2.014 12.812 -4.945 1 72.12 241 GLN B N 1
ATOM 5918 C CA . GLN B 1 241 ? 1.695 14.062 -4.258 1 72.12 241 GLN B CA 1
ATOM 5919 C C . GLN B 1 241 ? 0.833 14.969 -5.133 1 72.12 241 GLN B C 1
ATOM 5921 O O . GLN B 1 241 ? -0.108 15.594 -4.645 1 72.12 241 GLN B O 1
ATOM 5926 N N . LEU B 1 242 ? 1.184 14.945 -6.371 1 76.62 242 LEU B N 1
ATOM 5927 C CA . LEU B 1 242 ? 0.423 15.781 -7.289 1 76.62 242 LEU B CA 1
ATOM 5928 C C . LEU B 1 242 ? -1 15.258 -7.453 1 76.62 242 LEU B C 1
ATOM 5930 O O . LEU B 1 242 ? -1.957 16.031 -7.438 1 76.62 242 LEU B O 1
ATOM 5934 N N . ILE B 1 243 ? -1.115 13.977 -7.539 1 76.62 243 ILE B N 1
ATOM 5935 C CA . ILE B 1 243 ? -2.43 13.367 -7.715 1 76.62 243 ILE B CA 1
ATOM 5936 C C . ILE B 1 243 ? -3.281 13.609 -6.469 1 76.62 243 ILE B C 1
ATOM 5938 O O . ILE B 1 243 ? -4.441 14.016 -6.574 1 76.62 243 ILE B O 1
ATOM 5942 N N . THR B 1 244 ? -2.729 13.43 -5.352 1 78.62 244 THR B N 1
ATOM 5943 C CA . THR B 1 244 ? -3.467 13.617 -4.109 1 78.62 244 THR B CA 1
ATOM 5944 C C . THR B 1 244 ? -3.852 15.086 -3.924 1 78.62 244 THR B C 1
ATOM 5946 O O . THR B 1 244 ? -4.926 15.391 -3.396 1 78.62 244 THR B O 1
ATOM 5949 N N . THR B 1 245 ? -3.008 16 -4.426 1 82.38 245 THR B N 1
ATOM 5950 C CA . THR B 1 245 ? -3.291 17.438 -4.332 1 82.38 245 THR B CA 1
ATOM 5951 C C . THR B 1 245 ? -4.484 17.812 -5.207 1 82.38 245 THR B C 1
ATOM 5953 O O . THR B 1 245 ? -5.383 18.531 -4.766 1 82.38 245 THR B O 1
ATOM 5956 N N . VAL B 1 246 ? -4.48 17.234 -6.355 1 84.38 246 VAL B N 1
ATOM 5957 C CA . VAL B 1 246 ? -5.566 17.547 -7.281 1 84.38 246 VAL B CA 1
ATOM 5958 C C . VAL B 1 246 ? -6.883 17 -6.734 1 84.38 246 VAL B C 1
ATOM 5960 O O . VAL B 1 246 ? -7.906 17.688 -6.75 1 84.38 246 VAL B O 1
ATOM 5963 N N . ILE B 1 247 ? -6.816 15.836 -6.227 1 86.31 247 ILE B N 1
ATOM 5964 C CA . ILE B 1 247 ? -8.023 15.211 -5.691 1 86.31 247 ILE B CA 1
ATOM 5965 C C . ILE B 1 247 ? -8.5 15.984 -4.469 1 86.31 247 ILE B C 1
ATOM 5967 O O . ILE B 1 247 ? -9.703 16.219 -4.309 1 86.31 247 ILE B O 1
ATOM 5971 N N . ARG B 1 248 ? -7.641 16.391 -3.619 1 87 248 ARG B N 1
ATOM 5972 C CA . ARG B 1 248 ? -7.973 17.141 -2.41 1 87 248 ARG B CA 1
ATOM 5973 C C . ARG B 1 248 ? -8.641 18.469 -2.752 1 87 248 ARG B C 1
ATOM 5975 O O . ARG B 1 248 ? -9.711 18.781 -2.227 1 87 248 ARG B O 1
ATOM 5982 N N . HIS B 1 249 ? -8.094 19.203 -3.701 1 88.56 249 HIS B N 1
ATOM 5983 C CA . HIS B 1 249 ? -8.625 20.516 -4.055 1 88.56 249 HIS B CA 1
ATOM 5984 C C . HIS B 1 249 ? -9.953 20.391 -4.793 1 88.56 249 HIS B C 1
ATOM 5986 O O . HIS B 1 249 ? -10.867 21.203 -4.586 1 88.56 249 HIS B O 1
ATOM 5992 N N . ALA B 1 250 ? -10.016 19.375 -5.598 1 92 250 ALA B N 1
ATOM 5993 C CA . ALA B 1 250 ? -11.281 19.125 -6.281 1 92 250 ALA B CA 1
ATOM 5994 C C . ALA B 1 250 ? -12.383 18.766 -5.285 1 92 250 ALA B C 1
ATOM 5996 O O . ALA B 1 250 ? -13.523 19.234 -5.418 1 92 250 ALA B O 1
ATOM 5997 N N . SER B 1 251 ? -12.039 18.016 -4.375 1 93.31 251 SER B N 1
ATOM 5998 C CA . SER B 1 251 ? -13.016 17.594 -3.381 1 93.31 251 SER B CA 1
ATOM 5999 C C . SER B 1 251 ? -13.477 18.75 -2.52 1 93.31 251 SER B C 1
ATOM 6001 O O . SER B 1 251 ? -14.68 18.938 -2.293 1 93.31 251 SER B O 1
ATOM 6003 N N . PHE B 1 252 ? -12.641 19.609 -2.09 1 92.62 252 PHE B N 1
ATOM 6004 C CA . PHE B 1 252 ? -12.992 20.75 -1.246 1 92.62 252 PHE B CA 1
ATOM 6005 C C . PHE B 1 252 ? -13.82 21.766 -2.023 1 92.62 252 PHE B C 1
ATOM 6007 O O . PHE B 1 252 ? -14.797 22.312 -1.502 1 92.62 252 PHE B O 1
ATOM 6014 N N . THR B 1 253 ? -13.422 21.938 -3.211 1 94.06 253 THR B N 1
ATOM 6015 C CA . THR B 1 253 ? -14.188 22.859 -4.051 1 94.06 253 THR B CA 1
ATOM 6016 C C . THR B 1 253 ? -15.594 22.328 -4.289 1 94.06 253 THR B C 1
ATOM 6018 O O . THR B 1 253 ? -16.578 23.078 -4.207 1 94.06 253 THR B O 1
ATOM 6021 N N . LEU B 1 254 ? -15.625 21.078 -4.539 1 95.5 254 LEU B N 1
ATOM 6022 C CA . LEU B 1 254 ? -16.922 20.453 -4.789 1 95.5 254 LEU B CA 1
ATOM 6023 C C . LEU B 1 254 ? -17.797 20.531 -3.547 1 95.5 254 LEU B C 1
ATOM 6025 O O . LEU B 1 254 ? -19 20.781 -3.65 1 95.5 254 LEU B O 1
ATOM 6029 N N . MET B 1 255 ? -17.281 20.281 -2.416 1 95.81 255 MET B N 1
ATOM 6030 C CA . MET B 1 255 ? -18.047 20.344 -1.174 1 95.81 255 MET B CA 1
ATOM 6031 C C . MET B 1 255 ? -18.609 21.75 -0.95 1 95.81 255 MET B C 1
ATOM 6033 O O . MET B 1 255 ? -19.766 21.906 -0.574 1 95.81 255 MET B O 1
ATOM 6037 N N . ILE B 1 256 ? -17.828 22.75 -1.23 1 95.75 256 ILE B N 1
ATOM 6038 C CA . ILE B 1 256 ? -18.25 24.141 -1.056 1 95.75 256 ILE B CA 1
ATOM 6039 C C . ILE B 1 256 ? -19.344 24.469 -2.061 1 95.75 256 ILE B C 1
ATOM 6041 O O . ILE B 1 256 ? -20.391 25.031 -1.692 1 95.75 256 ILE B O 1
ATOM 6045 N N . VAL B 1 257 ? -19.109 24.062 -3.277 1 96.25 257 VAL B N 1
ATOM 6046 C CA . VAL B 1 257 ? -20.078 24.359 -4.336 1 96.25 257 VAL B CA 1
ATOM 6047 C C . VAL B 1 257 ? -21.391 23.656 -4.035 1 96.25 257 VAL B C 1
ATOM 6049 O O . VAL B 1 257 ? -22.469 24.25 -4.168 1 96.25 257 VAL B O 1
ATOM 6052 N N . LEU B 1 258 ? -21.344 22.438 -3.646 1 95.94 258 LEU B N 1
ATOM 6053 C CA . LEU B 1 258 ? -22.562 21.688 -3.352 1 95.94 258 LEU B CA 1
ATOM 6054 C C . LEU B 1 258 ? -23.281 22.281 -2.152 1 95.94 258 LEU B C 1
ATOM 6056 O O . LEU B 1 258 ? -24.516 22.312 -2.119 1 95.94 258 LEU B O 1
ATOM 6060 N N . ALA B 1 259 ? -22.547 22.75 -1.177 1 96.06 259 ALA B N 1
ATOM 6061 C CA . ALA B 1 259 ? -23.156 23.391 -0.023 1 96.06 259 ALA B CA 1
ATOM 6062 C C . ALA B 1 259 ? -23.859 24.688 -0.432 1 96.06 259 ALA B C 1
ATOM 6064 O O . ALA B 1 259 ? -24.984 24.953 -0 1 96.06 259 ALA B O 1
ATOM 6065 N N . VAL B 1 260 ? -23.266 25.422 -1.326 1 95.88 260 VAL B N 1
ATOM 6066 C CA . VAL B 1 260 ? -23.828 26.688 -1.782 1 95.88 260 VAL B CA 1
ATOM 6067 C C . VAL B 1 260 ? -25.062 26.422 -2.623 1 95.88 260 VAL B C 1
ATOM 6069 O O . VAL B 1 260 ? -26.062 27.141 -2.512 1 95.88 260 VAL B O 1
ATOM 6072 N N . ILE B 1 261 ? -25 25.422 -3.443 1 95.19 261 ILE B N 1
ATOM 6073 C CA . ILE B 1 261 ? -26.156 25.047 -4.25 1 95.19 261 ILE B CA 1
ATOM 6074 C C . ILE B 1 261 ? -27.312 24.656 -3.338 1 95.19 261 ILE B C 1
ATOM 6076 O O . ILE B 1 261 ? -28.453 25.047 -3.574 1 95.19 261 ILE B O 1
ATOM 6080 N N . GLY B 1 262 ? -27.016 23.906 -2.328 1 94.75 262 GLY B N 1
ATOM 6081 C CA . GLY B 1 262 ? -28.047 23.547 -1.373 1 94.75 262 GLY B CA 1
ATOM 6082 C C . GLY B 1 262 ? -28.656 24.734 -0.669 1 94.75 262 GLY B C 1
ATOM 6083 O O . GLY B 1 262 ? -29.875 24.781 -0.482 1 94.75 262 GLY B O 1
ATOM 6084 N N . ILE B 1 263 ? -27.922 25.719 -0.321 1 94.81 263 ILE B N 1
ATOM 6085 C CA . ILE B 1 263 ? -28.406 26.938 0.326 1 94.81 263 ILE B CA 1
ATOM 6086 C C . ILE B 1 263 ? -29.266 27.734 -0.646 1 94.81 263 ILE B C 1
ATOM 6088 O O . ILE B 1 263 ? -30.344 28.219 -0.274 1 94.81 263 ILE B O 1
ATOM 6092 N N . ALA B 1 264 ? -28.812 27.766 -1.853 1 94.56 264 ALA B N 1
ATOM 6093 C CA . ALA B 1 264 ? -29.531 28.516 -2.871 1 94.56 264 ALA B CA 1
ATOM 6094 C C . ALA B 1 264 ? -30.891 27.875 -3.174 1 94.56 264 ALA B C 1
ATOM 6096 O O . ALA B 1 264 ? -31.844 28.562 -3.523 1 94.56 264 ALA B O 1
ATOM 6097 N N . ARG B 1 265 ? -31 26.609 -2.984 1 94.56 265 ARG B N 1
ATOM 6098 C CA . ARG B 1 265 ? -32.25 25.875 -3.248 1 94.56 265 ARG B CA 1
ATOM 6099 C C . ARG B 1 265 ? -33.156 25.922 -2.045 1 94.56 265 ARG B C 1
ATOM 6101 O O . ARG B 1 265 ? -34.25 25.328 -2.068 1 94.56 265 ARG B O 1
ATOM 6108 N N . GLY B 1 266 ? -32.75 26.484 -0.957 1 92 266 GLY B N 1
ATOM 6109 C CA . GLY B 1 266 ? -33.594 26.656 0.206 1 92 266 GLY B CA 1
ATOM 6110 C C . GLY B 1 266 ? -33.438 25.562 1.245 1 92 266 GLY B C 1
ATOM 6111 O O . GLY B 1 266 ? -34.25 25.438 2.16 1 92 266 GLY B O 1
ATOM 6112 N N . GLU B 1 267 ? -32.469 24.75 1.046 1 91.62 267 GLU B N 1
ATOM 6113 C CA . GLU B 1 267 ? -32.219 23.641 1.979 1 91.62 267 GLU B CA 1
ATOM 6114 C C . GLU B 1 267 ? -31.328 24.078 3.133 1 91.62 267 GLU B C 1
ATOM 6116 O O . GLU B 1 267 ? -30.969 23.25 3.979 1 91.62 267 GLU B O 1
ATOM 6121 N N . GLY B 1 268 ? -31.016 25.312 3.174 1 92.5 268 GLY B N 1
ATOM 6122 C CA . GLY B 1 268 ? -30.125 25.797 4.211 1 92.5 268 GLY B CA 1
ATOM 6123 C C . GLY B 1 268 ? -30.859 26.406 5.391 1 92.5 268 GLY B C 1
ATOM 6124 O O . GLY B 1 268 ? -32.094 26.344 5.461 1 92.5 268 GLY B O 1
ATOM 6125 N N . ARG B 1 269 ? -30.047 26.875 6.281 1 92.81 269 ARG B N 1
ATOM 6126 C CA . ARG B 1 269 ? -30.562 27.484 7.504 1 92.81 269 ARG B CA 1
ATOM 6127 C C . ARG B 1 269 ? -30.594 29.016 7.383 1 92.81 269 ARG B C 1
ATOM 6129 O O . ARG B 1 269 ? -29.828 29.594 6.621 1 92.81 269 ARG B O 1
ATOM 6136 N N . SER B 1 270 ? -31.562 29.609 8.164 1 92.19 270 SER B N 1
ATOM 6137 C CA . SER B 1 270 ? -31.625 31.062 8.195 1 92.19 270 SER B CA 1
ATOM 6138 C C . SER B 1 270 ? -30.484 31.656 9 1 92.19 270 SER B C 1
ATOM 6140 O O . SER B 1 270 ? -29.922 31 9.875 1 92.19 270 SER B O 1
ATOM 6142 N N . ALA B 1 271 ? -30.062 32.812 8.641 1 90.75 271 ALA B N 1
ATOM 6143 C CA . ALA B 1 271 ? -28.969 33.5 9.32 1 90.75 271 ALA B CA 1
ATOM 6144 C C . ALA B 1 271 ? -29.266 33.656 10.812 1 90.75 271 ALA B C 1
ATOM 6146 O O . ALA B 1 271 ? -28.344 33.531 11.641 1 90.75 271 ALA B O 1
ATOM 6147 N N . GLU B 1 272 ? -30.516 33.844 11.172 1 92 272 GLU B N 1
ATOM 6148 C CA . GLU B 1 272 ? -30.906 34 12.57 1 92 272 GLU B CA 1
ATOM 6149 C C . GLU B 1 272 ? -30.719 32.719 13.352 1 92 272 GLU B C 1
ATOM 6151 O O . GLU B 1 272 ? -30.266 32.75 14.492 1 92 272 GLU B O 1
ATOM 6156 N N . GLU B 1 273 ? -30.984 31.672 12.703 1 92.12 273 GLU B N 1
ATOM 6157 C CA . GLU B 1 273 ? -30.844 30.375 13.344 1 92.12 273 GLU B CA 1
ATOM 6158 C C . GLU B 1 273 ? -29.375 30.031 13.57 1 92.12 273 GLU B C 1
ATOM 6160 O O . GLU B 1 273 ? -29.016 29.438 14.594 1 92.12 273 GLU B O 1
ATOM 6165 N N . VAL B 1 274 ? -28.562 30.344 12.594 1 93 274 VAL B N 1
ATOM 6166 C CA . VAL B 1 274 ? -27.125 30.016 12.641 1 93 274 VAL B CA 1
ATOM 6167 C C . VAL B 1 274 ? -26.453 30.859 13.727 1 93 274 VAL B C 1
ATOM 6169 O O . VAL B 1 274 ? -25.656 30.344 14.5 1 93 274 VAL B O 1
ATOM 6172 N N . ILE B 1 275 ? -26.844 32.156 13.852 1 91.19 275 ILE B N 1
ATOM 6173 C CA . ILE B 1 275 ? -26.219 33.062 14.812 1 91.19 275 ILE B CA 1
ATOM 6174 C C . ILE B 1 275 ? -26.719 32.75 16.219 1 91.19 275 ILE B C 1
ATOM 6176 O O . ILE B 1 275 ? -25.969 32.875 17.188 1 91.19 275 ILE B O 1
ATOM 6180 N N . ALA B 1 276 ? -27.906 32.188 16.312 1 88.94 276 ALA B N 1
ATOM 6181 C CA . ALA B 1 276 ? -28.516 31.891 17.609 1 88.94 276 ALA B CA 1
ATOM 6182 C C . ALA B 1 276 ? -27.906 30.641 18.234 1 88.94 276 ALA B C 1
ATOM 6184 O O . ALA B 1 276 ? -27.891 30.5 19.453 1 88.94 276 ALA B O 1
ATOM 6185 N N . TYR B 1 277 ? -27.375 29.812 17.453 1 88.75 277 TYR B N 1
ATOM 6186 C CA . TYR B 1 277 ? -26.812 28.578 17.969 1 88.75 277 TYR B CA 1
ATOM 6187 C C . TYR B 1 277 ? -25.406 28.797 18.5 1 88.75 277 TYR B C 1
ATOM 6189 O O . TYR B 1 277 ? -24.5 29.141 17.734 1 88.75 277 TYR B O 1
ATOM 6197 N N . GLU B 1 278 ? -25.219 28.719 19.859 1 87.69 278 GLU B N 1
ATOM 6198 C CA . GLU B 1 278 ? -23.906 28.859 20.5 1 87.69 278 GLU B CA 1
ATOM 6199 C C . GLU B 1 278 ? -23.75 27.859 21.641 1 87.69 278 GLU B C 1
ATOM 6201 O O . GLU B 1 278 ? -24.562 27.828 22.562 1 87.69 278 GLU B O 1
ATOM 6206 N N . LYS B 1 279 ? -22.812 26.984 21.531 1 89.62 279 LYS B N 1
ATOM 6207 C CA . LYS B 1 279 ? -22.453 26.062 22.594 1 89.62 279 LYS B CA 1
ATOM 6208 C C . LYS B 1 279 ? -20.953 26.156 22.906 1 89.62 279 LYS B C 1
ATOM 6210 O O . LYS B 1 279 ? -20.172 25.297 22.484 1 89.62 279 LYS B O 1
ATOM 6215 N N . PRO B 1 280 ? -20.562 27.047 23.797 1 84.88 280 PRO B N 1
ATOM 6216 C CA . PRO B 1 280 ? -19.141 27.281 24.094 1 84.88 280 PRO B CA 1
ATOM 6217 C C . PRO B 1 280 ? -18.484 26.109 24.812 1 84.88 280 PRO B C 1
ATOM 6219 O O . PRO B 1 280 ? -17.266 26 24.859 1 84.88 280 PRO B O 1
ATOM 6222 N N . THR B 1 281 ? -19.25 25.141 25.312 1 82.69 281 THR B N 1
ATOM 6223 C CA . THR B 1 281 ? -18.703 24 26.031 1 82.69 281 THR B CA 1
ATOM 6224 C C . THR B 1 281 ? -17.906 23.094 25.078 1 82.69 281 THR B C 1
ATOM 6226 O O . THR B 1 281 ? -17 22.375 25.516 1 82.69 281 THR B O 1
ATOM 6229 N N . ASN B 1 282 ? -18.219 23.219 23.797 1 87.06 282 ASN B N 1
ATOM 6230 C CA . ASN B 1 282 ? -17.562 22.359 22.812 1 87.06 282 ASN B CA 1
ATOM 6231 C C . ASN B 1 282 ? -16.312 23.016 22.25 1 87.06 282 ASN B C 1
ATOM 6233 O O . ASN B 1 282 ? -15.688 22.469 21.328 1 87.06 282 ASN B O 1
ATOM 6237 N N . ILE B 1 283 ? -15.891 24.062 22.844 1 87.38 283 ILE B N 1
ATOM 6238 C CA . ILE B 1 283 ? -14.773 24.828 22.312 1 87.38 283 ILE B CA 1
ATOM 6239 C C . ILE B 1 283 ? -13.469 24.078 22.531 1 87.38 283 ILE B C 1
ATOM 6241 O O . ILE B 1 283 ? -12.531 24.203 21.75 1 87.38 283 ILE B O 1
ATOM 6245 N N . ALA B 1 284 ? -13.438 23.266 23.594 1 85.62 284 ALA B N 1
ATOM 6246 C CA . ALA B 1 284 ? -12.219 22.516 23.891 1 85.62 284 ALA B CA 1
ATOM 6247 C C . ALA B 1 284 ? -11.898 21.531 22.766 1 85.62 284 ALA B C 1
ATOM 6249 O O . ALA B 1 284 ? -10.75 21.438 22.312 1 85.62 284 ALA B O 1
ATOM 6250 N N . THR B 1 285 ? -12.922 20.875 22.312 1 87.38 285 THR B N 1
ATOM 6251 C CA . THR B 1 285 ? -12.734 19.922 21.219 1 87.38 285 THR B CA 1
ATOM 6252 C C . THR B 1 285 ? -12.383 20.656 19.922 1 87.38 285 THR B C 1
ATOM 6254 O O . THR B 1 285 ? -11.539 20.188 19.156 1 87.38 285 THR B O 1
ATOM 6257 N N . PHE B 1 286 ? -12.984 21.734 19.781 1 92.38 286 PHE B N 1
ATOM 6258 C CA . PHE B 1 286 ? -12.727 22.531 18.578 1 92.38 286 PHE B CA 1
ATOM 6259 C C . PHE B 1 286 ? -11.297 23.047 18.578 1 92.38 286 PHE B C 1
ATOM 6261 O O . PHE B 1 286 ? -10.664 23.109 17.516 1 92.38 286 PHE B O 1
ATOM 6268 N N . PHE B 1 287 ? -10.742 23.359 19.719 1 92.44 287 PHE B N 1
ATOM 6269 C CA . PHE B 1 287 ? -9.367 23.812 19.844 1 92.44 287 PHE B CA 1
ATOM 6270 C C . PHE B 1 287 ? -8.398 22.734 19.375 1 92.44 287 PHE B C 1
ATOM 6272 O O . PHE B 1 287 ? -7.477 23.016 18.594 1 92.44 287 PHE B O 1
ATOM 6279 N N . GLY B 1 288 ? -8.656 21.562 19.781 1 92 288 GLY B N 1
ATOM 6280 C CA . GLY B 1 288 ? -7.816 20.453 19.359 1 92 288 GLY B CA 1
ATOM 6281 C C . GLY B 1 288 ? -7.898 20.172 17.875 1 92 288 GLY B C 1
ATOM 6282 O O . GLY B 1 288 ? -6.879 19.922 17.219 1 92 288 GLY B O 1
ATOM 6283 N N . VAL B 1 289 ? -9.062 20.25 17.328 1 93.62 289 VAL B N 1
ATOM 6284 C CA . VAL B 1 289 ? -9.273 20 15.906 1 93.62 289 VAL B CA 1
ATOM 6285 C C . VAL B 1 289 ? -8.562 21.062 15.078 1 93.62 289 VAL B C 1
ATOM 6287 O O . VAL B 1 289 ? -7.953 20.766 14.055 1 93.62 289 VAL B O 1
ATOM 6290 N N . CYS B 1 290 ? -8.547 22.266 15.562 1 93.88 290 CYS B N 1
ATOM 6291 C CA . CYS B 1 290 ? -7.902 23.375 14.852 1 93.88 290 CYS B CA 1
ATOM 6292 C C . CYS B 1 290 ? -6.387 23.203 14.859 1 93.88 290 CYS B C 1
ATOM 6294 O O . CYS B 1 290 ? -5.727 23.391 13.836 1 93.88 290 CYS B O 1
ATOM 6296 N N . ILE B 1 291 ? -5.871 22.859 15.969 1 94.19 291 ILE B N 1
ATOM 6297 C CA . ILE B 1 291 ? -4.426 22.656 16.062 1 94.19 291 ILE B CA 1
ATOM 6298 C C . ILE B 1 291 ? -3.992 21.547 15.109 1 94.19 291 ILE B C 1
ATOM 6300 O O . ILE B 1 291 ? -3.016 21.703 14.375 1 94.19 291 ILE B O 1
ATOM 6304 N N . TYR B 1 292 ? -4.758 20.5 15.109 1 94.56 292 TYR B N 1
ATOM 6305 C CA . TYR B 1 292 ? -4.457 19.391 14.211 1 94.56 292 TYR B CA 1
ATOM 6306 C C . TYR B 1 292 ? -4.555 19.812 12.758 1 94.56 292 TYR B C 1
ATOM 6308 O O . TYR B 1 292 ? -3.766 19.375 11.914 1 94.56 292 TYR B O 1
ATOM 6316 N N . SER B 1 293 ? -5.449 20.672 12.438 1 94.69 293 SER B N 1
ATOM 6317 C CA . SER B 1 293 ? -5.711 21.062 11.062 1 94.69 293 SER B CA 1
ATOM 6318 C C . SER B 1 293 ? -4.637 22.016 10.547 1 94.69 293 SER B C 1
ATOM 6320 O O . SER B 1 293 ? -4.406 22.109 9.344 1 94.69 293 SER B O 1
ATOM 6322 N N . PHE B 1 294 ? -3.994 22.719 11.406 1 95.12 294 PHE B N 1
ATOM 6323 C CA . PHE B 1 294 ? -2.955 23.641 10.984 1 95.12 294 PHE B CA 1
ATOM 6324 C C . PHE B 1 294 ? -1.571 23.047 11.188 1 95.12 294 PHE B C 1
ATOM 6326 O O . PHE B 1 294 ? -0.571 23.766 11.195 1 95.12 294 PHE B O 1
ATOM 6333 N N . MET B 1 295 ? -1.56 21.75 11.32 1 92.56 295 MET B N 1
ATOM 6334 C CA . MET B 1 295 ? -0.3 21.078 11.609 1 92.56 295 MET B CA 1
ATOM 6335 C C . MET B 1 295 ? 0.606 21.078 10.383 1 92.56 295 MET B C 1
ATOM 6337 O O . MET B 1 295 ? 0.208 20.609 9.305 1 92.56 295 MET B O 1
ATOM 6341 N N . CYS B 1 296 ? 1.838 21.672 10.375 1 91.44 296 CYS B N 1
ATOM 6342 C CA . CYS B 1 296 ? 2.812 21.672 9.289 1 91.44 296 CYS B CA 1
ATOM 6343 C C . CYS B 1 296 ? 4.23 21.828 9.828 1 91.44 296 CYS B C 1
ATOM 6345 O O . CYS B 1 296 ? 5.203 21.703 9.086 1 91.44 296 CYS B O 1
ATOM 6347 N N . HIS B 1 297 ? 4.414 22.109 11.07 1 92.31 297 HIS B N 1
ATOM 6348 C CA . HIS B 1 297 ? 5.668 22.516 11.688 1 92.31 297 HIS B CA 1
ATOM 6349 C C . HIS B 1 297 ? 6.727 21.422 11.578 1 92.31 297 HIS B C 1
ATOM 6351 O O . HIS B 1 297 ? 7.91 21.719 11.398 1 92.31 297 HIS B O 1
ATOM 6357 N N . HIS B 1 298 ? 6.262 20.203 11.617 1 87.19 298 HIS B N 1
ATOM 6358 C CA . HIS B 1 298 ? 7.215 19.094 11.57 1 87.19 298 HIS B CA 1
ATOM 6359 C C . HIS B 1 298 ? 7.738 18.875 10.156 1 87.19 298 HIS B C 1
ATOM 6361 O O . HIS B 1 298 ? 8.773 18.234 9.961 1 87.19 298 HIS B O 1
ATOM 6367 N N . SER B 1 299 ? 7.09 19.453 9.211 1 85.75 299 SER B N 1
ATOM 6368 C CA . SER B 1 299 ? 7.477 19.234 7.82 1 85.75 299 SER B CA 1
ATOM 6369 C C . SER B 1 299 ? 8.078 20.5 7.215 1 85.75 299 SER B C 1
ATOM 6371 O O . SER B 1 299 ? 8.695 20.438 6.148 1 85.75 299 SER B O 1
ATOM 6373 N N . ILE B 1 300 ? 8.031 21.578 7.836 1 87.44 300 ILE B N 1
ATOM 6374 C CA . ILE B 1 300 ? 8.477 22.875 7.32 1 87.44 300 ILE B CA 1
ATOM 6375 C C . ILE B 1 300 ? 9.977 22.828 7.039 1 87.44 300 ILE B C 1
ATOM 6377 O O . ILE B 1 300 ? 10.43 23.281 5.984 1 87.44 300 ILE B O 1
ATOM 6381 N N . PRO B 1 301 ? 10.789 22.234 7.887 1 86.88 301 PRO B N 1
ATOM 6382 C CA . PRO B 1 301 ? 12.234 22.234 7.645 1 86.88 301 PRO B CA 1
ATOM 6383 C C . PRO B 1 301 ? 12.609 21.516 6.348 1 86.88 301 PRO B C 1
ATOM 6385 O O . PRO B 1 301 ? 13.531 21.938 5.652 1 86.88 301 PRO B O 1
ATOM 6388 N N . GLY B 1 302 ? 11.859 20.594 5.98 1 83.75 302 GLY B N 1
ATOM 6389 C CA . GLY B 1 302 ? 12.141 19.859 4.754 1 83.75 302 GLY B CA 1
ATOM 6390 C C . GLY B 1 302 ? 11.625 20.562 3.51 1 83.75 302 GLY B C 1
ATOM 6391 O O . GLY B 1 302 ? 12.094 20.297 2.402 1 83.75 302 GLY B O 1
ATOM 6392 N N . LEU B 1 303 ? 10.797 21.469 3.688 1 84.75 303 LEU B N 1
ATOM 6393 C CA . LEU B 1 303 ? 10.133 22.078 2.537 1 84.75 303 LEU B CA 1
ATOM 6394 C C . LEU B 1 303 ? 10.758 23.438 2.201 1 84.75 303 LEU B C 1
ATOM 6396 O O . LEU B 1 303 ? 10.617 23.922 1.077 1 84.75 303 LEU B O 1
ATOM 6400 N N . VAL B 1 304 ? 11.453 23.984 3.096 1 87.31 304 VAL B N 1
ATOM 6401 C CA . VAL B 1 304 ? 11.945 25.359 2.922 1 87.31 304 VAL B CA 1
ATOM 6402 C C . VAL B 1 304 ? 13.281 25.344 2.18 1 87.31 304 VAL B C 1
ATOM 6404 O O . VAL B 1 304 ? 13.562 26.234 1.388 1 87.31 304 VAL B O 1
ATOM 6407 N N . ALA B 1 305 ? 14.078 24.297 2.35 1 84.44 305 ALA B N 1
ATOM 6408 C CA . ALA B 1 305 ? 15.43 24.219 1.798 1 84.44 305 ALA B CA 1
ATOM 6409 C C . ALA B 1 305 ? 15.398 24.203 0.272 1 84.44 305 ALA B C 1
ATOM 6411 O O . ALA B 1 305 ? 16.172 24.906 -0.381 1 84.44 305 ALA B O 1
ATOM 6412 N N . PRO B 1 306 ? 14.477 23.516 -0.272 1 84.25 306 PRO B N 1
ATOM 6413 C CA . PRO B 1 306 ? 14.508 23.438 -1.735 1 84.25 306 PRO B CA 1
ATOM 6414 C C . PRO B 1 306 ? 13.938 24.688 -2.404 1 84.25 306 PRO B C 1
ATOM 6416 O O . PRO B 1 306 ? 14.047 24.844 -3.623 1 84.25 306 PRO B O 1
ATOM 6419 N N . ILE B 1 307 ? 13.406 25.641 -1.671 1 87.56 307 ILE B N 1
ATOM 6420 C CA . ILE B 1 307 ? 12.883 26.859 -2.264 1 87.56 307 ILE B CA 1
ATOM 6421 C C . ILE B 1 307 ? 14.039 27.719 -2.777 1 87.56 307 ILE B C 1
ATOM 6423 O O . ILE B 1 307 ? 15.016 27.953 -2.059 1 87.56 307 ILE B O 1
ATOM 6427 N N . THR B 1 308 ? 14.023 28.141 -4.02 1 86.94 308 THR B N 1
ATOM 6428 C CA . THR B 1 308 ? 15.117 28.812 -4.699 1 86.94 308 THR B CA 1
ATOM 6429 C C . THR B 1 308 ? 15.359 30.188 -4.086 1 86.94 308 THR B C 1
ATOM 6431 O O . THR B 1 308 ? 16.5 30.547 -3.768 1 86.94 308 THR B O 1
ATOM 6434 N N . ASN B 1 309 ? 14.328 31.047 -3.975 1 88.5 309 ASN B N 1
ATOM 6435 C CA . ASN B 1 309 ? 14.477 32.375 -3.393 1 88.5 309 ASN B CA 1
ATOM 6436 C C . ASN B 1 309 ? 14.188 32.344 -1.894 1 88.5 309 ASN B C 1
ATOM 6438 O O . ASN B 1 309 ? 13.031 32.438 -1.479 1 88.5 309 ASN B O 1
ATOM 6442 N N . LYS B 1 310 ? 15.266 32.438 -1.147 1 89.19 310 LYS B N 1
ATOM 6443 C CA . LYS B 1 310 ? 15.133 32.312 0.301 1 89.19 310 LYS B CA 1
ATOM 6444 C C . LYS B 1 310 ? 14.547 33.594 0.915 1 89.19 310 LYS B C 1
ATOM 6446 O O . LYS B 1 310 ? 13.969 33.531 2.002 1 89.19 310 LYS B O 1
ATOM 6451 N N . ALA B 1 311 ? 14.672 34.625 0.285 1 88.56 311 ALA B N 1
ATOM 6452 C CA . ALA B 1 311 ? 14.164 35.875 0.806 1 88.56 311 ALA B CA 1
ATOM 6453 C C . ALA B 1 311 ? 12.641 35.906 0.816 1 88.56 311 ALA B C 1
ATOM 6455 O O . ALA B 1 311 ? 12.031 36.656 1.58 1 88.56 311 ALA B O 1
ATOM 6456 N N . LYS B 1 312 ? 12.07 35.094 0.014 1 91.88 312 LYS B N 1
ATOM 6457 C CA . LYS B 1 312 ? 10.617 35.094 -0.119 1 91.88 312 LYS B CA 1
ATOM 6458 C C . LYS B 1 312 ? 9.984 34.031 0.754 1 91.88 312 LYS B C 1
ATOM 6460 O O . LYS B 1 312 ? 8.758 33.875 0.753 1 91.88 312 LYS B O 1
ATOM 6465 N N . VAL B 1 313 ? 10.719 33.344 1.502 1 92.19 313 VAL B N 1
ATOM 6466 C CA . VAL B 1 313 ? 10.219 32.25 2.312 1 92.19 313 VAL B CA 1
ATOM 6467 C C . VAL B 1 313 ? 9.227 32.781 3.346 1 92.19 313 VAL B C 1
ATOM 6469 O O . VAL B 1 313 ? 8.172 32.188 3.564 1 92.19 313 VAL B O 1
ATOM 6472 N N . GLY B 1 314 ? 9.562 33.906 3.967 1 92.44 314 GLY B N 1
ATOM 6473 C CA . GLY B 1 314 ? 8.656 34.5 4.938 1 92.44 314 GLY B CA 1
ATOM 6474 C C . GLY B 1 314 ? 7.297 34.844 4.355 1 92.44 314 GLY B C 1
ATOM 6475 O O . GLY B 1 314 ? 6.266 34.594 4.98 1 92.44 314 GLY B O 1
ATOM 6476 N N . LYS B 1 315 ? 7.281 35.375 3.16 1 93.38 315 LYS B N 1
ATOM 6477 C CA . LYS B 1 315 ? 6.035 35.75 2.492 1 93.38 315 LYS B CA 1
ATOM 6478 C C . LYS B 1 315 ? 5.254 34.5 2.068 1 93.38 315 LYS B C 1
ATOM 6480 O O . LYS B 1 315 ? 4.023 34.469 2.131 1 93.38 315 LYS B O 1
ATOM 6485 N N . VAL B 1 316 ? 5.941 33.5 1.655 1 94.06 316 VAL B N 1
ATOM 6486 C CA . VAL B 1 316 ? 5.312 32.25 1.218 1 94.06 316 VAL B CA 1
ATOM 6487 C C . VAL B 1 316 ? 4.551 31.625 2.381 1 94.06 316 VAL B C 1
ATOM 6489 O O . VAL B 1 316 ? 3.406 31.188 2.219 1 94.06 316 VAL B O 1
ATOM 6492 N N . ILE B 1 317 ? 5.113 31.625 3.523 1 94.5 317 ILE B N 1
ATOM 6493 C CA . ILE B 1 317 ? 4.48 31.031 4.695 1 94.5 317 ILE B CA 1
ATOM 6494 C C . ILE B 1 317 ? 3.266 31.859 5.105 1 94.5 317 ILE B C 1
ATOM 6496 O O . ILE B 1 317 ? 2.205 31.312 5.41 1 94.5 317 ILE B O 1
ATOM 6500 N N . ALA B 1 318 ? 3.404 33.156 5.07 1 95.5 318 ALA B N 1
ATOM 6501 C CA . ALA B 1 318 ? 2.301 34.031 5.441 1 95.5 318 ALA B CA 1
ATOM 6502 C C . ALA B 1 318 ? 1.108 33.844 4.508 1 95.5 318 ALA B C 1
ATOM 6504 O O . ALA B 1 318 ? -0.031 33.719 4.961 1 95.5 318 ALA B O 1
ATOM 6505 N N . TRP B 1 319 ? 1.371 33.781 3.266 1 95.06 319 TRP B N 1
ATOM 6506 C CA . TRP B 1 319 ? 0.304 33.625 2.285 1 95.06 319 TRP B CA 1
ATOM 6507 C C . TRP B 1 319 ? -0.321 32.219 2.383 1 95.06 319 TRP B C 1
ATOM 6509 O O . TRP B 1 319 ? -1.521 32.062 2.15 1 95.06 319 TRP B O 1
ATOM 6519 N N . ALA B 1 320 ? 0.534 31.25 2.676 1 94.56 320 ALA B N 1
ATOM 6520 C CA . ALA B 1 320 ? 0.011 29.906 2.83 1 94.56 320 ALA B CA 1
ATOM 6521 C C . ALA B 1 320 ? -0.978 29.828 3.988 1 94.56 320 ALA B C 1
ATOM 6523 O O . ALA B 1 320 ? -2.074 29.281 3.842 1 94.56 320 ALA B O 1
ATOM 6524 N N . PHE B 1 321 ? -0.675 30.453 5.07 1 96.12 321 PHE B N 1
ATOM 6525 C CA . PHE B 1 321 ? -1.549 30.422 6.238 1 96.12 321 PHE B CA 1
ATOM 6526 C C . PHE B 1 321 ? -2.822 31.219 5.984 1 96.12 321 PHE B C 1
ATOM 6528 O O . PHE B 1 321 ? -3.908 30.812 6.406 1 96.12 321 PHE B O 1
ATOM 6535 N N . LEU B 1 322 ? -2.672 32.281 5.297 1 96.25 322 LEU B N 1
ATOM 6536 C CA . LEU B 1 322 ? -3.836 33.125 4.977 1 96.25 322 LEU B CA 1
ATOM 6537 C C . LEU B 1 322 ? -4.777 32.375 4.031 1 96.25 322 LEU B C 1
ATOM 6539 O O . LEU B 1 322 ? -5.996 32.438 4.188 1 96.25 322 LEU B O 1
ATOM 6543 N N . ALA B 1 323 ? -4.199 31.719 3.102 1 95.06 323 ALA B N 1
ATOM 6544 C CA . ALA B 1 323 ? -4.996 30.953 2.145 1 95.06 323 ALA B CA 1
ATOM 6545 C C . ALA B 1 323 ? -5.727 29.797 2.832 1 95.06 323 ALA B C 1
ATOM 6547 O O . ALA B 1 323 ? -6.914 29.578 2.584 1 95.06 323 ALA B O 1
ATOM 6548 N N . VAL B 1 324 ? -5.035 29.094 3.672 1 95.56 324 VAL B N 1
ATOM 6549 C CA . VAL B 1 324 ? -5.629 27.969 4.383 1 95.56 324 VAL B CA 1
ATOM 6550 C C . VAL B 1 324 ? -6.758 28.453 5.285 1 95.56 324 VAL B C 1
ATOM 6552 O O . VAL B 1 324 ? -7.832 27.859 5.328 1 95.56 324 VAL B O 1
ATOM 6555 N N . LEU B 1 325 ? -6.5 29.578 5.996 1 96.94 325 LEU B N 1
ATOM 6556 C CA . LEU B 1 325 ? -7.52 30.156 6.863 1 96.94 325 LEU B CA 1
ATOM 6557 C C . LEU B 1 325 ? -8.766 30.531 6.07 1 96.94 325 LEU B C 1
ATOM 6559 O O . LEU B 1 325 ? -9.891 30.266 6.512 1 96.94 325 LEU B O 1
ATOM 6563 N N . SER B 1 326 ? -8.57 31.078 4.926 1 96 326 SER B N 1
ATOM 6564 C CA . SER B 1 326 ? -9.688 31.469 4.078 1 96 326 SER B CA 1
ATOM 6565 C C . SER B 1 326 ? -10.492 30.25 3.627 1 96 326 SER B C 1
ATOM 6567 O O . SER B 1 326 ? -11.727 30.25 3.688 1 96 326 SER B O 1
ATOM 6569 N N . VAL B 1 327 ? -9.836 29.219 3.238 1 94.69 327 VAL B N 1
ATOM 6570 C CA . VAL B 1 327 ? -10.508 28 2.771 1 94.69 327 VAL B CA 1
ATOM 6571 C C . VAL B 1 327 ? -11.258 27.344 3.93 1 94.69 327 VAL B C 1
ATOM 6573 O O . VAL B 1 327 ? -12.391 26.906 3.768 1 94.69 327 VAL B O 1
ATOM 6576 N N . TYR B 1 328 ? -10.617 27.281 5.086 1 96.81 328 TYR B N 1
ATOM 6577 C CA . TYR B 1 328 ? -11.25 26.688 6.254 1 96.81 328 TYR B CA 1
ATOM 6578 C C . TYR B 1 328 ? -12.492 27.469 6.656 1 96.81 328 TYR B C 1
ATOM 6580 O O . TYR B 1 328 ? -13.531 26.875 6.98 1 96.81 328 TYR B O 1
ATOM 6588 N N . LEU B 1 329 ? -12.383 28.797 6.57 1 96.88 329 LEU B N 1
ATOM 6589 C CA . LEU B 1 329 ? -13.516 29.625 6.938 1 96.88 329 LEU B CA 1
ATOM 6590 C C . LEU B 1 329 ? -14.672 29.438 5.961 1 96.88 329 LEU B C 1
ATOM 6592 O O . LEU B 1 329 ? -15.82 29.281 6.375 1 96.88 329 LEU B O 1
ATOM 6596 N N . ILE B 1 330 ? -14.391 29.391 4.688 1 96.56 330 ILE B N 1
ATOM 6597 C CA . ILE B 1 330 ? -15.422 29.219 3.676 1 96.56 330 ILE B CA 1
ATOM 6598 C C . ILE B 1 330 ? -16.062 27.828 3.828 1 96.56 330 ILE B C 1
ATOM 6600 O O . ILE B 1 330 ? -17.281 27.703 3.74 1 96.56 330 ILE B O 1
ATOM 6604 N N . LEU B 1 331 ? -15.258 26.891 4.062 1 96.31 331 LEU B N 1
ATOM 6605 C CA . LEU B 1 331 ? -15.742 25.516 4.227 1 96.31 331 LEU B CA 1
ATOM 6606 C C . LEU B 1 331 ? -16.656 25.406 5.445 1 96.31 331 LEU B C 1
ATOM 6608 O O . LEU B 1 331 ? -17.734 24.828 5.363 1 96.31 331 LEU B O 1
ATOM 6612 N N . CYS B 1 332 ? -16.25 25.984 6.559 1 96.94 332 CYS B N 1
ATOM 6613 C CA . CYS B 1 332 ? -17 25.891 7.812 1 96.94 332 CYS B CA 1
ATOM 6614 C C . CYS B 1 332 ? -18.281 26.703 7.746 1 96.94 332 CYS B C 1
ATOM 6616 O O . CYS B 1 332 ? -19.344 26.25 8.172 1 96.94 332 CYS B O 1
ATOM 6618 N N . VAL B 1 333 ? -18.203 27.891 7.168 1 96.12 333 VAL B N 1
ATOM 6619 C CA . VAL B 1 333 ? -19.359 28.766 7.09 1 96.12 333 VAL B CA 1
ATOM 6620 C C . VAL B 1 333 ? -20.391 28.156 6.137 1 96.12 333 VAL B C 1
ATOM 6622 O O . VAL B 1 333 ? -21.594 28.125 6.438 1 96.12 333 VAL B O 1
ATOM 6625 N N . SER B 1 334 ? -19.953 27.625 5.035 1 96 334 SER B N 1
ATOM 6626 C CA . SER B 1 334 ? -20.875 27 4.094 1 96 334 SER B CA 1
ATOM 6627 C C . SER B 1 334 ? -21.531 25.766 4.707 1 96 334 SER B C 1
ATOM 6629 O O . SER B 1 334 ? -22.734 25.531 4.516 1 96 334 SER B O 1
ATOM 6631 N N . ALA B 1 335 ? -20.781 25.031 5.41 1 96.5 335 ALA B N 1
ATOM 6632 C CA . ALA B 1 335 ? -21.328 23.828 6.051 1 96.5 335 ALA B CA 1
ATOM 6633 C C . ALA B 1 335 ? -22.344 24.203 7.125 1 96.5 335 ALA B C 1
ATOM 6635 O O . ALA B 1 335 ? -23.391 23.578 7.246 1 96.5 335 ALA B O 1
ATOM 6636 N N . THR B 1 336 ? -22.078 25.266 7.922 1 95.75 336 THR B N 1
ATOM 6637 C CA . THR B 1 336 ? -22.922 25.688 9.031 1 95.75 336 THR B CA 1
ATOM 6638 C C . THR B 1 336 ? -24.234 26.266 8.516 1 95.75 336 THR B C 1
ATOM 6640 O O . THR B 1 336 ? -25.281 26.109 9.148 1 95.75 336 THR B O 1
ATOM 6643 N N . PHE B 1 337 ? -24.203 26.844 7.348 1 96.19 337 PHE B N 1
ATOM 6644 C CA . PHE B 1 337 ? -25.406 27.422 6.781 1 96.19 337 PHE B CA 1
ATOM 6645 C C . PHE B 1 337 ? -26.219 26.359 6.043 1 96.19 337 PHE B C 1
ATOM 6647 O O . PHE B 1 337 ? -27.438 26.516 5.875 1 96.19 337 PHE B O 1
ATOM 6654 N N . ARG B 1 338 ? -25.594 25.312 5.66 1 95.69 338 ARG B N 1
ATOM 6655 C CA . ARG B 1 338 ? -26.266 24.297 4.863 1 95.69 338 ARG B CA 1
ATOM 6656 C C . ARG B 1 338 ? -26.906 23.234 5.754 1 95.69 338 ARG B C 1
ATOM 6658 O O . ARG B 1 338 ? -28 22.734 5.457 1 95.69 338 ARG B O 1
ATOM 6665 N N . PHE B 1 339 ? -26.25 22.875 6.801 1 94.38 339 PHE B N 1
ATOM 6666 C CA . PHE B 1 339 ? -26.688 21.75 7.609 1 94.38 339 PHE B CA 1
ATOM 6667 C C . PHE B 1 339 ? -26.859 22.172 9.07 1 94.38 339 PHE B C 1
ATOM 6669 O O . PHE B 1 339 ? -26.219 23.109 9.531 1 94.38 339 PHE B O 1
ATOM 6676 N N . LYS B 1 340 ? -27.688 21.406 9.766 1 92.62 340 LYS B N 1
ATOM 6677 C CA . LYS B 1 340 ? -27.781 21.531 11.219 1 92.62 340 LYS B CA 1
ATOM 6678 C C . LYS B 1 340 ? -26.578 20.891 11.906 1 92.62 340 LYS B C 1
ATOM 6680 O O . LYS B 1 340 ? -26 19.953 11.375 1 92.62 340 LYS B O 1
ATOM 6685 N N . PRO B 1 341 ? -26.125 21.469 13.023 1 91.06 341 PRO B N 1
ATOM 6686 C CA . PRO B 1 341 ? -24.922 20.953 13.703 1 91.06 341 PRO B CA 1
ATOM 6687 C C . PRO B 1 341 ? -24.984 19.453 13.953 1 91.06 341 PRO B C 1
ATOM 6689 O O . PRO B 1 341 ? -23.953 18.766 13.859 1 91.06 341 PRO B O 1
ATOM 6692 N N . ASP B 1 342 ? -26.094 18.844 14.18 1 88.5 342 ASP B N 1
ATOM 6693 C CA . ASP B 1 342 ? -26.234 17.422 14.492 1 88.5 342 ASP B CA 1
ATOM 6694 C C . ASP B 1 342 ? -26.25 16.578 13.219 1 88.5 342 ASP B C 1
ATOM 6696 O O . ASP B 1 342 ? -26.062 15.359 13.266 1 88.5 342 ASP B O 1
ATOM 6700 N N . GLU B 1 343 ? -26.391 17.266 12.102 1 90.62 343 GLU B N 1
ATOM 6701 C CA . GLU B 1 343 ? -26.469 16.547 10.828 1 90.62 343 GLU B CA 1
ATOM 6702 C C . GLU B 1 343 ? -25.109 16.469 10.148 1 90.62 343 GLU B C 1
ATOM 6704 O O . GLU B 1 343 ? -24.938 15.734 9.18 1 90.62 343 GLU B O 1
ATOM 6709 N N . ILE B 1 344 ? -24.25 17.281 10.648 1 92.62 344 ILE B N 1
ATOM 6710 C CA . ILE B 1 344 ? -22.938 17.266 10.039 1 92.62 344 ILE B CA 1
ATOM 6711 C C . ILE B 1 344 ? -22.141 16.062 10.555 1 92.62 344 ILE B C 1
ATOM 6713 O O . ILE B 1 344 ? -21.953 15.898 11.766 1 92.62 344 ILE B O 1
ATOM 6717 N N . ASP B 1 345 ? -21.703 15.242 9.672 1 91.62 345 ASP B N 1
ATOM 6718 C CA . ASP B 1 345 ? -20.906 14.062 10.016 1 91.62 345 ASP B CA 1
ATOM 6719 C C . ASP B 1 345 ? -19.5 14.453 10.477 1 91.62 345 ASP B C 1
ATOM 6721 O O . ASP B 1 345 ? -19.031 15.539 10.156 1 91.62 345 ASP B O 1
ATOM 6725 N N . ASP B 1 346 ? -18.906 13.609 11.258 1 90.44 346 ASP B N 1
ATOM 6726 C CA . ASP B 1 346 ? -17.547 13.875 11.719 1 90.44 346 ASP B CA 1
ATOM 6727 C C . ASP B 1 346 ? -16.578 13.953 10.547 1 90.44 346 ASP B C 1
ATOM 6729 O O . ASP B 1 346 ? -15.578 14.664 10.609 1 90.44 346 ASP B O 1
ATOM 6733 N N . VAL B 1 347 ? -16.891 13.172 9.578 1 92.69 347 VAL B N 1
ATOM 6734 C CA . VAL B 1 347 ? -16.203 13.328 8.297 1 92.69 347 VAL B CA 1
ATOM 6735 C C . VAL B 1 347 ? -17.125 14.023 7.297 1 92.69 347 VAL B C 1
ATOM 6737 O O . VAL B 1 347 ? -18.078 13.43 6.785 1 92.69 347 VAL B O 1
ATOM 6740 N N . TYR B 1 348 ? -16.75 15.203 6.961 1 95.38 348 TYR B N 1
ATOM 6741 C CA . TYR B 1 348 ? -17.656 16.109 6.27 1 95.38 348 TYR B CA 1
ATOM 6742 C C . TYR B 1 348 ? -18 15.578 4.887 1 95.38 348 TYR B C 1
ATOM 6744 O O . TYR B 1 348 ? -19.109 15.82 4.383 1 95.38 348 TYR B O 1
ATOM 6752 N N . THR B 1 349 ? -17.125 14.805 4.25 1 93.81 349 THR B N 1
ATOM 6753 C CA . THR B 1 349 ? -17.375 14.273 2.912 1 93.81 349 THR B CA 1
ATOM 6754 C C . THR B 1 349 ? -18.578 13.352 2.908 1 93.81 349 THR B C 1
ATOM 6756 O O . THR B 1 349 ? -19.234 13.188 1.877 1 93.81 349 THR B O 1
ATOM 6759 N N . LEU B 1 350 ? -18.922 12.812 4.031 1 92.06 350 LEU B N 1
ATOM 6760 C CA . LEU B 1 350 ? -19.984 11.828 4.133 1 92.06 350 LEU B CA 1
ATOM 6761 C C . LEU B 1 350 ? -21.344 12.508 4.168 1 92.06 350 LEU B C 1
ATOM 6763 O O . LEU B 1 350 ? -22.375 11.844 4.027 1 92.06 350 LEU B O 1
ATOM 6767 N N . ASN B 1 351 ? -21.391 13.828 4.312 1 93.31 351 ASN B N 1
ATOM 6768 C CA . ASN B 1 351 ? -22.641 14.57 4.277 1 93.31 351 ASN B CA 1
ATOM 6769 C C . ASN B 1 351 ? -23.25 14.562 2.879 1 93.31 351 ASN B C 1
ATOM 6771 O O . ASN B 1 351 ? -24.453 14.789 2.723 1 93.31 351 ASN B O 1
ATOM 6775 N N . PHE B 1 352 ? -22.469 14.273 1.904 1 92.25 352 PHE B N 1
ATOM 6776 C CA . PHE B 1 352 ? -22.922 14.344 0.521 1 92.25 352 PHE B CA 1
ATOM 6777 C C . PHE B 1 352 ? -23.109 12.945 -0.056 1 92.25 352 PHE B C 1
ATOM 6779 O O . PHE B 1 352 ? -23.219 12.781 -1.273 1 92.25 352 PHE B O 1
ATOM 6786 N N . LYS B 1 353 ? -23.172 11.922 0.74 1 84.88 353 LYS B N 1
ATOM 6787 C CA . LYS B 1 353 ? -23.25 10.531 0.311 1 84.88 353 LYS B CA 1
ATOM 6788 C C . LYS B 1 353 ? -24.578 10.258 -0.403 1 84.88 353 LYS B C 1
ATOM 6790 O O . LYS B 1 353 ? -24.672 9.336 -1.222 1 84.88 353 LYS B O 1
ATOM 6795 N N . LYS B 1 354 ? -25.594 11.062 -0.055 1 83.25 354 LYS B N 1
ATOM 6796 C CA . LYS B 1 354 ? -26.922 10.844 -0.639 1 83.25 354 LYS B CA 1
ATOM 6797 C C . LYS B 1 354 ? -27.203 11.844 -1.759 1 83.25 354 LYS B C 1
ATOM 6799 O O . LYS B 1 354 ? -28.344 12.031 -2.164 1 83.25 354 LYS B O 1
ATOM 6804 N N . TYR B 1 355 ? -26.219 12.461 -2.229 1 87.88 355 TYR B N 1
ATOM 6805 C CA . TYR B 1 355 ? -26.391 13.406 -3.322 1 87.88 355 TYR B CA 1
ATOM 6806 C C . TYR B 1 355 ? -26.938 12.711 -4.562 1 87.88 355 TYR B C 1
ATOM 6808 O O . TYR B 1 355 ? -26.562 11.57 -4.859 1 87.88 355 TYR B O 1
ATOM 6816 N N . PRO B 1 356 ? -27.781 13.281 -5.332 1 86.5 356 PRO B N 1
ATOM 6817 C CA . PRO B 1 356 ? -28.484 12.641 -6.441 1 86.5 356 PRO B CA 1
ATOM 681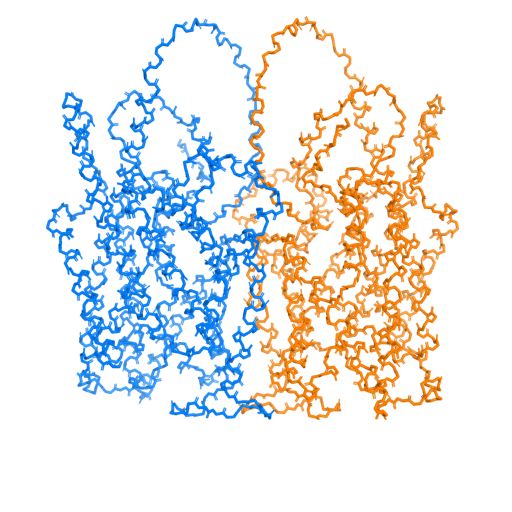8 C C . PRO B 1 356 ? -27.547 12.148 -7.539 1 86.5 356 PRO B C 1
ATOM 6820 O O . PRO B 1 356 ? -27.797 11.102 -8.148 1 86.5 356 PRO B O 1
ATOM 6823 N N . ILE B 1 357 ? -26.578 12.93 -7.812 1 89.69 357 ILE B N 1
ATOM 6824 C CA . ILE B 1 357 ? -25.594 12.469 -8.773 1 89.69 357 ILE B CA 1
ATOM 6825 C C . ILE B 1 357 ? -24.625 11.5 -8.102 1 89.69 357 ILE B C 1
ATOM 6827 O O . ILE B 1 357 ? -23.719 11.914 -7.375 1 89.69 357 ILE B O 1
ATOM 6831 N N . ARG B 1 358 ? -24.719 10.18 -8.398 1 85.5 358 ARG B N 1
ATOM 6832 C CA . ARG B 1 358 ? -24.016 9.102 -7.715 1 85.5 358 ARG B CA 1
ATOM 6833 C C . ARG B 1 358 ? -22.516 9.219 -7.898 1 85.5 358 ARG B C 1
ATOM 6835 O O . ARG B 1 358 ? -21.75 8.938 -6.977 1 85.5 358 ARG B O 1
ATOM 6842 N N . ALA B 1 359 ? -22.125 9.695 -9.016 1 86.81 359 ALA B N 1
ATOM 6843 C CA . ALA B 1 359 ? -20.703 9.82 -9.297 1 86.81 359 ALA B CA 1
ATOM 6844 C C . ALA B 1 359 ? -20.047 10.805 -8.328 1 86.81 359 ALA B C 1
ATOM 6846 O O . ALA B 1 359 ? -18.922 10.57 -7.859 1 86.81 359 ALA B O 1
ATOM 6847 N N . VAL B 1 360 ? -20.75 11.875 -8.07 1 91.25 360 VAL B N 1
ATOM 6848 C CA . VAL B 1 360 ? -20.234 12.898 -7.172 1 91.25 360 VAL B CA 1
ATOM 6849 C C . VAL B 1 360 ? -20.219 12.367 -5.738 1 91.25 360 VAL B C 1
ATOM 6851 O O . VAL B 1 360 ? -19.25 12.578 -5 1 91.25 360 VAL B O 1
ATOM 6854 N N . ALA B 1 361 ? -21.234 11.641 -5.43 1 90.56 361 ALA B N 1
ATOM 6855 C CA . ALA B 1 361 ? -21.328 11.07 -4.09 1 90.56 361 ALA B CA 1
ATOM 6856 C C . ALA B 1 361 ? -20.203 10.086 -3.83 1 90.56 361 ALA B C 1
ATOM 6858 O O . ALA B 1 361 ? -19.547 10.133 -2.783 1 90.56 361 ALA B O 1
ATOM 6859 N N . TYR B 1 362 ? -19.969 9.273 -4.789 1 87.44 362 TYR B N 1
ATOM 6860 C CA . TYR B 1 362 ? -18.891 8.289 -4.648 1 87.44 362 TYR B CA 1
ATOM 6861 C C . TYR B 1 362 ? -17.531 8.961 -4.645 1 87.44 362 TYR B C 1
ATOM 6863 O O . TYR B 1 362 ? -16.641 8.562 -3.891 1 87.44 362 TYR B O 1
ATOM 6871 N N . PHE B 1 363 ? -17.406 9.953 -5.469 1 91.25 363 PHE B N 1
ATOM 6872 C CA . PHE B 1 363 ? -16.141 10.664 -5.539 1 91.25 363 PHE B CA 1
ATOM 6873 C C . PHE B 1 363 ? -15.781 11.281 -4.191 1 91.25 363 PHE B C 1
ATOM 6875 O O . PHE B 1 363 ? -14.672 11.102 -3.689 1 91.25 363 PHE B O 1
ATOM 6882 N N . LEU B 1 364 ? -16.688 11.953 -3.594 1 93.31 364 LEU B N 1
ATOM 6883 C CA . LEU B 1 364 ? -16.438 12.633 -2.326 1 93.31 364 LEU B CA 1
ATOM 6884 C C . LEU B 1 364 ? -16.266 11.625 -1.193 1 93.31 364 LEU B C 1
ATOM 6886 O O . LEU B 1 364 ? -15.438 11.82 -0.304 1 93.31 364 LEU B O 1
ATOM 6890 N N . SER B 1 365 ? -17.016 10.523 -1.285 1 90.69 365 SER B N 1
ATOM 6891 C CA . SER B 1 365 ? -16.922 9.531 -0.221 1 90.69 365 SER B CA 1
ATOM 6892 C C . SER B 1 365 ? -15.633 8.734 -0.308 1 90.69 365 SER B C 1
ATOM 6894 O O . SER B 1 365 ? -15.133 8.242 0.705 1 90.69 365 SER B O 1
ATOM 6896 N N . LEU B 1 366 ? -15.094 8.625 -1.483 1 90.62 366 LEU B N 1
ATOM 6897 C CA . LEU B 1 366 ? -13.883 7.84 -1.686 1 90.62 366 LEU B CA 1
ATOM 6898 C C . LEU B 1 366 ? -12.641 8.703 -1.528 1 90.62 366 LEU B C 1
ATOM 6900 O O . LEU B 1 366 ? -11.523 8.188 -1.422 1 90.62 366 LEU B O 1
ATOM 6904 N N . PHE B 1 367 ? -12.875 9.977 -1.443 1 89.69 367 PHE B N 1
ATOM 6905 C CA . PHE B 1 367 ? -11.758 10.906 -1.331 1 89.69 367 PHE B CA 1
ATOM 6906 C C . PHE B 1 367 ? -10.898 10.57 -0.116 1 89.69 367 PHE B C 1
ATOM 6908 O O . PHE B 1 367 ? -9.695 10.344 -0.244 1 89.69 367 PHE B O 1
ATOM 6915 N N . PRO B 1 368 ? -11.422 10.5 1.027 1 89.12 368 PRO B N 1
ATOM 6916 C CA . PRO B 1 368 ? -10.594 10.172 2.188 1 89.12 368 PRO B CA 1
ATOM 6917 C C . PRO B 1 368 ? -9.984 8.773 2.096 1 89.12 368 PRO B C 1
ATOM 6919 O O . PRO B 1 368 ? -8.867 8.555 2.572 1 89.12 368 PRO B O 1
ATOM 6922 N N . VAL B 1 369 ? -10.656 7.883 1.513 1 91.44 369 VAL B N 1
ATOM 6923 C CA . VAL B 1 369 ? -10.164 6.516 1.372 1 91.44 369 VAL B CA 1
ATOM 6924 C C . VAL B 1 369 ? -8.891 6.504 0.529 1 91.44 369 VAL B C 1
ATOM 6926 O O . VAL B 1 369 ? -7.906 5.859 0.894 1 91.44 369 VAL B O 1
ATOM 6929 N N . CYS B 1 370 ? -8.867 7.27 -0.471 1 88.5 370 CYS B N 1
ATOM 6930 C CA . CYS B 1 370 ? -7.73 7.309 -1.382 1 88.5 370 CYS B CA 1
ATOM 6931 C C . CYS B 1 370 ? -6.551 8.039 -0.75 1 88.5 370 CYS B C 1
ATOM 6933 O O . CYS B 1 370 ? -5.453 7.492 -0.655 1 88.5 370 CYS B O 1
ATOM 6935 N N . THR B 1 371 ? -6.762 9.164 -0.294 1 88 371 THR B N 1
ATOM 6936 C CA . THR B 1 371 ? -5.672 10.023 0.16 1 88 371 THR B CA 1
ATOM 6937 C C . THR B 1 371 ? -5.102 9.516 1.48 1 88 371 THR B C 1
ATOM 6939 O O . THR B 1 371 ? -3.883 9.484 1.663 1 88 371 THR B O 1
ATOM 6942 N N . LEU B 1 372 ? -5.938 9.086 2.406 1 91.56 372 LEU B N 1
ATOM 6943 C CA . LEU B 1 372 ? -5.469 8.648 3.717 1 91.56 372 LEU B CA 1
ATOM 6944 C C . LEU B 1 372 ? -4.805 7.277 3.629 1 91.56 372 LEU B C 1
ATOM 6946 O O . LEU B 1 372 ? -3.824 7.016 4.324 1 91.56 372 LEU B O 1
ATOM 6950 N N . SER B 1 373 ? -5.289 6.418 2.748 1 91.56 373 SER B N 1
ATOM 6951 C CA . SER B 1 373 ? -4.68 5.102 2.58 1 91.56 373 SER B CA 1
ATOM 6952 C C . SER B 1 373 ? -3.289 5.215 1.967 1 91.56 373 SER B C 1
ATOM 6954 O O . SER B 1 373 ? -2.389 4.449 2.318 1 91.56 373 SER B O 1
ATOM 6956 N N . ALA B 1 374 ? -3.154 6.16 1.111 1 87.06 374 ALA B N 1
ATOM 6957 C CA . ALA B 1 374 ? -1.862 6.355 0.458 1 87.06 374 ALA B CA 1
ATOM 6958 C C . ALA B 1 374 ? -0.809 6.836 1.453 1 87.06 374 ALA B C 1
ATOM 6960 O O . ALA B 1 374 ? 0.377 6.531 1.306 1 87.06 374 ALA B O 1
ATOM 6961 N N . ASN B 1 375 ? -1.205 7.496 2.488 1 88.5 375 ASN B N 1
ATOM 6962 C CA . ASN B 1 375 ? -0.269 8.086 3.443 1 88.5 375 ASN B CA 1
ATOM 6963 C C . ASN B 1 375 ? -0.082 7.188 4.664 1 88.5 375 ASN B C 1
ATOM 6965 O O . ASN B 1 375 ? 0.875 7.359 5.422 1 88.5 375 ASN B O 1
ATOM 6969 N N . PHE B 1 376 ? -0.926 6.188 4.82 1 92.88 376 PHE B N 1
ATOM 6970 C CA . PHE B 1 376 ? -0.943 5.379 6.035 1 92.88 376 PHE B CA 1
ATOM 6971 C C . PHE B 1 376 ? 0.373 4.633 6.211 1 92.88 376 PHE B C 1
ATOM 6973 O O . PHE B 1 376 ? 1.016 4.73 7.258 1 92.88 376 PHE B O 1
ATOM 6980 N N . PRO B 1 377 ? 0.881 3.953 5.137 1 90.19 377 PRO B N 1
ATOM 6981 C CA . PRO B 1 377 ? 2.15 3.246 5.312 1 90.19 377 PRO B CA 1
ATOM 6982 C C . PRO B 1 377 ? 3.326 4.191 5.547 1 90.19 377 PRO B C 1
ATOM 6984 O O . PRO B 1 377 ? 4.266 3.848 6.27 1 90.19 377 PRO B O 1
ATOM 6987 N N . LEU B 1 378 ? 3.291 5.355 5.004 1 87.94 378 LEU B N 1
ATOM 6988 C CA . LEU B 1 378 ? 4.359 6.332 5.18 1 87.94 378 LEU B CA 1
ATOM 6989 C C . LEU B 1 378 ? 4.449 6.785 6.633 1 87.94 378 LEU B C 1
ATOM 6991 O O . LEU B 1 378 ? 5.543 6.883 7.191 1 87.94 378 LEU B O 1
ATOM 6995 N N . ILE B 1 379 ? 3.297 7.027 7.207 1 91.56 379 ILE B N 1
ATOM 6996 C CA . ILE B 1 379 ? 3.264 7.461 8.602 1 91.56 379 ILE B CA 1
ATOM 6997 C C . ILE B 1 379 ? 3.672 6.305 9.508 1 91.56 379 ILE B C 1
ATOM 6999 O O . ILE B 1 379 ? 4.348 6.512 10.523 1 91.56 379 ILE B O 1
ATOM 7003 N N . CYS B 1 380 ? 3.307 5.082 9.133 1 93.88 380 CYS B N 1
ATOM 7004 C CA . CYS B 1 380 ? 3.701 3.912 9.914 1 93.88 380 CYS B CA 1
ATOM 7005 C C . CYS B 1 380 ? 5.215 3.754 9.93 1 93.88 380 CYS B C 1
ATOM 7007 O O . CYS B 1 380 ? 5.805 3.494 10.984 1 93.88 380 CYS B O 1
ATOM 7009 N N . ILE B 1 381 ? 5.789 3.953 8.797 1 89.56 381 ILE B N 1
ATOM 7010 C CA . ILE B 1 381 ? 7.238 3.824 8.688 1 89.56 381 ILE B CA 1
ATOM 7011 C C . ILE B 1 381 ? 7.922 4.934 9.484 1 89.56 381 ILE B C 1
ATOM 7013 O O . ILE B 1 381 ? 8.914 4.691 10.172 1 89.56 381 ILE B O 1
ATOM 7017 N N . THR B 1 382 ? 7.426 6.133 9.43 1 88.94 382 THR B N 1
ATOM 7018 C CA . THR B 1 382 ? 7.953 7.242 10.211 1 88.94 382 THR B CA 1
ATOM 7019 C C . THR B 1 382 ? 7.852 6.949 11.703 1 88.94 382 THR B C 1
ATOM 7021 O O . THR B 1 382 ? 8.789 7.219 12.461 1 88.94 382 THR B O 1
ATOM 7024 N N . LEU B 1 383 ? 6.73 6.418 12.094 1 94.5 383 LEU B N 1
ATOM 7025 C CA . LEU B 1 383 ? 6.543 6.07 13.5 1 94.5 383 LEU B CA 1
ATOM 7026 C C . LEU B 1 383 ? 7.512 4.973 13.922 1 94.5 383 LEU B C 1
ATOM 7028 O O . LEU B 1 383 ? 8.102 5.039 15 1 94.5 383 LEU B O 1
ATOM 7032 N N . ARG B 1 384 ? 7.648 3.965 13.047 1 92.06 384 ARG B N 1
ATOM 7033 C CA . ARG B 1 384 ? 8.57 2.867 13.312 1 92.06 384 ARG B CA 1
ATOM 7034 C C . ARG B 1 384 ? 9.977 3.389 13.578 1 92.06 384 ARG B C 1
ATOM 7036 O O . ARG B 1 384 ? 10.617 2.998 14.562 1 92.06 384 ARG B O 1
ATOM 7043 N N . GLU B 1 385 ? 10.469 4.332 12.82 1 89.12 385 GLU B N 1
ATOM 7044 C CA . GLU B 1 385 ? 11.805 4.898 12.961 1 89.12 385 GLU B CA 1
ATOM 7045 C C . GLU B 1 385 ? 11.914 5.766 14.211 1 89.12 385 GLU B C 1
ATOM 7047 O O . GLU B 1 385 ? 12.945 5.754 14.891 1 89.12 385 GLU B O 1
ATOM 7052 N N . ASN B 1 386 ? 10.891 6.473 14.484 1 91.19 386 ASN B N 1
ATOM 7053 C CA . ASN B 1 386 ? 10.914 7.316 15.672 1 91.19 386 ASN B CA 1
ATOM 7054 C C . ASN B 1 386 ? 10.836 6.492 16.953 1 91.19 386 ASN B C 1
ATOM 7056 O O . ASN B 1 386 ? 11.422 6.863 17.969 1 91.19 386 ASN B O 1
ATOM 7060 N N . LEU B 1 387 ? 10.078 5.379 16.906 1 92.75 387 LEU B N 1
ATOM 7061 C CA . LEU B 1 387 ? 10.023 4.473 18.047 1 92.75 387 LEU B CA 1
ATOM 7062 C C . LEU B 1 387 ? 11.398 3.861 18.312 1 92.75 387 LEU B C 1
ATOM 7064 O O . LEU B 1 387 ? 11.82 3.762 19.469 1 92.75 387 LEU B O 1
ATOM 7068 N N . HIS B 1 388 ? 12.055 3.549 17.219 1 88.5 388 HIS B N 1
ATOM 7069 C CA . HIS B 1 388 ? 13.391 2.988 17.328 1 88.5 388 HIS B CA 1
ATOM 7070 C C . HIS B 1 388 ? 14.367 3.996 17.938 1 88.5 388 HIS B C 1
ATOM 7072 O O . HIS B 1 388 ? 15.156 3.648 18.812 1 88.5 388 HIS B O 1
ATOM 7078 N N . THR B 1 389 ? 14.289 5.211 17.516 1 86.75 389 THR B N 1
ATOM 7079 C CA . THR B 1 389 ? 15.164 6.266 18.016 1 86.75 389 THR B CA 1
ATOM 7080 C C . THR B 1 389 ? 14.844 6.582 19.469 1 86.75 389 THR B C 1
ATOM 7082 O O . THR B 1 389 ? 15.758 6.828 20.266 1 86.75 389 THR B O 1
ATOM 7085 N N . LEU B 1 390 ? 13.602 6.574 19.797 1 90.44 390 LEU B N 1
ATOM 7086 C CA . LEU B 1 390 ? 13.203 6.832 21.172 1 90.44 390 LEU B CA 1
ATOM 7087 C C . LEU B 1 390 ? 13.711 5.738 22.109 1 90.44 390 LEU B C 1
ATOM 7089 O O . LEU B 1 390 ? 14.234 6.027 23.188 1 90.44 390 LEU B O 1
ATOM 7093 N N . ALA B 1 391 ? 13.594 4.477 21.672 1 88 391 ALA B N 1
ATOM 7094 C CA . ALA B 1 391 ? 14.062 3.354 22.469 1 88 391 ALA B CA 1
ATOM 7095 C C . ALA B 1 391 ? 15.578 3.42 22.672 1 88 391 ALA B C 1
ATOM 7097 O O . ALA B 1 391 ? 16.078 3.104 23.75 1 88 391 ALA B O 1
ATOM 7098 N N . LYS B 1 392 ? 16.266 3.85 21.688 1 83.06 392 LYS B N 1
ATOM 7099 C CA . LYS B 1 392 ? 17.719 3.988 21.766 1 83.06 392 LYS B CA 1
ATOM 7100 C C . LYS B 1 392 ? 18.109 5.086 22.75 1 83.06 392 LYS B C 1
ATOM 7102 O O . LYS B 1 392 ? 19.109 4.957 23.453 1 83.06 392 LYS B O 1
ATOM 7107 N N . ASN B 1 393 ? 17.359 6.09 22.734 1 82.81 393 ASN B N 1
ATOM 7108 C CA . ASN B 1 393 ? 17.672 7.223 23.609 1 82.81 393 ASN B CA 1
ATOM 7109 C C . ASN B 1 393 ? 17.297 6.941 25.062 1 82.81 393 ASN B C 1
ATOM 7111 O O . ASN B 1 393 ? 17.875 7.52 25.984 1 82.81 393 ASN B O 1
ATOM 7115 N N . ILE B 1 394 ? 16.328 6.105 25.203 1 83.5 394 ILE B N 1
ATOM 7116 C CA . ILE B 1 394 ? 15.945 5.734 26.562 1 83.5 394 ILE B CA 1
ATOM 7117 C C . ILE B 1 394 ? 17 4.812 27.156 1 83.5 394 ILE B C 1
ATOM 7119 O O . ILE B 1 394 ? 17.328 4.922 28.344 1 83.5 394 ILE B O 1
ATOM 7123 N N . GLY B 1 395 ? 17.453 3.756 26.219 1 72.19 395 GLY B N 1
ATOM 7124 C CA . GLY B 1 395 ? 18.453 2.812 26.703 1 72.19 395 GLY B CA 1
ATOM 7125 C C . GLY B 1 395 ? 19.828 3.428 26.859 1 72.19 395 GLY B C 1
ATOM 7126 O O . GLY B 1 395 ? 20.344 4.066 25.938 1 72.19 395 GLY B O 1
ATOM 7127 N N . SER B 1 396 ? 20.156 4.379 27.812 1 59.88 396 SER B N 1
ATOM 7128 C CA . SER B 1 396 ? 21.375 5.047 28.234 1 59.88 396 SER B CA 1
ATOM 7129 C C . SER B 1 396 ? 22.609 4.371 27.641 1 59.88 396 SER B C 1
ATOM 7131 O O . SER B 1 396 ? 23.719 4.48 28.188 1 59.88 396 SER B O 1
ATOM 7133 N N . GLU B 1 397 ? 22.5 3.502 26.734 1 54.34 397 GLU B N 1
ATOM 7134 C CA . GLU B 1 397 ? 23.75 2.85 26.391 1 54.34 397 GLU B CA 1
ATOM 7135 C C . GLU B 1 397 ? 24.656 3.787 25.594 1 54.34 397 GLU B C 1
ATOM 7137 O O . GLU B 1 397 ? 24.188 4.547 24.75 1 54.34 397 GLU B O 1
ATOM 7142 N N . THR B 1 398 ? 25.812 4.031 26.047 1 51.12 398 THR B N 1
ATOM 7143 C CA . THR B 1 398 ? 26.891 4.816 25.438 1 51.12 398 THR B CA 1
ATOM 7144 C C . THR B 1 398 ? 27.125 4.387 24 1 51.12 398 THR B C 1
ATOM 7146 O O . THR B 1 398 ? 26.828 3.248 23.625 1 51.12 398 THR B O 1
ATOM 7149 N N . ASP B 1 399 ? 27.328 5.32 23.172 1 50.97 399 ASP B N 1
ATOM 7150 C CA . ASP B 1 399 ? 27.625 5.109 21.75 1 50.97 399 ASP B CA 1
ATOM 7151 C C . ASP B 1 399 ? 28.5 3.863 21.562 1 50.97 399 ASP B C 1
ATOM 7153 O O . ASP B 1 399 ? 28.297 3.109 20.594 1 50.97 399 ASP B O 1
ATOM 7157 N N . GLU B 1 400 ? 29.438 3.721 22.453 1 52.75 400 GLU B N 1
ATOM 7158 C CA . GLU B 1 400 ? 30.375 2.611 22.391 1 52.75 400 GLU B CA 1
ATOM 7159 C C . GLU B 1 400 ? 29.672 1.274 22.625 1 52.75 400 GLU B C 1
ATOM 7161 O O . GLU B 1 400 ? 29.984 0.287 21.953 1 52.75 400 GLU B O 1
ATOM 7166 N N . GLN B 1 401 ? 28.797 1.244 23.516 1 53.53 401 GLN B N 1
ATOM 7167 C CA . GLN B 1 401 ? 28.109 0.006 23.844 1 53.53 401 GLN B CA 1
ATOM 7168 C C . GLN B 1 401 ? 27.094 -0.368 22.766 1 53.53 401 GLN B C 1
ATOM 7170 O O . GLN B 1 401 ? 26.844 -1.551 22.531 1 53.53 401 GLN B O 1
ATOM 7175 N N . ARG B 1 402 ? 26.688 0.529 22.062 1 57.09 402 ARG B N 1
ATOM 7176 C CA . ARG B 1 402 ? 25.75 0.386 20.953 1 57.09 402 ARG B CA 1
ATOM 7177 C C . ARG B 1 402 ? 26.406 -0.315 19.781 1 57.09 402 ARG B C 1
ATOM 7179 O O . ARG B 1 402 ? 25.797 -1.184 19.141 1 57.09 402 ARG B O 1
ATOM 7186 N N . GLU B 1 403 ? 27.578 0.373 19.547 1 54.25 403 GLU B N 1
ATOM 7187 C CA . GLU B 1 403 ? 28.344 -0.248 18.469 1 54.25 403 GLU B CA 1
ATOM 7188 C C . GLU B 1 403 ? 28.688 -1.695 18.797 1 54.25 403 GLU B C 1
ATOM 7190 O O . GLU B 1 403 ? 28.656 -2.562 17.922 1 54.25 403 GLU B O 1
ATOM 7195 N N . ALA B 1 404 ? 28.969 -1.776 20.078 1 54.31 404 ALA B N 1
ATOM 7196 C CA . ALA B 1 404 ? 29.328 -3.121 20.516 1 54.31 404 ALA B CA 1
ATOM 7197 C C . ALA B 1 404 ? 28.141 -4.066 20.438 1 54.31 404 ALA B C 1
ATOM 7199 O O . ALA B 1 404 ? 28.281 -5.219 20.016 1 54.31 404 ALA B O 1
ATOM 7200 N N . ARG B 1 405 ? 26.953 -3.635 20.766 1 56.47 405 ARG B N 1
ATOM 7201 C CA . ARG B 1 405 ? 25.766 -4.469 20.734 1 56.47 405 ARG B CA 1
ATOM 7202 C C . ARG B 1 405 ? 25.281 -4.688 19.297 1 56.47 405 ARG B C 1
ATOM 7204 O O . ARG B 1 405 ? 24.812 -5.773 18.953 1 56.47 405 ARG B O 1
ATOM 7211 N N . HIS B 1 406 ? 25.312 -3.582 18.562 1 55.44 406 HIS B N 1
ATOM 7212 C CA . HIS B 1 406 ? 24.953 -3.76 17.156 1 55.44 406 HIS B CA 1
ATOM 7213 C C . HIS B 1 406 ? 25.859 -4.793 16.484 1 55.44 406 HIS B C 1
ATOM 7215 O O . HIS B 1 406 ? 25.391 -5.586 15.664 1 55.44 406 HIS B O 1
ATOM 7221 N N . ALA B 1 407 ? 27.25 -4.535 16.938 1 51.5 407 ALA B N 1
ATOM 7222 C CA . ALA B 1 407 ? 28.234 -5.473 16.422 1 51.5 407 ALA B CA 1
ATOM 7223 C C . ALA B 1 407 ? 27.938 -6.898 16.875 1 51.5 407 ALA B C 1
ATOM 7225 O O . ALA B 1 407 ? 28.219 -7.859 16.156 1 51.5 407 ALA B O 1
ATOM 7226 N N . ARG B 1 408 ? 27.406 -6.953 18.078 1 51.19 408 ARG B N 1
ATOM 7227 C CA . ARG B 1 408 ? 27.172 -8.281 18.641 1 51.19 408 ARG B CA 1
ATOM 7228 C C . ARG B 1 408 ? 25.781 -8.797 18.297 1 51.19 408 ARG B C 1
ATOM 7230 O O . ARG B 1 408 ? 25.484 -9.977 18.484 1 51.19 408 ARG B O 1
ATOM 7237 N N . MET B 1 409 ? 24.953 -7.746 17.984 1 54.19 409 MET B N 1
ATOM 7238 C CA . MET B 1 409 ? 23.594 -8.227 17.734 1 54.19 409 MET B CA 1
ATOM 7239 C C . MET B 1 409 ? 23.547 -9.047 16.453 1 54.19 409 MET B C 1
ATOM 7241 O O . MET B 1 409 ? 24 -8.594 15.406 1 54.19 409 MET B O 1
ATOM 7245 N N . SER B 1 410 ? 23.344 -10.328 16.578 1 56.62 410 SER B N 1
ATOM 7246 C CA . SER B 1 410 ? 23.156 -11.266 15.469 1 56.62 410 SER B CA 1
ATOM 7247 C C . SER B 1 410 ? 22.156 -10.734 14.453 1 56.62 410 SER B C 1
ATOM 7249 O O . SER B 1 410 ? 21.266 -9.961 14.805 1 56.62 410 SER B O 1
ATOM 7251 N N . SER B 1 411 ? 22.406 -10.656 13.164 1 58.91 411 SER B N 1
ATOM 7252 C CA . SER B 1 411 ? 21.562 -10.289 12.023 1 58.91 411 SER B CA 1
ATOM 7253 C C . SER B 1 411 ? 20.109 -10.68 12.266 1 58.91 411 SER B C 1
ATOM 7255 O O . SER B 1 411 ? 19.203 -9.922 11.938 1 58.91 411 SER B O 1
ATOM 7257 N N . THR B 1 412 ? 20 -11.711 13.039 1 60.56 412 THR B N 1
ATOM 7258 C CA . THR B 1 412 ? 18.656 -12.211 13.297 1 60.56 412 THR B CA 1
ATOM 7259 C C . THR B 1 412 ? 17.953 -11.344 14.336 1 60.56 412 THR B C 1
ATOM 7261 O O . THR B 1 412 ? 16.75 -11.062 14.203 1 60.56 412 THR B O 1
ATOM 7264 N N . ARG B 1 413 ? 18.672 -10.977 15.336 1 64.62 413 ARG B N 1
ATOM 7265 C CA . ARG B 1 413 ? 18.078 -10.156 16.375 1 64.62 413 ARG B CA 1
ATOM 7266 C C . ARG B 1 413 ? 17.703 -8.773 15.844 1 64.62 413 ARG B C 1
ATOM 7268 O O . ARG B 1 413 ? 16.656 -8.227 16.203 1 64.62 413 ARG B O 1
ATOM 7275 N N . ALA B 1 414 ? 18.547 -8.273 14.969 1 66.75 414 ALA B N 1
ATOM 7276 C CA . ALA B 1 414 ? 18.25 -6.98 14.352 1 66.75 414 ALA B CA 1
ATOM 7277 C C . ALA B 1 414 ? 16.984 -7.051 13.508 1 66.75 414 ALA B C 1
ATOM 7279 O O . ALA B 1 414 ? 16.172 -6.125 13.516 1 66.75 414 ALA B O 1
ATOM 7280 N N . PHE B 1 415 ? 16.906 -8.203 12.938 1 69.19 415 PHE B N 1
ATOM 7281 C CA . PHE B 1 415 ? 15.719 -8.461 12.141 1 69.19 415 PHE B CA 1
ATOM 7282 C C . PHE B 1 415 ? 14.477 -8.492 13.016 1 69.19 415 PHE B C 1
ATOM 7284 O O . PHE B 1 415 ? 13.461 -7.875 12.688 1 69.19 415 PHE B O 1
ATOM 7291 N N . PHE B 1 416 ? 14.602 -9.078 14.094 1 71.06 416 PHE B N 1
ATOM 7292 C CA . PHE B 1 416 ? 13.461 -9.227 14.984 1 71.06 416 PHE B CA 1
ATOM 7293 C C . PHE B 1 416 ? 13.086 -7.895 15.617 1 71.06 416 PHE B C 1
ATOM 7295 O O . PHE B 1 416 ? 11.906 -7.574 15.758 1 71.06 416 PHE B O 1
ATOM 7302 N N . VAL B 1 417 ? 14.047 -7.113 15.852 1 76.69 417 VAL B N 1
ATOM 7303 C CA . VAL B 1 417 ? 13.773 -5.836 16.5 1 76.69 417 VAL B CA 1
ATOM 7304 C C . VAL B 1 417 ? 13.094 -4.887 15.516 1 76.69 417 VAL B C 1
ATOM 7306 O O . VAL B 1 417 ? 12.133 -4.203 15.867 1 76.69 417 VAL B O 1
ATOM 7309 N N . ARG B 1 418 ? 13.5 -4.961 14.336 1 77.81 418 ARG B N 1
ATOM 7310 C CA . ARG B 1 418 ? 12.906 -4.086 13.336 1 77.81 418 ARG B CA 1
ATOM 7311 C C . ARG B 1 418 ? 11.453 -4.453 13.078 1 77.81 418 ARG B C 1
ATOM 7313 O O . ARG B 1 418 ? 10.602 -3.572 12.945 1 77.81 418 ARG B O 1
ATOM 7320 N N . ASN B 1 419 ? 11.242 -5.695 13.141 1 83.19 419 ASN B N 1
ATOM 7321 C CA . ASN B 1 419 ? 9.875 -6.152 12.906 1 83.19 419 ASN B CA 1
ATOM 7322 C C . ASN B 1 419 ? 8.977 -5.883 14.109 1 83.19 419 ASN B C 1
ATOM 7324 O O . ASN B 1 419 ? 7.785 -5.633 13.953 1 83.19 419 ASN B O 1
ATOM 7328 N N . LEU B 1 420 ? 9.539 -5.906 15.188 1 87.44 420 LEU B N 1
ATOM 7329 C CA . LEU B 1 420 ? 8.773 -5.605 16.391 1 87.44 4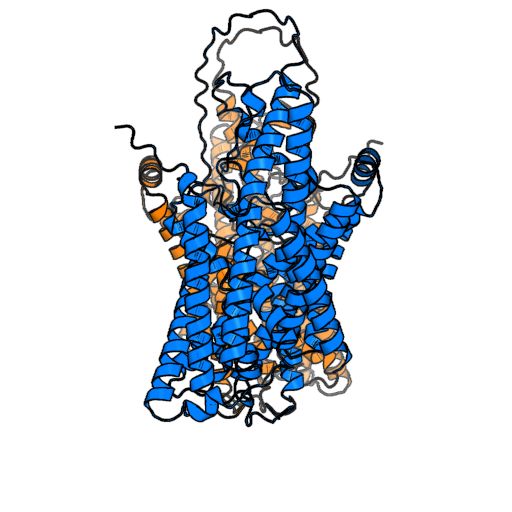20 LEU B CA 1
ATOM 7330 C C . LEU B 1 420 ? 8.328 -4.148 16.406 1 87.44 420 LEU B C 1
ATOM 7332 O O . LEU B 1 420 ? 7.191 -3.848 16.781 1 87.44 420 LEU B O 1
ATOM 7336 N N . TYR B 1 421 ? 9.18 -3.262 15.953 1 90.75 421 TYR B N 1
ATOM 7337 C CA . TYR B 1 421 ? 8.82 -1.849 15.922 1 90.75 421 TYR B CA 1
ATOM 7338 C C . TYR B 1 421 ? 7.766 -1.578 14.852 1 90.75 421 TYR B C 1
ATOM 7340 O O . TYR B 1 421 ? 6.926 -0.691 15.016 1 90.75 421 TYR B O 1
ATOM 7348 N N . ALA B 1 422 ? 7.844 -2.369 13.805 1 90.81 422 ALA B N 1
ATOM 7349 C CA . ALA B 1 422 ? 6.82 -2.234 12.766 1 90.81 422 ALA B CA 1
ATOM 7350 C C . ALA B 1 422 ? 5.453 -2.67 13.289 1 90.81 422 ALA B C 1
ATOM 7352 O O . ALA B 1 422 ? 4.445 -2.01 13.031 1 90.81 422 ALA B O 1
ATOM 7353 N N . LEU B 1 423 ? 5.461 -3.695 14.078 1 91.44 423 LEU B N 1
ATOM 7354 C CA . LEU B 1 423 ? 4.215 -4.184 14.656 1 91.44 423 LEU B CA 1
ATOM 7355 C C . LEU B 1 423 ? 3.699 -3.223 15.719 1 91.44 423 LEU B C 1
ATOM 7357 O O . LEU B 1 423 ? 2.49 -3.01 15.836 1 91.44 423 LEU B O 1
ATOM 7361 N N . LEU B 1 424 ? 4.609 -2.693 16.422 1 94.31 424 LEU B N 1
ATOM 7362 C CA . LEU B 1 424 ? 4.234 -1.73 17.453 1 94.31 424 LEU B CA 1
ATOM 7363 C C . LEU B 1 424 ? 3.68 -0.454 16.828 1 94.31 424 LEU B C 1
ATOM 7365 O O . LEU B 1 424 ? 2.875 0.246 17.438 1 94.31 424 LEU B O 1
ATOM 7369 N N . ALA B 1 425 ? 4.125 -0.152 15.656 1 95.38 425 ALA B N 1
ATOM 7370 C CA . ALA B 1 425 ? 3.629 1.035 14.969 1 95.38 425 ALA B CA 1
ATOM 7371 C C . ALA B 1 425 ? 2.248 0.782 14.367 1 95.38 425 ALA B C 1
ATOM 7373 O O . ALA B 1 425 ? 1.415 1.689 14.305 1 95.38 425 ALA B O 1
ATOM 7374 N N . LEU B 1 426 ? 1.978 -0.45 14.031 1 95.62 426 LEU B N 1
ATOM 7375 C CA . LEU B 1 426 ? 0.791 -0.77 13.242 1 95.62 426 LEU B CA 1
ATOM 7376 C C . LEU B 1 426 ? -0.359 -1.203 14.148 1 95.62 426 LEU B C 1
ATOM 7378 O O . LEU B 1 426 ? -1.496 -0.76 13.969 1 95.62 426 LEU B O 1
ATOM 7382 N N . VAL B 1 427 ? -0.161 -1.93 15.156 1 95.62 427 VAL B N 1
ATOM 7383 C CA . VAL B 1 427 ? -1.191 -2.67 15.883 1 95.62 427 VAL B CA 1
ATOM 7384 C C . VAL B 1 427 ? -1.957 -1.724 16.797 1 95.62 427 VAL B C 1
ATOM 7386 O O . VAL B 1 427 ? -3.189 -1.706 16.797 1 95.62 427 VAL B O 1
ATOM 7389 N N . PRO B 1 428 ? -1.324 -0.874 17.516 1 96.25 428 PRO B N 1
ATOM 7390 C CA . PRO B 1 428 ? -2.068 -0.053 18.469 1 96.25 428 PRO B CA 1
ATOM 7391 C C . PRO B 1 428 ? -3.094 0.855 17.797 1 96.25 428 PRO B C 1
ATOM 7393 O O . PRO B 1 428 ? -4.246 0.919 18.219 1 96.25 428 PRO B O 1
ATOM 7396 N N . PRO B 1 429 ? -2.732 1.559 16.75 1 97.25 429 PRO B N 1
ATOM 7397 C CA . PRO B 1 429 ? -3.748 2.393 16.109 1 97.25 429 PRO B CA 1
ATOM 7398 C C . PRO B 1 429 ? -4.934 1.58 15.586 1 97.25 429 PRO B C 1
ATOM 7400 O O . PRO B 1 429 ? -6.07 2.051 15.625 1 97.25 429 PRO B O 1
ATOM 7403 N N . LEU B 1 430 ? -4.699 0.395 15.125 1 96.88 430 LEU B N 1
ATOM 7404 C CA . LEU B 1 430 ? -5.773 -0.459 14.633 1 96.88 430 LEU B CA 1
ATOM 7405 C C . LEU B 1 430 ? -6.664 -0.926 15.781 1 96.88 430 LEU B C 1
ATOM 7407 O O . LEU B 1 430 ? -7.879 -1.056 15.609 1 96.88 430 LEU B O 1
ATOM 7411 N N . VAL B 1 431 ? -6.07 -1.139 16.922 1 96.38 431 VAL B N 1
ATOM 7412 C CA . VAL B 1 431 ? -6.836 -1.539 18.094 1 96.38 431 VAL B CA 1
ATOM 7413 C C . VAL B 1 431 ? -7.73 -0.385 18.547 1 96.38 431 VAL B C 1
ATOM 7415 O O . VAL B 1 431 ? -8.898 -0.594 18.891 1 96.38 431 VAL B O 1
ATOM 7418 N N . VAL B 1 432 ? -7.211 0.793 18.469 1 95.94 432 VAL B N 1
ATOM 7419 C CA . VAL B 1 432 ? -8.008 1.967 18.812 1 95.94 432 VAL B CA 1
ATOM 7420 C C . VAL B 1 432 ? -9.18 2.09 17.828 1 95.94 432 VAL B C 1
ATOM 7422 O O . VAL B 1 432 ? -10.312 2.367 18.25 1 95.94 432 VAL B O 1
ATOM 7425 N N . ALA B 1 433 ? -8.914 1.84 16.578 1 96.56 433 ALA B N 1
ATOM 7426 C CA . ALA B 1 433 ? -9.945 1.942 15.555 1 96.56 433 ALA B CA 1
ATOM 7427 C C . ALA B 1 433 ? -11.016 0.868 15.742 1 96.56 433 ALA B C 1
ATOM 7429 O O . ALA B 1 433 ? -12.172 1.067 15.375 1 96.56 433 ALA B O 1
ATOM 7430 N N . PHE B 1 434 ? -10.656 -0.232 16.375 1 94.69 434 PHE B N 1
ATOM 7431 C CA . PHE B 1 434 ? -11.594 -1.334 16.578 1 94.69 434 PHE B CA 1
ATOM 7432 C C . PHE B 1 434 ? -12.633 -0.973 17.625 1 94.69 434 PHE B C 1
ATOM 7434 O O . PHE B 1 434 ? -13.766 -1.461 17.578 1 94.69 434 PHE B O 1
ATOM 7441 N N . PHE B 1 435 ? -12.273 -0.002 18.484 1 92.75 435 PHE B N 1
ATOM 7442 C CA . PHE B 1 435 ? -13.172 0.28 19.594 1 92.75 435 PHE B CA 1
ATOM 7443 C C . PHE B 1 435 ? -13.742 1.688 19.5 1 92.75 435 PHE B C 1
ATOM 7445 O O . PHE B 1 435 ? -14.625 2.064 20.266 1 92.75 435 PHE B O 1
ATOM 7452 N N . THR B 1 436 ? -13.258 2.445 18.594 1 91.31 436 THR B N 1
ATOM 7453 C CA . THR B 1 436 ? -13.734 3.818 18.469 1 91.31 436 THR B CA 1
ATOM 7454 C C . THR B 1 436 ? -14.102 4.133 17.031 1 91.31 436 THR B C 1
ATOM 7456 O O . THR B 1 436 ? -13.383 3.744 16.109 1 91.31 436 THR B O 1
ATOM 7459 N N . GLU B 1 437 ? -15.219 4.852 16.891 1 91.81 437 GLU B N 1
ATOM 7460 C CA . GLU B 1 437 ? -15.648 5.223 15.547 1 91.81 437 GLU B CA 1
ATOM 7461 C C . GLU B 1 437 ? -15.727 6.738 15.391 1 91.81 437 GLU B C 1
ATOM 7463 O O . GLU B 1 437 ? -16.062 7.242 14.32 1 91.81 437 GLU B O 1
ATOM 7468 N N . ASP B 1 438 ? -15.359 7.512 16.375 1 90.88 438 ASP B N 1
ATOM 7469 C CA . ASP B 1 438 ? -15.477 8.969 16.328 1 90.88 438 ASP B CA 1
ATOM 7470 C C . ASP B 1 438 ? -14.164 9.609 15.891 1 90.88 438 ASP B C 1
ATOM 7472 O O . ASP B 1 438 ? -13.227 9.727 16.688 1 90.88 438 ASP B O 1
ATOM 7476 N N . VAL B 1 439 ? -14.242 10.125 14.688 1 92.19 439 VAL B N 1
ATOM 7477 C CA . VAL B 1 439 ? -13.047 10.719 14.109 1 92.19 439 VAL B CA 1
ATOM 7478 C C . VAL B 1 439 ? -12.789 12.086 14.742 1 92.19 439 VAL B C 1
ATOM 7480 O O . VAL B 1 439 ? -11.641 12.438 15.023 1 92.19 439 VAL B O 1
ATOM 7483 N N . SER B 1 440 ? -13.844 12.828 14.984 1 89.88 440 SER B N 1
ATOM 7484 C CA . SER B 1 440 ? -13.703 14.172 15.531 1 89.88 440 SER B CA 1
ATOM 7485 C C . SER B 1 440 ? -13.086 14.148 16.922 1 89.88 440 SER B C 1
ATOM 7487 O O . SER B 1 440 ? -12.242 14.992 17.25 1 89.88 440 SER B O 1
ATOM 7489 N N . MET B 1 441 ? -13.477 13.203 17.641 1 88.69 441 MET B N 1
ATOM 7490 C CA . MET B 1 441 ? -12.914 13.07 18.984 1 88.69 441 MET B CA 1
ATOM 7491 C C . MET B 1 441 ? -11.43 12.734 18.922 1 88.69 441 MET B C 1
ATOM 7493 O O . MET B 1 441 ? -10.633 13.305 19.672 1 88.69 441 MET B O 1
ATOM 7497 N N . LEU B 1 442 ? -11.062 11.875 18.062 1 92.56 442 LEU B N 1
ATOM 7498 C CA . LEU B 1 442 ? -9.672 11.469 17.922 1 92.56 442 LEU B CA 1
ATOM 7499 C C . LEU B 1 442 ? -8.812 12.633 17.438 1 92.56 442 LEU B C 1
ATOM 7501 O O . LEU B 1 442 ? -7.703 12.844 17.922 1 92.56 442 LEU B O 1
ATOM 7505 N N . VAL B 1 443 ? -9.328 13.352 16.469 1 93.56 443 VAL B N 1
ATOM 7506 C CA . VAL B 1 443 ? -8.625 14.516 15.938 1 93.56 443 VAL B CA 1
ATOM 7507 C C . VAL B 1 443 ? -8.461 15.57 17.031 1 93.56 443 VAL B C 1
ATOM 7509 O O . VAL B 1 443 ? -7.395 16.156 17.188 1 93.56 443 VAL B O 1
ATOM 7512 N N . GLY B 1 444 ? -9.516 15.781 17.797 1 90.88 444 GLY B N 1
ATOM 7513 C CA . GLY B 1 444 ? -9.477 16.719 18.906 1 90.88 444 GLY B CA 1
ATOM 7514 C C . GLY B 1 444 ? -8.453 16.359 19.953 1 90.88 444 GLY B C 1
ATOM 7515 O O . GLY B 1 444 ? -7.691 17.219 20.422 1 90.88 444 GLY B O 1
ATOM 7516 N N . PHE B 1 445 ? -8.383 15.117 20.234 1 90.69 445 PHE B N 1
ATOM 7517 C CA . PHE B 1 445 ? -7.449 14.641 21.25 1 90.69 445 PHE B CA 1
ATOM 7518 C C . PHE B 1 445 ? -6.012 14.727 20.734 1 90.69 445 PHE B C 1
ATOM 7520 O O . PHE B 1 445 ? -5.113 15.141 21.469 1 90.69 445 PHE B O 1
ATOM 7527 N N . THR B 1 446 ? -5.805 14.312 19.531 1 93.62 446 THR B N 1
ATOM 7528 C CA . THR B 1 446 ? -4.465 14.312 18.953 1 93.62 446 THR B CA 1
ATOM 7529 C C . THR B 1 446 ? -3.934 15.742 18.828 1 93.62 446 THR B C 1
ATOM 7531 O O . THR B 1 446 ? -2.762 16 19.125 1 93.62 446 THR B O 1
ATOM 7534 N N . GLY B 1 447 ? -4.789 16.672 18.484 1 93.25 447 GLY B N 1
ATOM 7535 C CA . GLY B 1 447 ? -4.395 18.078 18.359 1 93.25 447 GLY B CA 1
ATOM 7536 C C . GLY B 1 447 ? -4.168 18.75 19.703 1 93.25 447 GLY B C 1
ATOM 7537 O O . GLY B 1 447 ? -3.203 19.5 19.875 1 93.25 447 GLY B O 1
ATOM 7538 N N . ALA B 1 448 ? -4.902 18.391 20.672 1 91.25 448 ALA B N 1
ATOM 7539 C CA . ALA B 1 448 ? -4.914 19.094 21.953 1 91.25 448 ALA B CA 1
ATOM 7540 C C . ALA B 1 448 ? -3.68 18.75 22.781 1 91.25 448 ALA B C 1
ATOM 7542 O O . ALA B 1 448 ? -3.213 19.562 23.578 1 91.25 448 ALA B O 1
ATOM 7543 N N . TYR B 1 449 ? -3.152 17.609 22.547 1 92.19 449 TYR B N 1
ATOM 7544 C CA . TYR B 1 449 ? -2.031 17.203 23.391 1 92.19 449 TYR B CA 1
ATOM 7545 C C . TYR B 1 449 ? -0.748 17.109 22.578 1 92.19 449 TYR B C 1
ATOM 7547 O O . TYR B 1 449 ? -0.013 18.078 22.438 1 92.19 449 TYR B O 1
ATOM 7555 N N . ALA B 1 450 ? -0.639 16.078 21.844 1 92.62 450 ALA B N 1
ATOM 7556 C CA . ALA B 1 450 ? 0.603 15.891 21.094 1 92.62 450 ALA B CA 1
ATOM 7557 C C . ALA B 1 450 ? 0.741 16.938 19.984 1 92.62 450 ALA B C 1
ATOM 7559 O O . ALA B 1 450 ? 1.844 17.406 19.719 1 92.62 450 ALA B O 1
ATOM 7560 N N . GLY B 1 451 ? -0.333 17.266 19.406 1 94.62 451 GLY B N 1
ATOM 7561 C CA . GLY B 1 451 ? -0.292 18.281 18.375 1 94.62 451 GLY B CA 1
ATOM 7562 C C . GLY B 1 451 ? 0.123 19.641 18.891 1 94.62 451 GLY B C 1
ATOM 7563 O O . GLY B 1 451 ? 0.924 20.344 18.266 1 94.62 451 GLY B O 1
ATOM 7564 N N . LEU B 1 452 ? -0.4 19.969 20.016 1 95.19 452 LEU B N 1
ATOM 7565 C CA . LEU B 1 452 ? -0.027 21.234 20.656 1 95.19 452 LEU B CA 1
ATOM 7566 C C . LEU B 1 452 ? 1.458 21.234 21.016 1 95.19 452 LEU B C 1
ATOM 7568 O O . LEU B 1 452 ? 2.125 22.266 20.859 1 95.19 452 LEU B O 1
ATOM 7572 N N . GLY B 1 453 ? 1.956 20.141 21.422 1 94.56 453 GLY B N 1
ATOM 7573 C CA . GLY B 1 453 ? 3.375 20.016 21.719 1 94.56 453 GLY B CA 1
ATOM 7574 C C . GLY B 1 453 ? 4.262 20.281 20.516 1 94.56 453 GLY B C 1
ATOM 7575 O O . GLY B 1 453 ? 5.188 21.094 20.594 1 94.56 453 GLY B O 1
ATOM 7576 N N . ILE B 1 454 ? 3.908 19.734 19.453 1 94.12 454 ILE B N 1
ATOM 7577 C CA . ILE B 1 454 ? 4.734 19.812 18.266 1 94.12 454 ILE B CA 1
ATOM 7578 C C . ILE B 1 454 ? 4.562 21.188 17.609 1 94.12 454 ILE B C 1
ATOM 7580 O O . ILE B 1 454 ? 5.52 21.75 17.062 1 94.12 454 ILE B O 1
ATOM 7584 N N . GLN B 1 455 ? 3.404 21.703 17.672 1 95.5 455 GLN B N 1
ATOM 7585 C CA . GLN B 1 455 ? 3.098 22.906 16.922 1 95.5 455 GLN B CA 1
ATOM 7586 C C . GLN B 1 455 ? 3.439 24.156 17.719 1 95.5 455 GLN B C 1
ATOM 7588 O O . GLN B 1 455 ? 3.82 25.188 17.156 1 95.5 455 GLN B O 1
ATOM 7593 N N . TRP B 1 456 ? 3.277 24.141 19.078 1 95.94 456 TRP B N 1
ATOM 7594 C CA . TRP B 1 456 ? 3.455 25.344 19.891 1 95.94 456 TRP B CA 1
ATOM 7595 C C . TRP B 1 456 ? 4.684 25.234 20.781 1 95.94 456 TRP B C 1
ATOM 7597 O O . TRP B 1 456 ? 5.609 26.047 20.688 1 95.94 456 TRP B O 1
ATOM 7607 N N . VAL B 1 457 ? 4.836 24.203 21.453 1 95.38 457 VAL B N 1
ATOM 7608 C CA . VAL B 1 457 ? 5.844 24.078 22.5 1 95.38 457 VAL B CA 1
ATOM 7609 C C . VAL B 1 457 ? 7.219 23.859 21.859 1 95.38 457 VAL B C 1
ATOM 7611 O O . VAL B 1 457 ? 8.18 24.562 22.203 1 95.38 457 VAL B O 1
ATOM 7614 N N . VAL B 1 458 ? 7.328 22.953 20.953 1 95.31 458 VAL B N 1
ATOM 7615 C CA . VAL B 1 458 ? 8.617 22.578 20.391 1 95.31 458 VAL B CA 1
ATOM 7616 C C . VAL B 1 458 ? 9.219 23.781 19.656 1 95.31 458 VAL B C 1
ATOM 7618 O O . VAL B 1 458 ? 10.367 24.156 19.906 1 95.31 458 VAL B O 1
ATOM 7621 N N . PRO B 1 459 ? 8.484 24.422 18.812 1 95.44 459 PRO B N 1
ATOM 7622 C CA . PRO B 1 459 ? 9.078 25.594 18.156 1 95.44 459 PRO B CA 1
ATOM 7623 C C . PRO B 1 459 ? 9.492 26.688 19.125 1 95.44 459 PRO B C 1
ATOM 7625 O O . PRO B 1 459 ? 10.539 27.312 18.953 1 95.44 459 PRO B O 1
ATOM 7628 N N . ALA B 1 460 ? 8.711 26.922 20.125 1 95.75 460 ALA B N 1
ATOM 7629 C CA . ALA B 1 460 ? 9.039 27.938 21.125 1 95.75 460 ALA B CA 1
ATOM 7630 C C . ALA B 1 460 ? 10.305 27.547 21.891 1 95.75 460 ALA B C 1
ATOM 7632 O O . ALA B 1 460 ? 11.164 28.391 22.156 1 95.75 460 ALA B O 1
ATOM 7633 N N . CYS B 1 461 ? 10.43 26.312 22.234 1 95.44 461 CYS B N 1
ATOM 7634 C CA . CYS B 1 461 ? 11.617 25.844 22.938 1 95.44 461 CYS B CA 1
ATOM 7635 C C . CYS B 1 461 ? 12.844 25.891 22.031 1 95.44 461 CYS B C 1
ATOM 7637 O O . CYS B 1 461 ? 13.945 26.188 22.5 1 95.44 461 CYS B O 1
ATOM 7639 N N . LEU B 1 462 ? 12.656 25.547 20.812 1 95.06 462 LEU B N 1
ATOM 7640 C CA . LEU B 1 462 ? 13.766 25.578 19.859 1 95.06 462 LEU B CA 1
ATOM 7641 C C . LEU B 1 462 ? 14.336 26.984 19.734 1 95.06 462 LEU B C 1
ATOM 7643 O O . LEU B 1 462 ? 15.555 27.188 19.828 1 95.06 462 LEU B O 1
ATOM 7647 N N . VAL B 1 463 ? 13.523 27.984 19.562 1 95.25 463 VAL B N 1
ATOM 7648 C CA . VAL B 1 463 ? 13.984 29.359 19.391 1 95.25 463 VAL B CA 1
ATOM 7649 C C . VAL B 1 463 ? 14.578 29.875 20.703 1 95.25 463 VAL B C 1
ATOM 7651 O O . VAL B 1 463 ? 15.547 30.641 20.688 1 95.25 463 VAL B O 1
ATOM 7654 N N . TYR B 1 464 ? 13.93 29.484 21.781 1 94.69 464 TYR B N 1
ATOM 7655 C CA . TYR B 1 464 ? 14.461 29.891 23.062 1 94.69 464 TYR B CA 1
ATOM 7656 C C . TYR B 1 464 ? 15.891 29.375 23.25 1 94.69 464 TYR B C 1
ATOM 7658 O O . TYR B 1 464 ? 16.781 30.141 23.625 1 94.69 464 TYR B O 1
ATOM 7666 N N . CYS B 1 465 ? 16.141 28.125 23.016 1 94.56 465 CYS B N 1
ATOM 7667 C CA . CYS B 1 465 ? 17.469 27.516 23.141 1 94.56 465 CYS B CA 1
ATOM 7668 C C . CYS B 1 465 ? 18.422 28.109 22.109 1 94.56 465 CYS B C 1
ATOM 7670 O O . CYS B 1 465 ? 19.609 28.297 22.391 1 94.56 465 CYS B O 1
ATOM 7672 N N . LEU B 1 466 ? 17.953 28.359 20.969 1 93.94 466 LEU B N 1
ATOM 7673 C CA . LEU B 1 466 ? 18.766 28.922 19.906 1 93.94 466 LEU B CA 1
ATOM 7674 C C . LEU B 1 466 ? 19.266 30.312 20.281 1 93.94 466 LEU B C 1
ATOM 7676 O O . LEU B 1 466 ? 20.453 30.594 20.188 1 93.94 466 LEU B O 1
ATOM 7680 N N . ARG B 1 467 ? 18.375 31.172 20.672 1 92.19 467 ARG B N 1
ATOM 7681 C CA . ARG B 1 467 ? 18.75 32.531 21.047 1 92.19 467 ARG B CA 1
ATOM 7682 C C . ARG B 1 467 ? 19.719 32.531 22.219 1 92.19 467 ARG B C 1
ATOM 7684 O O . ARG B 1 467 ? 20.656 33.344 22.266 1 92.19 467 ARG B O 1
ATOM 7691 N N . ARG B 1 468 ? 19.516 31.641 23.094 1 91.56 468 ARG B N 1
ATOM 7692 C CA . ARG B 1 468 ? 20.406 31.516 24.234 1 91.56 468 ARG B CA 1
ATOM 7693 C C . ARG B 1 468 ? 21.797 31.047 23.781 1 91.56 468 ARG B C 1
ATOM 7695 O O . ARG B 1 468 ? 22.812 31.578 24.25 1 91.56 468 ARG B O 1
ATOM 7702 N N . GLN B 1 469 ? 21.812 30.125 22.938 1 90.75 469 GLN B N 1
ATOM 7703 C CA . GLN B 1 469 ? 23.094 29.609 22.453 1 90.75 469 GLN B CA 1
ATOM 7704 C C . GLN B 1 469 ? 23.828 30.641 21.609 1 90.75 469 GLN B C 1
ATOM 7706 O O . GLN B 1 469 ? 25.047 30.75 21.656 1 90.75 469 GLN B O 1
ATOM 7711 N N . LEU B 1 470 ? 23.094 31.328 20.812 1 88 470 LEU B N 1
ATOM 7712 C CA . LEU B 1 470 ? 23.688 32.375 20 1 88 470 LEU B CA 1
ATOM 7713 C C . LEU B 1 470 ? 24.266 33.5 20.875 1 88 470 LEU B C 1
ATOM 7715 O O . LEU B 1 470 ? 25.344 34.031 20.594 1 88 470 LEU B O 1
ATOM 7719 N N . GLU B 1 471 ? 23.578 33.781 21.891 1 87.12 471 GLU B N 1
ATOM 7720 C CA . GLU B 1 471 ? 24.047 34.781 22.828 1 87.12 471 GLU B CA 1
ATOM 7721 C C . GLU B 1 471 ? 25.297 34.312 23.562 1 87.12 471 GLU B C 1
ATOM 7723 O O . GLU B 1 471 ? 26.219 35.125 23.812 1 87.12 471 GLU B O 1
ATOM 7728 N N . GLN B 1 472 ? 25.281 33.094 23.875 1 87.31 472 GLN B N 1
ATOM 7729 C CA . GLN B 1 472 ? 26.453 32.562 24.547 1 87.31 472 GLN B CA 1
ATOM 7730 C C . GLN B 1 472 ? 27.672 32.562 23.625 1 87.31 472 GLN B C 1
ATOM 7732 O O . GLN B 1 472 ? 28.781 32.844 24.062 1 87.31 472 GLN B O 1
ATOM 7737 N N . GLU B 1 473 ? 27.453 32.219 22.453 1 82.75 473 GLU B N 1
ATOM 7738 C CA . GLU B 1 473 ? 28.547 32.219 21.5 1 82.75 473 GLU B CA 1
ATOM 7739 C C . GLU B 1 473 ? 29.031 33.625 21.203 1 82.75 473 GLU B C 1
ATOM 7741 O O . GLU B 1 473 ? 30.234 33.844 20.984 1 82.75 473 GLU B O 1
ATOM 7746 N N . ARG B 1 474 ? 28.156 34.531 21.141 1 80.88 474 ARG B N 1
ATOM 7747 C CA . ARG B 1 474 ? 28.516 35.906 20.922 1 80.88 474 ARG B CA 1
ATOM 7748 C C . ARG B 1 474 ? 29.328 36.469 22.078 1 80.88 474 ARG B C 1
ATOM 7750 O O . ARG B 1 474 ? 30.234 37.281 21.891 1 80.88 474 ARG B O 1
ATOM 7757 N N . SER B 1 475 ? 28.984 36.031 23.219 1 80.88 475 SER B N 1
ATOM 7758 C CA . SER B 1 475 ? 29.688 36.5 24.422 1 80.88 475 SER B CA 1
ATOM 7759 C C . SER B 1 475 ? 31.078 35.875 24.516 1 80.88 475 SER B C 1
ATOM 7761 O O . SER B 1 475 ? 31.953 36.438 25.172 1 80.88 475 SER B O 1
ATOM 7763 N N . ARG B 1 476 ? 31.312 34.75 24.062 1 77.94 476 ARG B N 1
ATOM 7764 C CA . ARG B 1 476 ? 32.594 34.062 24.109 1 77.94 476 ARG B CA 1
ATOM 7765 C C . ARG B 1 476 ? 33.594 34.688 23.125 1 77.94 476 ARG B C 1
ATOM 7767 O O . ARG B 1 476 ? 34.781 34.719 23.375 1 77.94 476 ARG B O 1
ATOM 7774 N N . SER B 1 477 ? 33.062 35.062 22.031 1 69.56 477 SER B N 1
ATOM 7775 C CA . SER B 1 477 ? 33.938 35.688 21.062 1 69.56 477 SER B CA 1
ATOM 7776 C C . SER B 1 477 ? 33.469 37.094 20.734 1 69.56 477 SER B C 1
ATOM 7778 O O . SER B 1 477 ? 32.938 37.344 19.641 1 69.56 477 SER B O 1
ATOM 7780 N N . PRO B 1 478 ? 33.625 38.094 21.703 1 61.28 478 PRO B N 1
ATOM 7781 C CA . PRO B 1 478 ? 33.094 39.438 21.484 1 61.28 478 PRO B CA 1
ATOM 7782 C C . PRO B 1 478 ? 33.812 40.156 20.359 1 61.28 478 PRO B C 1
ATOM 7784 O O . PRO B 1 478 ? 33.25 41.094 19.766 1 61.28 478 PRO B O 1
ATOM 7787 N N . THR B 1 479 ? 35.062 39.875 20.094 1 58.03 479 THR B N 1
ATOM 7788 C CA . THR B 1 479 ? 35.906 40.625 19.156 1 58.03 479 THR B CA 1
ATOM 7789 C C . THR B 1 479 ? 35.531 40.25 17.719 1 58.03 479 THR B C 1
ATOM 7791 O O . THR B 1 479 ? 36 40.906 16.781 1 58.03 479 THR B O 1
ATOM 7794 N N . ASP B 1 480 ? 34.781 39.188 17.578 1 55.03 480 ASP B N 1
ATOM 7795 C CA . ASP B 1 480 ? 34.5 38.75 16.219 1 55.03 480 ASP B CA 1
ATOM 7796 C C . ASP B 1 480 ? 33.219 39.375 15.695 1 55.03 480 ASP B C 1
ATOM 7798 O O . ASP B 1 480 ? 32.125 39 16.141 1 55.03 480 ASP B O 1
ATOM 7802 N N . LEU B 1 481 ? 33.312 40.625 15.125 1 51.66 481 LEU B N 1
ATOM 7803 C CA . LEU B 1 481 ? 32.219 41.406 14.57 1 51.66 481 LEU B CA 1
ATOM 7804 C C . LEU B 1 481 ? 31.219 40.531 13.82 1 51.66 481 LEU B C 1
ATOM 7806 O O . LEU B 1 481 ? 30.031 40.844 13.758 1 51.66 481 LEU B O 1
ATOM 7810 N N . LYS B 1 482 ? 31.688 39.5 13.312 1 54.38 482 LYS B N 1
ATOM 7811 C CA . LYS B 1 482 ? 30.906 38.688 12.391 1 54.38 482 LYS B CA 1
ATOM 7812 C C . LYS B 1 482 ? 29.922 37.781 13.141 1 54.38 482 LYS B C 1
ATOM 7814 O O . LYS B 1 482 ? 28.938 37.312 12.57 1 54.38 482 LYS B O 1
ATOM 7819 N N . THR B 1 483 ? 30.281 37.688 14.461 1 54.47 483 THR B N 1
ATOM 7820 C CA . THR B 1 483 ? 29.375 36.938 15.312 1 54.47 483 THR B CA 1
ATOM 7821 C C . THR B 1 483 ? 28.125 37.781 15.625 1 54.47 483 THR B C 1
ATOM 7823 O O . THR B 1 483 ? 27.125 37.25 16.109 1 54.47 483 THR B O 1
ATOM 7826 N N . HIS B 1 484 ? 28.203 39.094 15.266 1 56.94 484 HIS B N 1
ATOM 7827 C CA . HIS B 1 484 ? 27.078 39.969 15.609 1 56.94 484 HIS B CA 1
ATOM 7828 C C . HIS B 1 484 ? 26.109 40.094 14.445 1 56.94 484 HIS B C 1
ATOM 7830 O O . HIS B 1 484 ? 25.188 40.906 14.477 1 56.94 484 HIS B O 1
ATOM 7836 N N . ALA B 1 485 ? 26.219 39.125 13.422 1 66.69 485 ALA B N 1
ATOM 7837 C CA . ALA B 1 485 ? 25.297 39.188 12.289 1 66.69 485 ALA B CA 1
ATOM 7838 C C . ALA B 1 485 ? 23.891 38.781 12.703 1 66.69 485 ALA B C 1
ATOM 7840 O O . ALA B 1 485 ? 23.703 37.875 13.508 1 66.69 485 ALA B O 1
ATOM 7841 N N . THR B 1 486 ? 23 39.719 12.398 1 78.75 486 THR B N 1
ATOM 7842 C CA . THR B 1 486 ? 21.594 39.469 12.719 1 78.75 486 THR B CA 1
ATOM 7843 C C . THR B 1 486 ? 20.984 38.469 11.75 1 78.75 486 THR B C 1
ATOM 7845 O O . THR B 1 486 ? 21.406 38.375 10.586 1 78.75 486 THR B O 1
ATOM 7848 N N . ASN B 1 487 ? 20.203 37.562 12.273 1 84.06 487 ASN B N 1
ATOM 7849 C CA . ASN B 1 487 ? 19.484 36.562 11.484 1 84.06 487 ASN B CA 1
ATOM 7850 C C . ASN B 1 487 ? 18.453 37.219 10.57 1 84.06 487 ASN B C 1
ATOM 7852 O O . ASN B 1 487 ? 17.453 37.75 11.039 1 84.06 487 ASN B O 1
ATOM 7856 N N . PRO B 1 488 ? 18.688 37.25 9.328 1 84.94 488 PRO B N 1
ATOM 7857 C CA . PRO B 1 488 ? 17.734 37.875 8.414 1 84.94 488 PRO B CA 1
ATOM 7858 C C . PRO B 1 488 ? 16.391 37.125 8.375 1 84.94 488 PRO B C 1
ATOM 7860 O O . PRO B 1 488 ? 15.391 37.688 7.926 1 84.94 488 PRO B O 1
ATOM 7863 N N . PHE B 1 489 ? 16.375 35.969 8.836 1 88.5 489 PHE B N 1
ATOM 7864 C CA . PHE B 1 489 ? 15.172 35.156 8.805 1 88.5 489 PHE B CA 1
ATOM 7865 C C . PHE B 1 489 ? 14.547 35.062 10.188 1 88.5 489 PHE B C 1
ATOM 7867 O O . PHE B 1 489 ? 13.773 34.156 10.461 1 88.5 489 PHE B O 1
ATOM 7874 N N . ALA B 1 490 ? 14.922 35.969 10.992 1 90.25 490 ALA B N 1
ATOM 7875 C CA . ALA B 1 490 ? 14.352 36 12.336 1 90.25 490 ALA B CA 1
ATOM 7876 C C . ALA B 1 490 ? 12.859 36.312 12.297 1 90.25 490 ALA B C 1
ATOM 7878 O O . ALA B 1 490 ? 12.391 37.062 11.43 1 90.25 490 ALA B O 1
ATOM 7879 N N . SER B 1 491 ? 12.156 35.719 13.211 1 92.19 491 SER B N 1
ATOM 7880 C CA . SER B 1 491 ? 10.719 35.938 13.32 1 92.19 491 SER B CA 1
ATOM 7881 C C . SER B 1 491 ? 10.406 37.406 13.602 1 92.19 491 SER B C 1
ATOM 7883 O O . SER B 1 491 ? 11.172 38.062 14.305 1 92.19 491 SER B O 1
ATOM 7885 N N . PRO B 1 492 ? 9.352 37.906 12.969 1 90.31 492 PRO B N 1
ATOM 7886 C CA . PRO B 1 492 ? 8.938 39.281 13.289 1 90.31 492 PRO B CA 1
ATOM 7887 C C . PRO B 1 492 ? 8.531 39.438 14.758 1 90.31 492 PRO B C 1
ATOM 7889 O O . PRO B 1 492 ? 8.469 40.562 15.266 1 90.31 492 PRO B O 1
ATOM 7892 N N . PHE B 1 493 ? 8.328 38.312 15.383 1 92 493 PHE B N 1
ATOM 7893 C CA . PHE B 1 493 ? 7.992 38.281 16.797 1 92 493 PHE B CA 1
ATOM 7894 C C . PHE B 1 493 ? 9.227 38 17.641 1 92 493 PHE B C 1
ATOM 7896 O O . PHE B 1 493 ? 9.297 36.969 18.312 1 92 493 PHE B O 1
ATOM 7903 N N . VAL B 1 494 ? 10.039 38.906 17.766 1 87.94 494 VAL B N 1
ATOM 7904 C CA . VAL B 1 494 ? 11.398 38.75 18.281 1 87.94 494 VAL B CA 1
ATOM 7905 C C . VAL B 1 494 ? 11.375 38.844 19.812 1 87.94 494 VAL B C 1
ATOM 7907 O O . VAL B 1 494 ? 12.188 38.219 20.484 1 87.94 494 VAL B O 1
ATOM 7910 N N . HIS B 1 495 ? 10.383 39.5 20.359 1 90.12 495 HIS B N 1
ATOM 7911 C CA . HIS B 1 495 ? 10.367 39.719 21.797 1 90.12 495 HIS B CA 1
ATOM 7912 C C . HIS B 1 495 ? 10.141 38.438 22.547 1 90.12 495 HIS B C 1
ATOM 7914 O O . HIS B 1 495 ? 9.352 37.594 22.109 1 90.12 495 HIS B O 1
ATOM 7920 N N . MET B 1 496 ? 10.797 38.312 23.641 1 91.69 496 MET B N 1
ATOM 7921 C CA . MET B 1 496 ? 10.688 37.094 24.469 1 91.69 496 MET B CA 1
ATOM 7922 C C . MET B 1 496 ? 9.266 36.938 25.016 1 91.69 496 MET B C 1
ATOM 7924 O O . MET B 1 496 ? 8.859 35.844 25.375 1 91.69 496 MET B O 1
ATOM 7928 N N . GLY B 1 497 ? 8.625 38.031 25.109 1 92.44 497 GLY B N 1
ATOM 7929 C CA . GLY B 1 497 ? 7.25 38 25.562 1 92.44 497 GLY B CA 1
ATOM 7930 C C . GLY B 1 497 ? 6.367 37.062 24.734 1 92.44 497 GLY B C 1
ATOM 7931 O O . GLY B 1 497 ? 5.469 36.406 25.266 1 92.44 497 GLY B O 1
ATOM 7932 N N . TRP B 1 498 ? 6.664 37.031 23.469 1 92.69 498 TRP B N 1
ATOM 7933 C CA . TRP B 1 498 ? 5.887 36.156 22.594 1 92.69 498 TRP B CA 1
ATOM 7934 C C . TRP B 1 498 ? 6.121 34.688 22.922 1 92.69 498 TRP B C 1
ATOM 7936 O O . TRP B 1 498 ? 5.195 33.875 22.859 1 92.69 498 TRP B O 1
ATOM 7946 N N . LEU B 1 499 ? 7.305 34.312 23.25 1 94.81 499 LEU B N 1
ATOM 7947 C CA . LEU B 1 499 ? 7.613 32.938 23.609 1 94.81 499 LEU B CA 1
ATOM 7948 C C . LEU B 1 499 ? 6.891 32.531 24.891 1 94.81 499 LEU B C 1
ATOM 7950 O O . LEU B 1 499 ? 6.305 31.438 24.969 1 94.81 499 LEU B O 1
ATOM 7954 N N . TYR B 1 500 ? 6.895 33.438 25.844 1 94.25 500 TYR B N 1
ATOM 7955 C CA . TYR B 1 500 ? 6.215 33.156 27.109 1 94.25 500 TYR B CA 1
ATOM 7956 C C . TYR B 1 500 ? 4.703 33.125 26.906 1 94.25 500 TYR B C 1
ATOM 7958 O O . TYR B 1 500 ? 4.012 32.344 27.562 1 94.25 500 TYR B O 1
ATOM 7966 N N . LEU B 1 501 ? 4.289 33.938 26.047 1 93.81 501 LEU B N 1
ATOM 7967 C CA . LEU B 1 501 ? 2.859 33.969 25.766 1 93.81 501 LEU B CA 1
ATOM 7968 C C . LEU B 1 501 ? 2.418 32.625 25.141 1 93.81 501 LEU B C 1
ATOM 7970 O O . LEU B 1 501 ? 1.386 32.094 25.516 1 93.81 501 LEU B O 1
ATOM 7974 N N . ILE B 1 502 ? 3.191 32.125 24.188 1 94.5 502 ILE B N 1
ATOM 7975 C CA . ILE B 1 502 ? 2.859 30.875 23.516 1 94.5 502 ILE B CA 1
ATOM 7976 C C . ILE B 1 502 ? 2.922 29.734 24.531 1 94.5 502 ILE B C 1
ATOM 7978 O O . ILE B 1 502 ? 2.062 28.844 24.531 1 94.5 502 ILE B O 1
ATOM 7982 N N . MET B 1 503 ? 3.822 29.766 25.406 1 94.81 503 MET B N 1
ATOM 7983 C CA . MET B 1 503 ? 3.945 28.719 26.422 1 94.81 503 MET B CA 1
ATOM 7984 C C . MET B 1 503 ? 2.789 28.781 27.422 1 94.81 503 MET B C 1
ATOM 7986 O O . MET B 1 503 ? 2.256 27.75 27.828 1 94.81 503 MET B O 1
ATOM 7990 N N . ALA B 1 504 ? 2.424 29.969 27.719 1 93.44 504 ALA B N 1
ATOM 7991 C CA . ALA B 1 504 ? 1.296 30.156 28.641 1 93.44 504 ALA B CA 1
ATOM 7992 C C . ALA B 1 504 ? -0.011 29.703 27.984 1 93.44 504 ALA B C 1
ATOM 7994 O O . ALA B 1 504 ? -0.836 29.047 28.625 1 93.44 504 ALA B O 1
ATOM 7995 N N . LEU B 1 505 ? -0.13 30.125 26.75 1 91 505 LEU B N 1
ATOM 7996 C CA . LEU B 1 505 ? -1.321 29.719 26.016 1 91 505 LEU B CA 1
ATOM 7997 C C . LEU B 1 505 ? -1.389 28.203 25.875 1 91 505 LEU B C 1
ATOM 7999 O O . LEU B 1 505 ? -2.475 27.609 25.906 1 91 505 LEU B O 1
ATOM 8003 N N . SER B 1 506 ? -0.263 27.594 25.672 1 92.88 506 SER B N 1
ATOM 8004 C CA . SER B 1 506 ? -0.21 26.141 25.594 1 92.88 506 SER B CA 1
ATOM 8005 C C . SER B 1 506 ? -0.64 25.484 26.891 1 92.88 506 SER B C 1
ATOM 8007 O O . SER B 1 506 ? -1.424 24.531 26.891 1 92.88 506 SER B O 1
ATOM 8009 N N . GLY B 1 507 ? -0.157 25.953 28 1 90.69 507 GLY B N 1
ATOM 8010 C CA . GLY B 1 507 ? -0.566 25.438 29.297 1 90.69 507 GLY B CA 1
ATOM 8011 C C . GLY B 1 507 ? -2.047 25.625 29.578 1 90.69 507 GLY B C 1
ATOM 8012 O O . GLY B 1 507 ? -2.709 24.703 30.078 1 90.69 507 GLY B O 1
ATOM 8013 N N . PHE B 1 508 ? -2.502 26.734 29.203 1 86.81 508 PHE B N 1
ATOM 8014 C CA . PHE B 1 508 ? -3.916 27.047 29.391 1 86.81 508 PHE B CA 1
ATOM 8015 C C . PHE B 1 508 ? -4.785 26.125 28.531 1 86.81 508 PHE B C 1
ATOM 8017 O O . PHE B 1 508 ? -5.809 25.625 29 1 86.81 508 PHE B O 1
ATOM 8024 N N . ALA B 1 509 ? -4.395 25.953 27.328 1 85.88 509 ALA B N 1
ATOM 8025 C CA . ALA B 1 509 ? -5.152 25.109 26.406 1 85.88 509 ALA B CA 1
ATOM 8026 C C . ALA B 1 509 ? -5.203 23.672 26.891 1 85.88 509 ALA B C 1
ATOM 8028 O O . ALA B 1 509 ? -6.254 23.031 26.859 1 85.88 509 ALA B O 1
ATOM 8029 N N . VAL B 1 510 ? -4.129 23.141 27.406 1 88.75 510 VAL B N 1
ATOM 8030 C CA . VAL B 1 510 ? -4.066 21.766 27.891 1 88.75 510 VAL B CA 1
ATOM 8031 C C . VAL B 1 510 ? -4.977 21.594 29.094 1 88.75 510 VAL B C 1
ATOM 8033 O O . VAL B 1 510 ? -5.695 20.609 29.219 1 88.75 510 VAL B O 1
ATOM 8036 N N . VAL B 1 511 ? -5.008 22.578 29.953 1 87.06 511 VAL B N 1
ATOM 8037 C CA . VAL B 1 511 ? -5.816 22.516 31.156 1 87.06 511 VAL B CA 1
ATOM 8038 C C . VAL B 1 511 ? -7.297 22.609 30.797 1 87.06 511 VAL B C 1
ATOM 8040 O O . VAL B 1 511 ? -8.117 21.844 31.328 1 87.06 511 VAL B O 1
ATOM 8043 N N . LEU B 1 512 ? -7.594 23.5 29.938 1 81.69 512 LEU B N 1
ATOM 8044 C CA . LEU B 1 512 ? -8.977 23.672 29.516 1 81.69 512 LEU B CA 1
ATOM 8045 C C . LEU B 1 512 ? -9.516 22.406 28.859 1 81.69 512 LEU B C 1
ATOM 8047 O O . LEU B 1 512 ? -10.641 21.984 29.141 1 81.69 512 LEU B O 1
ATOM 8051 N N . ILE B 1 513 ? -8.766 21.844 28.031 1 83.44 513 ILE B N 1
ATOM 8052 C CA . ILE B 1 513 ? -9.18 20.656 27.312 1 83.44 513 ILE B CA 1
ATOM 8053 C C . ILE B 1 513 ? -9.312 19.484 28.281 1 83.44 513 ILE B C 1
ATOM 8055 O O . ILE B 1 513 ? -10.266 18.703 28.188 1 83.44 513 ILE B O 1
ATOM 8059 N N . THR B 1 514 ? -8.406 19.328 29.203 1 85.12 514 THR B N 1
ATOM 8060 C CA . THR B 1 514 ? -8.438 18.219 30.172 1 85.12 514 THR B CA 1
ATOM 8061 C C . THR B 1 514 ? -9.648 18.344 31.094 1 85.12 514 THR B C 1
ATOM 8063 O O . THR B 1 514 ? -10.289 17.344 31.422 1 85.12 514 THR B O 1
ATOM 8066 N N . ILE B 1 515 ? -10 19.516 31.469 1 82.31 515 ILE B N 1
ATOM 8067 C CA . ILE B 1 515 ? -11.141 19.75 32.344 1 82.31 515 ILE B CA 1
ATOM 8068 C C . ILE B 1 515 ? -12.438 19.438 31.594 1 82.31 515 ILE B C 1
ATOM 8070 O O . ILE B 1 515 ? -13.336 18.781 32.156 1 82.31 515 ILE B O 1
ATOM 8074 N N . THR B 1 516 ? -12.484 19.797 30.406 1 77.88 516 THR B N 1
ATOM 8075 C CA . THR B 1 516 ? -13.695 19.578 29.625 1 77.88 516 THR B CA 1
ATOM 8076 C C . THR B 1 516 ? -13.867 18.109 29.281 1 77.88 516 THR B C 1
ATOM 8078 O O . THR B 1 516 ? -14.992 17.594 29.281 1 77.88 516 THR B O 1
ATOM 8081 N N . HIS B 1 517 ? -12.797 17.406 28.906 1 72.56 517 HIS B N 1
ATOM 8082 C CA . HIS B 1 517 ? -12.883 15.984 28.594 1 72.56 517 HIS B CA 1
ATOM 8083 C C . HIS B 1 517 ? -13.141 15.156 29.844 1 72.56 517 HIS B C 1
ATOM 8085 O O . HIS B 1 517 ? -13.781 14.102 29.781 1 72.56 517 HIS B O 1
ATOM 8091 N N . GLY B 1 518 ? -12.445 15.484 30.938 1 61.28 518 GLY B N 1
ATOM 8092 C CA . GLY B 1 518 ? -12.703 14.805 32.219 1 61.28 518 GLY B CA 1
ATOM 8093 C C . GLY B 1 518 ? -14.109 15.016 32.719 1 61.28 518 GLY B C 1
ATOM 8094 O O . GLY B 1 518 ? -14.656 14.156 33.406 1 61.28 518 GLY B O 1
ATOM 8095 N N . LEU B 1 519 ? -14.648 16.078 32.375 1 50.84 519 LEU B N 1
ATOM 8096 C CA . LEU B 1 519 ? -15.992 16.375 32.875 1 50.84 519 LEU B CA 1
ATOM 8097 C C . LEU B 1 519 ? -17.047 15.703 31.984 1 50.84 519 LEU B C 1
ATOM 8099 O O . LEU B 1 519 ? -18.219 15.625 32.344 1 50.84 519 LEU B O 1
ATOM 8103 N N . HIS B 1 520 ? -16.719 15.273 30.781 1 50.12 520 HIS B N 1
ATOM 8104 C CA . HIS B 1 520 ? -17.703 14.516 30.031 1 50.12 520 HIS B CA 1
ATOM 8105 C C . HIS B 1 520 ? -17.375 13.031 30.016 1 50.12 520 HIS B C 1
ATOM 8107 O O . HIS B 1 520 ? -16.203 12.648 29.938 1 50.12 520 HIS B O 1
#

Secondary structure (DSSP, 8-state):
-------TT-B-HHHHHHHHHHHHSSTHHHHHHHHHHHH-HHHHHHHHHHHHHHHHHHHHHHHHHHHHHHHHHHHHHHHHHHT-------------------------------TT----GGGGSGGGTT-------S----S-S---HHHHHHHHS-HHHHHHHHHHHHHHHHHHHHHHHHHHHHHHHHHHS--SSTT-SS-EEETTEEHHHHHHHHHHHHHHHHGGGGSS-B---HHHHHHHHHHHHHHHHHHHHHHHHHHHTT-S--HHHHHH---GGGHHHHHHHHHHHT--TTTHHHHHTTBS-GGGHHHHHHHHHHHHHHHHHHHHHHHHHHS-GGGS-SSGGGGGTT-SSHHHHHHHHHHHHHHHHHHHHHHHHHHHHHHHHHHHHHS---HHHHHHHHHHS-HHHHHHHHHHHHHHHHHHHHHHHHH---HHHHHHHHIIIIIHIIIIIHHHHHHHHHHHHHHHHHHH-TT-GGGG---TT--S--SHHHHHHHHHHHHHHHHHHHHHHHH-/-------TT-B-HHHHHHHHHHHHSSTHHHHHHHHHHHH-HHHHHHHHHHHHHHHHHHHHHHHHHHHHHHHHHHHHHHHHHHT-------------------------------TT----GGGGGGGGTT-------S----S-S---HHHHHHHHS-HHHHHHHHHHHHHHHHHHHHHHHHHHHHHHHHHHS--SSTT-SS-EEETTEEHHHHHHHHHHHHHHHHGGGGSS-B---HHHHHHHHHHHHHHHHHHHHHHHHHHHTT-S--HHHHHH---GGGHHHHHHHHHHHT--TTTHHHHHTTBS-GGGHHHHHHHHHHHHHHHHHHHHHHHHHHS-GGGS-SSGGGGGTT-SSHHHHHHHHHHHHHHHHHHHHHHHHHHHHHHHHHHHHHS---HHHHHHHHHHS-HHHHHHHHHHHHHHHHHHHHHHHHH---HHHHHHHHIIIIIHIIIIIHHHHHHHHHHHHHHHHHHH-TT-GGGG---TT--S--SHHHHHHHHHHHHHHHHHHHHHHHH-

Organism: Pythium oligandrum (NCBI:txid41045)

pLDDT: mean 80.33, std 21.24, range [17.2, 97.25]

Nearest PDB structures (foldseek):
  7kgv-assembly2_B  TM=7.455E-01  e=2.175E-05  Danio rerio
  6f34-assembly1_A  TM=6.572E-01  e=2.205E-06  Geobacillus kaustophilus HTA426
  5oqt-assembly1_A  TM=6.538E-01  e=7.213E-06  Geobacillus kaustophilus HTA426
  7o82-assembly1_B  TM=5.748E-01  e=1.822E-04  Escherichia coli O157:H7
  6yu3-assembly1_A  TM=4.794E-01  e=7.516E-03  Halalkalibacterium halodurans

Radius of gyration: 32.3 Å; Cα contacts (8 Å, |Δi|>4): 1357; chains: 2; bounding box: 90×86×66 Å

Sequence (1040 aa):
MAGGGPTSGSYSPLTGFIFIFNLIVGAGALTIPHAFAQVGLLYGALALGLLALTSYVTATFMIEAIAGVNALRKRSRELETGSTPSTREERSEDESEDVTEDSNRDENLTTEFMPLMVPTQDDDRLEKKLRIRSPELGFDFDLTRKMELAQMAHTLFSHNGILAFYTCVVVYLYGDLAIYAVAVPKSLREIVCPRPHPEAVVWECSDGLNSSDLYRLFVILFGVTLGPFTFGHVHKTRTLQLITTVIRHASFTLMIVLAVIGIARGEGRSAEEVIAYEKPTNIATFFGVCIYSFMCHHSIPGLVAPITNKAKVGKVIAWAFLAVLSVYLILCVSATFRFKPDEIDDVYTLNFKKYPIRAVAYFLSLFPVCTLSANFPLICITLRENLHTLAKNIGSETDEQREARHARMSSTRAFFVRNLYALLALVPPLVVAFFTEDVSMLVGFTGAYAGLGIQWVVPACLVYCLRRQLEQERSRSPTDLKTHATNPFASPFVHMGWLYLIMALSGFAVVLITITHGLHMAGGGPTSGSYSPLTGFIFIFNLIVGAGALTIPHAFAQVGLLYGALALGLLALTSYVTATFMIEAIAGVNALRKRSRELETGSTPSTREERSEDESEDVTEDSNRDENLTTEFMPLMVPTQDDDRLEKKLRIRSPELGFDFDLTRKMELAQMAHTLFSHNGILAFYTCVVVYLYGDLAIYAVAVPKSLREIVCPRPHPEAVVWECSDGLNSSDLYRLFVILFGVTLGPFTFGHVHKTRTLQLITTVIRHASFTLMIVLAVIGIARGEGRSAEEVIAYEKPTNIATFFGVCIYSFMCHHSIPGLVAPITNKAKVGKVIAWAFLAVLSVYLILCVSATFRFKPDEIDDVYTLNFKKYPIRAVAYFLSLFPVCTLSANFPLICITLRENLHTLAKNIGSETDEQREARHARMSSTRAFFVRNLYALLALVPPLVVAFFTEDVSMLVGFTGAYAGLGIQWVVPACLVYCLRRQLEQERSRSPTDLKTHATNPFASPFVHMGWLYLIMALSGFAVVLITITHGLH

InterPro domains:
  IPR013057 Amino acid transporter, transmembrane domain [PF01490] (12-68)
  IPR013057 Amino acid transporter, transmembrane domain [PF01490] (150-470)

Foldseek 3Di:
DCPPDQDLQFDALVVLLLVLLLLLQPPLLQQLLLLLLQAFQPLSLVLLVVLLVLLLLLLLLLLLLLLLLVLVVVLVVVVVVPPPPDPDDPPDPPPPPPPVPPCPVPSPQPQADPQLFDDDPPPPPPPVPPPPPPPQSFRRRDLQDFDHLLRLCVRQDDLVSSLVLLVLLLLLLLLLLLLLLQLQLLLVLCLQANDPDLPDPKAPRDDPAISLNSSLVVSVVLCVVLLVLLLDDDTDGPVNSVVLSVLSVVLLVVLLVVLVVLVVVVQWADPVVRNPDRDNLSVLLSSLSSLLSRFCSRPSSRSQNSHPDNLCSSVSSVVSSVVSSVSSSSSNVSSSGNDRSSLQASRNLSSCCPPPPNVSNCSSSCSSNSNSSVCSSVSLNSSLNSVVVSVVSVVPDDPVVVCVCVVVVDPVNVSVSSVVSSCVSRPVSSVSSSVDNRSSNSSSVSRLRSSLCSSQVSSLSSSVSSVVVLVVVCVVCVVSVSSPDDNSSRRPCNDNVSSVVSVVVSVVSNVSSCVSVVVD/DCPPDQDLQFDALVVLLLVLLLLLQPPLLQQLLLLLLQAFQPLSLVLLVVLLVLLLLLLLLLLLLLLLLQLVVVLVVVVVVPPPPDPDDPPDPPPPPPPVPPCPVPSPQPQADPQLFDDDPPPVPPPPPPPDPPPQSFRRRDLQDFDHLLRLCVRQDDLVSSLVLLVLVLLLLLLLLLLLLQLQLLLVLCLQANDPDLPDPKAPRDDPAISLNSSLVVSVVLCVVLLVLLLDDDTDGPVNSVVLSVLSVVLLVVLLVVLVVLVVVVQWADPVVRNPDRDNLSVLLSSLSSLLSRFCSRPSSRSQNSHPDNLCSSVSSVVSSVVSSVSSSSSNVSSSGNDRSSLQASRNLSSCCPPPPNVSNCSSSCSSNSNSSVCSSVSLNSSLNSVVVSVVSVVPDPPVVVCVCVVVVDPVNVSVSSVVSSCVSRPVSSVSSSVDNRSSNSSSVSRLRSSLCSSQVSSLSSSVSSVVVLVVVCVVCVVSVSSVDDNPSRRPCNDNVSSVVSVVVSVVSNVSSCVSVVVD

Solvent-accessible surface area (backbone atoms only — not comparable to full-atom values): 54977 Å² total; per-residue (Å²): 133,84,76,70,70,80,58,98,74,52,42,52,57,67,55,42,27,51,50,53,38,52,52,26,61,45,75,32,61,37,26,42,37,27,41,32,36,49,18,10,61,68,62,31,52,51,49,52,52,51,50,51,49,52,46,48,56,29,46,34,29,42,48,23,38,50,21,49,50,43,15,52,52,51,48,54,52,50,59,62,61,66,70,69,72,79,78,79,76,81,74,80,78,60,85,70,72,75,71,75,71,73,72,76,71,70,80,68,73,67,56,58,76,58,25,66,48,80,78,70,82,74,71,68,66,71,66,66,71,73,64,71,79,70,83,75,84,40,60,59,65,41,55,66,67,74,41,36,50,62,56,53,40,65,72,60,42,52,72,70,50,42,53,52,49,43,50,34,50,48,52,27,47,44,34,52,46,23,37,44,40,26,47,35,23,51,39,48,35,44,68,68,45,57,75,90,46,96,80,59,86,70,51,81,38,30,98,91,34,37,46,63,55,47,31,47,50,34,39,50,48,51,44,49,44,46,46,59,49,31,70,34,57,67,48,55,32,66,65,49,51,50,52,47,48,51,51,52,53,52,44,55,50,47,52,44,50,51,29,50,51,38,36,74,72,63,61,33,57,55,70,68,59,45,69,66,43,69,33,72,82,42,42,46,48,32,50,4,29,49,44,41,24,63,44,45,62,58,40,44,46,49,54,52,18,32,30,66,59,68,84,49,47,66,57,35,52,53,51,28,52,52,50,50,51,50,51,52,48,52,46,28,51,39,43,42,38,30,41,55,52,88,64,44,33,47,48,44,47,58,63,42,55,78,41,86,56,56,67,60,14,50,50,39,37,42,43,57,37,30,53,44,49,58,44,45,36,50,52,31,37,34,36,22,53,43,50,54,51,43,52,52,65,67,49,76,61,49,74,66,53,45,51,49,43,59,70,63,42,49,74,63,54,54,50,50,51,55,51,48,35,32,47,62,42,50,47,56,24,49,53,49,27,67,76,39,83,59,45,43,60,43,39,13,51,28,6,45,46,30,31,37,40,57,47,48,46,48,26,43,49,48,37,53,44,46,54,51,51,52,50,51,53,32,66,72,41,68,84,45,69,38,55,66,58,74,63,86,57,50,39,93,69,69,53,66,64,54,49,52,47,52,50,49,51,50,53,50,51,43,50,50,32,50,53,55,52,70,72,96,133,84,76,71,69,81,60,98,73,52,42,51,56,69,56,42,28,52,50,52,38,51,51,26,61,45,75,33,63,39,26,41,38,26,40,34,36,50,19,8,60,68,64,29,52,52,49,52,52,51,50,51,50,53,48,48,55,30,48,35,30,41,49,24,36,50,21,49,51,44,15,52,53,51,49,55,54,50,59,63,61,66,68,70,72,78,77,83,75,81,74,80,81,60,86,72,71,76,69,74,72,74,72,76,70,72,80,68,74,67,56,58,75,59,25,67,48,79,77,71,83,71,70,68,67,71,63,66,71,71,64,72,79,71,82,76,86,40,59,58,66,40,55,66,66,75,42,35,50,64,56,52,40,64,72,61,44,52,72,69,50,42,53,51,49,43,49,34,50,48,51,28,46,45,34,51,47,23,37,46,41,25,46,35,21,50,39,49,35,46,69,68,43,57,75,89,48,95,81,59,86,71,53,81,36,29,96,91,34,37,46,63,54,48,31,46,49,35,37,50,48,52,44,50,46,45,46,57,48,30,70,35,56,67,48,54,31,65,63,49,52,52,52,45,48,52,52,50,54,51,43,52,50,46,54,44,50,52,29,50,52,38,38,73,74,64,60,33,56,54,70,67,59,46,70,66,41,70,35,73,84,42,41,47,50,33,51,3,29,50,45,41,25,61,44,45,62,60,41,43,44,48,55,53,18,30,31,67,59,66,85,48,47,68,57,34,54,53,52,29,53,52,50,50,51,50,52,51,49,53,45,31,52,38,44,41,36,31,40,55,51,87,65,45,34,46,49,45,47,58,62,41,54,77,42,86,56,57,69,58,15,49,50,38,38,43,42,56,38,31,54,44,50,60,44,45,35,50,52,32,36,34,37,22,53,42,53,52,53,43,52,52,65,66,50,76,62,49,74,68,55,44,52,49,42,58,70,60,42,49,74,62,55,54,50,50,51,53,50,47,36,32,46,62,41,50,49,57,24,48,55,50,26,66,76,39,83,60,44,44,58,44,40,13,52,28,6,44,46,31,30,37,40,57,46,48,47,46,27,43,50,48,36,52,41,44,55,52,50,52,50,50,52,32,65,74,42,66,85,43,68,38,55,67,57,76,63,88,55,50,38,93,71,70,53,66,64,54,49,53,47,51,50,50,50,50,54,49,50,43,51,51,33,49,52,53,55,71,70,95